Protein AF-A0A496UGU7-F1 (afdb_monomer)

pLDDT: mean 82.25, std 16.31, range [25.64, 98.81]

Secondary structure (DSSP, 8-state):
--S--------S--PPP----TT--EEEE-----BSEEEEEEEE-SSEEEETT---SGGGT--SB-TTSPBPEEEETT-SS-EEEEEEE----SSSSPPTTTTTT-EEEE-SS-TT-SS--------------SEEEEEEEEEEEEEEEEEEEEEEETTSSSS-EEEEE-SS--HHHHT--TT-EEEETTS-S-EEEEEE-SSEEEESS--PPPSEEEETTEEEE--EEEEEEEEEEEEEEEEPBP--EEE-PPPPTT---SSTTS-EEEESS--TT-GGGSS-TT-S-SEEEEE-SS-TTTTS-GGGSS-SEEEEPPPPP-S-----EEE-TTTTTT--GGG--S---EEEEEESS-EEE--SS--EEEEEESS-EEE--SSS-EEESS-EEEEETTTTEEEEESS------S--TT----SSS-PPP---TT---------EEESS-TT---SS-GGGT--EEESS-EEEEE----TTS--SS--GGG---GGGEEEEEE-STT-----EEEEEES--EEE--SS--EEEEEESS-EEESS--EEEE---B-SSS-B-S---EETTEEEBSSS-SB--TTS----TTSPPP-TTT-S-B-B----EE---TTTTSS-SS-GGGGEEEESB-TT-TTSB-SSHHHHTTSSSTTS----EEEEEES--EEEEEES--EEESS--GGGT---TTT--------EEEEE--B---TT-TT---TT-TTEEBSS-EEEEE-----SS----EEEEEESS-EEEEESS--EEESS--SSSS--SGGG------EEEEE-STT-STT--TTPPTTSPPPTTGGGTS--EEESSSEEEEEEEEETTEETTTBPSSPSSBB-SS--S-SS--B-EEEEESS--TTHHHH-GGGTT---PPP--S----S-SSPPP---SS-EEEEETTEEEEE---EEE--BS--EEEEEESS-EEE--BSS-EEEEEES--EEE--BS--EEEEESEEEEEEE--SS--BTTTTBPPPBPTT---S-SSS--TTBTTEEEE-TTSSSEEEES-TT-EEEEEEESSSS---GGG-S--TT---TT---EEE--S--------TT-----SS----TT----PPPEEE--SSS-EEESSPPPSS-EEEEEETTTTEEEEEEEE-BTTB----S-SS-EE--SS-TT-SS-S-PPP-EETT--TT-TTPPP----

Sequence (1196 aa):
RRGLLLPNVSLTEQTVFVPGPHGGLTVIHGGGNYPLSTEFEIDVTTDSITRNDGRSWTADGYAVLFANGQPMHIQVGDALETRTIFGFSDAACPYVDPFPGCGVGSVMNFNLINPFTLVAESPLVPGTLSPISDNAEIHVVEPLQVQVTDAMNVSVDGTADPYPTSTLTCETFDFDSSGFKPDMQVLISGLPGPYTVKSVGVTTLELYNVALQTTVTIDGTTTVYTPVQLTVTGYDPLIDGGVRIGGDTITVGGPEADEVLAGPDSPLVVYGDTSQDGVWYSGHPYDVLGYEFGPKPFDPFTLIPDSQNEDDEWVFPLANPYPYAGNDVIDASALFADVSEGEMPTIGFTAYGGNGDDLIIGSQAGDHLAGGSGDDEIHGLRGVDHIYGDSGVNLNILTRALSIETTNASPLPSITYAGFINNGTTIEPYASPVVDLMEAGRDLLYGEGPGTISGDSQFVYDDIIFGDHGAVIQQVVDPNLPDARLQKIQTTLLFSIREIESRAYQNGADDIVFGNDGRDIIVGGAGNDLLDGNEHDDLLFGDQIFLHRRVVETYQTNISTGDISSGRFQTLISSMLYSRSDQDPAAAGVPTPNADNSGELLVDGYWRDYRDPDSPGIDPYPWWAEYLVVFDQDTNDEEEFHTFAVDDGTKGAGSFGNDHIAGGEVHDLIFGQMGADILEGDGGIERAFARLVDDITITIHSSASRTPDGCPDTTDENDNNATHAGTCDLVGDLDLVPSFDALTDGEDYIEGNAGNDIVFGGQGQDDILGGSSDFFSLTESILRPDGSDLLFGGSGEHTDRNDNGGVLPGDPVPADRHASDADVIVGDNGQIIRVVGLKGTDGEGVIAPNRYVTFNYDNYGAVKILVRGVSYLDYTPGGPDFRPDRFGLDPEGPCSGSPATDACSARLELVPGRNSWVSDGHWEIAGNDEVHGGLSDDWIYLGGGNDVAYGDADDDDIIGGWGNDWISGGVGQDGILGDDGRIFTSRNSDLYGEPLYGVAPLYPTGTCPEKKNVLCQEYLNQWIATPGDVQTAVINIEGDLKKTFDLTPFNLTPNALGSDQPLFDANNSDDVIFGGLGGEILYYPAEIAGLKNNQEVPSGLRGIAGDFLHAGAGDDAVAGGEAIWNAYTQIYDLSDGTRLPNAYRSDWTRPYNPGDLLHFGEDYDAWHDNGPIVDRLGEFAIYDEYDPRRTILLNP

Nearest PDB structures (foldseek):
  7usl-assembly1_C  TM=2.172E-01  e=1.743E-07  Bordetella pertussis
  3vi1-assembly1_A  TM=3.709E-01  e=8.466E-02  Pseudomonas aeruginosa
  6ixx-assembly1_A  TM=4.026E-01  e=7.927E-01  Flavobacterium sp. YS-80-122
  1go8-assembly1_P-2  TM=3.617E-01  e=1.611E+00  Dickeya chrysanthemi
  1af0-assembly1_A  TM=2.273E-01  e=4.852E-01  Serratia marcescens

Structure (mmCIF, N/CA/C/O backbone):
data_AF-A0A496UGU7-F1
#
_entry.id   AF-A0A496UGU7-F1
#
loop_
_atom_site.group_PDB
_atom_site.id
_atom_site.type_symbol
_atom_site.label_atom_id
_atom_site.label_alt_id
_atom_site.label_comp_id
_atom_site.label_asym_id
_atom_site.label_entity_id
_atom_site.label_seq_id
_atom_site.pdbx_PDB_ins_code
_atom_site.Cartn_x
_atom_site.Cartn_y
_atom_site.Cartn_z
_atom_site.occupancy
_atom_site.B_iso_or_equiv
_atom_site.auth_seq_id
_atom_site.auth_comp_id
_atom_site.auth_asym_id
_atom_site.auth_atom_id
_atom_site.pdbx_PDB_model_num
ATOM 1 N N . ARG A 1 1 ? -24.870 10.674 47.025 1.00 39.78 1 ARG A N 1
ATOM 2 C CA . ARG A 1 1 ? -26.002 10.664 48.009 1.00 39.78 1 ARG A CA 1
ATOM 3 C C . ARG A 1 1 ? -27.252 11.340 47.422 1.00 39.78 1 ARG A C 1
ATOM 5 O O . ARG A 1 1 ? -27.238 12.560 47.336 1.00 39.78 1 ARG A O 1
ATOM 12 N N . ARG A 1 2 ? -28.334 10.581 47.170 1.00 25.64 2 ARG A N 1
ATOM 13 C CA . ARG A 1 2 ? -29.798 10.825 47.385 1.00 25.64 2 ARG A CA 1
ATOM 14 C C . ARG A 1 2 ? -30.504 9.660 46.656 1.00 25.64 2 ARG A C 1
ATOM 16 O O . ARG A 1 2 ? -30.145 9.399 45.531 1.00 25.64 2 ARG A O 1
ATOM 23 N N . GLY A 1 3 ? -31.451 8.889 47.173 1.00 35.69 3 GLY A N 1
ATOM 24 C CA . GLY A 1 3 ? -32.230 8.971 48.399 1.00 35.69 3 GLY A CA 1
ATOM 25 C C . GLY A 1 3 ? -33.389 7.964 48.387 1.00 35.69 3 GLY A C 1
ATOM 26 O O . GLY A 1 3 ? -34.479 8.341 48.784 1.00 35.69 3 GLY A O 1
ATOM 27 N N . LEU A 1 4 ? -33.150 6.721 47.954 1.00 28.83 4 LEU A N 1
ATOM 28 C CA . LEU A 1 4 ? -33.856 5.487 48.331 1.00 28.83 4 LEU A CA 1
ATOM 29 C C . LEU A 1 4 ? -32.824 4.349 48.243 1.00 28.83 4 LEU A C 1
ATOM 31 O O . LEU A 1 4 ? -31.968 4.371 47.366 1.00 28.83 4 LEU A O 1
ATOM 35 N N . LEU A 1 5 ? -32.858 3.404 49.186 1.00 28.53 5 LEU A N 1
ATOM 36 C CA . LEU A 1 5 ? -32.042 2.188 49.118 1.00 28.53 5 LEU A CA 1
ATOM 37 C C . LEU A 1 5 ? -32.571 1.336 47.959 1.00 28.53 5 LEU A C 1
ATOM 39 O O . LEU A 1 5 ? -33.673 0.792 48.075 1.00 28.53 5 LEU A O 1
ATOM 43 N N . LEU A 1 6 ? -31.802 1.234 46.871 1.00 32.91 6 LEU A N 1
ATOM 44 C CA . LEU A 1 6 ? -31.957 0.135 45.921 1.00 32.91 6 LEU A CA 1
ATOM 45 C C . LEU A 1 6 ? -31.759 -1.195 46.673 1.00 32.91 6 LEU A C 1
ATOM 47 O O . LEU A 1 6 ? -31.092 -1.213 47.718 1.00 32.91 6 LEU A O 1
ATOM 51 N N . PRO A 1 7 ? -32.404 -2.287 46.232 1.00 31.91 7 PRO A N 1
ATOM 52 C CA . PRO A 1 7 ? -32.366 -3.556 46.940 1.00 31.91 7 PRO A CA 1
ATOM 53 C C . PRO A 1 7 ? -30.917 -3.997 47.113 1.00 31.91 7 PRO A C 1
ATOM 55 O O . PRO A 1 7 ? -30.169 -4.108 46.153 1.00 31.91 7 PRO A O 1
ATOM 58 N N . ASN A 1 8 ? -30.534 -4.225 48.364 1.00 37.19 8 ASN A N 1
ATOM 59 C CA . ASN A 1 8 ? -29.225 -4.740 48.721 1.00 37.19 8 ASN A CA 1
ATOM 60 C C . ASN A 1 8 ? -29.191 -6.218 48.300 1.00 37.19 8 ASN A C 1
ATOM 62 O O . ASN A 1 8 ? -29.627 -7.086 49.064 1.00 37.19 8 ASN A O 1
ATOM 66 N N . VAL A 1 9 ? -28.775 -6.489 47.066 1.00 35.59 9 VAL A N 1
ATOM 67 C CA . VAL A 1 9 ? -28.474 -7.836 46.577 1.00 35.59 9 VAL A CA 1
ATOM 68 C C . VAL A 1 9 ? -26.998 -7.848 46.214 1.00 35.59 9 VAL A C 1
ATOM 70 O O . VAL A 1 9 ? -26.524 -6.973 45.504 1.00 35.59 9 VAL A O 1
ATOM 73 N N . SER A 1 10 ? -26.266 -8.799 46.786 1.00 40.03 10 SER A N 1
ATOM 74 C CA . SER A 1 10 ? -24.820 -8.966 46.641 1.00 40.03 10 SER A CA 1
ATOM 75 C C . SER A 1 10 ? -24.457 -9.595 45.291 1.00 40.03 10 SER A C 1
ATOM 77 O O . SER A 1 10 ? -23.896 -10.690 45.262 1.00 40.03 10 SER A O 1
ATOM 79 N N . LEU A 1 11 ? -24.855 -8.967 44.191 1.00 39.91 11 LEU A N 1
ATOM 80 C CA . LEU A 1 11 ? -24.456 -9.382 42.853 1.00 39.91 11 LEU A CA 1
ATOM 81 C C . LEU A 1 11 ? -23.627 -8.246 42.259 1.00 39.91 11 LEU A C 1
ATOM 83 O O . LEU A 1 11 ? -24.051 -7.094 42.282 1.00 39.91 11 LEU A O 1
ATOM 87 N N . THR A 1 12 ? -22.416 -8.589 41.833 1.00 45.56 12 THR A N 1
ATOM 88 C CA . THR A 1 12 ? -21.478 -7.730 41.099 1.00 45.56 12 THR A CA 1
ATOM 89 C C . THR A 1 12 ? -21.996 -7.379 39.701 1.00 45.56 12 THR A C 1
ATOM 91 O O . THR A 1 12 ? -21.523 -6.421 39.117 1.00 45.56 12 THR A O 1
ATOM 94 N N . GLU A 1 13 ? -23.024 -8.084 39.219 1.00 47.41 13 GLU A N 1
ATOM 95 C CA . GLU A 1 13 ? -23.719 -7.841 37.952 1.00 47.41 13 GLU A CA 1
ATOM 96 C C . GLU A 1 13 ? -25.134 -7.298 38.216 1.00 47.41 13 GLU A C 1
ATOM 98 O O . GLU A 1 13 ? -25.900 -7.866 39.009 1.00 47.41 13 GLU A O 1
ATOM 103 N N . GLN A 1 14 ? -25.498 -6.198 37.552 1.00 54.75 14 GLN A N 1
ATOM 104 C CA . GLN A 1 14 ? -26.858 -5.655 37.563 1.00 54.75 14 GLN A CA 1
ATOM 105 C C . GLN A 1 14 ? -27.511 -5.870 36.201 1.00 54.75 14 GLN A C 1
ATOM 107 O O . GLN A 1 14 ? -27.313 -5.095 35.276 1.00 54.75 14 GLN A O 1
ATOM 112 N N . THR A 1 15 ? -28.352 -6.896 36.086 1.00 55.28 15 THR A N 1
ATOM 113 C CA . THR A 1 15 ? -29.164 -7.091 34.881 1.00 55.28 15 THR A CA 1
ATOM 114 C C . THR A 1 15 ? -30.281 -6.046 34.834 1.00 55.28 15 THR A C 1
ATOM 116 O O . THR A 1 15 ? -31.168 -6.031 35.699 1.00 55.28 15 THR A O 1
ATOM 119 N N . VAL A 1 16 ? -30.260 -5.175 33.826 1.00 56.72 16 VAL A N 1
ATOM 120 C CA . VAL A 1 16 ? -31.329 -4.205 33.557 1.00 56.72 16 VAL A CA 1
ATOM 121 C C . VAL A 1 16 ? -32.200 -4.742 32.426 1.00 56.72 16 VAL A C 1
ATOM 123 O O . VAL A 1 16 ? -31.735 -4.948 31.317 1.00 56.72 16 VAL A O 1
ATOM 126 N N . PHE A 1 17 ? -33.486 -4.963 32.707 1.00 54.19 17 PHE A N 1
ATOM 127 C CA . PHE A 1 17 ? -34.466 -5.347 31.690 1.00 54.19 17 PHE A CA 1
ATOM 128 C C . PHE A 1 17 ? -35.292 -4.122 31.291 1.00 54.19 17 PHE A C 1
ATOM 130 O O . PHE A 1 17 ? -36.013 -3.568 32.131 1.00 54.19 17 PHE A O 1
ATOM 137 N N . VAL A 1 18 ? -35.208 -3.708 30.025 1.00 56.16 18 VAL A N 1
ATOM 138 C CA . VAL A 1 18 ? -35.966 -2.573 29.479 1.00 56.16 18 VAL A CA 1
ATOM 139 C C . VAL A 1 18 ? -37.094 -3.101 28.581 1.00 56.16 18 VAL A C 1
ATOM 141 O O . VAL A 1 18 ? -36.868 -3.404 27.415 1.00 56.16 18 VAL A O 1
ATOM 144 N N . PRO A 1 19 ? -38.337 -3.238 29.084 1.00 48.78 19 PRO A N 1
ATOM 145 C CA . PRO A 1 19 ? -39.452 -3.689 28.258 1.00 48.78 19 PRO A CA 1
ATOM 146 C C . PRO A 1 19 ? -39.919 -2.577 27.308 1.00 48.78 19 PRO A C 1
ATOM 148 O O . PRO A 1 19 ? -40.604 -1.641 27.732 1.00 48.78 19 PRO A O 1
ATOM 151 N N . GLY A 1 20 ? -39.618 -2.708 26.017 1.00 51.25 20 GLY A N 1
ATOM 152 C CA . GLY A 1 20 ? -40.212 -1.912 24.939 1.00 51.25 20 GLY A CA 1
ATOM 153 C C . GLY A 1 20 ? -41.344 -2.668 24.220 1.00 51.25 20 GLY A C 1
ATOM 154 O O . GLY A 1 20 ? -41.291 -3.891 24.102 1.00 51.25 20 GLY A O 1
ATOM 155 N N . PRO A 1 21 ? -42.411 -2.006 23.732 1.00 51.97 21 PRO A N 1
ATOM 156 C CA . PRO A 1 21 ? -43.247 -2.608 22.693 1.00 51.97 21 PRO A CA 1
ATOM 157 C C . PRO A 1 21 ? -42.397 -2.852 21.432 1.00 51.97 21 PRO A C 1
ATOM 159 O O . PRO A 1 21 ? -41.555 -2.016 21.118 1.00 51.97 21 PRO A O 1
ATOM 162 N N . HIS A 1 22 ? -42.639 -3.952 20.701 1.00 50.50 22 HIS A N 1
ATOM 163 C CA . HIS A 1 22 ? -42.008 -4.215 19.394 1.00 50.50 22 HIS A CA 1
ATOM 164 C C . HIS A 1 22 ? -41.997 -2.931 18.540 1.00 50.50 22 HIS A C 1
ATOM 166 O O . HIS A 1 22 ? -43.057 -2.316 18.364 1.00 50.50 22 HIS A O 1
ATOM 172 N N . GLY A 1 23 ? -40.822 -2.516 18.056 1.00 60.19 23 GLY A N 1
ATOM 173 C CA . GLY A 1 23 ? -40.624 -1.248 17.345 1.00 60.19 23 GLY A CA 1
ATOM 174 C C . GLY A 1 23 ? -40.015 -0.104 18.168 1.00 60.19 23 GLY A C 1
ATOM 175 O O . GLY A 1 23 ? -39.817 0.973 17.606 1.00 60.19 23 GLY A O 1
ATOM 176 N N . GLY A 1 24 ? -39.750 -0.281 19.468 1.00 73.56 24 GLY A N 1
ATOM 177 C CA . GLY A 1 24 ? -39.123 0.732 20.331 1.00 73.56 24 GLY A CA 1
ATOM 178 C C . GLY A 1 24 ? -37.635 0.963 20.031 1.00 73.56 24 GLY A C 1
ATOM 179 O O . GLY A 1 24 ? -36.961 0.073 19.531 1.00 73.56 24 GLY A O 1
ATOM 180 N N . LEU A 1 25 ? -37.138 2.171 20.308 1.00 83.94 25 LEU A N 1
ATOM 181 C CA . LEU A 1 25 ? -35.709 2.502 20.330 1.00 83.94 25 LEU A CA 1
ATOM 182 C C . LEU A 1 25 ? -35.197 2.322 21.763 1.00 83.94 25 LEU A C 1
ATOM 184 O O . LEU A 1 25 ? -35.801 2.880 22.685 1.00 83.94 25 LEU A O 1
ATOM 188 N N . THR A 1 26 ? -34.111 1.574 21.933 1.00 87.06 26 THR A N 1
ATOM 189 C CA . THR A 1 26 ? -33.417 1.432 23.217 1.00 87.06 26 THR A CA 1
ATOM 190 C C . THR A 1 26 ? -32.069 2.128 23.128 1.00 87.06 26 THR A C 1
ATOM 192 O O . THR A 1 26 ? -31.328 1.910 22.178 1.00 87.06 26 THR A O 1
ATOM 195 N N . VAL A 1 27 ? -31.773 2.964 24.120 1.00 86.44 27 VAL A N 1
ATOM 196 C CA . VAL A 1 27 ? -30.477 3.628 24.263 1.00 86.44 27 VAL A CA 1
ATOM 197 C C . VAL A 1 27 ? -29.944 3.291 25.645 1.00 86.44 27 VAL A C 1
ATOM 199 O O . VAL A 1 27 ? -30.669 3.445 26.636 1.00 86.44 27 VAL A O 1
ATOM 202 N N . ILE A 1 28 ? -28.716 2.796 25.692 1.00 87.56 28 ILE A N 1
ATOM 203 C CA . ILE A 1 28 ? -27.960 2.519 26.910 1.00 87.56 28 ILE A CA 1
ATOM 204 C C . ILE A 1 28 ? -26.753 3.444 26.903 1.00 87.56 28 ILE A C 1
ATOM 206 O O . ILE A 1 28 ? -26.219 3.770 25.851 1.00 87.56 28 ILE A O 1
ATOM 210 N N . HIS A 1 29 ? -26.378 3.894 28.086 1.00 83.25 29 HIS A N 1
ATOM 211 C CA . HIS A 1 29 ? -25.219 4.730 28.295 1.00 83.25 29 HIS A CA 1
ATOM 212 C C . HIS A 1 29 ? -24.536 4.251 29.582 1.00 83.25 29 HIS A C 1
ATOM 214 O O . HIS A 1 29 ? -25.242 3.937 30.558 1.00 83.25 29 HIS A O 1
ATOM 220 N N . GLY A 1 30 ? -23.211 4.176 29.617 1.00 80.19 30 GLY A N 1
ATOM 221 C CA . GLY A 1 30 ? -22.485 4.087 30.881 1.00 80.19 30 GLY A CA 1
ATOM 222 C C . GLY A 1 30 ? -22.539 5.424 31.603 1.00 80.19 30 GLY A C 1
ATOM 223 O O . GLY A 1 30 ? -23.481 6.216 31.451 1.00 80.19 30 GLY A O 1
ATOM 224 N N . GLY A 1 31 ? -21.591 5.693 32.477 1.00 77.44 31 GLY A N 1
ATOM 225 C CA . GLY A 1 31 ? -21.429 7.050 32.937 1.00 77.44 31 GLY A CA 1
ATOM 226 C C . GLY A 1 31 ? -20.448 7.202 34.060 1.00 77.44 31 GLY A C 1
ATOM 227 O O . GLY A 1 31 ? -20.828 7.036 35.208 1.00 77.44 31 GLY A O 1
ATOM 228 N N . GLY A 1 32 ? -19.318 7.820 33.781 1.00 75.00 32 GLY A N 1
ATOM 229 C CA . GLY A 1 32 ? -18.596 8.629 34.736 1.00 75.00 32 GLY A CA 1
ATOM 230 C C . GLY A 1 32 ? -17.746 7.813 35.689 1.00 75.00 32 GLY A C 1
ATOM 231 O O . GLY A 1 32 ? -18.179 7.424 36.785 1.00 75.00 32 GLY A O 1
ATOM 232 N N . ASN A 1 33 ? -16.483 7.689 35.307 1.00 85.25 33 ASN A N 1
ATOM 233 C CA . ASN A 1 33 ? -15.570 6.767 35.937 1.00 85.25 33 ASN A CA 1
ATOM 234 C C . ASN A 1 33 ? -14.682 7.402 37.016 1.00 85.25 33 ASN A C 1
ATOM 236 O O . ASN A 1 33 ? -14.715 8.603 37.329 1.00 85.25 33 ASN A O 1
ATOM 240 N N . TYR A 1 34 ? -13.921 6.534 37.682 1.00 84.56 34 TYR A N 1
ATOM 241 C CA . TYR A 1 34 ? -12.973 6.878 38.736 1.00 84.56 34 TYR A CA 1
ATOM 242 C C . TYR A 1 34 ? -11.633 6.176 38.486 1.00 84.56 34 TYR A C 1
ATOM 244 O O . TYR A 1 34 ? -11.614 5.107 37.880 1.00 84.56 34 TYR A O 1
ATOM 252 N N . PRO A 1 35 ? -10.521 6.722 39.014 1.00 88.31 35 PRO A N 1
ATOM 253 C CA . PRO A 1 35 ? -9.242 6.021 39.013 1.00 88.31 35 PRO A CA 1
ATOM 254 C C . PRO A 1 35 ? -9.376 4.619 39.626 1.00 88.31 35 PRO A C 1
ATOM 256 O O . PRO A 1 35 ? -9.978 4.476 40.699 1.00 88.31 35 PRO A O 1
ATOM 259 N N . LEU A 1 36 ? -8.796 3.601 38.985 1.00 88.19 36 LEU A N 1
ATOM 260 C CA . LEU A 1 36 ? -8.756 2.223 39.488 1.00 88.19 36 LEU A CA 1
ATOM 261 C C . LEU A 1 36 ? -7.727 2.093 40.619 1.00 88.19 36 LEU A C 1
ATOM 263 O O . LEU A 1 36 ? -6.687 1.449 40.483 1.00 88.19 36 LEU A O 1
ATOM 267 N N . SER A 1 37 ? -8.022 2.714 41.764 1.00 89.50 37 SER A N 1
ATOM 268 C CA . SER A 1 37 ? -7.170 2.692 42.952 1.00 89.50 37 SER A CA 1
ATOM 269 C C . SER A 1 37 ? -7.925 2.345 44.231 1.00 89.50 37 SER A C 1
ATOM 271 O O . SER A 1 37 ? -9.124 2.588 44.397 1.00 89.50 37 SER A O 1
ATOM 273 N N . THR A 1 38 ? -7.213 1.723 45.168 1.00 86.38 38 THR A N 1
ATOM 274 C CA . THR A 1 38 ? -7.757 1.323 46.464 1.00 86.38 38 THR A CA 1
ATOM 275 C C . THR A 1 38 ? -6.736 1.540 47.586 1.00 86.38 38 THR A C 1
ATOM 277 O O . THR A 1 38 ? -5.553 1.248 47.437 1.00 86.38 38 THR A O 1
ATOM 280 N N . GLU A 1 39 ? -7.195 2.044 48.740 1.00 85.62 39 GLU A N 1
ATOM 281 C CA . GLU A 1 39 ? -6.358 2.301 49.926 1.00 85.62 39 GLU A CA 1
ATOM 282 C C . GLU A 1 39 ? -6.958 1.614 51.167 1.00 85.62 39 GLU A C 1
ATOM 284 O O . GLU A 1 39 ? -8.091 1.904 51.569 1.00 85.62 39 GLU A O 1
ATOM 289 N N . PHE A 1 40 ? -6.218 0.681 51.777 1.00 79.69 40 PHE A N 1
ATOM 290 C CA . PHE A 1 40 ? -6.606 -0.026 53.008 1.00 79.69 40 PHE A CA 1
ATOM 291 C C . PHE A 1 40 ? -5.398 -0.728 53.661 1.00 79.69 40 PHE A C 1
ATOM 293 O O . PHE A 1 40 ? -4.295 -0.753 53.117 1.00 79.69 40 PHE A O 1
ATOM 300 N N . GLU A 1 41 ? -5.608 -1.316 54.848 1.00 81.75 41 GLU A N 1
ATOM 301 C CA . GLU A 1 41 ? -4.576 -2.108 55.531 1.00 81.75 41 GLU A CA 1
ATOM 302 C C . GLU A 1 41 ? -4.311 -3.431 54.790 1.00 81.75 41 GLU A C 1
ATOM 304 O O . GLU A 1 41 ? -5.231 -4.228 54.571 1.00 81.75 41 GLU A O 1
ATOM 309 N N . ILE A 1 42 ? -3.046 -3.693 54.460 1.00 83.50 42 ILE A N 1
ATOM 310 C CA . ILE A 1 42 ? -2.616 -4.864 53.681 1.00 83.50 42 ILE A CA 1
ATOM 311 C C . ILE A 1 42 ? -1.498 -5.642 54.367 1.00 83.50 42 ILE A C 1
ATOM 313 O O . ILE A 1 42 ? -0.659 -5.071 55.060 1.00 83.50 42 ILE A O 1
ATOM 317 N N . ASP A 1 43 ? -1.452 -6.946 54.094 1.00 82.94 43 ASP A N 1
ATOM 318 C CA . ASP A 1 43 ? -0.297 -7.795 54.379 1.00 82.94 43 ASP A CA 1
ATOM 319 C C . ASP A 1 43 ? 0.421 -8.108 53.054 1.00 82.94 43 ASP A C 1
ATOM 321 O O . ASP A 1 43 ? -0.128 -8.791 52.186 1.00 82.94 43 ASP A O 1
ATOM 325 N N . VAL A 1 44 ? 1.653 -7.617 52.894 1.00 75.94 44 VAL A N 1
ATOM 326 C CA . VAL A 1 44 ? 2.459 -7.800 51.674 1.00 75.94 44 VAL A CA 1
ATOM 327 C C . VAL A 1 44 ? 3.524 -8.879 51.885 1.00 75.94 44 VAL A C 1
ATOM 329 O O . VAL A 1 44 ? 4.307 -8.825 52.839 1.00 75.94 44 VAL A O 1
ATOM 332 N N . THR A 1 45 ? 3.587 -9.855 50.979 1.00 75.00 45 THR A N 1
ATOM 333 C CA . THR A 1 45 ? 4.702 -10.806 50.851 1.00 75.00 45 THR A CA 1
ATOM 334 C C . THR A 1 45 ? 5.523 -10.498 49.599 1.00 75.00 45 THR A C 1
ATOM 336 O O . THR A 1 45 ? 5.274 -9.532 48.886 1.00 75.00 45 THR A O 1
ATOM 339 N N . THR A 1 46 ? 6.547 -11.306 49.325 1.00 69.44 46 THR A N 1
ATOM 340 C CA . THR A 1 46 ? 7.347 -11.169 48.100 1.00 69.44 46 THR A CA 1
ATOM 341 C C . THR A 1 46 ? 6.512 -11.332 46.828 1.00 69.44 46 THR A C 1
ATOM 343 O O . THR A 1 46 ? 6.786 -10.671 45.835 1.00 69.44 46 THR A O 1
ATOM 346 N N . ASP A 1 47 ? 5.507 -12.199 46.877 1.00 77.62 47 ASP A N 1
ATOM 347 C CA . ASP A 1 47 ? 4.741 -12.745 45.754 1.00 77.62 47 ASP A CA 1
ATOM 348 C C . ASP A 1 47 ? 3.229 -12.523 45.874 1.00 77.62 47 ASP A C 1
ATOM 350 O O . ASP A 1 47 ? 2.477 -13.016 45.040 1.00 77.62 47 ASP A O 1
ATOM 354 N N . SER A 1 48 ? 2.752 -11.828 46.910 1.00 84.69 48 SER A N 1
ATOM 355 C CA . SER A 1 48 ? 1.318 -11.599 47.081 1.00 84.69 48 SER A CA 1
ATOM 356 C C . SER A 1 48 ? 0.978 -10.394 47.952 1.00 84.69 48 SER A C 1
ATOM 358 O O . SER A 1 48 ? 1.777 -9.966 48.790 1.00 84.69 48 SER A O 1
ATOM 360 N N . ILE A 1 49 ? -0.246 -9.890 47.794 1.00 87.38 49 ILE A N 1
ATOM 361 C CA . ILE A 1 49 ? -0.880 -8.916 48.690 1.00 87.38 49 ILE A CA 1
ATOM 362 C C . ILE A 1 49 ? -2.187 -9.497 49.197 1.00 87.38 49 ILE A C 1
ATOM 364 O O . ILE A 1 49 ? -3.063 -9.878 48.420 1.00 87.38 49 ILE A O 1
ATOM 368 N N . THR A 1 50 ? -2.339 -9.527 50.516 1.00 87.81 50 THR A N 1
ATOM 369 C CA . THR A 1 50 ? -3.589 -9.910 51.172 1.00 87.81 50 THR A CA 1
ATOM 370 C C . THR A 1 50 ? -4.306 -8.677 51.703 1.00 87.81 50 THR A C 1
ATOM 372 O O . THR A 1 50 ? -3.718 -7.875 52.431 1.00 87.81 50 THR A O 1
ATOM 375 N N . ARG A 1 51 ? -5.597 -8.547 51.379 1.00 86.75 51 ARG A N 1
ATOM 376 C CA . ARG A 1 51 ? -6.467 -7.495 51.922 1.00 86.75 51 ARG A CA 1
ATOM 377 C C . ARG A 1 51 ? -6.943 -7.864 53.318 1.00 86.75 51 ARG A C 1
ATOM 379 O O . ARG A 1 51 ? -7.596 -8.896 53.493 1.00 86.75 51 ARG A O 1
ATOM 386 N N . ASN A 1 52 ? -6.700 -7.005 54.309 1.00 84.88 52 ASN A N 1
ATOM 387 C CA . ASN A 1 52 ? -7.104 -7.282 55.694 1.00 84.88 52 ASN A CA 1
ATOM 388 C C . ASN A 1 52 ? -8.589 -6.990 55.981 1.00 84.88 52 ASN A C 1
ATOM 390 O O . ASN A 1 52 ? -9.064 -7.239 57.093 1.00 84.88 52 ASN A O 1
ATOM 394 N N . ASP A 1 53 ? -9.346 -6.512 54.992 1.00 84.44 53 ASP A N 1
ATOM 395 C CA . ASP A 1 53 ? -10.803 -6.363 55.053 1.00 84.44 53 ASP A CA 1
ATOM 396 C C . ASP A 1 53 ? -11.570 -7.606 54.545 1.00 84.44 53 ASP A C 1
ATOM 398 O O . ASP A 1 53 ? -12.780 -7.726 54.766 1.00 84.44 53 ASP A O 1
ATOM 402 N N . GLY A 1 54 ? -10.867 -8.562 53.923 1.00 81.25 54 GLY A N 1
ATOM 403 C CA . GLY A 1 54 ? -11.408 -9.831 53.440 1.00 81.25 54 GLY A CA 1
ATOM 404 C C . GLY A 1 54 ? -12.289 -9.742 52.188 1.00 81.25 54 GLY A C 1
ATOM 405 O O . GLY A 1 54 ? -13.042 -10.691 51.946 1.00 81.25 54 GLY A O 1
ATOM 406 N N . ARG A 1 55 ? -12.244 -8.641 51.422 1.00 85.62 55 ARG A N 1
ATOM 407 C CA . ARG A 1 55 ? -12.963 -8.494 50.138 1.00 85.62 55 ARG A CA 1
ATOM 408 C C . ARG A 1 55 ? -12.210 -9.137 48.969 1.00 85.62 55 ARG A C 1
ATOM 410 O O . ARG A 1 55 ? -10.994 -9.286 49.034 1.00 85.62 55 ARG A O 1
ATOM 417 N N . SER A 1 56 ? -12.935 -9.492 47.905 1.00 86.50 56 SER A N 1
ATOM 418 C CA . SER A 1 56 ? -12.327 -9.966 46.652 1.00 86.50 56 SER A CA 1
ATOM 419 C C . SER A 1 56 ? -11.674 -8.807 45.901 1.00 86.50 56 SER A C 1
ATOM 421 O O . SER A 1 56 ? -12.241 -7.719 45.861 1.00 86.50 56 SER A O 1
ATOM 423 N N . TRP A 1 57 ? -10.513 -9.034 45.292 1.00 88.31 57 TRP A N 1
ATOM 424 C CA . TRP A 1 57 ? -9.879 -8.083 44.369 1.00 88.31 57 TRP A CA 1
ATOM 425 C C . TRP A 1 57 ? -10.674 -7.894 43.077 1.00 88.31 57 TRP A C 1
ATOM 427 O O . TRP A 1 57 ? -10.883 -6.766 42.646 1.00 88.31 57 TRP A O 1
ATOM 437 N N . THR A 1 58 ? -11.221 -8.982 42.535 1.00 86.62 58 THR A N 1
ATOM 438 C CA . THR A 1 58 ? -12.042 -8.953 41.315 1.00 86.62 58 THR A CA 1
ATOM 439 C C . THR A 1 58 ? -13.332 -8.153 41.464 1.00 86.62 58 THR A C 1
ATOM 441 O O . THR A 1 58 ? -13.880 -7.678 40.481 1.00 86.62 58 THR A O 1
ATOM 444 N N . ALA A 1 59 ? -13.822 -7.970 42.694 1.00 80.56 59 ALA A N 1
ATOM 445 C CA . ALA A 1 59 ? -15.003 -7.149 42.952 1.00 80.56 59 ALA A CA 1
ATOM 446 C C . ALA A 1 59 ? -14.716 -5.637 42.888 1.00 80.56 59 ALA A C 1
ATOM 448 O O . ALA A 1 59 ? -15.665 -4.858 42.862 1.00 80.56 59 ALA A O 1
ATOM 449 N N . ASP A 1 60 ? -13.439 -5.242 42.882 1.00 78.56 60 ASP A N 1
ATOM 450 C CA . ASP A 1 60 ? -12.985 -3.851 42.789 1.00 78.56 60 ASP A CA 1
ATOM 451 C C . ASP A 1 60 ? -12.297 -3.568 41.432 1.00 78.56 60 ASP A C 1
ATOM 453 O O . ASP A 1 60 ? -11.506 -2.636 41.340 1.00 78.56 60 ASP A O 1
ATOM 457 N N . GLY A 1 61 ? -12.556 -4.383 40.399 1.00 81.38 61 GLY A N 1
ATOM 458 C CA . GLY A 1 61 ? -12.072 -4.144 39.029 1.00 81.38 61 GLY A CA 1
ATOM 459 C C . GLY A 1 61 ? -10.682 -4.700 38.699 1.00 81.38 61 GLY A C 1
ATOM 460 O O . GLY A 1 61 ? -10.183 -4.475 37.607 1.00 81.38 61 GLY A O 1
ATOM 461 N N . TYR A 1 62 ? -10.046 -5.448 39.607 1.00 88.50 62 TYR A N 1
ATOM 462 C CA . TYR A 1 62 ? -8.748 -6.074 39.329 1.00 88.50 62 TYR A CA 1
ATOM 463 C C . TYR A 1 62 ? -8.927 -7.444 38.674 1.00 88.50 62 TYR A C 1
ATOM 465 O O . TYR A 1 62 ? -9.547 -8.337 39.258 1.00 88.50 62 TYR A O 1
ATOM 473 N N . ALA A 1 63 ? -8.301 -7.653 37.524 1.00 88.62 63 ALA A N 1
ATOM 474 C CA . ALA A 1 63 ? -8.266 -8.922 36.810 1.00 88.62 63 ALA A CA 1
ATOM 475 C C . ALA A 1 63 ? -6.819 -9.361 36.526 1.00 88.62 63 ALA A C 1
ATOM 477 O O . ALA A 1 63 ? -5.861 -8.696 36.913 1.00 88.62 63 ALA A O 1
ATOM 478 N N . VAL A 1 64 ? -6.659 -10.557 35.957 1.00 87.75 64 VAL A N 1
ATOM 479 C CA . VAL A 1 64 ? -5.348 -11.034 35.479 1.00 87.75 64 VAL A CA 1
ATOM 480 C C . VAL A 1 64 ? -5.038 -10.398 34.130 1.00 87.75 64 VAL A C 1
ATOM 482 O O . VAL A 1 64 ? -3.928 -9.918 33.931 1.00 87.75 64 VAL A O 1
ATOM 485 N N . LEU A 1 65 ? -6.041 -10.380 33.253 1.00 86.69 65 LEU A N 1
ATOM 486 C CA . LEU A 1 65 ? -6.005 -9.750 31.946 1.00 86.69 65 LEU A CA 1
ATOM 487 C C . LEU A 1 65 ? -7.124 -8.708 31.869 1.00 86.69 65 LEU A C 1
ATOM 489 O O . LEU A 1 65 ? -8.171 -8.896 32.500 1.00 86.69 65 LEU A O 1
ATOM 493 N N . PHE A 1 66 ? -6.900 -7.654 31.098 1.00 83.75 66 PHE A N 1
ATOM 494 C CA . PHE A 1 66 ? -7.947 -6.793 30.569 1.00 83.75 66 PHE A CA 1
ATOM 495 C C . PHE A 1 66 ? -8.841 -7.580 29.594 1.00 83.75 66 PHE A C 1
ATOM 497 O O . PHE A 1 66 ? -8.549 -8.729 29.250 1.00 83.75 66 PHE A O 1
ATOM 504 N N . ALA A 1 67 ? -9.966 -6.988 29.187 1.00 80.81 67 ALA A N 1
ATOM 505 C CA . ALA A 1 67 ? -10.912 -7.643 28.281 1.00 80.81 67 ALA A CA 1
ATOM 506 C C . ALA A 1 67 ? -10.288 -7.946 26.906 1.00 80.81 67 ALA A C 1
ATOM 508 O O . ALA A 1 67 ? -10.524 -9.021 26.365 1.00 80.81 67 ALA A O 1
ATOM 509 N N . ASN A 1 68 ? -9.395 -7.071 26.443 1.00 74.19 68 ASN A N 1
ATOM 510 C CA . ASN A 1 68 ? -8.575 -7.231 25.241 1.00 74.19 68 ASN A CA 1
ATOM 511 C C . ASN A 1 68 ? -7.412 -8.243 25.389 1.00 74.19 68 ASN A C 1
ATOM 513 O O . ASN A 1 68 ? -6.585 -8.406 24.499 1.00 74.19 68 ASN A O 1
ATOM 517 N N . GLY A 1 69 ? -7.298 -8.920 26.538 1.00 79.94 69 GLY A N 1
ATOM 518 C CA . GLY A 1 69 ? -6.295 -9.960 26.769 1.00 79.94 69 GLY A CA 1
ATOM 519 C C . GLY A 1 69 ? -4.939 -9.483 27.300 1.00 79.94 69 GLY A C 1
ATOM 520 O O . GLY A 1 69 ? -4.142 -10.339 27.692 1.00 79.94 69 GLY A O 1
ATOM 521 N N . GLN A 1 70 ? -4.683 -8.176 27.417 1.00 82.25 70 GLN A N 1
ATOM 522 C CA . GLN A 1 70 ? -3.426 -7.657 27.978 1.00 82.25 70 GLN A CA 1
ATOM 523 C C . GLN A 1 70 ? -3.287 -7.943 29.479 1.00 82.25 70 GLN A C 1
ATOM 525 O O . GLN A 1 70 ? -4.273 -7.832 30.214 1.00 82.25 70 GLN A O 1
ATOM 530 N N . PRO A 1 71 ? -2.093 -8.252 30.018 1.00 85.81 71 PRO A N 1
ATOM 531 C CA . PRO A 1 71 ? -1.878 -8.379 31.448 1.00 85.81 71 PRO A CA 1
ATOM 532 C C . PRO A 1 71 ? -2.124 -7.072 32.198 1.00 85.81 71 PRO A C 1
ATOM 534 O O . PRO A 1 71 ? -1.682 -5.995 31.813 1.00 85.81 71 PRO A O 1
ATOM 537 N N . MET A 1 72 ? -2.753 -7.183 33.366 1.00 88.12 72 MET A N 1
ATOM 538 C CA . MET A 1 72 ? -2.921 -6.033 34.247 1.00 88.12 72 MET A CA 1
ATOM 539 C C . MET A 1 72 ? -1.681 -5.806 35.116 1.00 88.12 72 MET A C 1
ATOM 541 O O . MET A 1 72 ? -1.271 -6.673 35.905 1.00 88.12 72 MET A O 1
ATOM 545 N N . HIS A 1 73 ? -1.133 -4.595 35.026 1.00 89.31 73 HIS A N 1
ATOM 546 C CA . HIS A 1 73 ? -0.030 -4.113 35.850 1.00 89.31 73 HIS A CA 1
ATOM 547 C C . HIS A 1 73 ? -0.543 -3.221 36.982 1.00 89.31 73 HIS A C 1
ATOM 549 O O . HIS A 1 73 ? -1.475 -2.435 36.812 1.00 89.31 73 HIS A O 1
ATOM 555 N N . ILE A 1 74 ? 0.071 -3.340 38.160 1.00 90.50 74 ILE A N 1
ATOM 556 C CA . ILE A 1 74 ? -0.268 -2.506 39.313 1.00 90.50 74 ILE A CA 1
ATOM 557 C C . ILE A 1 74 ? 0.953 -1.883 39.975 1.00 90.50 74 ILE A C 1
ATOM 559 O O . ILE A 1 74 ? 2.018 -2.497 40.089 1.00 90.50 74 ILE A O 1
ATOM 563 N N . GLN A 1 75 ? 0.750 -0.698 40.527 1.00 89.81 75 GLN A N 1
ATOM 564 C CA . GLN A 1 75 ? 1.684 -0.048 41.426 1.00 89.81 75 GLN A CA 1
ATOM 565 C C . GLN A 1 75 ? 1.278 -0.323 42.873 1.00 89.81 75 GLN A C 1
ATOM 567 O O . GLN A 1 75 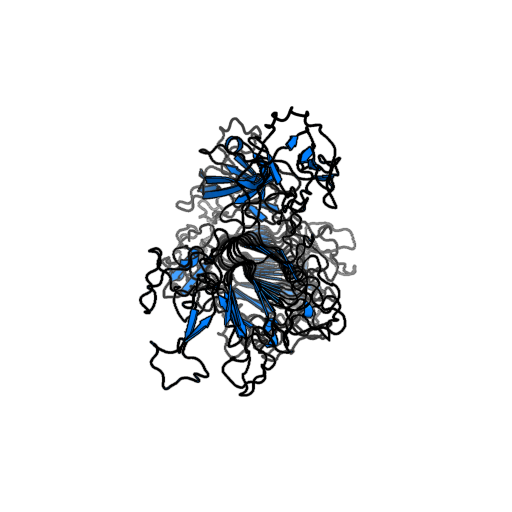? 0.097 -0.365 43.224 1.00 89.81 75 GLN A O 1
ATOM 572 N N . VAL A 1 76 ? 2.274 -0.526 43.739 1.00 85.38 76 VAL A N 1
ATOM 573 C CA . VAL A 1 76 ? 2.053 -0.810 45.162 1.00 85.38 76 VAL A CA 1
ATOM 574 C C . VAL A 1 76 ? 2.848 0.173 46.010 1.00 85.38 76 VAL A C 1
ATOM 576 O O . VAL A 1 76 ? 4.046 -0.013 46.241 1.00 85.38 76 VAL A O 1
ATOM 579 N N . GLY A 1 77 ? 2.172 1.202 46.518 1.00 82.12 77 GLY A N 1
ATOM 580 C CA . GLY A 1 77 ? 2.808 2.286 47.262 1.00 82.12 77 GLY A CA 1
ATOM 581 C C . GLY A 1 77 ? 3.891 2.993 46.439 1.00 82.12 77 GLY A C 1
ATOM 582 O O . GLY A 1 77 ? 3.684 3.334 45.282 1.00 82.12 77 GLY A O 1
ATOM 583 N N . ASP A 1 78 ? 5.064 3.208 47.035 1.00 78.69 78 ASP A N 1
ATOM 584 C CA . ASP A 1 78 ? 6.219 3.879 46.423 1.00 78.69 78 ASP A CA 1
ATOM 585 C C . ASP A 1 78 ? 7.266 2.896 45.860 1.00 78.69 78 ASP A C 1
ATOM 587 O O . ASP A 1 78 ? 8.470 3.175 45.872 1.00 78.69 78 ASP A O 1
ATOM 591 N N . ALA A 1 79 ? 6.826 1.717 45.403 1.00 77.75 79 ALA A N 1
ATOM 592 C CA . ALA A 1 79 ? 7.695 0.769 44.710 1.00 77.75 79 ALA A CA 1
ATOM 593 C C . ALA A 1 79 ? 8.310 1.395 43.442 1.00 77.75 79 ALA A C 1
ATOM 595 O O . ALA A 1 79 ? 7.709 2.258 42.813 1.00 77.75 79 ALA A O 1
ATOM 596 N N . LEU A 1 80 ? 9.525 0.970 43.080 1.00 77.12 80 LEU A N 1
ATOM 597 C CA . LEU A 1 80 ? 10.218 1.471 41.882 1.00 77.12 80 LEU A CA 1
ATOM 598 C C . LEU A 1 80 ? 9.755 0.793 40.585 1.00 77.12 80 LEU A C 1
ATOM 600 O O . LEU A 1 80 ? 10.037 1.311 39.515 1.00 77.12 80 LEU A O 1
ATOM 604 N N . GLU A 1 81 ? 9.112 -0.366 40.699 1.00 82.75 81 GLU A N 1
ATOM 605 C CA . GLU A 1 81 ? 8.664 -1.206 39.590 1.00 82.75 81 GLU A CA 1
ATOM 606 C C . GLU A 1 81 ? 7.229 -1.656 39.873 1.00 82.75 81 GLU A C 1
ATOM 608 O O . GLU A 1 81 ? 6.858 -1.884 41.039 1.00 82.75 81 GLU A O 1
ATOM 613 N N . THR A 1 82 ? 6.453 -1.817 38.806 1.00 86.81 82 THR A N 1
ATOM 614 C CA . THR A 1 82 ? 5.075 -2.308 38.844 1.00 86.81 82 THR A CA 1
ATOM 615 C C . THR A 1 82 ? 5.056 -3.833 39.017 1.00 86.81 82 THR A C 1
ATOM 617 O O . THR A 1 82 ? 6.089 -4.513 39.042 1.00 86.81 82 THR A O 1
ATOM 620 N N . ARG A 1 83 ? 3.868 -4.410 39.217 1.00 84.19 83 ARG A N 1
ATOM 621 C CA . ARG A 1 83 ? 3.672 -5.857 39.374 1.00 84.19 83 ARG A CA 1
ATOM 622 C C . ARG A 1 83 ? 2.559 -6.347 38.467 1.00 84.19 83 ARG A C 1
ATOM 624 O O . ARG A 1 83 ? 1.449 -5.834 38.544 1.00 84.19 83 ARG A O 1
ATOM 631 N N . THR A 1 84 ? 2.826 -7.406 37.714 1.00 86.69 84 THR A N 1
ATOM 632 C CA . THR A 1 84 ? 1.803 -8.100 36.924 1.00 86.69 84 THR A CA 1
ATOM 633 C C . THR A 1 84 ? 0.975 -9.030 37.807 1.00 86.69 84 THR A C 1
ATOM 635 O O . THR A 1 84 ? 1.519 -9.851 38.564 1.00 86.69 84 THR A O 1
ATOM 638 N N . ILE A 1 85 ? -0.347 -8.923 37.708 1.00 87.62 85 ILE A N 1
ATOM 639 C CA . ILE A 1 85 ? -1.278 -9.802 38.417 1.00 87.62 85 ILE A CA 1
ATOM 640 C C . ILE A 1 85 ? -1.247 -11.185 37.760 1.00 87.62 85 ILE A C 1
ATOM 642 O O . ILE A 1 85 ? -1.518 -11.331 36.579 1.00 87.62 85 ILE A O 1
ATOM 646 N N . PHE A 1 86 ? -0.948 -12.230 38.534 1.00 87.12 86 PHE A N 1
ATOM 647 C CA . PHE A 1 86 ? -0.919 -13.611 38.029 1.00 87.12 86 PHE A CA 1
ATOM 648 C C . PHE A 1 86 ? -2.176 -14.409 38.401 1.00 87.12 86 PHE A C 1
ATOM 650 O O . PHE A 1 86 ? -2.504 -15.423 37.787 1.00 87.12 86 PHE A O 1
ATOM 657 N N . GLY A 1 87 ? -2.883 -13.991 39.449 1.00 89.56 87 GLY A N 1
ATOM 658 C CA . GLY A 1 87 ? -4.129 -14.630 39.851 1.00 89.56 87 GLY A CA 1
ATOM 659 C C . GLY A 1 87 ? -4.534 -14.314 41.276 1.00 89.56 87 GLY A C 1
ATOM 660 O O . GLY A 1 87 ? -3.786 -13.706 42.043 1.00 89.56 87 GLY A O 1
ATOM 661 N N . PHE A 1 88 ? -5.706 -14.804 41.666 1.00 92.62 88 PHE A N 1
ATOM 662 C CA . PHE A 1 88 ? -6.294 -14.544 42.977 1.00 92.62 88 PHE A CA 1
ATOM 663 C C . PHE A 1 88 ? -6.432 -15.828 43.801 1.00 92.62 88 PHE A C 1
ATOM 665 O O . PHE A 1 88 ? -6.791 -16.885 43.286 1.00 92.62 88 PHE A O 1
ATOM 672 N N . SER A 1 89 ? -6.135 -15.726 45.095 1.00 93.62 89 SER A N 1
ATOM 673 C CA . SER A 1 89 ? -6.212 -16.810 46.077 1.00 93.62 89 SER A CA 1
ATOM 674 C C . SER A 1 89 ? -7.079 -16.406 47.272 1.00 93.62 89 SER A C 1
ATOM 676 O O . SER A 1 89 ? -7.349 -15.227 47.513 1.00 93.62 89 SER A O 1
ATOM 678 N N . ASP A 1 90 ? -7.479 -17.399 48.063 1.00 92.69 90 ASP A N 1
ATOM 679 C CA . ASP A 1 90 ? -8.297 -17.193 49.256 1.00 92.69 90 ASP A CA 1
ATOM 680 C C . ASP A 1 90 ? -7.437 -17.048 50.524 1.00 92.69 90 ASP A C 1
ATOM 682 O O . ASP A 1 90 ? -6.470 -17.792 50.726 1.00 92.69 90 ASP A O 1
ATOM 686 N N . ALA A 1 91 ? -7.841 -16.165 51.441 1.00 89.88 91 ALA A N 1
ATOM 687 C CA . ALA A 1 91 ? -7.310 -16.084 52.802 1.00 89.88 91 ALA A CA 1
ATOM 688 C C . ALA A 1 91 ? -8.381 -16.383 53.863 1.00 89.88 91 ALA A C 1
ATOM 690 O O . ALA A 1 91 ? -9.588 -16.414 53.621 1.00 89.88 91 ALA A O 1
ATOM 691 N N . ALA A 1 92 ? -7.933 -16.629 55.097 1.00 85.94 92 ALA A N 1
ATOM 692 C CA . ALA A 1 92 ? -8.851 -16.786 56.216 1.00 85.94 92 ALA A CA 1
ATOM 693 C C . ALA A 1 92 ? -9.538 -15.449 56.529 1.00 85.94 92 ALA A C 1
ATOM 695 O O . ALA A 1 92 ? -8.862 -14.442 56.713 1.00 85.94 92 ALA A O 1
ATOM 696 N N . CYS A 1 93 ? -10.868 -15.460 56.659 1.00 82.06 93 CYS A N 1
ATOM 697 C CA . CYS A 1 93 ? -11.629 -14.256 56.986 1.00 82.06 93 CYS A CA 1
ATOM 698 C C . CYS A 1 93 ? -11.093 -13.592 58.281 1.00 82.06 93 CYS A C 1
ATOM 700 O O . CYS A 1 93 ? -11.044 -14.253 59.329 1.00 82.06 93 CYS A O 1
ATOM 702 N N . PRO A 1 94 ? -10.726 -12.298 58.242 1.00 76.38 94 PRO A N 1
ATOM 703 C CA . PRO A 1 94 ? -10.157 -11.585 59.389 1.00 76.38 94 PRO A CA 1
ATOM 704 C C . PRO A 1 94 ? -11.193 -11.275 60.487 1.00 76.38 94 PRO A C 1
ATOM 706 O O . PRO A 1 94 ? -10.831 -10.934 61.618 1.00 76.38 94 PRO A O 1
ATOM 709 N N . TYR A 1 95 ? -12.489 -11.451 60.198 1.00 79.62 95 TYR A N 1
ATOM 710 C CA . TYR A 1 95 ? -13.595 -11.165 61.112 1.00 79.62 95 TYR A CA 1
ATOM 711 C C . TYR A 1 95 ? -14.444 -12.400 61.438 1.00 79.62 95 TYR A C 1
ATOM 713 O O . TYR A 1 95 ? -14.493 -13.389 60.714 1.00 79.62 95 TYR A O 1
ATOM 721 N N . VAL A 1 96 ? -15.148 -12.334 62.571 1.00 72.81 96 VAL A N 1
ATOM 722 C CA . VAL A 1 96 ? -15.973 -13.437 63.101 1.00 72.81 96 VAL A CA 1
ATOM 723 C C . VAL A 1 96 ? -17.416 -13.413 62.550 1.00 72.81 96 VAL A C 1
ATOM 725 O O . VAL A 1 96 ? -18.162 -14.365 62.770 1.00 72.81 96 VAL A O 1
ATOM 728 N N . ASP A 1 97 ? -17.817 -12.355 61.834 1.00 60.78 97 ASP A N 1
ATOM 729 C CA . ASP A 1 97 ? -19.154 -12.193 61.232 1.00 60.78 97 ASP A CA 1
ATOM 730 C C . ASP A 1 97 ? -19.038 -12.195 59.694 1.00 60.78 97 ASP A C 1
ATOM 732 O O . ASP A 1 97 ? -18.414 -11.279 59.154 1.00 60.78 97 ASP A O 1
ATOM 736 N N . PRO A 1 98 ? -19.539 -13.221 58.975 1.00 57.28 98 PRO A N 1
ATOM 737 C CA . PRO A 1 98 ? -19.190 -13.421 57.582 1.00 57.28 98 PRO A CA 1
ATOM 738 C C . PRO A 1 98 ? -20.206 -12.719 56.686 1.00 57.28 98 PRO A C 1
ATOM 740 O O . PRO A 1 98 ? -21.372 -13.114 56.600 1.00 57.28 98 PRO A O 1
ATOM 743 N N . PHE A 1 99 ? -19.746 -11.732 55.931 1.00 61.69 99 PHE A N 1
ATOM 744 C CA . PHE A 1 99 ? -20.342 -11.533 54.618 1.00 61.69 99 PHE A CA 1
ATOM 745 C C . PHE A 1 99 ? -20.121 -12.829 53.811 1.00 61.69 99 PHE A C 1
ATOM 747 O O . PHE A 1 99 ? -19.045 -13.433 53.925 1.00 61.69 99 PHE A O 1
ATOM 754 N N . PRO A 1 100 ? -21.122 -13.327 53.061 1.00 70.12 100 PRO A N 1
ATOM 755 C CA . PRO A 1 100 ? -20.905 -14.425 52.123 1.00 70.12 100 PRO A CA 1
ATOM 756 C C . PRO A 1 100 ? -19.699 -14.096 51.230 1.00 70.12 100 PRO A C 1
ATOM 758 O O . PRO A 1 100 ? -19.655 -13.009 50.669 1.00 70.12 100 PRO A O 1
ATOM 761 N N . GLY A 1 101 ? -18.709 -14.991 51.160 1.00 74.56 101 GLY A N 1
ATOM 762 C CA . GLY A 1 101 ? -17.487 -14.766 50.375 1.00 74.56 101 GLY A CA 1
ATOM 763 C C . GLY A 1 101 ? -16.331 -14.054 51.096 1.00 74.56 101 GLY A C 1
ATOM 764 O O . GLY A 1 101 ? -15.322 -13.798 50.457 1.00 74.56 101 GLY A O 1
ATOM 765 N N . CYS A 1 102 ? -16.413 -13.766 52.405 1.00 83.69 102 CYS A N 1
ATOM 766 C CA . CYS A 1 102 ? -15.269 -13.197 53.139 1.00 83.69 102 CYS A CA 1
ATOM 767 C C . CYS A 1 102 ? -14.014 -14.083 53.024 1.00 83.69 102 CYS A C 1
ATOM 769 O O . CYS A 1 102 ? -14.047 -15.254 53.417 1.00 83.69 102 CYS A O 1
ATOM 771 N N . GLY A 1 103 ? -12.915 -13.495 52.552 1.00 83.94 103 GLY A N 1
ATOM 772 C CA . GLY A 1 103 ? -11.636 -14.168 52.334 1.00 83.94 103 GLY A CA 1
ATOM 773 C C . GLY A 1 103 ? -11.513 -14.885 50.986 1.00 83.94 103 GLY A C 1
ATOM 774 O O . GLY A 1 103 ? -10.442 -15.399 50.694 1.00 83.94 103 GLY A O 1
ATOM 775 N N . VAL A 1 104 ? -12.572 -14.935 50.169 1.00 89.12 104 VAL A N 1
ATOM 776 C CA . VAL A 1 104 ? -12.502 -15.490 48.808 1.00 89.12 104 VAL A CA 1
ATOM 777 C C . VAL A 1 104 ? -11.924 -14.433 47.870 1.00 89.12 104 VAL A C 1
ATOM 779 O O . VAL A 1 104 ? -12.406 -13.301 47.871 1.00 89.12 104 VAL A O 1
ATOM 782 N N . GLY A 1 105 ? -10.884 -14.781 47.109 1.00 88.50 105 GLY A N 1
ATOM 783 C CA . GLY A 1 105 ? -10.208 -13.856 46.188 1.00 88.50 105 GLY A CA 1
ATOM 784 C C . GLY A 1 105 ? -9.542 -12.650 46.865 1.00 88.50 105 GLY A C 1
ATOM 785 O O . GLY A 1 105 ? -9.288 -11.644 46.210 1.00 88.50 105 GLY A O 1
ATOM 786 N N . SER A 1 106 ? -9.284 -12.713 48.177 1.00 90.62 106 SER A N 1
ATOM 787 C CA . SER A 1 106 ? -8.714 -11.603 48.958 1.00 90.62 106 SER A CA 1
ATOM 788 C C . SER A 1 106 ? -7.182 -11.574 48.975 1.00 90.62 106 SER A C 1
ATOM 790 O O . SER A 1 106 ? -6.588 -10.751 49.673 1.00 90.62 106 SER A O 1
ATOM 792 N N . VAL A 1 107 ? -6.530 -12.493 48.263 1.00 90.94 107 VAL A N 1
ATOM 793 C CA . VAL A 1 107 ? -5.081 -12.520 48.044 1.00 90.94 107 VAL A CA 1
ATOM 794 C C . VAL A 1 107 ? -4.829 -12.326 46.555 1.00 90.94 107 VAL A C 1
ATOM 796 O O . VAL A 1 107 ? -5.311 -13.119 45.753 1.00 90.94 107 VAL A O 1
ATOM 799 N N . MET A 1 108 ? -4.083 -11.293 46.187 1.00 90.50 108 MET A N 1
ATOM 800 C CA . MET A 1 108 ? -3.595 -11.070 44.828 1.00 90.50 108 MET A CA 1
ATOM 801 C C . MET A 1 108 ? -2.184 -11.636 44.753 1.00 90.50 108 MET A C 1
ATOM 803 O O . MET A 1 108 ? -1.349 -11.281 45.581 1.00 90.50 108 MET A O 1
ATOM 807 N N . ASN A 1 109 ? -1.936 -12.549 43.821 1.00 88.19 109 ASN A N 1
ATOM 808 C CA . ASN A 1 109 ? -0.636 -13.181 43.632 1.00 88.19 109 ASN A CA 1
ATOM 809 C C . ASN A 1 109 ? 0.059 -12.563 42.419 1.00 88.19 109 ASN A C 1
ATOM 811 O O . ASN A 1 109 ? -0.583 -12.288 41.404 1.00 88.19 109 ASN A O 1
ATOM 815 N N . PHE A 1 110 ? 1.373 -12.412 42.516 1.00 83.81 110 PHE A N 1
ATOM 816 C CA . PHE A 1 110 ? 2.224 -11.882 41.459 1.00 83.81 110 PHE A CA 1
ATOM 817 C C . PHE A 1 110 ? 3.157 -12.950 40.932 1.00 83.81 110 PHE A C 1
ATOM 819 O O . PHE A 1 110 ? 3.551 -13.875 41.653 1.00 83.81 110 PHE A O 1
ATOM 826 N N . ASN A 1 111 ? 3.582 -12.768 39.691 1.00 67.31 111 ASN A N 1
ATOM 827 C CA . ASN A 1 111 ? 4.710 -13.514 39.176 1.00 67.31 111 ASN A CA 1
ATOM 828 C C . ASN A 1 111 ? 6.017 -12.957 39.783 1.00 67.31 111 ASN A C 1
ATOM 830 O O . ASN A 1 111 ? 6.249 -11.752 39.781 1.00 67.31 111 ASN A O 1
ATOM 834 N N . LEU A 1 112 ? 6.860 -13.827 40.355 1.00 56.41 112 LEU A N 1
ATOM 835 C CA . LEU A 1 112 ? 8.223 -13.473 40.807 1.00 56.41 112 LEU A CA 1
ATOM 836 C C . LEU A 1 112 ? 9.262 -13.607 39.687 1.00 56.41 112 LEU A C 1
ATOM 83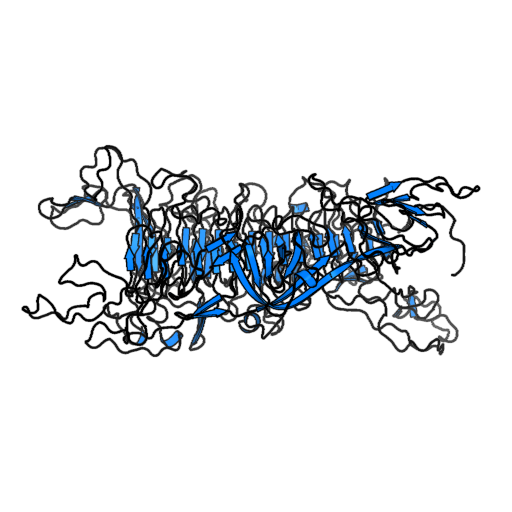8 O O . LEU A 1 112 ? 10.431 -13.263 39.874 1.00 56.41 112 LEU A O 1
ATOM 842 N N . ILE A 1 113 ? 8.855 -14.199 38.570 1.00 49.50 113 ILE A N 1
ATOM 843 C CA . ILE A 1 113 ? 9.624 -14.293 37.343 1.00 49.50 113 ILE A CA 1
ATOM 844 C C . ILE A 1 113 ? 9.169 -13.104 36.500 1.00 49.50 113 ILE A C 1
ATOM 846 O O . ILE A 1 113 ? 7.972 -12.833 36.438 1.00 49.50 113 ILE A O 1
ATOM 850 N N . ASN A 1 114 ? 10.129 -12.384 35.918 1.00 45.59 114 ASN A N 1
ATOM 851 C CA . ASN A 1 114 ? 9.877 -11.354 34.913 1.00 45.59 114 ASN A CA 1
ATOM 852 C C . ASN A 1 114 ? 8.745 -11.830 33.965 1.00 45.59 114 ASN A C 1
ATOM 854 O O . ASN A 1 114 ? 8.869 -12.959 33.470 1.00 45.59 114 ASN A O 1
ATOM 858 N N . PRO A 1 115 ? 7.650 -11.066 33.760 1.00 45.19 115 PRO A N 1
ATOM 859 C CA . PRO A 1 115 ? 6.518 -11.489 32.926 1.00 45.19 115 PRO A CA 1
ATOM 860 C C . PRO A 1 115 ? 6.930 -11.962 31.522 1.00 45.19 115 PRO A C 1
ATOM 862 O O . PRO A 1 115 ? 6.264 -12.825 30.962 1.00 45.19 115 PRO A O 1
ATOM 865 N N . PHE A 1 116 ? 8.091 -11.537 31.023 1.00 48.03 116 PHE A N 1
ATOM 866 C CA . PHE A 1 116 ? 8.600 -11.854 29.687 1.00 48.03 116 PHE A CA 1
ATOM 867 C C . PHE A 1 116 ? 9.180 -13.274 29.471 1.00 48.03 116 PHE A C 1
ATOM 869 O O . PHE A 1 116 ? 9.826 -13.522 28.461 1.00 48.03 116 PHE A O 1
ATOM 876 N N . THR A 1 117 ? 8.996 -14.249 30.380 1.00 36.72 117 THR A N 1
ATOM 877 C CA . THR A 1 117 ? 9.482 -15.636 30.148 1.00 36.72 117 THR A CA 1
ATOM 878 C C . THR A 1 117 ? 8.485 -16.731 30.540 1.00 36.72 117 THR A C 1
ATOM 880 O O . THR A 1 117 ? 8.451 -17.201 31.679 1.00 36.72 117 THR A O 1
ATOM 883 N N . LEU A 1 118 ? 7.760 -17.258 29.545 1.00 40.81 118 LEU A N 1
ATOM 884 C CA . LEU A 1 118 ? 7.221 -18.629 29.575 1.00 40.81 118 LEU A CA 1
ATOM 885 C C . LEU A 1 118 ? 8.279 -19.695 29.219 1.00 40.81 118 LEU A C 1
ATOM 887 O O . LEU A 1 118 ? 8.015 -20.893 29.346 1.00 40.81 118 LEU A O 1
ATOM 891 N N . VAL A 1 119 ? 9.502 -19.295 28.850 1.00 31.42 119 VAL A N 1
ATOM 892 C CA . VAL A 1 119 ? 10.631 -20.200 28.595 1.00 31.42 119 VAL A CA 1
ATOM 893 C C . VAL A 1 119 ? 11.770 -20.003 29.592 1.00 31.42 119 VAL A C 1
ATOM 895 O O . VAL A 1 119 ? 12.263 -18.910 29.849 1.00 31.42 119 VAL A O 1
ATOM 898 N N . ALA A 1 120 ? 12.178 -21.123 30.185 1.00 38.44 120 ALA A N 1
ATOM 899 C CA . ALA A 1 120 ? 13.302 -21.211 31.095 1.00 38.44 120 ALA A CA 1
ATOM 900 C C . ALA A 1 120 ? 14.615 -20.905 30.361 1.00 38.44 120 ALA A C 1
ATOM 902 O O . ALA A 1 120 ? 14.881 -21.554 29.361 1.00 38.44 120 ALA A O 1
ATOM 903 N N . GLU A 1 121 ? 15.438 -19.995 30.895 1.00 33.62 121 GLU A N 1
ATOM 904 C CA . GLU A 1 121 ? 16.871 -20.192 31.215 1.00 33.62 121 GLU A CA 1
ATOM 905 C C . GLU A 1 121 ? 17.584 -18.852 31.536 1.00 33.62 121 GLU A C 1
ATOM 907 O O . GLU A 1 121 ? 18.497 -18.444 30.836 1.00 33.62 121 GLU A O 1
ATOM 912 N N . SER A 1 122 ? 17.248 -18.185 32.652 1.00 30.53 122 SER A N 1
ATOM 913 C CA . SER A 1 122 ? 18.249 -17.551 33.541 1.00 30.53 122 SER A CA 1
ATOM 914 C C . SER A 1 122 ? 17.593 -17.060 34.842 1.00 30.53 122 SER A C 1
ATOM 916 O O . SER A 1 122 ? 16.607 -16.330 34.791 1.00 30.53 122 SER A O 1
ATOM 918 N N . PRO A 1 123 ? 18.079 -17.438 36.040 1.00 30.06 123 PRO A N 1
ATOM 919 C CA . PRO A 1 123 ? 17.469 -17.002 37.288 1.00 30.06 123 PRO A CA 1
ATOM 920 C C . PRO A 1 123 ? 17.908 -15.572 37.616 1.00 30.06 123 PRO A C 1
ATOM 922 O O . PRO A 1 123 ? 19.020 -15.359 38.111 1.00 30.06 123 PRO A O 1
ATOM 925 N N . LEU A 1 124 ? 17.022 -14.596 37.411 1.00 33.22 124 LEU A N 1
ATOM 926 C CA . LEU A 1 124 ? 17.160 -13.305 38.076 1.00 33.22 124 LEU A CA 1
ATOM 927 C C . LEU A 1 124 ? 17.132 -13.533 39.593 1.00 33.22 124 LEU A C 1
ATOM 929 O O . LEU A 1 124 ? 16.299 -14.253 40.149 1.00 33.22 124 LEU A O 1
ATOM 933 N N . VAL A 1 125 ? 18.143 -12.980 40.257 1.00 32.19 125 VAL A N 1
ATOM 934 C CA . VAL A 1 125 ? 18.318 -13.055 41.705 1.00 32.19 125 VAL A CA 1
ATOM 935 C C . VAL A 1 125 ? 17.118 -12.360 42.352 1.00 32.19 125 VAL A C 1
ATOM 937 O O . VAL A 1 125 ? 16.890 -11.201 42.019 1.00 32.19 125 VAL A O 1
ATOM 940 N N . PRO A 1 126 ? 16.388 -12.995 43.293 1.00 33.69 126 PRO A N 1
ATOM 941 C CA . PRO A 1 126 ? 15.313 -12.341 44.028 1.00 33.69 126 PRO A CA 1
ATOM 942 C C . PRO A 1 126 ? 15.869 -11.112 44.750 1.00 33.69 126 PRO A C 1
ATOM 944 O O . PRO A 1 126 ? 16.513 -11.224 45.800 1.00 33.69 126 PRO A O 1
ATOM 947 N N . GLY A 1 127 ? 15.673 -9.937 44.158 1.00 39.09 127 GLY A N 1
ATOM 948 C CA . GLY A 1 127 ? 15.878 -8.672 44.833 1.00 39.09 127 GLY A CA 1
ATOM 949 C C . GLY A 1 127 ? 14.920 -8.638 46.011 1.00 39.09 127 GLY A C 1
ATOM 950 O O . GLY A 1 127 ? 13.736 -8.938 45.880 1.00 39.09 127 GLY A O 1
ATOM 951 N N . THR A 1 128 ? 15.429 -8.336 47.201 1.00 38.53 128 THR A N 1
ATOM 952 C CA . THR A 1 128 ? 14.580 -7.998 48.342 1.00 38.53 128 THR A CA 1
ATOM 953 C C . THR A 1 128 ? 13.760 -6.772 47.962 1.00 38.53 128 THR A C 1
ATOM 955 O O . THR A 1 128 ? 14.275 -5.658 48.042 1.00 38.53 128 THR A O 1
ATOM 958 N N . LEU A 1 129 ? 12.525 -6.999 47.518 1.00 48.06 129 LEU A N 1
ATOM 959 C CA . LEU A 1 129 ? 11.541 -5.962 47.241 1.00 48.06 129 LEU A CA 1
ATOM 960 C C . LEU A 1 129 ? 11.444 -5.029 48.455 1.00 48.06 129 LEU A C 1
ATOM 962 O O . LEU A 1 129 ? 11.465 -5.494 49.603 1.00 48.06 129 LEU A O 1
ATOM 966 N N . SER A 1 130 ? 11.406 -3.720 48.200 1.00 48.31 130 SER A N 1
ATOM 967 C CA . SER A 1 130 ? 11.329 -2.704 49.252 1.00 48.31 130 SER A CA 1
ATOM 968 C C . SER A 1 130 ? 10.159 -3.000 50.201 1.00 48.31 130 SER A C 1
ATOM 970 O O . SER A 1 130 ? 9.073 -3.348 49.738 1.00 48.31 130 SER A O 1
ATOM 972 N N . PRO A 1 131 ? 10.353 -2.905 51.531 1.00 48.72 131 PRO A N 1
ATOM 973 C CA . PRO A 1 131 ? 9.273 -3.105 52.486 1.00 48.72 131 PRO A CA 1
ATOM 974 C C . PRO A 1 131 ? 8.231 -1.993 52.323 1.00 48.72 131 PRO A C 1
ATOM 976 O O . PRO A 1 131 ? 8.508 -0.837 52.633 1.00 48.72 131 PRO A O 1
ATOM 979 N N . ILE A 1 132 ? 7.048 -2.369 51.843 1.00 55.94 132 ILE A N 1
ATOM 980 C CA . ILE A 1 132 ? 5.884 -1.494 51.679 1.00 55.94 132 ILE A CA 1
ATOM 981 C C . ILE A 1 132 ? 5.239 -1.244 53.054 1.00 55.94 132 ILE A C 1
ATOM 983 O O . ILE A 1 132 ? 5.315 -2.084 53.954 1.00 55.94 132 ILE A O 1
ATOM 987 N N . SER A 1 133 ? 4.661 -0.058 53.250 1.00 58.12 133 SER A N 1
ATOM 988 C CA . SER A 1 133 ? 3.999 0.322 54.504 1.00 58.12 133 SER A CA 1
ATOM 989 C C . SER A 1 133 ? 2.662 -0.416 54.694 1.00 58.12 133 SER A C 1
ATOM 991 O O . SER A 1 133 ? 1.979 -0.691 53.715 1.00 58.12 133 SER A O 1
ATOM 993 N N . ASP A 1 134 ? 2.255 -0.679 55.945 1.00 58.28 134 ASP A N 1
ATOM 994 C CA . ASP A 1 134 ? 1.009 -1.401 56.286 1.00 58.28 134 ASP A CA 1
ATOM 995 C C . ASP A 1 134 ? -0.283 -0.723 55.754 1.00 58.28 134 ASP A C 1
ATOM 997 O O . ASP A 1 134 ? -1.349 -1.333 55.786 1.00 58.28 134 ASP A O 1
ATOM 1001 N N . ASN A 1 135 ? -0.204 0.527 55.277 1.00 68.88 135 ASN A N 1
ATOM 1002 C CA . ASN A 1 135 ? -1.268 1.239 54.560 1.00 68.88 135 ASN A CA 1
ATOM 1003 C C . ASN A 1 135 ? -0.688 1.746 53.231 1.00 68.88 135 ASN A C 1
ATOM 1005 O O . ASN A 1 135 ? 0.055 2.732 53.228 1.00 68.88 135 ASN A O 1
ATOM 1009 N N . ALA A 1 136 ? -0.960 1.048 52.131 1.00 72.31 136 ALA A N 1
ATOM 1010 C CA . ALA A 1 136 ? -0.465 1.416 50.808 1.00 72.31 136 ALA A CA 1
ATOM 1011 C C . ALA A 1 136 ? -1.633 1.627 49.849 1.00 72.31 136 ALA A C 1
ATOM 1013 O O . ALA A 1 136 ? -2.607 0.875 49.872 1.00 72.31 136 ALA A O 1
ATOM 1014 N N . GLU A 1 137 ? -1.512 2.659 49.023 1.00 86.88 137 GLU A N 1
ATOM 1015 C CA . GLU A 1 137 ? -2.336 2.815 47.834 1.00 86.88 137 GLU A CA 1
ATOM 1016 C C . GLU A 1 137 ? -1.886 1.781 46.800 1.00 86.88 137 GLU A C 1
ATOM 1018 O O . GLU A 1 137 ? -0.684 1.567 46.603 1.00 86.88 137 GLU A O 1
ATOM 1023 N N . ILE A 1 138 ? -2.860 1.093 46.215 1.00 89.69 138 ILE A N 1
ATOM 1024 C CA . ILE A 1 138 ? -2.664 0.151 45.120 1.00 89.69 138 ILE A CA 1
ATOM 1025 C C . ILE A 1 138 ? -3.521 0.638 43.970 1.00 89.69 138 ILE A C 1
ATOM 1027 O O . ILE A 1 138 ? -4.711 0.894 44.173 1.00 89.69 138 ILE A O 1
ATOM 1031 N N . HIS A 1 139 ? -2.923 0.756 42.791 1.00 91.50 139 HIS A N 1
ATOM 1032 C CA . HIS A 1 139 ? -3.618 1.214 41.599 1.00 91.50 139 HIS A CA 1
ATOM 1033 C C . HIS A 1 139 ? -3.180 0.460 40.352 1.00 91.50 139 HIS A C 1
ATOM 1035 O O . HIS A 1 139 ? -2.047 -0.018 40.285 1.00 91.50 139 HIS A O 1
ATOM 1041 N N . VAL A 1 140 ? -4.097 0.342 39.393 1.00 92.38 140 VAL A N 1
ATOM 1042 C CA . VAL A 1 140 ? -3.784 -0.098 38.026 1.00 92.38 140 VAL A CA 1
ATOM 1043 C C . VAL A 1 140 ? -3.044 1.037 37.334 1.00 92.38 140 VAL A C 1
ATOM 1045 O O . VAL A 1 140 ? -3.453 2.193 37.456 1.00 92.38 140 VAL A O 1
ATOM 1048 N N . VAL A 1 141 ? -1.926 0.716 36.693 1.00 91.44 141 VAL A N 1
ATOM 1049 C CA . VAL A 1 141 ? -1.031 1.720 36.108 1.00 91.44 141 VAL A CA 1
ATOM 1050 C C . VAL A 1 141 ? -1.309 1.923 34.633 1.00 91.44 141 VAL A C 1
ATOM 1052 O O . VAL A 1 141 ? -1.629 0.956 33.944 1.00 91.44 141 VAL A O 1
ATOM 1055 N N . GLU A 1 142 ? -1.098 3.149 34.167 1.00 90.69 142 GLU A N 1
ATOM 1056 C CA . GLU A 1 142 ? -0.715 3.358 32.774 1.00 90.69 142 GLU A CA 1
ATOM 1057 C C . GLU A 1 142 ? 0.783 3.082 32.598 1.00 90.69 142 GLU A C 1
ATOM 1059 O O . GLU A 1 142 ? 1.570 3.414 33.500 1.00 90.69 142 GLU A O 1
ATOM 1064 N N . PRO A 1 143 ? 1.203 2.482 31.470 1.00 90.56 143 PRO A N 1
ATOM 1065 C CA . PRO A 1 143 ? 2.614 2.319 31.140 1.00 90.56 143 PRO A CA 1
ATOM 1066 C C . PRO A 1 143 ? 3.344 3.663 31.109 1.00 90.56 143 PRO A C 1
ATOM 1068 O O . PRO A 1 143 ? 2.791 4.691 30.710 1.00 90.56 143 PRO A O 1
ATOM 1071 N N . LEU A 1 144 ? 4.617 3.676 31.504 1.00 92.56 144 LEU A N 1
ATOM 1072 C CA . LEU A 1 144 ? 5.426 4.882 31.366 1.00 92.56 144 LEU A CA 1
ATOM 1073 C C . LEU A 1 144 ? 5.806 5.089 29.897 1.00 92.56 144 LEU A C 1
ATOM 1075 O O . LEU A 1 144 ? 6.582 4.311 29.347 1.00 92.56 144 LEU A O 1
ATOM 1079 N N . GLN A 1 145 ? 5.342 6.186 29.304 1.00 93.81 145 GLN A N 1
ATOM 1080 C CA . GLN A 1 145 ? 5.809 6.630 27.994 1.00 93.81 145 GLN A CA 1
ATOM 1081 C C . GLN A 1 145 ? 7.233 7.206 28.087 1.00 93.81 145 GLN A C 1
ATOM 1083 O O . GLN A 1 145 ? 7.532 8.069 28.923 1.00 93.81 145 GLN A O 1
ATOM 1088 N N . VAL A 1 146 ? 8.111 6.746 27.199 1.00 94.00 146 VAL A N 1
ATOM 1089 C CA . VAL A 1 146 ? 9.463 7.262 26.974 1.00 94.00 146 VAL A CA 1
ATOM 1090 C C . VAL A 1 146 ? 9.524 7.786 25.546 1.00 94.00 146 VAL A C 1
ATOM 1092 O O . VAL A 1 146 ? 9.189 7.068 24.611 1.00 94.00 146 VAL A O 1
ATOM 1095 N N . GLN A 1 147 ? 9.952 9.036 25.372 1.00 95.19 147 GLN A N 1
ATOM 1096 C CA . GLN A 1 147 ? 9.959 9.686 24.065 1.00 95.19 147 GLN A CA 1
ATOM 1097 C C . GLN A 1 147 ? 11.204 10.551 23.865 1.00 95.19 147 GLN A C 1
ATOM 1099 O O . GLN A 1 147 ? 11.690 11.203 24.798 1.00 95.19 147 GLN A O 1
ATOM 1104 N N . VAL A 1 148 ? 11.687 10.592 22.627 1.00 95.31 148 VAL A N 1
ATOM 1105 C CA . VAL A 1 148 ? 12.726 11.514 22.164 1.00 95.31 148 VAL A CA 1
ATOM 1106 C C . VAL A 1 148 ? 12.366 12.064 20.795 1.00 95.31 148 VAL A C 1
ATOM 1108 O O . VAL A 1 148 ? 12.016 11.297 19.913 1.00 95.31 148 VAL A O 1
ATOM 1111 N N . THR A 1 149 ? 12.527 13.374 20.607 1.00 96.44 149 THR A N 1
ATOM 1112 C CA . THR A 1 149 ? 12.486 14.019 19.290 1.00 96.44 149 THR A CA 1
ATOM 1113 C C . THR A 1 149 ? 13.818 14.711 19.039 1.00 96.44 149 THR A C 1
ATOM 1115 O O . THR A 1 149 ? 14.168 15.646 19.768 1.00 96.44 149 THR A O 1
ATOM 1118 N N . ASP A 1 150 ? 14.565 14.275 18.028 1.00 95.81 150 ASP A N 1
ATOM 1119 C CA . ASP A 1 150 ? 15.853 14.872 17.653 1.00 95.81 150 ASP A CA 1
ATOM 1120 C C . ASP A 1 150 ? 16.223 14.523 16.201 1.00 95.81 150 ASP A C 1
ATOM 1122 O O . ASP A 1 150 ? 15.546 13.734 15.544 1.00 95.81 150 ASP A O 1
ATOM 1126 N N . ALA A 1 151 ? 17.303 15.117 15.704 1.00 95.75 151 ALA A N 1
ATOM 1127 C CA . ALA A 1 151 ? 17.856 14.812 14.395 1.00 95.75 151 ALA A CA 1
ATOM 1128 C C . ALA A 1 151 ? 18.650 13.499 14.475 1.00 95.75 151 ALA A C 1
ATOM 1130 O O . ALA A 1 151 ? 19.595 13.390 15.267 1.00 95.75 151 ALA A O 1
ATOM 1131 N N . MET A 1 152 ? 18.274 12.508 13.670 1.00 96.38 152 MET A N 1
ATOM 1132 C CA . MET A 1 152 ? 18.847 11.162 13.696 1.00 96.38 152 MET A CA 1
ATOM 1133 C C . MET A 1 152 ? 19.331 10.740 12.310 1.00 96.38 152 MET A C 1
ATOM 1135 O O . MET A 1 152 ? 18.717 11.071 11.299 1.00 96.38 152 MET A O 1
ATOM 1139 N N . ASN A 1 153 ? 20.443 10.007 12.275 1.00 95.06 153 ASN A N 1
ATOM 1140 C CA . ASN A 1 153 ? 20.875 9.299 11.073 1.00 95.06 153 ASN A CA 1
ATOM 1141 C C . ASN A 1 153 ? 20.322 7.875 11.093 1.00 95.06 153 ASN A C 1
ATOM 1143 O O . ASN A 1 153 ? 20.388 7.220 12.134 1.00 95.06 153 ASN A O 1
ATOM 1147 N N . VAL A 1 154 ? 19.866 7.402 9.940 1.00 94.88 154 VAL A N 1
ATOM 1148 C CA . VAL A 1 154 ? 19.460 6.016 9.685 1.00 94.88 154 VAL A CA 1
ATOM 1149 C C . VAL A 1 154 ? 20.534 5.330 8.843 1.00 94.88 154 VAL A C 1
ATOM 1151 O O . VAL A 1 154 ? 21.018 5.912 7.865 1.00 94.88 154 VAL A O 1
ATOM 1154 N N . SER A 1 155 ? 20.914 4.117 9.244 1.00 92.94 155 SER A N 1
ATOM 1155 C CA . SER A 1 155 ? 21.822 3.217 8.521 1.00 92.94 155 SER A CA 1
ATOM 1156 C C . SER A 1 155 ? 21.338 1.775 8.634 1.00 92.94 155 SER A C 1
ATOM 1158 O O . SER A 1 155 ? 20.856 1.401 9.706 1.00 92.94 155 SER A O 1
ATOM 1160 N N . VAL A 1 156 ? 21.563 0.960 7.607 1.00 93.50 156 VAL A N 1
ATOM 1161 C CA . VAL A 1 156 ? 21.195 -0.463 7.587 1.00 93.50 156 VAL A CA 1
ATOM 1162 C C . VAL A 1 156 ? 22.448 -1.344 7.672 1.00 93.50 156 VAL A C 1
ATOM 1164 O O . VAL A 1 156 ? 23.522 -0.974 7.198 1.00 93.50 156 VAL A O 1
ATOM 1167 N N . ASP A 1 157 ? 22.329 -2.484 8.352 1.00 91.31 157 ASP A N 1
ATOM 1168 C CA . ASP A 1 157 ? 23.310 -3.573 8.359 1.00 91.31 157 ASP A CA 1
ATOM 1169 C C . ASP A 1 157 ? 22.666 -4.840 7.782 1.00 91.31 157 ASP A C 1
ATOM 1171 O O . ASP A 1 157 ? 21.944 -5.556 8.486 1.00 91.31 157 ASP A O 1
ATOM 1175 N N . GLY A 1 158 ? 22.959 -5.128 6.513 1.00 81.31 158 GLY A N 1
ATOM 1176 C CA . GLY A 1 158 ? 22.539 -6.347 5.817 1.00 81.31 158 GLY A CA 1
ATOM 1177 C C . GLY A 1 158 ? 23.275 -7.623 6.219 1.00 81.31 158 GLY A C 1
ATOM 1178 O O . GLY A 1 158 ? 22.948 -8.705 5.741 1.00 81.31 158 GLY A O 1
ATOM 1179 N N . THR A 1 159 ? 24.288 -7.556 7.093 1.00 80.56 159 THR A N 1
ATOM 1180 C CA . THR A 1 159 ? 25.029 -8.759 7.524 1.00 80.56 159 THR A CA 1
ATOM 1181 C C . THR A 1 159 ? 24.356 -9.512 8.674 1.00 80.56 159 THR A C 1
ATOM 1183 O O . THR A 1 159 ? 24.843 -10.572 9.095 1.00 80.56 159 THR A O 1
ATOM 1186 N N . ALA A 1 160 ? 23.255 -8.972 9.202 1.00 71.12 160 ALA A N 1
ATOM 1187 C CA . ALA A 1 160 ? 22.430 -9.613 10.214 1.00 71.12 160 ALA A CA 1
ATOM 1188 C C . ALA A 1 160 ? 21.697 -10.850 9.644 1.00 71.12 160 ALA A C 1
ATOM 1190 O O . ALA A 1 160 ? 21.239 -10.855 8.513 1.00 71.12 160 ALA A O 1
ATOM 1191 N N . ASP A 1 161 ? 21.624 -11.929 10.434 1.00 70.19 161 ASP A N 1
ATOM 1192 C CA . ASP A 1 161 ? 21.044 -13.229 10.046 1.00 70.19 161 ASP A CA 1
ATOM 1193 C C . ASP A 1 161 ? 19.843 -13.523 10.972 1.00 70.19 161 ASP A C 1
ATOM 1195 O O . ASP A 1 161 ? 20.048 -13.572 12.197 1.00 70.19 161 ASP A O 1
ATOM 1199 N N . PRO A 1 162 ? 18.607 -13.701 10.452 1.00 85.75 162 PRO A N 1
ATOM 1200 C CA . PRO A 1 162 ? 18.274 -13.945 9.040 1.00 85.75 162 PRO A CA 1
ATOM 1201 C C . PRO A 1 162 ? 17.932 -12.712 8.186 1.00 85.75 162 PRO A C 1
ATOM 1203 O O . PRO A 1 162 ? 17.955 -12.846 6.970 1.00 85.75 162 PRO A O 1
ATOM 1206 N N . TYR A 1 163 ? 17.624 -11.556 8.784 1.00 93.94 163 TYR A N 1
ATOM 1207 C CA . TYR A 1 163 ? 17.183 -10.350 8.067 1.00 93.94 163 TYR A CA 1
ATOM 1208 C C . TYR A 1 163 ? 18.011 -9.110 8.454 1.00 93.94 163 TYR A C 1
ATOM 1210 O O . TYR A 1 163 ? 18.549 -9.081 9.573 1.00 93.94 163 TYR A O 1
ATOM 1218 N N . PRO A 1 164 ? 18.080 -8.080 7.581 1.00 95.12 164 PRO A N 1
ATOM 1219 C CA . PRO A 1 164 ? 18.739 -6.807 7.864 1.00 95.12 164 PRO A CA 1
ATOM 1220 C C . PRO A 1 164 ? 18.250 -6.119 9.141 1.00 95.12 164 PRO A C 1
ATOM 1222 O O . PRO A 1 164 ? 17.132 -6.330 9.620 1.00 95.12 164 PRO A O 1
ATOM 1225 N N . THR A 1 165 ? 19.101 -5.258 9.697 1.00 96.19 165 THR A N 1
ATOM 1226 C CA . THR A 1 165 ? 18.741 -4.421 10.848 1.00 96.19 165 THR A CA 1
ATOM 1227 C C . THR A 1 165 ? 19.064 -2.961 10.616 1.00 96.19 165 THR A C 1
ATOM 1229 O O . THR A 1 165 ? 20.170 -2.634 10.191 1.00 96.19 165 THR A O 1
ATOM 1232 N N . SER A 1 166 ? 18.135 -2.080 10.983 1.00 96.56 166 SER A N 1
ATOM 1233 C CA . SER A 1 166 ? 18.315 -0.631 10.893 1.00 96.56 166 SER A CA 1
ATOM 1234 C C . SER A 1 166 ? 18.764 -0.033 12.223 1.00 96.56 166 SER A C 1
ATOM 1236 O O . SER A 1 166 ? 18.349 -0.466 13.296 1.00 96.56 166 SER A O 1
ATOM 1238 N N . THR A 1 167 ? 19.624 0.981 12.172 1.00 96.31 167 THR A N 1
ATOM 1239 C CA . THR A 1 167 ? 20.127 1.694 13.352 1.00 96.31 167 THR A CA 1
ATOM 1240 C C . THR A 1 167 ? 19.835 3.183 13.253 1.00 96.31 167 THR A C 1
ATOM 1242 O O . THR A 1 167 ? 20.297 3.854 12.332 1.00 96.31 167 THR A O 1
ATOM 1245 N N . LEU A 1 168 ? 19.155 3.714 14.270 1.00 97.25 168 LEU A N 1
ATOM 1246 C CA . LEU A 1 168 ? 19.002 5.148 14.494 1.00 97.25 168 LEU A CA 1
ATOM 1247 C C . LEU A 1 168 ? 20.174 5.658 15.334 1.00 97.25 168 LEU A C 1
ATOM 1249 O O . LEU A 1 168 ? 20.424 5.162 16.435 1.00 97.25 168 LEU A O 1
ATOM 1253 N N . THR A 1 169 ? 20.888 6.671 14.847 1.00 96.25 169 THR A N 1
ATOM 1254 C CA . THR A 1 169 ? 22.013 7.295 15.557 1.00 96.25 169 THR A CA 1
ATOM 1255 C C . THR A 1 169 ? 21.717 8.755 15.886 1.00 96.25 169 THR A C 1
ATOM 1257 O O . THR A 1 169 ? 21.530 9.573 14.988 1.00 96.25 169 THR A O 1
ATOM 1260 N N . CYS A 1 170 ? 21.761 9.106 17.174 1.00 94.00 170 CYS A N 1
ATOM 1261 C CA . CYS A 1 170 ? 21.547 10.459 17.686 1.00 94.00 170 CYS A CA 1
ATOM 1262 C C . CYS A 1 170 ? 22.739 10.923 18.543 1.00 94.00 170 CYS A C 1
ATOM 1264 O O . CYS A 1 170 ? 23.039 10.342 19.586 1.00 94.00 170 CYS A O 1
ATOM 1266 N N . GLU A 1 171 ? 23.433 11.993 18.139 1.00 88.94 171 GLU A N 1
ATOM 1267 C CA . GLU A 1 171 ? 24.635 12.475 18.848 1.00 88.94 171 GLU A CA 1
ATOM 1268 C C . GLU A 1 171 ? 24.336 13.209 20.169 1.00 88.94 171 GLU A C 1
ATOM 1270 O O . GLU A 1 171 ? 25.216 13.363 21.025 1.00 88.94 171 GLU A O 1
ATOM 1275 N N . THR A 1 172 ? 23.119 13.724 20.320 1.00 89.56 172 THR A N 1
ATOM 1276 C CA . THR A 1 172 ? 22.706 14.633 21.399 1.00 89.56 172 THR A CA 1
ATOM 1277 C C . THR A 1 172 ? 21.895 13.955 22.494 1.00 89.56 172 THR A C 1
ATOM 1279 O O . THR A 1 172 ? 21.734 14.545 23.570 1.00 89.56 172 THR A O 1
ATOM 1282 N N . PHE A 1 173 ? 21.443 12.723 22.261 1.00 88.75 173 PHE A N 1
ATOM 1283 C CA . PHE A 1 173 ? 20.560 11.978 23.149 1.00 88.75 173 PHE A CA 1
ATOM 1284 C C . PHE A 1 173 ? 21.205 10.687 23.674 1.00 88.75 173 PHE A C 1
ATOM 1286 O O . PHE A 1 173 ? 22.070 10.104 23.026 1.00 88.75 173 PHE A O 1
ATOM 1293 N N . ASP A 1 174 ? 20.802 10.272 24.880 1.00 93.31 174 ASP A N 1
ATOM 1294 C CA . ASP A 1 174 ? 21.253 9.037 25.531 1.00 93.31 174 ASP A CA 1
ATOM 1295 C C . ASP A 1 174 ? 20.066 8.068 25.661 1.00 93.31 174 ASP A C 1
ATOM 1297 O O . ASP A 1 174 ? 19.256 8.226 26.583 1.00 93.31 174 ASP A O 1
ATOM 1301 N N . PHE A 1 175 ? 19.937 7.109 24.735 1.00 94.12 175 PHE A N 1
ATOM 1302 C CA . PHE A 1 175 ? 18.808 6.168 24.697 1.00 94.12 175 PHE A CA 1
ATOM 1303 C C . PHE A 1 175 ? 18.759 5.279 25.951 1.00 94.12 175 PHE A C 1
ATOM 1305 O O . PHE A 1 175 ? 17.710 5.187 26.593 1.00 94.12 175 PHE A O 1
ATOM 1312 N N . ASP A 1 176 ? 19.900 4.704 26.353 1.00 90.38 176 ASP A N 1
ATOM 1313 C CA . ASP A 1 176 ? 20.030 3.822 27.528 1.00 90.38 176 ASP A CA 1
ATOM 1314 C C . ASP A 1 176 ? 19.588 4.531 28.819 1.00 90.38 176 ASP A C 1
ATOM 1316 O O . ASP A 1 176 ? 18.754 4.039 29.583 1.00 90.38 176 ASP A O 1
ATOM 1320 N N . SER A 1 177 ? 20.083 5.750 29.059 1.00 90.56 177 SER A N 1
ATOM 1321 C CA . SER A 1 177 ? 19.746 6.481 30.288 1.00 90.56 177 SER A CA 1
ATOM 1322 C C . SER A 1 177 ? 18.303 6.999 30.341 1.00 90.56 177 SER A C 1
ATOM 1324 O O . SER A 1 177 ? 17.830 7.354 31.427 1.00 90.56 177 SER A O 1
ATOM 1326 N N . SER A 1 178 ? 17.624 7.050 29.192 1.00 87.94 178 SER A N 1
ATOM 1327 C CA . SER A 1 178 ? 16.269 7.596 29.054 1.00 87.94 178 SER A CA 1
ATOM 1328 C C . SER A 1 178 ? 15.172 6.553 29.245 1.00 87.94 178 SER A C 1
ATOM 1330 O O . SER A 1 178 ? 14.035 6.933 29.506 1.00 87.94 178 SER A O 1
ATOM 1332 N N . GLY A 1 179 ? 15.517 5.263 29.209 1.00 89.62 179 GLY A N 1
ATOM 1333 C CA . GLY A 1 179 ? 14.602 4.172 29.549 1.00 89.62 179 GLY A CA 1
ATOM 1334 C C . GLY A 1 179 ? 14.298 3.194 28.417 1.00 89.62 179 GLY A C 1
ATOM 1335 O O . GLY A 1 179 ? 13.629 2.202 28.695 1.00 89.62 179 GLY A O 1
ATOM 1336 N N . PHE A 1 180 ? 14.815 3.419 27.203 1.00 93.56 180 PHE A N 1
ATOM 1337 C CA . PHE A 1 180 ? 14.721 2.452 26.104 1.00 93.56 180 PHE A CA 1
ATOM 1338 C C . PHE A 1 180 ? 15.489 1.170 26.440 1.00 93.56 180 PHE A C 1
ATOM 1340 O O . PHE A 1 180 ? 16.548 1.214 27.076 1.00 93.56 180 PHE A O 1
ATOM 1347 N N . LYS A 1 181 ? 14.964 0.012 26.026 1.00 90.94 181 LYS A N 1
ATOM 1348 C CA . LYS A 1 181 ? 15.520 -1.312 26.355 1.00 90.94 181 LYS A CA 1
ATOM 1349 C C . LYS A 1 181 ? 15.426 -2.258 25.152 1.00 90.94 181 LYS A C 1
ATOM 1351 O O . LYS A 1 181 ? 14.548 -2.065 24.322 1.00 90.94 181 LYS A O 1
ATOM 1356 N N . PRO A 1 182 ? 16.287 -3.289 25.068 1.00 92.19 182 PRO A N 1
ATOM 1357 C CA . PRO A 1 182 ? 16.075 -4.393 24.135 1.00 92.19 182 PRO A CA 1
ATOM 1358 C C . PRO A 1 182 ? 14.697 -5.036 24.327 1.00 92.19 182 PRO A C 1
ATOM 1360 O O . PRO A 1 182 ? 14.212 -5.106 25.459 1.00 92.19 182 PRO A O 1
ATOM 1363 N N . ASP A 1 183 ? 14.126 -5.512 23.225 1.00 90.12 183 ASP A N 1
ATOM 1364 C CA . ASP A 1 183 ? 12.807 -6.139 23.086 1.00 90.12 183 ASP A CA 1
ATOM 1365 C C . ASP A 1 183 ? 11.619 -5.202 23.396 1.00 90.12 183 ASP A C 1
ATOM 1367 O O . ASP A 1 183 ? 10.481 -5.647 23.502 1.00 90.12 183 ASP A O 1
ATOM 1371 N N . MET A 1 184 ? 11.870 -3.897 23.553 1.00 91.25 184 MET A N 1
ATOM 1372 C CA . MET A 1 184 ? 10.830 -2.873 23.664 1.00 91.25 184 MET A CA 1
ATOM 1373 C C . MET A 1 184 ? 10.280 -2.547 22.277 1.00 91.25 184 MET A C 1
ATOM 1375 O O . MET A 1 184 ? 11.068 -2.327 21.357 1.00 91.25 184 MET A O 1
ATOM 1379 N N . GLN A 1 185 ? 8.957 -2.466 22.145 1.00 93.88 185 GLN A N 1
ATOM 1380 C CA . GLN A 1 185 ? 8.325 -1.931 20.943 1.00 93.88 185 GLN A CA 1
ATOM 1381 C C . GLN A 1 185 ? 8.375 -0.400 20.966 1.00 93.88 185 GLN A C 1
ATOM 1383 O O . GLN A 1 185 ? 8.166 0.23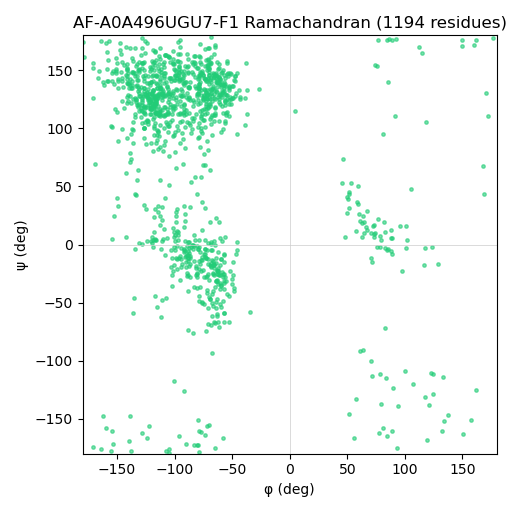0 22.013 1.00 93.88 185 GLN A O 1
ATOM 1388 N N . VAL A 1 186 ? 8.680 0.199 19.820 1.00 94.94 186 VAL A N 1
ATOM 1389 C CA . VAL A 1 186 ? 8.743 1.648 19.638 1.00 94.94 186 VAL A CA 1
ATOM 1390 C C . VAL A 1 186 ? 8.028 2.067 18.362 1.00 94.94 186 VAL A C 1
ATOM 1392 O O . VAL A 1 186 ? 8.101 1.382 17.352 1.00 94.94 186 VAL A O 1
ATOM 1395 N N . LEU A 1 187 ? 7.389 3.225 18.413 1.00 95.00 187 LEU A N 1
ATOM 1396 C CA . LEU A 1 187 ? 6.858 3.941 17.261 1.00 95.00 187 LEU A CA 1
ATOM 1397 C C . LEU A 1 187 ? 7.892 4.968 16.810 1.00 95.00 187 LEU A C 1
ATOM 1399 O O . LEU A 1 187 ? 8.552 5.598 17.654 1.00 95.00 187 LEU A O 1
ATOM 1403 N N . ILE A 1 188 ? 8.029 5.144 15.502 1.00 96.00 188 ILE A N 1
ATOM 1404 C CA . ILE A 1 188 ? 8.972 6.081 14.897 1.00 96.00 188 ILE A CA 1
ATOM 1405 C C . ILE A 1 188 ? 8.176 6.964 13.945 1.00 96.00 188 ILE A C 1
ATOM 1407 O O . ILE A 1 188 ? 7.577 6.468 13.010 1.00 96.00 188 ILE A O 1
ATOM 1411 N N . SER A 1 189 ? 8.168 8.275 14.185 1.00 94.00 189 SER A N 1
ATOM 1412 C CA . SER A 1 189 ? 7.381 9.204 13.364 1.00 94.00 189 SER A CA 1
ATOM 1413 C C . SER A 1 189 ? 7.740 9.122 11.875 1.00 94.00 189 SER A C 1
ATOM 1415 O O . SER A 1 189 ? 8.926 9.271 11.558 1.00 94.00 189 SER A O 1
ATOM 1417 N N . GLY A 1 190 ? 6.727 9.028 11.009 1.00 91.75 190 GLY A N 1
ATOM 1418 C CA . GLY A 1 190 ? 6.880 8.949 9.552 1.00 91.75 190 GLY A CA 1
ATOM 1419 C C . GLY A 1 190 ? 7.206 7.546 9.040 1.00 91.75 190 GLY A C 1
ATOM 1420 O O . GLY A 1 190 ? 7.806 7.432 7.977 1.00 91.75 190 GLY A O 1
ATOM 1421 N N . LEU A 1 191 ? 6.934 6.506 9.831 1.00 93.81 191 LEU A N 1
ATOM 1422 C CA . LEU A 1 191 ? 7.092 5.107 9.449 1.00 93.81 191 LEU A CA 1
ATOM 1423 C C . LEU A 1 191 ? 5.919 4.303 10.026 1.00 93.81 191 LEU A C 1
ATOM 1425 O O . LEU A 1 191 ? 5.610 4.507 11.206 1.00 93.81 191 LEU A O 1
ATOM 1429 N N . PRO A 1 192 ? 5.332 3.368 9.262 1.00 92.88 192 PRO A N 1
ATOM 1430 C CA . PRO A 1 192 ? 4.201 2.582 9.729 1.00 92.88 192 PRO A CA 1
ATOM 1431 C C . PRO A 1 192 ? 4.640 1.535 10.758 1.00 92.88 192 PRO A C 1
ATOM 1433 O O . PRO A 1 192 ? 5.719 0.937 10.670 1.00 92.88 192 PRO A O 1
ATOM 1436 N N . GLY A 1 193 ? 3.790 1.332 11.764 1.00 85.00 193 GLY A N 1
ATOM 1437 C CA . GLY A 1 193 ? 3.851 0.220 12.709 1.00 85.00 193 GLY A CA 1
ATOM 1438 C C . GLY A 1 193 ? 4.633 0.414 14.014 1.00 85.00 193 GLY A C 1
ATOM 1439 O O . GLY A 1 193 ? 5.270 1.440 14.274 1.00 85.00 193 GLY A O 1
ATOM 1440 N N . PRO A 1 194 ? 4.613 -0.607 14.891 1.00 93.44 194 PRO A N 1
ATOM 1441 C CA . PRO A 1 194 ? 5.584 -0.749 15.962 1.00 93.44 194 PRO A CA 1
ATOM 1442 C C . PRO A 1 194 ? 6.837 -1.520 15.504 1.00 93.44 194 PRO A C 1
ATOM 1444 O O . PRO A 1 194 ? 6.789 -2.602 14.914 1.00 93.44 194 PRO A O 1
ATOM 1447 N N . TYR A 1 195 ? 8.003 -1.001 15.882 1.00 95.75 195 TYR A N 1
ATOM 1448 C CA . TYR A 1 195 ? 9.313 -1.604 15.641 1.00 95.75 195 TYR A CA 1
ATOM 1449 C C . TYR A 1 195 ? 9.896 -2.191 16.922 1.00 95.75 195 TYR A C 1
ATOM 1451 O O . TYR A 1 195 ? 9.920 -1.540 17.970 1.00 95.75 195 TYR A O 1
ATOM 1459 N N . THR A 1 196 ? 10.468 -3.394 16.846 1.00 95.44 196 THR A N 1
ATOM 1460 C CA . THR A 1 196 ? 11.118 -4.010 18.010 1.00 95.44 196 THR A CA 1
ATOM 1461 C C . THR A 1 196 ? 12.588 -3.602 18.135 1.00 95.44 196 THR A C 1
ATOM 1463 O O . THR A 1 196 ? 13.403 -3.819 17.234 1.00 95.44 196 THR A O 1
ATOM 1466 N N . VAL A 1 197 ? 12.980 -3.091 19.304 1.00 95.38 197 VAL A N 1
ATOM 1467 C CA . VAL A 1 197 ? 14.372 -2.725 19.607 1.00 95.38 197 VAL A CA 1
ATOM 1468 C C . VAL A 1 197 ? 15.245 -3.971 19.806 1.00 95.38 197 VAL A C 1
ATOM 1470 O O . VAL A 1 197 ? 15.071 -4.728 20.758 1.00 95.38 197 VAL A O 1
ATOM 1473 N N . LYS A 1 198 ? 16.277 -4.137 18.981 1.00 94.50 198 LYS A N 1
ATOM 1474 C CA . LYS A 1 198 ? 17.310 -5.177 19.107 1.00 94.50 198 LYS A CA 1
ATOM 1475 C C . LYS A 1 198 ? 18.361 -4.855 20.150 1.00 94.50 198 LYS A C 1
ATOM 1477 O O . LYS A 1 198 ? 18.699 -5.691 20.993 1.00 94.50 198 LYS A O 1
ATOM 1482 N N . SER A 1 199 ? 18.911 -3.648 20.108 1.00 94.94 199 SER A N 1
ATOM 1483 C CA . SER A 1 199 ? 19.923 -3.230 21.072 1.00 94.94 199 SER A CA 1
ATOM 1484 C C . SER A 1 199 ? 19.901 -1.725 21.318 1.00 94.94 199 SER A C 1
ATOM 1486 O O . SER A 1 199 ? 19.510 -0.930 20.466 1.00 94.94 199 SER A O 1
ATOM 1488 N N . VAL A 1 200 ? 20.315 -1.333 22.526 1.00 95.94 200 VAL A N 1
ATOM 1489 C CA . VAL A 1 200 ? 20.354 0.067 22.962 1.00 95.94 200 VAL A CA 1
ATOM 1490 C C . VAL A 1 200 ? 21.786 0.433 23.324 1.00 95.94 200 VAL A C 1
ATOM 1492 O O . VAL A 1 200 ? 22.422 -0.210 24.166 1.00 95.94 200 VAL A O 1
ATOM 1495 N N . GLY A 1 201 ? 22.300 1.471 22.675 1.00 94.06 201 GLY A N 1
ATOM 1496 C CA . GLY A 1 201 ? 23.547 2.138 23.020 1.00 94.06 201 GLY A CA 1
ATOM 1497 C C . GLY A 1 201 ? 23.294 3.484 23.694 1.00 94.06 201 GLY A C 1
ATOM 1498 O O . GLY A 1 201 ? 22.162 3.891 23.928 1.00 94.06 201 GLY A O 1
ATOM 1499 N N . VAL A 1 202 ? 24.373 4.217 23.978 1.00 93.56 202 VAL A N 1
ATOM 1500 C CA . VAL A 1 202 ? 24.241 5.612 24.430 1.00 93.56 202 VAL A CA 1
ATOM 1501 C C . VAL A 1 202 ? 23.614 6.434 23.302 1.00 93.56 202 VAL A C 1
ATOM 1503 O O . VAL A 1 202 ? 22.568 7.024 23.487 1.00 93.56 202 VAL A O 1
ATOM 1506 N N . THR A 1 203 ? 24.200 6.418 22.106 1.00 95.62 203 THR A N 1
ATOM 1507 C CA . THR A 1 203 ? 23.761 7.254 20.973 1.00 95.62 203 THR A CA 1
ATOM 1508 C C . THR A 1 203 ? 23.034 6.477 19.878 1.00 95.62 203 THR A C 1
ATOM 1510 O O . THR A 1 203 ? 22.783 7.042 18.822 1.00 95.62 203 THR A O 1
ATOM 1513 N N . THR A 1 204 ? 22.767 5.184 20.070 1.00 96.62 204 THR A N 1
ATOM 1514 C CA . THR A 1 204 ? 22.250 4.302 19.013 1.00 96.62 204 THR A CA 1
ATOM 1515 C C . THR A 1 204 ? 21.064 3.482 19.496 1.00 96.62 204 THR A C 1
ATOM 1517 O O . THR A 1 204 ? 21.087 2.978 20.622 1.00 96.62 204 THR A O 1
ATOM 1520 N N . LEU A 1 205 ? 20.082 3.301 18.622 1.00 97.44 205 LEU A N 1
ATOM 1521 C CA . LEU A 1 205 ? 18.958 2.388 18.790 1.00 97.44 205 LEU A CA 1
ATOM 1522 C C . LEU A 1 205 ? 18.906 1.477 17.559 1.00 97.44 205 LEU A C 1
ATOM 1524 O O . LEU A 1 205 ? 18.709 1.963 16.451 1.00 97.44 205 LEU A O 1
ATOM 1528 N N . GLU A 1 206 ? 19.158 0.184 17.742 1.00 97.12 206 GLU A N 1
ATOM 1529 C CA . GLU A 1 206 ? 19.150 -0.818 16.667 1.00 97.12 206 GLU A CA 1
ATOM 1530 C C . GLU A 1 206 ? 17.809 -1.559 16.678 1.00 97.12 206 GLU A C 1
ATOM 1532 O O . GLU A 1 206 ? 17.362 -1.971 17.751 1.00 97.12 206 GLU A O 1
ATOM 1537 N N . LEU A 1 207 ? 17.189 -1.741 15.514 1.00 96.94 207 LEU A N 1
ATOM 1538 C CA . LEU A 1 207 ? 15.876 -2.363 15.312 1.00 96.94 207 LEU A CA 1
ATOM 1539 C C . LEU A 1 207 ? 16.028 -3.749 14.670 1.00 96.94 207 LEU A C 1
ATOM 1541 O O . LEU A 1 207 ? 16.969 -3.985 13.910 1.00 96.94 207 LEU A O 1
ATOM 1545 N N . TYR A 1 208 ? 15.136 -4.683 14.994 1.00 95.06 208 TYR A N 1
ATOM 1546 C CA . TYR A 1 208 ? 15.104 -6.003 14.355 1.00 95.06 208 TYR A CA 1
ATOM 1547 C C . TYR A 1 208 ? 14.460 -5.955 12.961 1.00 95.06 208 TYR A C 1
ATOM 1549 O O . TYR A 1 208 ? 13.498 -5.226 12.773 1.00 95.06 208 TYR A O 1
ATOM 1557 N N . ASN A 1 209 ? 14.960 -6.800 12.048 1.00 95.75 209 ASN A N 1
ATOM 1558 C CA . ASN A 1 209 ? 14.295 -7.256 10.818 1.00 95.75 209 ASN A CA 1
ATOM 1559 C C . ASN A 1 209 ? 13.611 -6.147 9.995 1.00 95.75 209 ASN A C 1
ATOM 1561 O O . ASN A 1 209 ? 12.424 -6.248 9.691 1.00 95.75 209 ASN A O 1
ATOM 1565 N N . VAL A 1 210 ? 14.360 -5.092 9.676 1.00 96.25 210 VAL A N 1
ATOM 1566 C CA . VAL A 1 210 ? 13.876 -3.951 8.889 1.00 96.25 210 VAL A CA 1
ATOM 1567 C C . VAL A 1 210 ? 15.036 -3.283 8.150 1.00 96.25 210 VAL A C 1
ATOM 1569 O O . VAL A 1 210 ? 16.110 -3.068 8.737 1.00 96.25 210 VAL A O 1
ATOM 1572 N N . ALA A 1 211 ? 14.805 -2.914 6.892 1.00 95.81 211 ALA A N 1
ATOM 1573 C CA . ALA A 1 211 ? 15.711 -2.152 6.038 1.00 95.81 211 ALA A CA 1
ATOM 1574 C C . ALA A 1 211 ? 15.119 -0.761 5.737 1.00 95.81 211 ALA A C 1
ATOM 1576 O O . ALA A 1 211 ? 14.479 -0.547 4.717 1.00 95.81 211 ALA A O 1
ATOM 1577 N N . LEU A 1 212 ? 15.328 0.196 6.646 1.00 94.81 212 LEU A N 1
ATOM 1578 C CA . LEU A 1 212 ? 14.836 1.568 6.500 1.00 94.81 212 LEU A CA 1
ATOM 1579 C C . LEU A 1 212 ? 15.694 2.378 5.525 1.00 94.81 212 LEU A C 1
ATOM 1581 O O . LEU A 1 212 ? 16.923 2.250 5.531 1.00 94.81 212 LEU A O 1
ATOM 1585 N N . GLN A 1 213 ? 15.063 3.308 4.804 1.00 91.69 213 GLN A N 1
ATOM 1586 C CA . GLN A 1 213 ? 15.759 4.244 3.924 1.00 91.69 213 GLN A CA 1
ATOM 1587 C C . GLN A 1 213 ? 16.902 4.955 4.662 1.00 91.69 213 GLN A C 1
ATOM 1589 O O . GLN A 1 213 ? 16.736 5.577 5.721 1.00 91.69 213 GLN A O 1
ATOM 1594 N N . THR A 1 214 ? 18.106 4.865 4.099 1.00 90.50 214 THR A N 1
ATOM 1595 C CA . THR A 1 214 ? 19.282 5.448 4.741 1.00 90.50 214 THR A CA 1
ATOM 1596 C C . THR A 1 214 ? 19.314 6.971 4.603 1.00 90.50 214 THR A C 1
ATOM 1598 O O . THR A 1 214 ? 18.959 7.558 3.587 1.00 90.50 214 THR A O 1
ATOM 1601 N N . THR A 1 215 ? 19.842 7.643 5.626 1.00 91.00 215 THR A N 1
ATOM 1602 C CA . THR A 1 215 ? 20.082 9.108 5.591 1.00 91.00 215 THR A CA 1
ATOM 1603 C C . THR A 1 215 ? 21.395 9.493 4.901 1.00 91.00 215 THR A C 1
ATOM 1605 O O . THR A 1 215 ? 21.852 10.641 4.992 1.00 91.00 215 THR A O 1
ATOM 1608 N N . VAL A 1 216 ? 22.055 8.518 4.275 1.00 82.50 216 VAL A N 1
ATOM 1609 C CA . VAL A 1 216 ? 23.363 8.674 3.651 1.00 82.50 216 VAL A CA 1
ATOM 1610 C C . VAL A 1 216 ? 23.169 8.888 2.164 1.00 82.50 216 VAL A C 1
ATOM 1612 O O . VAL A 1 216 ? 22.650 8.038 1.460 1.00 82.50 216 VAL A O 1
ATOM 1615 N N . THR A 1 217 ? 23.662 10.019 1.678 1.00 73.56 217 THR A N 1
ATOM 1616 C CA . THR A 1 217 ? 23.780 10.295 0.245 1.00 73.56 217 THR A CA 1
ATOM 1617 C C . THR A 1 217 ? 25.251 10.465 -0.108 1.00 73.56 217 THR A C 1
ATOM 1619 O O . THR A 1 217 ? 26.077 10.823 0.744 1.00 73.56 217 THR A O 1
ATOM 1622 N N . ILE A 1 218 ? 25.615 10.202 -1.362 1.00 70.00 218 ILE A N 1
ATOM 1623 C CA . ILE A 1 218 ? 26.983 10.414 -1.834 1.00 70.00 218 ILE A CA 1
ATOM 1624 C C . ILE A 1 218 ? 26.975 11.401 -2.992 1.00 70.00 218 ILE A C 1
ATOM 1626 O O . ILE A 1 218 ? 26.456 11.120 -4.064 1.00 70.00 218 ILE A O 1
ATOM 1630 N N . ASP A 1 219 ? 27.625 12.544 -2.778 1.00 63.84 219 ASP A N 1
ATOM 1631 C CA . ASP A 1 219 ? 27.895 13.535 -3.819 1.00 63.84 219 ASP A CA 1
ATOM 1632 C C . ASP A 1 219 ? 29.343 13.355 -4.307 1.00 63.84 219 ASP A C 1
ATOM 1634 O O . ASP A 1 219 ? 30.320 13.780 -3.665 1.00 63.84 219 ASP A O 1
ATOM 1638 N N . GLY A 1 220 ? 29.491 12.623 -5.414 1.00 65.62 220 GLY A N 1
ATOM 1639 C CA . GLY A 1 220 ? 30.768 12.314 -6.054 1.00 65.62 220 GLY A CA 1
ATOM 1640 C C . GLY A 1 220 ? 31.699 11.465 -5.182 1.00 65.62 220 GLY A C 1
ATOM 1641 O O . GLY A 1 220 ? 31.700 10.242 -5.262 1.00 65.62 220 GLY A O 1
ATOM 1642 N N . THR A 1 221 ? 32.554 12.108 -4.379 1.00 61.44 221 THR A N 1
ATOM 1643 C CA . THR A 1 221 ? 33.474 11.429 -3.439 1.00 61.44 221 THR A CA 1
ATOM 1644 C C . THR A 1 221 ? 33.210 11.751 -1.970 1.00 61.44 221 THR A C 1
ATOM 1646 O O . THR A 1 221 ? 33.982 11.330 -1.105 1.00 61.44 221 THR A O 1
ATOM 1649 N N . THR A 1 222 ? 32.161 12.520 -1.669 1.00 64.44 222 THR A N 1
ATOM 1650 C CA . THR A 1 222 ? 31.850 12.965 -0.306 1.00 64.44 222 THR A CA 1
ATOM 1651 C C . THR A 1 222 ? 30.603 12.258 0.203 1.00 64.44 222 THR A C 1
ATOM 1653 O O . THR A 1 222 ? 29.523 12.455 -0.338 1.00 64.44 222 THR A O 1
ATOM 1656 N N . THR A 1 223 ? 30.742 11.484 1.279 1.00 71.50 223 THR A N 1
ATOM 1657 C CA . THR A 1 223 ? 29.597 10.969 2.038 1.00 71.50 223 THR A CA 1
ATOM 1658 C C . THR A 1 223 ? 28.932 12.122 2.788 1.00 71.50 223 THR A C 1
ATOM 1660 O O . THR A 1 223 ? 29.576 12.795 3.604 1.00 71.50 223 THR A O 1
ATOM 1663 N N . VAL A 1 224 ? 27.654 12.356 2.512 1.00 77.25 224 VAL A N 1
ATOM 1664 C CA . VAL A 1 224 ? 26.832 13.386 3.143 1.00 77.25 224 VAL A CA 1
ATOM 1665 C C . VAL A 1 224 ? 25.742 12.694 3.948 1.00 77.25 224 VAL A C 1
ATOM 1667 O O . VAL A 1 224 ? 24.916 11.967 3.412 1.00 77.25 224 VAL A O 1
ATOM 1670 N N . TYR A 1 225 ? 25.748 12.932 5.255 1.00 82.00 225 TYR A N 1
ATOM 1671 C CA . TYR A 1 225 ? 24.652 12.533 6.128 1.00 82.00 225 TYR A CA 1
ATOM 1672 C C . TYR A 1 225 ? 23.650 13.679 6.185 1.00 82.00 225 TYR A C 1
ATOM 1674 O O . TYR A 1 225 ? 24.035 14.811 6.517 1.00 82.00 225 TYR A O 1
ATOM 1682 N N . THR A 1 226 ? 22.386 13.377 5.910 1.00 87.81 226 THR A N 1
ATOM 1683 C CA . THR A 1 226 ? 21.266 14.312 6.044 1.00 87.81 226 THR A CA 1
ATOM 1684 C C . THR A 1 226 ? 20.344 13.798 7.151 1.00 87.81 226 THR A C 1
ATOM 1686 O O . THR A 1 226 ? 19.367 13.119 6.854 1.00 87.81 226 THR A O 1
ATOM 1689 N N . PRO A 1 227 ? 20.661 14.069 8.436 1.00 90.44 227 PRO A N 1
ATOM 1690 C CA . PRO A 1 227 ? 19.842 13.598 9.545 1.00 90.44 227 PRO A CA 1
ATOM 1691 C C . PRO A 1 227 ? 18.395 14.076 9.414 1.00 90.44 227 PRO A C 1
ATOM 1693 O O . PRO A 1 227 ? 18.154 15.258 9.142 1.00 90.44 227 PRO A O 1
ATOM 1696 N N . VAL A 1 228 ? 17.452 13.184 9.696 1.00 93.19 228 VAL A N 1
ATOM 1697 C CA . VAL A 1 228 ? 16.012 13.461 9.661 1.00 93.19 228 VAL A CA 1
ATOM 1698 C C . VAL A 1 228 ? 15.519 13.711 11.083 1.00 93.19 228 VAL A C 1
ATOM 1700 O O . VAL A 1 228 ? 16.037 13.148 12.049 1.00 93.19 228 VAL A O 1
ATOM 1703 N N . GLN A 1 229 ? 14.553 14.615 11.242 1.00 94.94 229 GLN A N 1
ATOM 1704 C CA . GLN A 1 229 ? 13.909 14.838 12.534 1.00 94.94 229 GLN A CA 1
ATOM 1705 C C . GLN A 1 229 ? 12.940 13.695 12.815 1.00 94.94 229 GLN A C 1
ATOM 1707 O O . GLN A 1 229 ? 11.869 13.663 12.225 1.00 94.94 229 GLN A O 1
ATOM 1712 N N . LEU A 1 230 ? 13.299 12.816 13.748 1.00 96.19 230 LEU A N 1
ATOM 1713 C CA . LEU A 1 230 ? 12.465 11.684 14.143 1.00 96.19 230 LEU A CA 1
ATOM 1714 C C . LEU A 1 230 ? 12.011 11.828 15.593 1.00 96.19 230 LEU A C 1
ATOM 1716 O O . LEU A 1 230 ? 12.755 12.322 16.450 1.00 96.19 230 LEU A O 1
ATOM 1720 N N . THR A 1 231 ? 10.793 11.371 15.864 1.00 96.44 231 THR A N 1
ATOM 1721 C CA . THR A 1 231 ? 10.275 11.144 17.208 1.00 96.44 231 THR A CA 1
ATOM 1722 C C . THR A 1 231 ? 10.173 9.648 17.439 1.00 96.44 231 THR A C 1
ATOM 1724 O O . THR A 1 231 ? 9.429 8.977 16.738 1.00 96.44 231 THR A O 1
ATOM 1727 N N . VAL A 1 232 ? 10.907 9.134 18.425 1.00 96.88 232 VAL A N 1
ATOM 1728 C CA . VAL A 1 232 ? 10.830 7.729 18.839 1.00 96.88 232 VAL A CA 1
ATOM 1729 C C . VAL A 1 232 ? 10.084 7.661 20.161 1.00 96.88 232 VAL A C 1
ATOM 1731 O O . VAL A 1 232 ? 10.506 8.296 21.135 1.00 96.88 232 VAL A O 1
ATOM 1734 N N . THR A 1 233 ? 8.997 6.899 20.199 1.00 95.81 233 THR A N 1
ATOM 1735 C CA . THR A 1 233 ? 8.123 6.746 21.368 1.00 95.81 233 THR A CA 1
ATOM 1736 C C . THR A 1 233 ? 8.028 5.275 21.737 1.00 95.81 233 THR A C 1
ATOM 1738 O O . THR A 1 233 ? 7.801 4.445 20.873 1.00 95.81 233 THR A O 1
ATOM 1741 N N . GLY A 1 234 ? 8.159 4.921 23.010 1.00 94.12 234 GLY A N 1
ATOM 1742 C CA . GLY A 1 234 ? 7.840 3.571 23.464 1.00 94.12 234 GLY A CA 1
ATOM 1743 C C . GLY A 1 234 ? 7.299 3.561 24.886 1.00 94.12 234 GLY A C 1
ATOM 1744 O O . GLY A 1 234 ? 7.379 4.561 25.605 1.00 94.12 234 GLY A O 1
ATOM 1745 N N . TYR A 1 235 ? 6.749 2.423 25.295 1.00 91.75 235 TYR A N 1
ATOM 1746 C CA . TYR A 1 235 ? 5.986 2.293 26.533 1.00 91.75 235 TYR A CA 1
ATOM 1747 C C . TYR A 1 235 ? 6.582 1.202 27.425 1.00 91.75 235 TYR A C 1
ATOM 1749 O O . TYR A 1 235 ? 6.822 0.083 26.984 1.00 91.75 235 TYR A O 1
ATOM 1757 N N . ASP A 1 236 ? 6.847 1.525 28.693 1.00 89.38 236 ASP A N 1
ATOM 1758 C CA . ASP A 1 236 ? 7.365 0.566 29.673 1.00 89.38 236 ASP A CA 1
ATOM 1759 C C . ASP A 1 236 ? 6.270 0.190 30.686 1.00 89.38 236 ASP A C 1
ATOM 1761 O O . ASP A 1 236 ? 5.973 0.979 31.593 1.00 89.38 236 ASP A O 1
ATOM 1765 N N . PRO A 1 237 ? 5.685 -1.021 30.600 1.00 86.69 237 PRO A N 1
ATOM 1766 C CA . PRO A 1 237 ? 4.635 -1.461 31.521 1.00 86.69 237 PRO A CA 1
ATOM 1767 C C . PRO A 1 237 ? 5.171 -1.751 32.935 1.00 86.69 237 PRO A C 1
ATOM 1769 O O . PRO A 1 237 ? 4.400 -1.932 33.887 1.00 86.69 237 PRO A O 1
ATOM 1772 N N . LEU A 1 238 ? 6.497 -1.836 33.110 1.00 85.50 238 LEU A N 1
ATOM 1773 C CA . LEU A 1 238 ? 7.140 -2.144 34.388 1.00 85.50 238 LEU A CA 1
ATOM 1774 C C . LEU A 1 238 ? 7.391 -0.904 35.251 1.00 85.50 238 LEU A C 1
ATOM 1776 O O . LEU A 1 238 ? 7.846 -1.045 36.393 1.00 85.50 238 LEU A O 1
ATOM 1780 N N . ILE A 1 239 ? 7.077 0.294 34.753 1.00 87.81 239 ILE A N 1
ATOM 1781 C CA . ILE A 1 239 ? 7.207 1.557 35.484 1.00 87.81 239 ILE A CA 1
ATOM 1782 C C . ILE A 1 239 ? 5.854 2.278 35.520 1.00 87.81 239 ILE A C 1
ATOM 1784 O O . ILE A 1 239 ? 5.120 2.301 34.544 1.00 87.81 239 ILE A O 1
ATOM 1788 N N . ASP A 1 240 ? 5.525 2.857 36.676 1.00 90.62 240 ASP A N 1
ATOM 1789 C CA . ASP A 1 240 ? 4.282 3.601 36.907 1.00 90.62 240 ASP A CA 1
ATOM 1790 C C . ASP A 1 240 ? 4.269 4.910 36.096 1.00 90.62 240 ASP A C 1
ATOM 1792 O O . ASP A 1 240 ? 4.950 5.876 36.459 1.00 90.62 240 ASP A O 1
ATOM 1796 N N . GLY A 1 241 ? 3.508 4.932 34.997 1.00 91.88 241 GLY A N 1
ATOM 1797 C CA . GLY A 1 241 ? 3.240 6.118 34.178 1.00 91.88 241 GLY A CA 1
ATOM 1798 C C . GLY A 1 241 ? 2.102 6.987 34.717 1.00 91.88 241 GLY A C 1
ATOM 1799 O O . GLY A 1 241 ? 1.977 8.157 34.353 1.00 91.88 241 GLY A O 1
ATOM 1800 N N . GLY A 1 242 ? 1.303 6.461 35.644 1.00 92.56 242 GLY A N 1
ATOM 1801 C CA . GLY A 1 242 ? 0.135 7.138 36.187 1.00 92.56 242 GLY A CA 1
ATOM 1802 C C . GLY A 1 242 ? -0.946 6.153 36.604 1.00 92.56 242 GLY A C 1
ATOM 1803 O O . GLY A 1 242 ? -0.826 4.948 36.416 1.00 92.56 242 GLY A O 1
ATOM 1804 N N . VAL A 1 243 ? -2.021 6.673 37.192 1.00 91.31 243 VAL A N 1
ATOM 1805 C CA . VAL A 1 243 ? -3.169 5.850 37.585 1.00 91.31 243 VAL A CA 1
ATOM 1806 C C . VAL A 1 243 ? -4.126 5.720 36.405 1.00 91.31 243 VAL A C 1
ATOM 1808 O O . VAL A 1 243 ? -4.631 6.744 35.946 1.00 91.31 243 VAL A O 1
ATOM 1811 N N . ARG A 1 244 ? -4.441 4.485 36.006 1.00 90.50 244 ARG A N 1
ATOM 1812 C CA . ARG A 1 244 ? -5.476 4.188 35.011 1.00 90.50 244 ARG A CA 1
ATOM 1813 C C . ARG A 1 244 ? -6.851 4.623 35.498 1.00 90.50 244 ARG A C 1
ATOM 1815 O O . ARG A 1 244 ? -7.230 4.375 36.656 1.00 90.50 244 ARG A O 1
ATOM 1822 N N . ILE A 1 245 ? -7.610 5.269 34.624 1.00 89.38 245 ILE A N 1
ATOM 1823 C CA . ILE A 1 245 ? -9.030 5.530 34.854 1.00 89.38 245 ILE A CA 1
ATOM 1824 C C . ILE A 1 245 ? -9.794 4.258 34.475 1.00 89.38 245 ILE A C 1
ATOM 1826 O O . ILE A 1 245 ? -9.464 3.603 33.498 1.00 89.38 245 ILE A O 1
ATOM 1830 N N . GLY A 1 246 ? -10.745 3.827 35.307 1.00 82.88 246 GLY A N 1
ATOM 1831 C CA . GLY A 1 246 ? -11.588 2.684 34.940 1.00 82.88 246 GLY A CA 1
ATOM 1832 C C . GLY A 1 246 ? -12.566 3.049 33.828 1.00 82.88 246 GLY A C 1
ATOM 1833 O O . GLY A 1 246 ? -12.756 4.229 33.567 1.00 82.88 246 GLY A O 1
ATOM 1834 N N . GLY A 1 247 ? -13.232 2.055 33.255 1.00 86.31 247 GLY A N 1
ATOM 1835 C CA . GLY A 1 247 ? -14.396 2.267 32.400 1.00 86.31 247 GLY A CA 1
ATOM 1836 C C . GLY A 1 247 ? -15.593 1.427 32.815 1.00 86.31 247 GLY A C 1
ATOM 1837 O O . GLY A 1 247 ? -15.545 0.622 33.762 1.00 86.31 247 GLY A O 1
ATOM 1838 N N . ASP A 1 248 ? -16.674 1.631 32.089 1.00 87.31 248 ASP A N 1
ATOM 1839 C CA . ASP A 1 248 ? -17.885 0.846 32.133 1.00 87.31 248 ASP A CA 1
ATOM 1840 C C . ASP A 1 248 ? -17.716 -0.453 31.338 1.00 87.31 248 ASP A C 1
ATOM 1842 O O . ASP A 1 248 ? -17.067 -0.519 30.305 1.00 87.31 248 ASP A O 1
ATOM 1846 N N . THR A 1 249 ? -18.313 -1.538 31.830 1.00 88.50 249 THR A N 1
ATOM 1847 C CA . THR A 1 249 ? -18.359 -2.815 31.104 1.00 88.50 249 THR A CA 1
ATOM 1848 C C . THR A 1 249 ? -19.808 -3.148 30.794 1.00 88.50 249 THR A C 1
ATOM 1850 O O . THR A 1 249 ? -20.606 -3.420 31.702 1.00 88.50 249 THR A O 1
ATOM 1853 N N . ILE A 1 250 ? -20.152 -3.132 29.511 1.00 90.44 250 ILE A N 1
ATOM 1854 C CA . ILE A 1 250 ? -21.498 -3.329 28.988 1.00 90.44 250 ILE A CA 1
ATOM 1855 C C . ILE A 1 250 ? -21.508 -4.590 28.126 1.00 90.44 250 ILE A C 1
ATOM 1857 O O . ILE A 1 250 ? -21.080 -4.585 26.981 1.00 90.44 250 ILE A O 1
ATOM 1861 N N . THR A 1 251 ? -22.064 -5.677 28.661 1.00 90.38 251 THR A N 1
ATOM 1862 C CA . THR A 1 251 ? -22.270 -6.916 27.897 1.00 90.38 251 THR A CA 1
ATOM 1863 C C . THR A 1 251 ? -23.711 -7.012 27.401 1.00 90.38 251 THR A C 1
ATOM 1865 O O . THR A 1 251 ? -24.661 -6.996 28.198 1.00 90.38 251 THR A O 1
ATOM 1868 N N . VAL A 1 252 ? -23.887 -7.171 26.093 1.00 89.12 252 VAL A N 1
ATOM 1869 C CA . VAL A 1 252 ? -25.174 -7.397 25.433 1.00 89.12 252 VAL A CA 1
ATOM 1870 C C . VAL A 1 252 ? -25.364 -8.902 25.236 1.00 89.12 252 VAL A C 1
ATOM 1872 O O . VAL A 1 252 ? -24.731 -9.544 24.407 1.00 89.12 252 VAL A O 1
ATOM 1875 N N . GLY A 1 253 ? -26.237 -9.502 26.049 1.00 79.44 253 GLY A N 1
ATOM 1876 C CA . GLY A 1 253 ? -26.509 -10.941 25.976 1.00 79.44 253 GLY A CA 1
ATOM 1877 C C . GLY A 1 253 ? -27.356 -11.347 24.764 1.00 79.44 253 GLY A C 1
ATOM 1878 O O . GLY A 1 253 ? -27.988 -10.514 24.126 1.00 79.44 253 GLY A O 1
ATOM 1879 N N . GLY A 1 254 ? -27.452 -12.652 24.495 1.00 75.62 254 GLY A N 1
ATOM 1880 C CA . GLY A 1 254 ? -28.432 -13.193 23.546 1.00 75.62 254 GLY A CA 1
ATOM 1881 C C . GLY A 1 254 ? -29.872 -13.152 24.096 1.00 75.62 254 GLY A C 1
ATOM 1882 O O . GLY A 1 254 ? -30.069 -13.197 25.318 1.00 75.62 254 GLY A O 1
ATOM 1883 N N . PRO A 1 255 ? -30.906 -13.086 23.235 1.00 72.06 255 PRO A N 1
ATOM 1884 C CA . PRO A 1 255 ? -32.295 -13.096 23.688 1.00 72.06 255 PRO A CA 1
ATOM 1885 C C . PRO A 1 255 ? -32.655 -14.418 24.389 1.00 72.06 255 PRO A C 1
ATOM 1887 O O . PRO A 1 255 ? -32.309 -15.506 23.922 1.00 72.06 255 PRO A O 1
ATOM 1890 N N . GLU A 1 256 ? -33.411 -14.354 25.494 1.00 75.25 256 GLU A N 1
ATOM 1891 C CA . GLU A 1 256 ? -34.051 -15.558 26.037 1.00 75.25 256 GLU A CA 1
ATOM 1892 C C . GLU A 1 256 ? -35.061 -16.128 25.019 1.00 75.25 256 GLU A C 1
ATOM 1894 O O . GLU A 1 256 ? -35.578 -15.429 24.145 1.00 75.25 256 GLU A O 1
ATOM 1899 N N . ALA A 1 257 ? -35.378 -17.421 25.132 1.00 69.12 257 ALA A N 1
ATOM 1900 C CA . ALA A 1 257 ? -36.324 -18.069 24.226 1.00 69.12 257 ALA A CA 1
ATOM 1901 C C . ALA A 1 257 ? -37.677 -17.321 24.177 1.00 69.12 257 ALA A C 1
ATOM 1903 O O . ALA A 1 257 ? -38.310 -17.121 25.212 1.00 69.12 257 ALA A O 1
ATOM 1904 N N . ASP A 1 258 ? -38.140 -17.001 22.961 1.00 67.50 258 ASP A N 1
ATOM 1905 C CA . ASP A 1 258 ? -39.346 -16.208 22.654 1.00 67.50 258 ASP A CA 1
ATOM 1906 C C . ASP A 1 258 ? -39.238 -14.677 22.906 1.00 67.50 258 ASP A C 1
ATOM 1908 O O . ASP A 1 258 ? -40.256 -13.982 22.807 1.00 67.50 258 ASP A O 1
ATOM 1912 N N . GLU A 1 259 ? -38.046 -14.132 23.185 1.00 72.81 259 GLU A N 1
ATOM 1913 C CA . GLU A 1 259 ? -37.777 -12.683 23.283 1.00 72.81 259 GLU A CA 1
ATOM 1914 C C . GLU A 1 259 ? -37.017 -12.145 22.051 1.00 72.81 259 GLU A C 1
ATOM 1916 O O . GLU A 1 259 ? -36.446 -12.907 21.275 1.00 72.81 259 GLU A O 1
ATOM 1921 N N . VAL A 1 260 ? -37.056 -10.824 21.834 1.00 71.12 260 VAL A N 1
ATOM 1922 C CA . VAL A 1 260 ? -36.290 -10.129 20.782 1.00 71.12 260 VAL A CA 1
ATOM 1923 C C . VAL A 1 260 ? -35.449 -9.061 21.463 1.00 71.12 260 VAL A C 1
ATOM 1925 O O . VAL A 1 260 ? -35.993 -8.242 22.207 1.00 71.12 260 VAL A O 1
ATOM 1928 N N . LEU A 1 261 ? -34.147 -9.081 21.203 1.00 82.44 261 LEU A N 1
ATOM 1929 C CA . LEU A 1 261 ? -33.175 -8.108 21.681 1.00 82.44 261 LEU A CA 1
ATOM 1930 C C . LEU A 1 261 ? -32.415 -7.580 20.465 1.00 82.44 261 LEU A C 1
ATOM 1932 O O . LEU A 1 261 ? -31.993 -8.379 19.637 1.00 82.44 261 LEU A O 1
ATOM 1936 N N . ALA A 1 262 ? -32.288 -6.254 20.374 1.00 89.25 262 ALA A N 1
ATOM 1937 C CA . ALA A 1 262 ? -31.650 -5.555 19.259 1.00 89.25 262 ALA A CA 1
ATOM 1938 C C . ALA A 1 262 ? -32.257 -5.888 17.871 1.00 89.25 262 ALA A C 1
ATOM 1940 O O . ALA A 1 262 ? -33.375 -6.415 17.768 1.00 89.25 262 ALA A O 1
ATOM 1941 N N . GLY A 1 263 ? -31.560 -5.518 16.797 1.00 89.81 263 GLY A N 1
ATOM 1942 C CA . GLY A 1 263 ? -31.984 -5.733 15.416 1.00 89.81 263 GLY A CA 1
ATOM 1943 C C . GLY A 1 263 ? -32.900 -4.646 14.832 1.00 89.81 263 GLY A C 1
ATOM 1944 O O . GLY A 1 263 ? -33.341 -3.728 15.530 1.00 89.81 263 GLY A O 1
ATOM 1945 N N . PRO A 1 264 ? -33.277 -4.754 13.543 1.00 90.19 264 PRO A N 1
ATOM 1946 C CA . PRO A 1 264 ? -33.939 -3.680 12.794 1.00 90.19 264 PRO A CA 1
ATOM 1947 C C . PRO A 1 264 ? -35.314 -3.289 13.347 1.00 90.19 264 PRO A C 1
ATOM 1949 O O . PRO A 1 264 ? -35.720 -2.128 13.262 1.00 90.19 264 PRO A O 1
ATOM 1952 N N . ASP A 1 265 ? -36.045 -4.233 13.944 1.00 87.69 265 ASP A N 1
ATOM 1953 C CA . ASP A 1 265 ? -37.352 -3.984 14.569 1.00 87.69 265 ASP A CA 1
ATOM 1954 C C . ASP A 1 265 ? -37.245 -3.517 16.033 1.00 87.69 265 ASP A C 1
ATOM 1956 O O . ASP A 1 265 ? -38.240 -3.066 16.615 1.00 87.69 265 ASP A O 1
ATOM 1960 N N . SER A 1 266 ? -36.062 -3.609 16.642 1.00 88.12 266 SER A N 1
ATOM 1961 C CA . SER A 1 266 ? -35.778 -3.125 17.994 1.00 88.12 266 SER A CA 1
ATOM 1962 C C . SER A 1 266 ? -34.372 -2.504 18.110 1.00 88.12 266 SER A C 1
ATOM 1964 O O . SER A 1 266 ? -33.581 -2.993 18.917 1.00 88.12 266 SER A O 1
ATOM 1966 N N . PRO A 1 267 ? -34.073 -1.413 17.368 1.00 91.25 267 PRO A N 1
ATOM 1967 C CA . PRO A 1 267 ? -32.779 -0.740 17.393 1.00 91.25 267 PRO A CA 1
ATOM 1968 C C . PRO A 1 267 ? -32.251 -0.499 18.805 1.00 91.25 267 PRO A C 1
ATOM 1970 O O . PRO A 1 267 ? -32.971 0.035 19.666 1.00 91.25 267 PRO A O 1
ATOM 1973 N N . LEU A 1 268 ? -30.996 -0.882 19.001 1.00 92.75 268 LEU A N 1
ATOM 1974 C CA . LEU A 1 268 ? -30.229 -0.714 20.223 1.00 92.75 268 LEU A CA 1
ATOM 1975 C C . LEU A 1 268 ? -29.023 0.170 19.910 1.00 92.75 268 LEU A C 1
ATOM 1977 O O . LEU A 1 268 ? -28.284 -0.131 18.981 1.00 92.75 268 LEU A O 1
ATOM 1981 N N . VAL A 1 269 ? -28.847 1.231 20.693 1.00 94.56 269 VAL A N 1
ATOM 1982 C CA . VAL A 1 269 ? -27.631 2.051 20.680 1.00 94.56 269 VAL A CA 1
ATOM 1983 C C . VAL A 1 269 ? -27.002 2.006 22.060 1.00 94.56 269 VAL A C 1
ATOM 1985 O O . VAL A 1 269 ? -27.702 2.210 23.061 1.00 94.56 269 VAL A O 1
ATOM 1988 N N . VAL A 1 270 ? -25.712 1.709 22.107 1.00 94.94 270 VAL A N 1
ATOM 1989 C CA . VAL A 1 270 ? -24.914 1.639 23.327 1.00 94.94 270 VAL A CA 1
ATOM 1990 C C . VAL A 1 270 ? -23.844 2.714 23.254 1.00 94.94 270 VAL A C 1
ATOM 1992 O O . VAL A 1 270 ? -23.091 2.774 22.294 1.00 94.94 270 VAL A O 1
ATOM 1995 N N . TYR A 1 271 ? -23.815 3.557 24.275 1.00 92.81 271 TYR A N 1
ATOM 1996 C CA . TYR A 1 271 ? -22.740 4.501 24.528 1.00 92.81 271 TYR A CA 1
ATOM 1997 C C . TYR A 1 271 ? -21.903 3.968 25.688 1.00 92.81 271 TYR A C 1
ATOM 1999 O O . TYR A 1 271 ? -22.505 3.599 26.708 1.00 92.81 271 TYR A O 1
ATOM 2007 N N . GLY A 1 272 ? -20.579 3.936 25.538 1.00 90.69 272 GLY A N 1
ATOM 2008 C CA . GLY A 1 272 ? -19.644 3.677 26.631 1.00 90.69 272 GLY A CA 1
ATOM 2009 C C . GLY A 1 272 ? -19.881 4.707 27.726 1.00 90.69 272 GLY A C 1
ATOM 2010 O O . GLY A 1 272 ? -20.525 4.398 28.725 1.00 90.69 272 GLY A O 1
ATOM 2011 N N . ASP A 1 273 ? -19.599 5.976 27.442 1.00 84.25 273 ASP A N 1
ATOM 2012 C CA . ASP A 1 273 ? -19.829 7.064 28.397 1.00 84.25 273 ASP A CA 1
ATOM 2013 C C . ASP A 1 273 ? -20.940 8.040 27.994 1.00 84.25 273 ASP A C 1
ATOM 2015 O O . ASP A 1 273 ? -21.941 8.217 28.706 1.00 84.25 273 ASP A O 1
ATOM 2019 N N . THR A 1 274 ? -20.748 8.730 26.867 1.00 82.00 274 THR A N 1
ATOM 2020 C CA . THR A 1 274 ? -21.594 9.836 26.396 1.00 82.00 274 THR A CA 1
ATOM 2021 C C . THR A 1 274 ? -21.870 9.716 24.901 1.00 82.00 274 THR A C 1
ATOM 2023 O O . THR A 1 274 ? -21.118 9.097 24.168 1.00 82.00 274 THR A O 1
ATOM 2026 N N . SER A 1 275 ? -22.952 10.340 24.425 1.00 84.19 275 SER A N 1
ATOM 2027 C CA . SER A 1 275 ? -23.076 10.643 22.996 1.00 84.19 275 SER A CA 1
ATOM 2028 C C . SER A 1 275 ? -22.060 11.708 22.598 1.00 84.19 275 SER A C 1
ATOM 2030 O O . SER A 1 275 ? -21.672 12.532 23.436 1.00 84.19 275 SER A O 1
ATOM 2032 N N . GLN A 1 276 ? -21.712 11.742 21.314 1.00 86.44 276 GLN A N 1
ATOM 2033 C CA . GLN A 1 276 ? -20.730 12.679 20.777 1.00 86.44 276 GLN A CA 1
ATOM 2034 C C . GLN A 1 276 ? -21.118 14.142 21.050 1.00 86.44 276 GLN A C 1
ATOM 2036 O O . GLN A 1 276 ? -20.292 14.971 21.429 1.00 86.44 276 GLN A O 1
ATOM 2041 N N . ASP A 1 277 ? -22.412 14.457 20.955 1.00 75.00 277 ASP A N 1
ATOM 2042 C CA . ASP A 1 277 ? -22.929 15.800 21.216 1.00 75.00 277 ASP A CA 1
ATOM 2043 C C . ASP A 1 277 ? -22.977 16.195 22.712 1.00 75.00 277 ASP A C 1
ATOM 2045 O O . ASP A 1 277 ? -23.300 17.340 23.054 1.00 75.00 277 ASP A O 1
ATOM 2049 N N . GLY A 1 278 ? -22.716 15.263 23.636 1.00 73.88 278 GLY A N 1
ATOM 2050 C CA . GLY A 1 278 ? -22.737 15.492 25.085 1.00 73.88 278 GLY A CA 1
ATOM 2051 C C . GLY A 1 278 ? -24.072 16.017 25.639 1.00 73.88 278 GLY A C 1
ATOM 2052 O O . GLY A 1 278 ? -24.140 16.470 26.796 1.00 73.88 278 GLY A O 1
ATOM 2053 N N . VAL A 1 279 ? -25.150 15.993 24.838 1.00 71.69 279 VAL A N 1
ATOM 2054 C CA . VAL A 1 279 ? -26.436 16.639 25.155 1.00 71.69 279 VAL A CA 1
ATOM 2055 C C . VAL A 1 279 ? -27.029 16.050 26.422 1.00 71.69 279 VAL A C 1
ATOM 2057 O O . VAL A 1 279 ? -27.570 16.780 27.258 1.00 71.69 279 VAL A O 1
ATOM 2060 N N . TRP A 1 280 ? -26.888 14.739 26.599 1.00 72.94 280 TRP A N 1
ATOM 2061 C CA . TRP A 1 280 ? -27.494 14.005 27.701 1.00 72.94 280 TRP A CA 1
ATOM 2062 C C . TRP A 1 280 ? -26.747 14.164 29.027 1.00 72.94 280 TRP A C 1
ATOM 2064 O O . TRP A 1 280 ? -27.367 13.956 30.067 1.00 72.94 280 TRP A O 1
ATOM 2074 N N . TYR A 1 281 ? -25.490 14.623 29.029 1.00 71.94 281 TYR A N 1
ATOM 2075 C CA . TYR A 1 281 ? -24.605 14.629 30.208 1.00 71.94 281 TYR A CA 1
ATOM 2076 C C . TYR A 1 281 ? -24.248 16.012 30.764 1.00 71.94 281 TYR A C 1
ATOM 2078 O O . TYR A 1 281 ? -23.362 16.172 31.603 1.00 71.94 281 TYR A O 1
ATOM 2086 N N . SER A 1 282 ? -25.012 17.033 30.385 1.00 68.19 282 SER A N 1
ATOM 2087 C CA . SER A 1 282 ? -24.681 18.434 30.673 1.00 68.19 282 SER A CA 1
ATOM 2088 C C . SER A 1 282 ? -25.594 19.127 31.688 1.00 68.19 282 SER A C 1
ATOM 2090 O O . SER A 1 282 ? -25.832 20.335 31.593 1.00 68.19 282 SER A O 1
ATOM 2092 N N . GLY A 1 283 ? -26.142 18.416 32.682 1.00 67.12 283 GLY A N 1
ATOM 2093 C CA . GLY A 1 283 ? -27.088 19.064 33.592 1.00 67.12 283 GLY A CA 1
ATOM 2094 C C . GLY A 1 283 ? -27.367 18.385 34.924 1.00 67.12 283 GLY A C 1
ATOM 2095 O O . GLY A 1 283 ? -26.498 17.845 35.605 1.00 67.12 283 GLY A O 1
ATOM 2096 N N . HIS A 1 284 ? -28.602 18.555 35.387 1.00 68.06 284 HIS A N 1
ATOM 2097 C CA . HIS A 1 284 ? -29.077 17.983 36.635 1.00 68.06 284 HIS A CA 1
ATOM 2098 C C . HIS A 1 284 ? -30.386 17.236 36.372 1.00 68.06 284 HIS A C 1
ATOM 2100 O O . HIS A 1 284 ? -31.358 17.867 35.951 1.00 68.06 284 HIS A O 1
ATOM 2106 N N . PRO A 1 285 ? -30.498 15.950 36.748 1.00 66.50 285 PRO A N 1
ATOM 2107 C CA . PRO A 1 285 ? -31.644 15.104 36.391 1.00 66.50 285 PRO A CA 1
ATOM 2108 C C . PRO A 1 285 ? -32.945 15.479 37.114 1.00 66.50 285 PRO A C 1
ATOM 2110 O O . PRO A 1 285 ? -33.971 14.820 36.973 1.00 66.50 285 PRO A O 1
ATOM 2113 N N . TYR A 1 286 ? -32.907 16.514 37.952 1.00 65.25 286 TYR A N 1
ATOM 2114 C CA . TYR A 1 286 ? -34.037 17.025 38.722 1.00 65.25 286 TYR A CA 1
ATOM 2115 C C . TYR A 1 286 ? -34.390 18.479 38.382 1.00 65.25 286 TYR A C 1
ATOM 2117 O O . TYR A 1 286 ? -35.240 19.053 39.070 1.00 65.25 286 TYR A O 1
ATOM 2125 N N . ASP A 1 287 ? -33.716 19.094 37.406 1.00 57.72 287 ASP A N 1
ATOM 2126 C CA . ASP A 1 287 ? -34.046 20.441 36.940 1.00 57.72 287 ASP A CA 1
ATOM 2127 C C . ASP A 1 287 ? -35.104 20.388 35.825 1.00 57.72 287 ASP A C 1
ATOM 2129 O O . ASP A 1 287 ? -35.173 19.430 35.061 1.00 57.72 287 ASP A O 1
ATOM 2133 N N . VAL A 1 288 ? -35.939 21.423 35.754 1.00 57.19 288 VAL A N 1
ATOM 2134 C CA . VAL A 1 288 ? -36.931 21.635 34.682 1.00 57.19 288 VAL A CA 1
ATOM 2135 C C . VAL A 1 288 ? -36.328 22.396 33.490 1.00 57.19 288 VAL A C 1
ATOM 2137 O O . VAL A 1 288 ? -37.031 22.706 32.542 1.00 57.19 288 VAL A O 1
ATOM 2140 N N . LEU A 1 289 ? -35.028 22.710 33.551 1.00 55.12 289 LEU A N 1
ATOM 2141 C CA . LEU A 1 289 ? -34.254 23.461 32.554 1.00 55.12 289 LEU A CA 1
ATOM 2142 C C . LEU A 1 289 ? -33.266 22.558 31.779 1.00 55.12 289 LEU A C 1
ATOM 2144 O O . LEU A 1 289 ? -32.112 22.934 31.585 1.00 55.12 289 LEU A O 1
ATOM 2148 N N . GLY A 1 290 ? -33.685 21.340 31.424 1.00 58.47 290 GLY A N 1
ATOM 2149 C CA . GLY A 1 290 ? -32.926 20.428 30.555 1.00 58.47 290 GLY A CA 1
ATOM 2150 C C . GLY A 1 290 ? -32.938 20.844 29.076 1.00 58.47 290 GLY A C 1
ATOM 2151 O O . GLY A 1 290 ? -33.299 21.975 28.753 1.00 58.47 290 GLY A O 1
ATOM 2152 N N . TYR A 1 291 ? -32.564 19.934 28.171 1.00 64.19 291 TYR A N 1
ATOM 2153 C CA . TYR A 1 291 ? -32.550 20.233 26.733 1.00 64.19 291 TYR A CA 1
ATOM 2154 C C . TYR A 1 291 ? -33.979 20.442 26.200 1.00 64.19 291 TYR A C 1
ATOM 2156 O O . TYR A 1 291 ? -34.868 19.614 26.430 1.00 64.19 291 TYR A O 1
ATOM 2164 N N . GLU A 1 292 ? -34.201 21.572 25.522 1.00 63.44 292 GLU A N 1
ATOM 2165 C CA . GLU A 1 292 ? -35.504 22.025 25.027 1.00 63.44 292 GLU A CA 1
ATOM 2166 C C . GLU A 1 292 ? -35.759 21.503 23.603 1.00 63.44 292 GLU A C 1
ATOM 2168 O O . GLU A 1 292 ? -35.099 21.913 22.652 1.00 63.44 292 GLU A O 1
ATOM 2173 N N . PHE A 1 293 ? -36.769 20.649 23.426 1.00 63.72 293 PHE A N 1
ATOM 2174 C CA . PHE A 1 293 ? -37.164 20.091 22.120 1.00 63.72 293 PHE A CA 1
ATOM 2175 C C . PHE A 1 293 ? -38.248 20.931 21.414 1.00 63.72 293 PHE A C 1
ATOM 2177 O O . PHE A 1 293 ? -38.897 20.477 20.468 1.00 63.72 293 PHE A O 1
ATOM 2184 N N . GLY A 1 294 ? -38.462 22.163 21.881 1.00 62.72 294 GLY A N 1
ATOM 2185 C CA . GLY A 1 294 ? -39.489 23.082 21.398 1.00 62.72 294 GLY A CA 1
ATOM 2186 C C . GLY A 1 294 ? -40.873 22.869 22.032 1.00 62.72 294 GLY A C 1
ATOM 2187 O O . GLY A 1 294 ? -41.001 22.206 23.065 1.00 62.72 294 GLY A O 1
ATOM 2188 N N . PRO A 1 295 ? -41.940 23.448 21.443 1.00 63.50 295 PRO 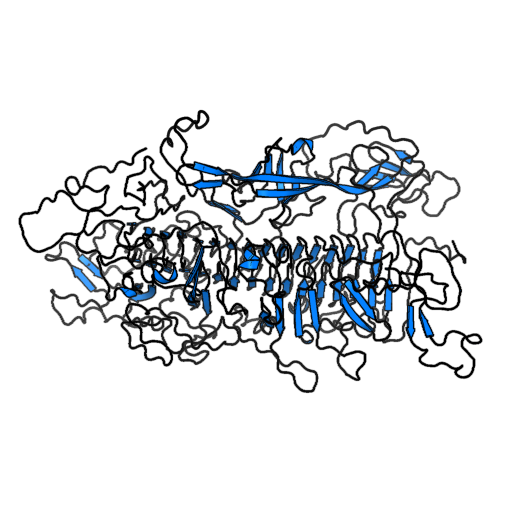A N 1
ATOM 2189 C CA . PRO A 1 295 ? -43.275 23.445 22.038 1.00 63.50 295 PRO A CA 1
ATOM 2190 C C . PRO A 1 295 ? -43.858 22.038 22.188 1.00 63.50 295 PRO A C 1
ATOM 2192 O O . PRO A 1 295 ? -43.768 21.213 21.275 1.00 63.50 295 PRO A O 1
ATOM 2195 N N . LYS A 1 296 ? -44.557 21.783 23.298 1.00 64.19 296 LYS A N 1
ATOM 2196 C CA . LYS A 1 296 ? -45.251 20.516 23.554 1.00 64.19 296 LYS A CA 1
ATOM 2197 C C . LYS A 1 296 ? -46.165 20.157 22.371 1.00 64.19 296 LYS A C 1
ATOM 2199 O O . LYS A 1 296 ? -47.060 20.939 22.033 1.00 64.19 296 LYS A O 1
ATOM 2204 N N . PRO A 1 297 ? -46.051 18.938 21.800 1.00 60.53 297 PRO A N 1
ATOM 2205 C CA . PRO A 1 297 ? -46.904 18.490 20.692 1.00 60.53 297 PRO A CA 1
ATOM 2206 C C . PRO A 1 297 ? -48.403 18.535 21.025 1.00 60.53 297 PRO A C 1
ATOM 2208 O O . PRO A 1 297 ? -49.255 18.665 20.144 1.00 60.53 297 PRO A O 1
ATOM 2211 N N . PHE A 1 298 ? -48.728 18.448 22.319 1.00 66.88 298 PHE A N 1
ATOM 2212 C CA . PHE A 1 298 ? -50.065 18.620 22.864 1.00 66.88 298 PHE A CA 1
ATOM 2213 C C . PHE A 1 298 ? -49.986 19.445 24.150 1.00 66.88 298 PHE A C 1
ATOM 2215 O O . PHE A 1 298 ? -49.786 18.879 25.220 1.00 66.88 298 PHE A O 1
ATOM 2222 N N . ASP A 1 299 ? -50.177 20.761 24.061 1.00 61.53 299 ASP A N 1
ATOM 2223 C CA . ASP A 1 299 ? -50.396 21.601 25.242 1.00 61.53 299 ASP A CA 1
ATOM 2224 C C . ASP A 1 299 ? -51.891 21.577 25.643 1.00 61.53 299 ASP A C 1
ATOM 2226 O O . ASP A 1 299 ? -52.738 22.169 24.960 1.00 61.53 299 ASP A O 1
ATOM 2230 N N . PRO A 1 300 ? -52.287 20.890 26.735 1.00 61.72 300 PRO A N 1
ATOM 2231 C CA . PRO A 1 300 ? -53.675 20.873 27.191 1.00 61.72 300 PRO A CA 1
ATOM 2232 C C . PRO A 1 300 ? -54.116 22.192 27.858 1.00 61.72 300 PRO A C 1
ATOM 2234 O O . PRO A 1 300 ? -55.296 22.325 28.209 1.00 61.72 300 PRO A O 1
ATOM 2237 N N . PHE A 1 301 ? -53.218 23.169 28.031 1.00 60.53 301 PHE A N 1
ATOM 2238 C CA . PHE A 1 301 ? -53.408 24.361 28.859 1.00 60.53 301 PHE A CA 1
ATOM 2239 C C . PHE A 1 301 ? -53.183 25.698 28.123 1.00 60.53 301 PHE A C 1
ATOM 2241 O O . PHE A 1 301 ? -52.951 26.716 28.770 1.00 60.53 301 PHE A O 1
ATOM 2248 N N . THR A 1 302 ? -53.455 25.738 26.815 1.00 62.34 302 THR A N 1
ATOM 2249 C CA . THR A 1 302 ? -53.400 26.905 25.886 1.00 62.34 302 THR A CA 1
ATOM 2250 C C . THR A 1 302 ? -54.024 28.253 26.322 1.00 62.34 302 THR A C 1
ATOM 2252 O O . THR A 1 302 ? -53.988 29.232 25.574 1.00 62.34 302 THR A O 1
ATOM 2255 N N . LEU A 1 303 ? -54.680 28.337 27.485 1.00 64.19 303 LEU A N 1
ATOM 2256 C CA . LEU A 1 303 ? -55.375 29.530 27.995 1.00 64.19 303 LEU A CA 1
ATOM 2257 C C . LEU A 1 303 ? -54.828 30.044 29.336 1.00 64.19 303 LEU A C 1
ATOM 2259 O O . LEU A 1 303 ? -55.379 31.008 29.883 1.00 64.19 303 LEU A O 1
ATOM 2263 N N . ILE A 1 304 ? -53.800 29.405 29.888 1.00 60.31 304 ILE A N 1
ATOM 2264 C CA . ILE A 1 304 ? -53.160 29.800 31.143 1.00 60.31 304 ILE A CA 1
ATOM 2265 C C . ILE A 1 304 ? -51.812 30.453 30.784 1.00 60.31 304 ILE A C 1
ATOM 2267 O O . ILE A 1 304 ? -51.073 29.859 30.017 1.00 60.31 304 ILE A O 1
ATOM 2271 N N . PRO A 1 305 ? -51.486 31.667 31.273 1.00 61.91 305 PRO A N 1
ATOM 2272 C CA . PRO A 1 305 ? -50.186 32.292 30.997 1.00 61.91 305 PRO A CA 1
ATOM 2273 C C . PRO A 1 305 ? -49.032 31.466 31.586 1.00 61.91 305 PRO A C 1
ATOM 2275 O O . PRO A 1 305 ? -49.198 31.003 32.712 1.00 61.91 305 PRO A O 1
ATOM 2278 N N . ASP A 1 306 ? -47.868 31.404 30.930 1.00 57.16 306 ASP A N 1
ATOM 2279 C CA . ASP A 1 306 ? -46.690 30.570 31.288 1.00 57.16 306 ASP A CA 1
ATOM 2280 C C . ASP A 1 306 ? -46.280 30.714 32.761 1.00 57.16 306 ASP A C 1
ATOM 2282 O O . ASP A 1 306 ? -45.947 29.768 33.455 1.00 57.16 306 ASP A O 1
ATOM 2286 N N . SER A 1 307 ? -46.455 31.908 33.330 1.00 57.81 307 SER A N 1
ATOM 2287 C CA . SER A 1 307 ? -46.266 32.157 34.770 1.00 57.81 307 SER A CA 1
ATOM 2288 C C . SER A 1 307 ? -47.208 31.384 35.730 1.00 57.81 307 SER A C 1
ATOM 2290 O O . SER A 1 307 ? -47.094 31.544 36.948 1.00 57.81 307 SER A O 1
ATOM 2292 N N . GLN A 1 308 ? -48.205 30.651 35.221 1.00 58.69 308 GLN A N 1
ATOM 2293 C CA . GLN A 1 308 ? -49.288 29.989 35.968 1.00 58.69 308 GLN A CA 1
ATOM 2294 C C . GLN A 1 308 ? -49.574 28.536 35.527 1.00 58.69 308 GLN A C 1
ATOM 2296 O O . GLN A 1 308 ? -50.416 27.892 36.160 1.00 58.69 308 GLN A O 1
ATOM 2301 N N . ASN A 1 309 ? -48.906 28.029 34.490 1.00 53.41 309 ASN A N 1
ATOM 2302 C CA . ASN A 1 309 ? -48.951 26.643 34.008 1.00 53.41 309 ASN A CA 1
ATOM 2303 C C . ASN A 1 309 ? -47.512 26.104 33.911 1.00 53.41 309 ASN A C 1
ATOM 2305 O O . ASN A 1 309 ? -46.588 26.903 33.845 1.00 53.41 309 ASN A O 1
ATOM 2309 N N . GLU A 1 310 ? -47.326 24.783 33.965 1.00 58.84 310 GLU A N 1
ATOM 2310 C CA . GLU A 1 310 ? -46.054 24.151 33.575 1.00 58.84 310 GLU A CA 1
ATOM 2311 C C . GLU A 1 310 ? -45.639 24.635 32.173 1.00 58.84 310 GLU A C 1
ATOM 2313 O O . GLU A 1 310 ? -46.524 24.929 31.367 1.00 58.84 310 GLU A O 1
ATOM 2318 N N . ASP A 1 311 ? -44.324 24.735 31.945 1.00 61.25 311 ASP A N 1
ATOM 2319 C CA . ASP A 1 311 ? -43.654 25.035 30.665 1.00 61.25 311 ASP A CA 1
ATOM 2320 C C . ASP A 1 311 ? -44.467 24.616 29.423 1.00 61.25 311 ASP A C 1
ATOM 2322 O O . ASP A 1 311 ? -45.047 23.528 29.366 1.00 61.25 311 ASP A O 1
ATOM 2326 N N . ASP A 1 312 ? -44.576 25.480 28.415 1.00 60.72 312 ASP A N 1
ATOM 2327 C CA . ASP A 1 312 ? -45.135 25.092 27.114 1.00 60.72 312 ASP A CA 1
ATOM 2328 C C . ASP A 1 312 ? -44.101 24.357 26.250 1.00 60.72 312 ASP A C 1
ATOM 2330 O O . ASP A 1 312 ? -44.455 23.824 25.196 1.00 60.72 312 ASP A O 1
ATOM 2334 N N . GLU A 1 313 ? -42.865 24.237 26.737 1.00 65.62 313 GLU A N 1
ATOM 2335 C CA . GLU A 1 313 ? -41.758 23.514 26.127 1.00 65.62 313 GLU A CA 1
ATOM 2336 C C . GLU A 1 313 ? -41.650 22.050 26.588 1.00 65.62 313 GLU A C 1
ATOM 2338 O O . GLU A 1 313 ? -41.958 21.684 27.724 1.00 65.62 313 GLU A O 1
ATOM 2343 N N . TRP A 1 314 ? -41.213 21.170 25.689 1.00 65.56 314 TRP A N 1
ATOM 2344 C CA . TRP A 1 314 ? -40.927 19.775 26.004 1.00 65.56 314 TRP A CA 1
ATOM 2345 C C . TRP A 1 314 ? -39.445 19.632 26.365 1.00 65.56 314 TRP A C 1
ATOM 2347 O O . TRP A 1 314 ? -38.576 19.837 25.521 1.00 65.56 314 TRP A O 1
ATOM 2357 N N . VAL A 1 315 ? -39.172 19.311 27.631 1.00 66.69 315 VAL A N 1
ATOM 2358 C CA . VAL A 1 315 ? -37.819 19.279 28.200 1.00 66.69 315 VAL A CA 1
ATOM 2359 C C . VAL A 1 315 ? -37.497 17.871 28.695 1.00 66.69 315 VAL A C 1
ATOM 2361 O O . VAL A 1 315 ? -38.257 17.310 29.491 1.00 66.69 315 VAL A O 1
ATOM 2364 N N . PHE A 1 316 ? -36.369 17.307 28.257 1.00 69.00 316 PHE A N 1
ATOM 2365 C CA . PHE A 1 316 ? -35.846 16.067 28.838 1.00 69.00 316 PHE A CA 1
ATOM 2366 C C . PHE A 1 316 ? -34.862 16.361 29.982 1.00 69.00 316 PHE A C 1
ATOM 2368 O O . PHE A 1 316 ? -34.022 17.254 29.850 1.00 69.00 316 PHE A O 1
ATOM 2375 N N . PRO A 1 317 ? -34.929 15.619 31.105 1.00 67.75 317 PRO A N 1
ATOM 2376 C CA . PRO A 1 317 ? -33.912 15.697 32.149 1.00 67.75 317 PRO A CA 1
ATOM 2377 C C . PRO A 1 317 ? -32.543 15.261 31.616 1.00 67.75 317 PRO A C 1
ATOM 2379 O O . PRO A 1 317 ? -32.461 14.267 30.903 1.00 67.75 317 PRO A O 1
ATOM 2382 N N . LEU A 1 318 ? -31.486 15.966 32.020 1.00 73.25 318 LEU A N 1
ATOM 2383 C CA . LEU A 1 318 ? -30.097 15.625 31.689 1.00 73.25 318 LEU A CA 1
ATOM 2384 C C . LEU A 1 318 ? -29.431 14.871 32.847 1.00 73.25 318 LEU A C 1
ATOM 2386 O O . LEU A 1 318 ? -29.750 15.118 34.014 1.00 73.25 318 LEU A O 1
ATOM 2390 N N . ALA A 1 319 ? -28.494 13.980 32.547 1.00 74.69 319 ALA A N 1
ATOM 2391 C CA . ALA A 1 319 ? -27.616 13.348 33.519 1.00 74.69 319 ALA A CA 1
ATOM 2392 C C . ALA A 1 319 ? -26.668 14.372 34.171 1.00 74.69 319 ALA A C 1
ATOM 2394 O O . ALA A 1 319 ? -26.532 15.516 33.726 1.00 74.69 319 ALA A O 1
ATOM 2395 N N . ASN A 1 320 ? -26.062 13.969 35.294 1.00 75.44 320 ASN A N 1
ATOM 2396 C CA . ASN A 1 320 ? -25.034 14.797 35.920 1.00 75.44 320 ASN A CA 1
ATOM 2397 C C . ASN A 1 320 ? -23.744 14.703 35.100 1.00 75.44 320 ASN A C 1
ATOM 2399 O O . ASN A 1 320 ? -23.413 13.594 34.690 1.00 75.44 320 ASN A O 1
ATOM 2403 N N . PRO A 1 321 ? -22.983 15.801 34.972 1.00 76.12 321 PRO A N 1
ATOM 2404 C CA . PRO A 1 321 ? -21.649 15.726 34.404 1.00 76.12 321 PRO A CA 1
ATOM 2405 C C . PRO A 1 321 ? -20.746 14.872 35.295 1.00 76.12 321 PRO A C 1
ATOM 2407 O O . PRO A 1 321 ? -20.884 14.869 36.531 1.00 76.12 321 PRO A O 1
ATOM 2410 N N . TYR A 1 322 ? -19.807 14.191 34.659 1.00 80.00 322 TYR A N 1
ATOM 2411 C CA . TYR A 1 322 ? -18.788 13.363 35.281 1.00 80.00 322 TYR A CA 1
ATOM 2412 C C . TYR A 1 322 ? -17.387 13.968 35.073 1.00 80.00 322 TYR A C 1
ATOM 2414 O O . TYR A 1 322 ? -17.230 14.892 34.279 1.00 80.00 322 TYR A O 1
ATOM 2422 N N . PRO A 1 323 ? -16.385 13.556 35.871 1.00 79.31 323 PRO A N 1
ATOM 2423 C CA . PRO A 1 323 ? -15.036 14.110 35.782 1.00 79.31 323 PRO A CA 1
ATOM 2424 C C . PRO A 1 323 ? -14.115 13.388 34.791 1.00 79.31 323 PRO A C 1
ATOM 2426 O O . PRO A 1 323 ? -13.179 14.025 34.323 1.00 79.31 323 PRO A O 1
ATOM 2429 N N . TYR A 1 324 ? -14.350 12.101 34.528 1.00 85.75 324 TYR A N 1
ATOM 2430 C CA . TYR A 1 324 ? -13.559 11.266 33.625 1.00 85.75 324 TYR A CA 1
ATOM 2431 C C . TYR A 1 324 ? -14.507 10.388 32.819 1.00 85.75 324 TYR A C 1
ATOM 2433 O O . TYR A 1 324 ? -15.473 9.903 33.420 1.00 85.75 324 TYR A O 1
ATOM 2441 N N . ALA A 1 325 ? -14.220 10.266 31.522 1.00 85.12 325 ALA A N 1
ATOM 2442 C CA . ALA A 1 325 ? -14.841 9.318 30.611 1.00 85.12 325 ALA A CA 1
ATOM 2443 C C . ALA A 1 325 ? -14.398 7.919 31.049 1.00 85.12 325 ALA A C 1
ATOM 2445 O O . ALA A 1 325 ? -14.924 7.492 32.062 1.00 85.12 325 ALA A O 1
ATOM 2446 N N . GLY A 1 326 ? -13.339 7.312 30.531 1.00 88.75 326 GLY A N 1
ATOM 2447 C CA . GLY A 1 326 ? -12.873 6.020 31.040 1.00 88.75 326 GLY A CA 1
ATOM 2448 C C . GLY A 1 326 ? -12.203 5.223 29.941 1.00 88.75 326 GLY A C 1
ATOM 2449 O O . GLY A 1 326 ? -11.812 5.813 28.954 1.00 88.75 326 GLY A O 1
ATOM 2450 N N . ASN A 1 327 ? -12.049 3.921 30.159 1.00 90.69 327 ASN A N 1
ATOM 2451 C CA . ASN A 1 327 ? -11.653 2.954 29.136 1.00 90.69 327 ASN A CA 1
ATOM 2452 C C . ASN A 1 327 ? -12.709 1.848 29.161 1.00 90.69 327 ASN A C 1
ATOM 2454 O O . ASN A 1 327 ? -12.656 0.946 30.016 1.00 90.69 327 ASN A O 1
ATOM 2458 N N . ASP A 1 328 ? -13.729 2.004 28.340 1.00 92.88 328 ASP A N 1
ATOM 2459 C CA . ASP A 1 328 ? -14.960 1.240 28.345 1.00 92.88 328 ASP A CA 1
ATOM 2460 C C . ASP A 1 328 ? -14.814 -0.088 27.594 1.00 92.88 328 ASP A C 1
ATOM 2462 O O . ASP A 1 328 ? -13.934 -0.304 26.768 1.00 92.88 328 ASP A O 1
ATOM 2466 N N . VAL A 1 329 ? -15.682 -1.041 27.929 1.00 93.50 329 VAL A N 1
ATOM 2467 C CA . VAL A 1 329 ? -15.768 -2.341 27.260 1.00 93.50 329 VAL A CA 1
ATOM 2468 C C . VAL A 1 329 ? -17.213 -2.583 26.861 1.00 93.50 329 VAL A C 1
ATOM 2470 O O . VAL A 1 329 ? -18.076 -2.771 27.726 1.00 93.50 329 VAL A O 1
ATOM 2473 N N . ILE A 1 330 ? -17.479 -2.639 25.562 1.00 95.75 330 ILE A N 1
ATOM 2474 C CA . ILE A 1 330 ? -18.779 -2.976 24.986 1.00 95.75 330 ILE A CA 1
ATOM 2475 C C . ILE A 1 330 ? -18.647 -4.340 24.309 1.00 95.75 330 ILE A C 1
ATOM 2477 O O . ILE A 1 330 ? -17.901 -4.485 23.356 1.00 95.75 330 ILE A O 1
ATOM 2481 N N . ASP A 1 331 ? -19.369 -5.352 24.793 1.00 95.06 331 ASP A N 1
ATOM 2482 C CA . ASP A 1 331 ? -19.300 -6.720 24.260 1.00 95.06 331 ASP A CA 1
ATOM 2483 C C . ASP A 1 331 ? -20.684 -7.211 23.829 1.00 95.06 331 ASP A C 1
ATOM 2485 O O . ASP A 1 331 ? -21.539 -7.511 24.674 1.00 95.06 331 ASP A O 1
ATOM 2489 N N . ALA A 1 332 ? -20.904 -7.297 22.517 1.00 95.62 332 ALA A N 1
ATOM 2490 C CA . ALA A 1 332 ? -22.115 -7.821 21.897 1.00 95.62 332 ALA A CA 1
ATOM 2491 C C . ALA A 1 332 ? -21.917 -9.179 21.203 1.00 95.62 332 ALA A C 1
ATOM 2493 O O . ALA A 1 332 ? -22.841 -9.653 20.541 1.00 95.62 332 ALA A O 1
ATOM 2494 N N . SER A 1 333 ? -20.798 -9.872 21.439 1.00 93.81 333 SER A N 1
ATOM 2495 C CA . SER A 1 333 ? -20.433 -11.122 20.745 1.00 93.81 333 SER A CA 1
ATOM 2496 C C . SER A 1 333 ? -21.486 -12.236 20.843 1.00 93.81 333 SER A C 1
ATOM 2498 O O . SER A 1 333 ? -21.624 -13.086 19.962 1.00 93.81 333 SER A O 1
ATOM 2500 N N . ALA A 1 334 ? -22.278 -12.249 21.920 1.00 92.88 334 ALA A N 1
ATOM 2501 C CA . ALA A 1 334 ? -23.341 -13.232 22.135 1.00 92.88 334 ALA A CA 1
ATOM 2502 C C . ALA A 1 334 ? -24.631 -12.939 21.342 1.00 92.88 334 ALA A C 1
ATOM 2504 O O . ALA A 1 334 ? -25.528 -13.792 21.272 1.00 92.88 334 ALA A O 1
ATOM 2505 N N . LEU A 1 335 ? -24.776 -11.732 20.802 1.00 92.56 335 LEU A N 1
ATOM 2506 C CA . LEU A 1 335 ? -25.961 -11.284 20.091 1.00 92.56 335 LEU A CA 1
ATOM 2507 C C . LEU A 1 335 ? -25.974 -11.894 18.677 1.00 92.56 335 LEU A C 1
ATOM 2509 O O . LEU A 1 335 ? -24.994 -11.853 17.950 1.00 92.56 335 LEU A O 1
ATOM 2513 N N . PHE A 1 336 ? -27.095 -12.521 18.309 1.00 92.44 336 PHE A N 1
ATOM 2514 C CA . PHE A 1 336 ? -27.305 -13.248 17.041 1.00 92.44 336 PHE A CA 1
ATOM 2515 C C . PHE A 1 336 ? -26.415 -14.481 16.772 1.00 92.44 336 PHE A C 1
ATOM 2517 O O . PHE A 1 336 ? -26.594 -15.127 15.744 1.00 92.44 336 PHE A O 1
ATOM 2524 N N . ALA A 1 337 ? -25.590 -14.928 17.724 1.00 91.19 337 ALA A N 1
ATOM 2525 C CA . ALA A 1 337 ? -24.729 -16.112 17.571 1.00 91.19 337 ALA A CA 1
ATOM 2526 C C . ALA A 1 337 ? -25.458 -17.434 17.238 1.00 91.19 337 ALA A C 1
ATOM 2528 O O . ALA A 1 337 ? -24.893 -18.336 16.629 1.00 91.19 337 ALA A O 1
ATOM 2529 N N . ASP A 1 338 ? -26.733 -17.571 17.609 1.00 89.25 338 ASP A N 1
ATOM 2530 C CA . ASP A 1 338 ? -27.543 -18.757 17.287 1.00 89.25 338 ASP A CA 1
ATOM 2531 C C . ASP A 1 338 ? -28.322 -18.625 15.954 1.00 89.25 338 ASP A C 1
ATOM 2533 O O . ASP A 1 338 ? -29.114 -19.513 15.608 1.00 89.25 338 ASP A O 1
ATOM 2537 N N . VAL A 1 339 ? -28.152 -17.519 15.217 1.00 88.88 339 VAL A N 1
ATOM 2538 C CA . VAL A 1 339 ? -28.861 -17.225 13.961 1.00 88.88 339 VAL A CA 1
ATOM 2539 C C . VAL A 1 339 ? -28.027 -17.669 12.759 1.00 88.88 339 VAL A C 1
ATOM 2541 O O . VAL A 1 339 ? -26.861 -17.316 12.609 1.00 88.88 339 VAL A O 1
ATOM 2544 N N . SER A 1 340 ? -28.641 -18.457 11.875 1.00 89.31 340 SER A N 1
ATOM 2545 C CA . SER A 1 340 ? -28.013 -18.872 10.616 1.00 89.31 340 SER A CA 1
ATOM 2546 C C . SER A 1 340 ? -28.008 -17.743 9.590 1.00 89.31 340 SER A C 1
ATOM 2548 O O . SER A 1 340 ? -29.004 -17.022 9.514 1.00 89.31 340 SER A O 1
ATOM 2550 N N . GLU A 1 341 ? -26.998 -17.710 8.717 1.00 85.56 341 GLU A N 1
ATOM 2551 C CA . GLU A 1 341 ? -26.818 -16.741 7.621 1.00 85.56 341 GLU A CA 1
ATOM 2552 C C . GLU A 1 341 ? -28.130 -16.279 6.953 1.00 85.56 341 GLU A C 1
ATOM 2554 O O . GLU A 1 341 ? -28.486 -15.105 6.982 1.00 85.56 341 GLU A O 1
ATOM 2559 N N . GLY A 1 342 ? -28.926 -17.208 6.407 1.00 84.31 342 GLY A N 1
ATOM 2560 C CA . GLY A 1 342 ? -30.140 -16.865 5.648 1.00 84.31 342 GLY A CA 1
ATOM 2561 C C . GLY A 1 342 ? -31.292 -16.243 6.457 1.00 84.31 342 GLY A C 1
ATOM 2562 O O . GLY A 1 342 ? -32.327 -15.904 5.876 1.00 84.31 342 GLY A O 1
ATOM 2563 N N . GLU A 1 343 ? -31.154 -16.140 7.780 1.00 89.94 343 GLU A N 1
ATOM 2564 C CA . GLU A 1 343 ? -32.104 -15.497 8.695 1.00 89.94 343 GLU A CA 1
ATOM 2565 C C . GLU A 1 343 ? -31.481 -14.311 9.457 1.00 89.94 343 GLU A C 1
ATOM 2567 O O . GLU A 1 343 ? -32.151 -13.756 10.334 1.00 89.94 343 GLU A O 1
ATOM 2572 N N . MET A 1 344 ? -30.242 -13.912 9.136 1.00 90.00 344 MET A N 1
ATOM 2573 C CA . MET A 1 344 ? -29.572 -12.804 9.818 1.00 90.00 344 MET A CA 1
ATOM 2574 C C . MET A 1 344 ? -30.334 -11.484 9.645 1.00 90.00 344 MET A C 1
ATOM 2576 O O . MET A 1 344 ? -30.878 -11.202 8.567 1.00 90.00 344 MET A O 1
ATOM 2580 N N . PRO A 1 345 ? -30.436 -10.675 10.715 1.00 92.69 345 PRO A N 1
ATOM 2581 C CA . PRO A 1 345 ? -31.016 -9.349 10.621 1.00 92.69 345 PRO A CA 1
ATOM 2582 C C . PRO A 1 345 ? -30.117 -8.419 9.798 1.00 92.69 345 PRO A C 1
ATOM 2584 O O . PRO A 1 345 ? -28.935 -8.660 9.613 1.00 92.69 345 PRO A O 1
ATOM 2587 N N . THR A 1 346 ? -30.698 -7.325 9.312 1.00 92.81 346 THR A N 1
ATOM 2588 C CA . THR A 1 346 ? -29.990 -6.319 8.502 1.00 92.81 346 THR A CA 1
ATOM 2589 C C . THR A 1 346 ? -29.077 -5.402 9.310 1.00 92.81 346 THR A C 1
ATOM 2591 O O . THR A 1 346 ? -28.393 -4.572 8.723 1.00 92.81 346 THR A O 1
ATOM 2594 N N . ILE A 1 347 ? -29.190 -5.474 10.635 1.00 95.19 347 ILE A N 1
ATOM 2595 C CA . ILE A 1 347 ? -28.324 -4.810 11.598 1.00 95.19 347 ILE A CA 1
ATOM 2596 C C . ILE A 1 347 ? -28.354 -5.606 12.911 1.00 95.19 347 ILE A C 1
ATOM 2598 O O . ILE A 1 347 ? -29.420 -6.142 13.255 1.00 95.19 347 ILE A O 1
ATOM 2602 N N . GLY A 1 348 ? -27.259 -5.635 13.658 1.00 94.94 348 GLY A N 1
ATOM 2603 C CA . GLY A 1 348 ? -27.193 -6.064 15.038 1.00 94.94 348 GLY A CA 1
ATOM 2604 C C . GLY A 1 348 ? -27.566 -4.932 15.995 1.00 94.94 348 GLY A C 1
ATOM 2605 O O . GLY A 1 348 ? -28.693 -4.890 16.518 1.00 94.94 348 GLY A O 1
ATOM 2606 N N . PHE A 1 349 ? -26.648 -3.991 16.199 1.00 95.75 349 PHE A N 1
ATOM 2607 C CA . PHE A 1 349 ? -26.766 -2.810 17.053 1.00 95.75 349 PHE A CA 1
ATOM 2608 C C . PHE A 1 349 ? -25.862 -1.647 16.583 1.00 95.75 349 PHE A C 1
ATOM 2610 O O . PHE A 1 349 ? -25.347 -1.620 15.470 1.00 95.75 349 PHE A O 1
ATOM 2617 N N . THR A 1 350 ? -25.770 -0.600 17.401 1.00 97.75 350 THR A N 1
ATOM 2618 C CA . THR A 1 350 ? -24.844 0.517 17.197 1.00 97.75 350 THR A CA 1
ATOM 2619 C C . THR A 1 350 ? -24.098 0.791 18.492 1.00 97.75 350 THR A C 1
ATOM 2621 O O . THR A 1 350 ? -24.739 0.881 19.548 1.00 97.75 350 THR A O 1
ATOM 2624 N N . ALA A 1 351 ? -22.784 0.958 18.407 1.00 97.56 351 ALA A N 1
ATOM 2625 C CA . ALA A 1 351 ? -21.912 1.261 19.533 1.00 97.56 351 ALA A CA 1
ATOM 2626 C C . ALA A 1 351 ? -21.169 2.579 19.311 1.00 97.56 351 ALA A C 1
ATOM 2628 O O . ALA A 1 351 ? -20.909 2.965 18.175 1.00 97.56 351 ALA A O 1
ATOM 2629 N N . TYR A 1 352 ? -20.852 3.253 20.409 1.00 96.62 352 TYR A N 1
ATOM 2630 C CA . TYR A 1 352 ? -19.874 4.328 20.447 1.00 96.62 352 TYR A CA 1
ATOM 2631 C C . TYR A 1 352 ? -19.155 4.285 21.789 1.00 96.62 352 TYR A C 1
ATOM 2633 O O . TYR A 1 352 ? -19.846 4.296 22.817 1.00 96.62 352 TYR A O 1
ATOM 2641 N N . GLY A 1 353 ? -17.827 4.177 21.771 1.00 94.81 353 GLY A N 1
ATOM 2642 C CA . GLY A 1 353 ? -16.991 4.127 22.970 1.00 94.81 353 GLY A CA 1
ATOM 2643 C C . GLY A 1 353 ? -17.065 5.449 23.729 1.00 94.81 353 GLY A C 1
ATOM 2644 O O . GLY A 1 353 ? -17.741 5.558 24.762 1.00 94.81 353 GLY A O 1
ATOM 2645 N N . GLY A 1 354 ? -16.542 6.502 23.109 1.00 91.88 354 GLY A N 1
ATOM 2646 C CA . GLY A 1 354 ? -16.445 7.824 23.704 1.00 91.88 354 GLY A CA 1
ATOM 2647 C C . GLY A 1 354 ? -14.995 8.274 23.769 1.00 91.88 354 GLY A C 1
ATOM 2648 O O . GLY A 1 354 ? -14.263 8.154 22.806 1.00 91.88 354 GLY A O 1
ATOM 2649 N N . ASN A 1 355 ? -14.609 8.884 24.889 1.00 91.12 355 ASN A N 1
ATOM 2650 C CA . ASN A 1 355 ? -13.254 9.396 25.054 1.00 91.12 355 ASN A CA 1
ATOM 2651 C C . ASN A 1 355 ? -12.452 8.480 25.986 1.00 91.12 355 ASN A C 1
ATOM 2653 O O . ASN A 1 355 ? -12.760 8.419 27.179 1.00 91.12 355 ASN A O 1
ATOM 2657 N N . GLY A 1 356 ? -11.306 8.016 25.517 1.00 91.38 356 GLY A N 1
ATOM 2658 C CA . GLY A 1 356 ? -10.377 7.115 26.187 1.00 91.38 356 GLY A CA 1
ATOM 2659 C C . GLY A 1 356 ? -10.304 5.784 25.446 1.00 91.38 356 GLY A C 1
ATOM 2660 O O . GLY A 1 356 ? -11.148 5.512 24.619 1.00 91.38 356 GLY A O 1
ATOM 2661 N N . ASP A 1 357 ? -9.278 4.987 25.745 1.00 92.75 357 ASP A N 1
ATOM 2662 C CA . ASP A 1 357 ? -8.979 3.769 24.980 1.00 92.75 357 ASP A CA 1
ATOM 2663 C C . ASP A 1 357 ? -10.008 2.665 25.296 1.00 92.75 357 ASP A C 1
ATOM 2665 O O . ASP A 1 357 ? -9.931 2.015 26.359 1.00 92.75 357 ASP A O 1
ATOM 2669 N N . ASP A 1 358 ? -10.970 2.477 24.401 1.00 95.19 358 ASP A N 1
ATOM 2670 C CA . ASP A 1 358 ? -12.144 1.627 24.545 1.00 95.19 358 ASP A CA 1
ATOM 2671 C C . ASP A 1 358 ? -11.982 0.290 23.796 1.00 95.19 358 ASP A C 1
ATOM 2673 O O . ASP A 1 358 ? -11.209 0.139 22.856 1.00 95.19 358 ASP A O 1
ATOM 2677 N N . LEU A 1 359 ? -12.717 -0.738 24.234 1.00 95.50 359 LEU A N 1
ATOM 2678 C CA . LEU A 1 359 ? -12.834 -2.018 23.527 1.00 95.50 359 LEU A CA 1
ATOM 2679 C C . LEU A 1 359 ? -14.280 -2.241 23.099 1.00 95.50 359 LEU A C 1
ATOM 2681 O O . LEU A 1 359 ? -15.170 -2.382 23.949 1.00 95.50 359 LEU A O 1
ATOM 2685 N N . ILE A 1 360 ? -14.505 -2.380 21.798 1.00 97.81 360 ILE A N 1
ATOM 2686 C CA . ILE A 1 360 ? -15.818 -2.647 21.216 1.00 97.81 360 ILE A CA 1
ATOM 2687 C C . ILE A 1 360 ? -15.782 -3.989 20.487 1.00 97.81 360 ILE A C 1
ATOM 2689 O O . ILE A 1 360 ? -15.050 -4.185 19.529 1.00 97.81 360 ILE A O 1
ATOM 2693 N N . ILE A 1 361 ? -16.613 -4.926 20.932 1.00 97.69 361 ILE A N 1
ATOM 2694 C CA . ILE A 1 361 ? -16.830 -6.211 20.273 1.00 97.69 361 ILE A CA 1
ATOM 2695 C C . ILE A 1 361 ? -18.260 -6.221 19.736 1.00 97.69 361 ILE A C 1
ATOM 2697 O O . ILE A 1 361 ? -19.227 -6.157 20.510 1.00 97.69 361 ILE A O 1
ATOM 2701 N N . GLY A 1 362 ? -18.367 -6.298 18.416 1.00 96.75 362 GLY A N 1
ATOM 2702 C CA . GLY A 1 362 ? -19.587 -6.339 17.635 1.00 96.75 362 GLY A CA 1
ATOM 2703 C C . GLY A 1 362 ? -20.426 -7.590 17.880 1.00 96.75 362 GLY A C 1
ATOM 2704 O O . GLY A 1 362 ? -20.190 -8.399 18.786 1.00 96.75 362 GLY A O 1
ATOM 2705 N N . SER A 1 363 ? -21.494 -7.715 17.113 1.00 95.75 363 SER A N 1
ATOM 2706 C CA . SER A 1 363 ? -22.451 -8.808 17.172 1.00 95.75 363 SER A CA 1
ATOM 2707 C C . SER A 1 363 ? -22.256 -9.772 16.010 1.00 95.75 363 SER A C 1
ATOM 2709 O O . SER A 1 363 ? -21.361 -9.644 15.202 1.00 95.75 363 SER A O 1
ATOM 2711 N N . GLN A 1 364 ? -23.080 -10.813 15.927 1.00 94.62 364 GLN A N 1
ATOM 2712 C CA . GLN A 1 364 ? -23.006 -11.777 14.821 1.00 94.62 364 GLN A CA 1
ATOM 2713 C C . GLN A 1 364 ? -23.918 -11.380 13.643 1.00 94.62 364 GLN A C 1
ATOM 2715 O O . GLN A 1 364 ? -24.455 -12.255 12.954 1.00 94.62 364 GLN A O 1
ATOM 2720 N N . ALA A 1 365 ? -24.203 -10.085 13.506 1.00 94.62 365 ALA A N 1
ATOM 2721 C CA . ALA A 1 365 ? -24.887 -9.455 12.382 1.00 94.62 365 ALA A CA 1
ATOM 2722 C C . ALA A 1 365 ? -24.380 -8.010 12.237 1.00 94.62 365 ALA A C 1
ATOM 2724 O O . ALA A 1 365 ? -24.030 -7.413 13.240 1.00 94.62 365 ALA A O 1
ATOM 2725 N N . GLY A 1 366 ? -24.490 -7.423 11.044 1.00 95.56 366 GLY A N 1
ATOM 2726 C CA . GLY A 1 366 ? -23.816 -6.155 10.753 1.00 95.56 366 GLY A CA 1
ATOM 2727 C C . GLY A 1 366 ? -24.140 -4.981 11.678 1.00 95.56 366 GLY A C 1
ATOM 2728 O O . GLY A 1 366 ? -25.300 -4.752 12.019 1.00 95.56 366 GLY A O 1
ATOM 2729 N N . ASP A 1 367 ? -23.149 -4.184 12.031 1.00 98.00 367 ASP A N 1
ATOM 2730 C CA . ASP A 1 367 ? -23.186 -3.170 13.075 1.00 98.00 367 ASP A CA 1
ATOM 2731 C C . ASP A 1 367 ? -22.687 -1.802 12.586 1.00 98.00 367 ASP A C 1
ATOM 2733 O O . ASP A 1 367 ? -22.076 -1.655 11.532 1.00 98.00 367 ASP A O 1
ATOM 2737 N N . HIS A 1 368 ? -23.005 -0.748 13.345 1.00 98.12 368 HIS A N 1
ATOM 2738 C CA . HIS A 1 368 ? -22.290 0.532 13.222 1.00 98.12 368 HIS A CA 1
ATOM 2739 C C . HIS A 1 368 ? -21.458 0.701 14.491 1.00 98.12 368 HIS A C 1
ATOM 2741 O O . HIS A 1 368 ? -22.041 0.875 15.569 1.00 98.12 368 HIS A O 1
ATOM 2747 N N . LEU A 1 369 ? -20.138 0.633 14.373 1.00 98.56 369 LEU A N 1
ATOM 2748 C CA . LEU A 1 369 ? -19.197 0.670 15.490 1.00 98.56 369 LEU A CA 1
ATOM 2749 C C . LEU A 1 369 ? -18.295 1.890 15.332 1.00 98.56 369 LEU A C 1
ATOM 2751 O O . LEU A 1 369 ? -17.807 2.152 14.239 1.00 98.56 369 LEU A O 1
ATOM 2755 N N . ALA A 1 370 ? -18.136 2.662 16.402 1.00 98.00 370 ALA A N 1
ATOM 2756 C CA . ALA A 1 370 ? -17.300 3.851 16.390 1.00 98.00 370 ALA A CA 1
ATOM 2757 C C . ALA A 1 370 ? -16.529 3.950 17.713 1.00 98.00 370 ALA A C 1
ATOM 2759 O O . ALA A 1 370 ? -17.167 3.831 18.765 1.00 98.00 370 ALA A O 1
ATOM 2760 N N . GLY A 1 371 ? -15.212 4.118 17.680 1.00 96.69 371 GLY A N 1
ATOM 2761 C CA . GLY A 1 371 ? -14.377 4.220 18.880 1.00 96.69 371 GLY A CA 1
ATOM 2762 C C . GLY A 1 371 ? -14.579 5.566 19.568 1.00 96.69 371 GLY A C 1
ATOM 2763 O O . GLY A 1 371 ? -15.373 5.666 20.515 1.00 96.69 371 GLY A O 1
ATOM 2764 N N . GLY A 1 372 ? -14.024 6.628 18.987 1.00 95.38 372 GLY A N 1
ATOM 2765 C CA . GLY A 1 372 ? -14.198 8.000 19.449 1.00 95.38 372 GLY A CA 1
ATOM 2766 C C . GLY A 1 372 ? -12.900 8.778 19.538 1.00 95.38 372 GLY A C 1
ATOM 2767 O O . GLY A 1 372 ? -12.374 9.171 18.516 1.00 95.38 372 GLY A O 1
ATOM 2768 N N . SER A 1 373 ? -12.467 9.160 20.737 1.00 94.94 373 SER A N 1
ATOM 2769 C CA . SER A 1 373 ? -11.103 9.680 20.905 1.00 94.94 373 SER A CA 1
ATOM 2770 C C . SER A 1 373 ? -10.302 8.738 21.776 1.00 94.94 373 SER A C 1
ATOM 2772 O O . SER A 1 373 ? -10.759 8.437 22.877 1.00 94.94 373 SER A O 1
ATOM 2774 N N . GLY A 1 374 ? -9.047 8.487 21.427 1.00 94.12 374 GLY A N 1
ATOM 2775 C CA . GLY A 1 374 ? -8.169 7.591 22.187 1.00 94.12 374 GLY A CA 1
ATOM 2776 C C . GLY A 1 374 ? -7.849 6.342 21.382 1.00 94.12 374 GLY A C 1
ATOM 2777 O O . GLY A 1 374 ? -8.422 6.150 20.331 1.00 94.12 374 GLY A O 1
ATOM 2778 N N . ASP A 1 375 ? -6.897 5.538 21.857 1.00 94.38 375 ASP A N 1
ATOM 2779 C CA . ASP A 1 375 ? -6.411 4.377 21.100 1.00 94.38 375 ASP A CA 1
ATOM 2780 C C . ASP A 1 375 ? -7.404 3.197 21.260 1.00 94.38 375 ASP A C 1
ATOM 2782 O O . ASP A 1 375 ? -7.313 2.423 22.220 1.00 94.38 375 ASP A O 1
ATOM 2786 N N . ASP A 1 376 ? -8.371 3.060 20.364 1.00 96.62 376 ASP A N 1
ATOM 2787 C CA . ASP A 1 376 ? -9.495 2.132 20.476 1.00 96.62 376 ASP A CA 1
ATOM 2788 C C . ASP A 1 376 ? -9.207 0.748 19.869 1.00 96.62 376 ASP A C 1
ATOM 2790 O O . ASP A 1 376 ? -8.397 0.566 18.966 1.00 96.62 376 ASP A O 1
ATOM 2794 N N . GLU A 1 377 ? -9.875 -0.288 20.382 1.00 96.88 377 GLU A N 1
ATOM 2795 C CA . GLU A 1 377 ? -9.825 -1.644 19.823 1.00 96.88 377 GLU A CA 1
ATOM 2796 C C . GLU A 1 377 ? -11.235 -2.088 19.414 1.00 96.88 377 GLU A C 1
ATOM 2798 O O . GLU A 1 377 ? -12.126 -2.203 20.264 1.00 96.88 377 GLU A O 1
ATOM 2803 N N . ILE A 1 378 ? -11.458 -2.367 18.126 1.00 98.38 378 ILE A N 1
ATOM 2804 C CA . ILE A 1 378 ? -12.787 -2.699 17.588 1.00 98.38 378 ILE A CA 1
ATOM 2805 C C . ILE A 1 378 ? -12.751 -4.020 16.817 1.00 98.38 378 ILE A C 1
ATOM 2807 O O . ILE A 1 378 ? -11.868 -4.249 16.004 1.00 98.38 378 ILE A O 1
ATOM 2811 N N . HIS A 1 379 ? -13.736 -4.884 17.071 1.00 97.88 379 HIS A N 1
ATOM 2812 C CA . HIS A 1 379 ? -13.929 -6.171 16.393 1.00 97.88 379 HIS A CA 1
ATOM 2813 C C . HIS A 1 379 ? -15.359 -6.232 15.835 1.00 97.88 379 HIS A C 1
ATOM 2815 O O . HIS A 1 379 ? -16.287 -6.264 16.647 1.00 97.88 379 HIS A O 1
ATOM 2821 N N . GLY A 1 380 ? -15.571 -6.262 14.517 1.00 96.94 380 GLY A N 1
ATOM 2822 C CA . GLY A 1 380 ? -16.915 -6.311 13.898 1.00 96.94 380 GLY A CA 1
ATOM 2823 C C . GLY A 1 380 ? -17.647 -7.644 14.109 1.00 96.94 380 GLY A C 1
ATOM 2824 O O . GLY A 1 380 ? -18.745 -7.706 14.669 1.00 96.94 380 GLY A O 1
ATOM 2825 N N . LEU A 1 381 ? -16.921 -8.734 13.871 1.00 95.44 381 LEU A N 1
ATOM 2826 C CA . LEU A 1 381 ? -17.290 -10.147 13.966 1.00 95.44 381 LEU A CA 1
ATOM 2827 C C . LEU A 1 381 ? -18.020 -10.762 12.769 1.00 95.44 381 LEU A C 1
ATOM 2829 O O . LEU A 1 381 ? -17.514 -11.737 12.234 1.00 95.44 381 LEU A O 1
ATOM 2833 N N . ARG A 1 382 ? -19.287 -10.450 12.501 1.00 94.56 382 ARG A N 1
ATOM 2834 C CA . ARG A 1 382 ? -20.060 -11.156 11.459 1.00 94.56 382 ARG A CA 1
ATOM 2835 C C . ARG A 1 382 ? -21.155 -10.256 10.948 1.00 94.56 382 ARG A C 1
ATOM 2837 O O . ARG A 1 382 ? -21.969 -9.777 11.732 1.00 94.56 382 ARG A O 1
ATOM 2844 N N . GLY A 1 383 ? -21.381 -10.304 9.646 1.00 93.38 383 GLY A N 1
ATOM 2845 C CA . GLY A 1 383 ? -22.364 -9.467 8.974 1.00 93.38 383 GLY A CA 1
ATOM 2846 C C . GLY A 1 383 ? -21.738 -8.125 8.633 1.00 93.38 383 GLY A C 1
ATOM 2847 O O . GLY A 1 383 ? -21.112 -7.558 9.491 1.00 93.38 383 GLY A O 1
ATOM 2848 N N . VAL A 1 384 ? -22.046 -7.588 7.453 1.00 94.62 384 VAL A N 1
ATOM 2849 C CA . VAL A 1 384 ? -21.576 -6.272 6.979 1.00 94.62 384 VAL A CA 1
ATOM 2850 C C . VAL A 1 384 ? -21.531 -5.197 8.070 1.00 94.62 384 VAL A C 1
ATOM 2852 O O . VAL A 1 384 ? -22.577 -4.613 8.408 1.00 94.62 384 VAL A O 1
ATOM 2855 N N . ASP A 1 385 ? -20.339 -4.916 8.563 1.00 97.88 385 ASP A N 1
ATOM 2856 C CA . ASP A 1 385 ? -20.035 -3.951 9.598 1.00 97.88 385 ASP A CA 1
ATOM 2857 C C . ASP A 1 385 ? -19.577 -2.627 8.975 1.00 97.88 385 ASP A C 1
ATOM 2859 O O . ASP A 1 385 ? -18.996 -2.549 7.892 1.00 97.88 385 ASP A O 1
ATOM 2863 N N . HIS A 1 386 ? -19.930 -1.529 9.639 1.00 98.25 386 HIS A N 1
ATOM 2864 C CA . HIS A 1 386 ? -19.324 -0.231 9.383 1.00 98.25 386 HIS A CA 1
ATOM 2865 C C . HIS A 1 386 ? -18.529 0.159 10.620 1.00 98.25 386 HIS A C 1
ATOM 2867 O O . HIS A 1 386 ? -19.126 0.462 11.665 1.00 98.25 386 HIS A O 1
ATOM 2873 N N . ILE A 1 387 ? -17.212 0.166 10.476 1.00 98.75 387 ILE A N 1
ATOM 2874 C CA . ILE A 1 387 ? -16.262 0.417 11.551 1.00 98.75 387 ILE A CA 1
ATOM 2875 C C . ILE A 1 387 ? -15.587 1.762 11.295 1.00 98.75 387 ILE A C 1
ATOM 2877 O O . ILE A 1 387 ? -15.209 2.084 10.169 1.00 98.75 387 ILE A O 1
ATOM 2881 N N . TYR A 1 388 ? -15.500 2.567 12.345 1.00 98.38 388 TYR A N 1
ATOM 2882 C CA . TYR A 1 388 ? -14.799 3.842 12.349 1.00 98.38 388 TYR A CA 1
ATOM 2883 C C . TYR A 1 388 ? -13.949 3.884 13.613 1.00 98.38 388 TYR A C 1
ATOM 2885 O O . TYR A 1 388 ? -14.534 3.766 14.694 1.00 98.38 388 TYR A O 1
ATOM 2893 N N . GLY A 1 389 ? -12.639 4.064 13.514 1.00 97.56 389 GLY A N 1
ATOM 2894 C CA . GLY A 1 389 ? -11.816 4.203 14.710 1.00 97.56 389 GLY A CA 1
ATOM 2895 C C . GLY A 1 389 ? -12.200 5.454 15.498 1.00 97.56 389 GLY A C 1
ATOM 2896 O O . GLY A 1 389 ? -12.843 5.366 16.543 1.00 97.56 389 GLY A O 1
ATOM 2897 N N . ASP A 1 390 ? -12.084 6.631 14.884 1.00 96.38 390 ASP A N 1
ATOM 2898 C CA . ASP A 1 390 ? -12.238 7.883 15.644 1.00 96.38 390 ASP A CA 1
ATOM 2899 C C . ASP A 1 390 ? -13.606 8.576 15.543 1.00 96.38 390 ASP A C 1
ATOM 2901 O O . ASP A 1 390 ? -13.883 9.646 16.108 1.00 96.38 390 ASP A O 1
ATOM 2905 N N . SER A 1 391 ? -14.508 8.060 14.711 1.00 96.12 391 SER A N 1
ATOM 2906 C CA . SER A 1 391 ? -15.789 8.747 14.515 1.00 96.12 391 SER A CA 1
ATOM 2907 C C . SER A 1 391 ? -16.695 8.633 15.748 1.00 96.12 391 SER A C 1
ATOM 2909 O O . SER A 1 391 ? -16.654 7.690 16.526 1.00 96.12 391 SER A O 1
ATOM 2911 N N . GLY A 1 392 ? -17.602 9.591 15.919 1.00 93.56 392 GLY A N 1
ATOM 2912 C CA . GLY A 1 392 ? -18.598 9.577 16.985 1.00 93.56 392 GLY A CA 1
ATOM 2913 C C . GLY A 1 392 ? -20.000 9.216 16.507 1.00 93.56 392 GLY A C 1
ATOM 2914 O O . GLY A 1 392 ? -20.351 9.371 15.336 1.00 93.56 392 GLY A O 1
ATOM 2915 N N . VAL A 1 393 ? -20.870 8.812 17.438 1.00 93.75 393 VAL A N 1
ATOM 2916 C CA . VAL A 1 393 ? -22.279 8.501 17.136 1.00 93.75 393 VAL A CA 1
ATOM 2917 C C . VAL A 1 393 ? -23.245 9.471 17.807 1.00 93.75 393 VAL A C 1
ATOM 2919 O O . VAL A 1 393 ? -23.293 9.612 19.033 1.00 93.75 393 VAL A O 1
ATOM 2922 N N . ASN A 1 394 ? -24.150 10.036 17.006 1.00 90.12 394 ASN A N 1
ATOM 2923 C CA . ASN A 1 394 ? -25.274 10.835 17.480 1.00 90.12 394 ASN A CA 1
ATOM 2924 C C . ASN A 1 394 ? -26.624 10.230 17.092 1.00 90.12 394 ASN A C 1
ATOM 2926 O O . ASN A 1 394 ? -26.854 9.751 15.981 1.00 90.12 394 ASN A O 1
ATOM 2930 N N . LEU A 1 395 ? -27.569 10.312 18.030 1.00 88.56 395 LEU A N 1
ATOM 2931 C CA . LEU A 1 395 ? -28.911 9.775 17.862 1.00 88.56 395 LEU A CA 1
ATOM 2932 C C . LEU A 1 395 ? -29.980 10.790 18.257 1.00 88.56 395 LEU A C 1
ATOM 2934 O O . LEU A 1 395 ? -30.173 11.136 19.426 1.00 88.56 395 LEU A O 1
ATOM 2938 N N . ASN A 1 396 ? -30.809 11.166 17.287 1.00 84.25 396 ASN A N 1
ATOM 2939 C CA . ASN A 1 396 ? -32.040 11.881 17.583 1.00 84.25 396 ASN A CA 1
ATOM 2940 C C . ASN A 1 396 ? -33.117 10.896 18.046 1.00 84.25 396 ASN A C 1
ATOM 2942 O O . ASN A 1 396 ? -33.790 10.265 17.236 1.00 84.25 396 ASN A O 1
ATOM 2946 N N . ILE A 1 397 ? -33.356 10.808 19.352 1.00 80.75 397 ILE A N 1
ATOM 2947 C CA . ILE A 1 397 ? -34.289 9.825 19.929 1.00 80.75 397 ILE A CA 1
ATOM 2948 C C . ILE A 1 397 ? -35.764 9.990 19.510 1.00 80.75 397 ILE A C 1
ATOM 2950 O O . ILE A 1 397 ? -36.566 9.077 19.715 1.00 80.75 397 ILE A O 1
ATOM 2954 N N . LEU A 1 398 ? -36.159 11.142 18.950 1.00 77.50 398 LEU A N 1
ATOM 2955 C CA . LEU A 1 398 ? -37.543 11.385 18.521 1.00 77.50 398 LEU A CA 1
ATOM 2956 C C . LEU A 1 398 ? -37.796 10.928 17.092 1.00 77.50 398 LEU A C 1
ATOM 2958 O O . LEU A 1 398 ? -38.866 10.390 16.801 1.00 77.50 398 LEU A O 1
ATOM 2962 N N . THR A 1 399 ? -36.829 11.163 16.210 1.00 82.06 399 THR A N 1
ATOM 2963 C CA . THR A 1 399 ? -36.903 10.765 14.800 1.00 82.06 399 THR A CA 1
ATOM 2964 C C . THR A 1 399 ? -36.237 9.415 14.548 1.00 82.06 399 THR A C 1
ATOM 2966 O O . THR A 1 399 ? -36.569 8.765 13.562 1.00 82.06 399 THR A O 1
ATOM 2969 N N . ARG A 1 400 ? -35.370 8.966 15.466 1.00 86.69 400 ARG A N 1
ATOM 2970 C CA . ARG A 1 400 ? -34.448 7.825 15.337 1.00 86.69 400 ARG A CA 1
ATOM 2971 C C . ARG A 1 400 ? -33.403 8.031 14.232 1.00 86.69 400 ARG A C 1
ATOM 2973 O O . ARG A 1 400 ? -32.900 7.067 13.670 1.00 86.69 400 ARG A O 1
ATOM 2980 N N . ALA A 1 401 ? -33.111 9.289 13.897 1.00 88.62 401 ALA A N 1
ATOM 2981 C CA . ALA A 1 401 ? -32.030 9.613 12.973 1.00 88.62 401 ALA A CA 1
ATOM 2982 C C . ALA A 1 401 ? -30.684 9.309 13.642 1.00 88.62 401 ALA A C 1
ATOM 2984 O O . ALA A 1 401 ? -30.439 9.831 14.729 1.00 88.62 401 ALA A O 1
ATOM 2985 N N . LEU A 1 402 ? -29.868 8.490 12.981 1.00 92.19 402 LEU A N 1
ATOM 2986 C CA . LEU A 1 402 ? -28.489 8.187 13.352 1.00 92.19 402 LEU A CA 1
ATOM 2987 C C . LEU A 1 402 ? -27.554 9.010 12.463 1.00 92.19 402 LEU A C 1
ATOM 2989 O O . LEU A 1 402 ? -27.732 9.001 11.240 1.00 92.19 402 LEU A O 1
ATOM 2993 N N . SER A 1 403 ? -26.595 9.702 13.065 1.00 92.06 403 SER A N 1
ATOM 2994 C CA . SER A 1 403 ? -25.476 10.337 12.373 1.00 92.06 403 SER A CA 1
ATOM 2995 C C . SER A 1 403 ? -24.158 9.818 12.932 1.00 92.06 403 SER A C 1
ATOM 2997 O O . SER A 1 403 ? -24.061 9.514 14.121 1.00 92.06 403 SER A O 1
ATOM 2999 N N . ILE A 1 404 ? -23.189 9.699 12.030 1.00 94.75 404 ILE A N 1
ATOM 3000 C CA . ILE A 1 404 ? -21.782 9.486 12.351 1.00 94.75 404 ILE A CA 1
ATOM 3001 C C . ILE A 1 404 ? -21.136 10.862 12.245 1.00 94.75 404 ILE A C 1
ATOM 3003 O O . ILE A 1 404 ? -21.377 11.573 11.264 1.00 94.75 404 ILE A O 1
ATOM 3007 N N . GLU A 1 405 ? -20.442 11.275 13.290 1.00 93.62 405 GLU A N 1
ATOM 3008 C CA . GLU A 1 405 ? -19.850 12.599 13.415 1.00 93.62 405 GLU A CA 1
ATOM 3009 C C . GLU A 1 405 ? -18.337 12.474 13.394 1.00 93.62 405 GLU A C 1
ATOM 3011 O O . GLU A 1 405 ? -17.775 11.677 14.124 1.00 93.62 405 GLU A O 1
ATOM 3016 N N . THR A 1 406 ? -17.682 13.319 12.616 1.00 92.94 406 THR A N 1
ATOM 3017 C CA . THR A 1 406 ? -16.216 13.329 12.470 1.00 92.94 406 THR A CA 1
ATOM 3018 C C . THR A 1 406 ? -15.604 14.624 12.985 1.00 92.94 406 THR A C 1
ATOM 3020 O O . THR A 1 406 ? -14.425 14.906 12.851 1.00 92.94 406 THR A O 1
ATOM 3023 N N . THR A 1 407 ? -16.445 15.490 13.545 1.00 89.06 407 THR A N 1
ATOM 3024 C CA . THR A 1 407 ? -16.030 16.732 14.186 1.00 89.06 407 THR A CA 1
ATOM 3025 C C . THR A 1 407 ? -16.924 16.975 15.379 1.00 89.06 407 THR A C 1
ATOM 3027 O O . THR A 1 407 ? -18.082 16.548 15.396 1.00 89.06 407 THR A O 1
ATOM 3030 N N . ASN A 1 408 ? -16.417 17.709 16.367 1.00 84.19 408 ASN A N 1
ATOM 3031 C CA . ASN A 1 408 ? -17.193 18.063 17.545 1.00 84.19 408 ASN A CA 1
ATOM 3032 C C . ASN A 1 408 ? -18.498 18.805 17.176 1.00 84.19 408 ASN A C 1
ATOM 3034 O O . ASN A 1 408 ? -18.492 20.004 16.870 1.00 84.19 408 ASN A O 1
ATOM 3038 N N . ALA A 1 409 ? -19.629 18.100 17.264 1.00 73.38 409 ALA A N 1
ATOM 3039 C CA . ALA A 1 409 ? -20.959 18.613 16.953 1.00 73.38 409 ALA A CA 1
ATOM 3040 C C . ALA A 1 409 ? -21.735 18.996 18.222 1.00 73.38 409 ALA A C 1
ATOM 3042 O O . ALA A 1 409 ? -22.931 19.302 18.158 1.00 73.38 409 ALA A O 1
ATOM 3043 N N . SER A 1 410 ? -21.056 19.036 19.375 1.00 71.00 410 SER A N 1
ATOM 3044 C CA . SER A 1 410 ? -21.663 19.358 20.661 1.00 71.00 410 SER A CA 1
ATOM 3045 C C . SER A 1 410 ? -22.377 20.712 20.605 1.00 71.00 410 SER A C 1
ATOM 3047 O O . SER A 1 410 ? -21.738 21.768 20.479 1.00 71.00 410 SER A O 1
ATOM 3049 N N . PRO A 1 411 ? -23.718 20.748 20.725 1.00 60.88 411 PRO A N 1
ATOM 3050 C CA . PRO A 1 411 ? -24.439 22.001 20.793 1.00 60.88 411 PRO A CA 1
ATOM 3051 C C . PRO A 1 411 ? -24.042 22.715 22.078 1.00 60.88 411 PRO A C 1
ATOM 3053 O O . PRO A 1 411 ? -23.864 22.083 23.108 1.00 60.88 411 PRO A O 1
ATOM 3056 N N . LEU A 1 412 ? -23.977 24.048 22.059 1.00 51.16 412 LEU A N 1
ATOM 3057 C CA . LEU A 1 412 ? -23.742 24.855 23.261 1.00 51.16 412 LEU A CA 1
ATOM 3058 C C . LEU A 1 412 ? -24.797 24.527 24.350 1.00 51.16 412 LEU A C 1
ATOM 3060 O O . LEU A 1 412 ? -25.956 24.917 24.174 1.00 51.16 412 LEU A O 1
ATOM 3064 N N . PRO A 1 413 ? -24.461 23.886 25.488 1.00 52.31 413 PRO A N 1
ATOM 3065 C CA . PRO A 1 413 ? -25.448 23.594 26.516 1.00 52.31 413 PRO A CA 1
ATOM 3066 C C . PRO A 1 413 ? -25.681 24.761 27.480 1.00 52.31 413 PRO A C 1
ATOM 3068 O O . PRO A 1 413 ? -24.875 25.664 27.696 1.00 52.31 413 PRO A O 1
ATOM 3071 N N . SER A 1 414 ? -26.867 24.747 28.068 1.00 48.66 414 SER A N 1
ATOM 3072 C CA . SER A 1 414 ? -27.523 25.835 28.777 1.00 48.66 414 SER A CA 1
ATOM 3073 C C . SER A 1 414 ? -27.135 25.947 30.260 1.00 48.66 414 SER A C 1
ATOM 3075 O O . SER A 1 414 ? -28.033 25.978 31.089 1.00 48.66 414 SER A O 1
ATOM 3077 N N . ILE A 1 415 ? -25.856 26.030 30.667 1.00 50.34 415 ILE A N 1
ATOM 3078 C CA . ILE A 1 415 ? -25.505 26.251 32.096 1.00 50.34 415 ILE A CA 1
ATOM 3079 C C . ILE A 1 415 ? -24.447 27.341 32.333 1.00 50.34 415 ILE A C 1
ATOM 3081 O O . ILE A 1 415 ? -23.458 27.450 31.624 1.00 50.34 415 ILE A O 1
ATOM 3085 N N . THR A 1 416 ? -24.615 28.134 33.404 1.00 48.06 416 THR A N 1
ATOM 3086 C CA . THR A 1 416 ? -23.595 29.103 33.854 1.00 48.06 416 THR A CA 1
ATOM 3087 C C . THR A 1 416 ? -22.810 28.561 35.052 1.00 48.06 416 THR A C 1
ATOM 3089 O O . THR A 1 416 ? -23.393 28.176 36.067 1.00 48.06 416 THR A O 1
ATOM 3092 N N . TYR A 1 417 ? -21.474 28.649 35.004 1.00 47.12 417 TYR A N 1
ATOM 3093 C CA . TYR A 1 417 ? -20.554 28.350 36.124 1.00 47.12 417 TYR A CA 1
ATOM 3094 C C . TYR A 1 417 ? -20.813 29.188 37.402 1.00 47.12 417 TYR A C 1
ATOM 3096 O O . TYR A 1 417 ? -20.210 28.956 38.451 1.00 47.12 417 TYR A O 1
ATOM 3104 N N . ALA A 1 418 ? -21.691 30.197 37.337 1.00 47.44 418 ALA A N 1
ATOM 3105 C CA . ALA A 1 418 ? -21.893 31.209 38.376 1.00 47.44 418 ALA A CA 1
ATOM 3106 C C . ALA A 1 418 ? -22.843 30.794 39.519 1.00 47.44 418 ALA A C 1
ATOM 3108 O O . ALA A 1 418 ? -23.037 31.562 40.467 1.00 47.44 418 ALA A O 1
ATOM 3109 N N . GLY A 1 419 ? -23.409 29.587 39.475 1.00 51.19 419 GLY A N 1
ATOM 3110 C CA . GLY A 1 419 ? -24.396 29.133 40.448 1.00 51.19 419 GLY A CA 1
ATOM 3111 C C . GLY A 1 419 ? -25.788 29.741 40.224 1.00 51.19 419 GLY A C 1
ATOM 3112 O O . GLY A 1 419 ? -25.959 30.820 39.668 1.00 51.19 419 GLY A O 1
ATOM 3113 N N . PHE A 1 420 ? -26.795 28.999 40.680 1.00 45.84 420 PHE A N 1
ATOM 3114 C CA . PHE A 1 420 ? -28.232 29.202 40.468 1.00 45.84 420 PHE A CA 1
ATOM 3115 C C . PHE A 1 420 ? -28.720 30.669 40.453 1.00 45.84 420 PHE A C 1
ATOM 3117 O O . PHE A 1 420 ? -28.811 31.319 41.501 1.00 45.84 420 PHE A O 1
ATOM 3124 N N . ILE A 1 421 ? -29.164 31.143 39.281 1.00 49.53 421 ILE A N 1
ATOM 3125 C CA . ILE A 1 421 ? -30.017 32.331 39.133 1.00 49.53 421 ILE A CA 1
ATOM 3126 C C . ILE A 1 421 ? -31.366 31.887 38.556 1.00 49.53 421 ILE A C 1
ATOM 3128 O O . ILE A 1 421 ? -31.582 31.905 37.354 1.00 49.53 421 ILE A O 1
ATOM 3132 N N . ASN A 1 422 ? -32.307 31.491 39.412 1.00 47.78 422 ASN A N 1
ATOM 3133 C CA . ASN A 1 422 ? -33.666 31.174 38.970 1.00 47.78 422 ASN A CA 1
ATOM 3134 C C . ASN A 1 422 ? -34.467 32.464 38.752 1.00 47.78 422 ASN A C 1
ATOM 3136 O O . ASN A 1 422 ? -35.024 33.040 39.692 1.00 47.78 422 ASN A O 1
ATOM 3140 N N . ASN A 1 423 ? -34.450 32.954 37.513 1.00 51.38 423 ASN A N 1
ATOM 3141 C CA . ASN A 1 423 ? -35.199 34.127 37.063 1.00 51.38 423 ASN A CA 1
ATOM 3142 C C . ASN A 1 423 ? -36.246 33.814 35.976 1.00 51.38 423 ASN A C 1
ATOM 3144 O O . ASN A 1 423 ? -36.903 34.748 35.518 1.00 51.38 423 ASN A O 1
ATOM 3148 N N . GLY A 1 424 ? -36.447 32.541 35.611 1.00 50.03 424 GLY A N 1
ATOM 3149 C CA . GLY A 1 424 ? -37.459 32.130 34.631 1.00 50.03 424 GLY A CA 1
ATOM 3150 C C . GLY A 1 424 ? -37.178 32.601 33.200 1.00 50.03 424 GLY A C 1
ATOM 3151 O O . GLY A 1 424 ? -38.121 32.857 32.460 1.00 50.03 424 GLY A O 1
ATOM 3152 N N . THR A 1 425 ? -35.907 32.777 32.829 1.00 48.59 425 THR A N 1
ATOM 3153 C CA . THR A 1 425 ? -35.477 33.039 31.446 1.00 48.59 425 THR A CA 1
ATOM 3154 C C . THR A 1 425 ? -34.291 32.153 31.080 1.00 48.59 425 THR A C 1
ATOM 3156 O O . THR A 1 425 ? -33.521 31.786 31.966 1.00 48.59 425 THR A O 1
ATOM 3159 N N . THR A 1 426 ? -34.164 31.875 29.781 1.00 49.00 426 THR A N 1
ATOM 3160 C CA . THR A 1 426 ? -33.123 31.096 29.093 1.00 49.00 426 THR A CA 1
ATOM 3161 C C . THR A 1 426 ? -31.731 31.297 29.695 1.00 49.00 426 THR A C 1
ATOM 3163 O O . THR A 1 426 ? -31.316 32.429 29.965 1.00 49.00 426 THR A O 1
ATOM 3166 N N . ILE A 1 427 ? -31.029 30.189 29.923 1.00 49.66 427 ILE A N 1
ATOM 3167 C CA . ILE A 1 427 ? -29.696 30.165 30.523 1.00 49.66 427 ILE A CA 1
ATOM 3168 C C . ILE A 1 427 ? -28.667 30.661 29.490 1.00 49.66 427 ILE A C 1
ATOM 3170 O O . ILE A 1 427 ? -28.812 30.402 28.300 1.00 49.66 427 ILE A O 1
ATOM 3174 N N . GLU A 1 428 ? -27.653 31.413 29.928 1.00 46.59 428 GLU A N 1
ATOM 3175 C CA . GLU A 1 428 ? -26.514 31.790 29.077 1.00 46.59 428 GLU A CA 1
ATOM 3176 C C . GLU A 1 428 ? -25.655 30.527 28.833 1.00 46.59 428 GLU A C 1
ATOM 3178 O O . GLU A 1 428 ? -25.194 29.953 29.823 1.00 46.59 428 GLU A O 1
ATOM 3183 N N . PRO A 1 429 ? -25.492 30.049 27.581 1.00 51.81 429 PRO A N 1
ATOM 3184 C CA . PRO A 1 429 ? -24.854 28.759 27.301 1.00 51.81 429 PRO A CA 1
ATOM 3185 C C . PRO A 1 429 ? -23.341 28.736 27.581 1.00 51.81 429 PRO A C 1
ATOM 3187 O O . PRO A 1 429 ? -22.658 29.744 27.382 1.00 51.81 429 PRO A O 1
ATOM 3190 N N . TYR A 1 430 ? -22.814 27.576 27.977 1.00 54.81 430 TYR A N 1
ATOM 3191 C CA . TYR A 1 430 ? -21.388 27.253 28.115 1.00 54.81 430 TYR A CA 1
ATOM 3192 C C . TYR A 1 430 ? -21.164 25.822 27.622 1.00 54.81 430 TYR A C 1
ATOM 3194 O O . TYR A 1 430 ? -22.005 24.993 27.938 1.00 54.81 430 TYR A O 1
ATOM 3202 N N . ALA A 1 431 ? -20.075 25.543 26.891 1.00 59.53 431 ALA A N 1
ATOM 3203 C CA . ALA A 1 431 ? -19.756 24.221 26.326 1.00 59.53 431 ALA A CA 1
ATOM 3204 C C . ALA A 1 431 ? -19.915 23.075 27.349 1.00 59.53 431 ALA A C 1
ATOM 3206 O O . ALA A 1 431 ? -19.655 23.282 28.542 1.00 59.53 431 ALA A O 1
ATOM 3207 N N . SER A 1 432 ? -20.360 21.898 26.885 1.00 67.81 432 SER A N 1
ATOM 3208 C CA . SER A 1 432 ? -20.499 20.716 27.744 1.00 67.81 432 SER A CA 1
ATOM 3209 C C . SER A 1 432 ? -19.136 20.416 28.386 1.00 67.81 432 SER A C 1
ATOM 3211 O O . SER A 1 432 ? -18.110 20.507 27.715 1.00 67.81 432 SER A O 1
ATOM 3213 N N . PRO A 1 433 ? -19.084 20.126 29.696 1.00 67.88 433 PRO A N 1
ATOM 3214 C CA . PRO A 1 433 ? -17.839 19.762 30.363 1.00 67.88 433 PRO A CA 1
ATOM 3215 C C . PRO A 1 433 ? -17.422 18.302 30.111 1.00 67.88 433 PRO A C 1
ATOM 3217 O O . PRO A 1 433 ? -16.404 17.889 30.650 1.00 67.88 433 PRO A O 1
ATOM 3220 N N . VAL A 1 434 ? -18.232 17.539 29.376 1.00 75.69 434 VAL A N 1
ATOM 3221 C CA . VAL A 1 434 ? -18.114 16.094 29.114 1.00 75.69 434 VAL A CA 1
ATOM 3222 C C . VAL A 1 434 ? -18.334 15.831 27.624 1.00 75.69 434 VAL A C 1
ATOM 3224 O O . VAL A 1 434 ? -19.150 15.006 27.237 1.00 75.69 434 VAL A O 1
ATOM 3227 N N . VAL A 1 435 ? -17.721 16.669 26.788 1.00 77.44 435 VAL A N 1
ATOM 3228 C CA . VAL A 1 435 ? -17.705 16.460 25.338 1.00 77.44 435 VAL A CA 1
ATOM 3229 C C . VAL A 1 435 ? -16.581 15.519 24.988 1.00 77.44 435 VAL A C 1
ATOM 3231 O O . VAL A 1 435 ? -15.518 15.597 25.604 1.00 77.44 435 VAL A O 1
ATOM 3234 N N . ASP A 1 436 ? -16.823 14.727 23.961 1.00 87.50 436 ASP A N 1
ATOM 3235 C CA . ASP A 1 436 ? -15.751 14.139 23.194 1.00 87.50 436 ASP A CA 1
ATOM 3236 C C . ASP A 1 436 ? -15.250 15.167 22.158 1.00 87.50 436 ASP A C 1
ATOM 3238 O O . ASP A 1 436 ? -16.036 15.938 21.585 1.00 87.50 436 ASP A O 1
ATOM 3242 N N . LEU A 1 437 ? -13.933 15.272 22.011 1.00 87.69 437 LEU A N 1
ATOM 3243 C CA . LEU A 1 437 ? -13.292 16.211 21.099 1.00 87.69 437 LEU A CA 1
ATOM 3244 C C . LEU A 1 437 ? -13.135 15.647 19.688 1.00 87.69 437 LEU A C 1
ATOM 3246 O O . LEU A 1 437 ? -13.027 16.475 18.778 1.00 87.69 437 LEU A O 1
ATOM 3250 N N . MET A 1 438 ? -13.256 14.325 19.517 1.00 91.38 438 MET A N 1
ATOM 3251 C CA . MET A 1 438 ? -12.881 13.612 18.291 1.00 91.38 438 MET A CA 1
ATOM 3252 C C . MET A 1 438 ? -11.390 13.843 18.004 1.00 91.38 438 MET A C 1
ATOM 3254 O O . MET A 1 438 ? -11.034 14.389 16.970 1.00 91.38 438 MET A O 1
ATOM 3258 N N . GLU A 1 439 ? -10.537 13.629 19.004 1.00 93.62 439 GLU A N 1
ATOM 3259 C CA . GLU A 1 439 ? -9.082 13.607 18.841 1.00 93.62 439 GLU A CA 1
ATOM 3260 C C . GLU A 1 439 ? -8.693 12.211 18.369 1.00 93.62 439 GLU A C 1
ATOM 3262 O O . GLU A 1 439 ? -8.988 11.263 19.086 1.00 93.62 439 GLU A O 1
ATOM 3267 N N . ALA A 1 440 ? -8.028 12.125 17.216 1.00 94.56 440 ALA A N 1
ATOM 3268 C CA . ALA A 1 440 ? -7.646 10.847 16.639 1.00 94.56 440 ALA A CA 1
ATOM 3269 C C . ALA A 1 440 ? -6.719 10.032 17.555 1.00 94.56 440 ALA A C 1
ATOM 3271 O O . ALA A 1 440 ? -5.814 10.602 18.196 1.00 94.56 440 ALA A O 1
ATOM 3272 N N . GLY A 1 441 ? -6.970 8.731 17.639 1.00 94.88 441 GLY A N 1
ATOM 3273 C CA . GLY A 1 441 ? -6.188 7.736 18.358 1.00 94.88 441 GLY A CA 1
ATOM 3274 C C . GLY A 1 441 ? -5.519 6.744 17.420 1.00 94.88 441 GLY A C 1
ATOM 3275 O O . GLY A 1 441 ? -5.744 6.766 16.227 1.00 94.88 441 GLY A O 1
ATOM 3276 N N . ARG A 1 442 ? -4.609 5.928 17.962 1.00 94.56 442 ARG A N 1
ATOM 3277 C CA . ARG A 1 442 ? -4.004 4.818 17.215 1.00 94.56 442 ARG A CA 1
ATOM 3278 C C . ARG A 1 442 ? -4.832 3.574 17.444 1.00 94.56 442 ARG A C 1
ATOM 3280 O O . ARG A 1 442 ? -4.679 2.927 18.492 1.00 94.56 442 ARG A O 1
ATOM 3287 N N . ASP A 1 443 ? -5.652 3.243 16.474 1.00 97.38 443 ASP A N 1
ATOM 3288 C CA . ASP A 1 443 ? -6.685 2.249 16.639 1.00 97.38 443 ASP A CA 1
ATOM 3289 C C . ASP A 1 443 ? -6.237 0.877 16.144 1.00 97.38 443 ASP A C 1
ATOM 3291 O O . ASP A 1 443 ? -5.365 0.712 15.288 1.00 97.38 443 ASP A O 1
ATOM 3295 N N . LEU A 1 444 ? -6.813 -0.151 16.758 1.00 96.38 444 LEU A N 1
ATOM 3296 C CA . LEU A 1 444 ? -6.633 -1.540 16.372 1.00 96.38 444 LEU A CA 1
ATOM 3297 C C . LEU A 1 444 ? -7.984 -2.104 15.951 1.00 96.38 444 LEU A C 1
ATOM 3299 O O . LEU A 1 444 ? -8.825 -2.453 16.788 1.00 96.38 444 LEU A O 1
ATOM 3303 N N . LEU A 1 445 ? -8.176 -2.200 14.645 1.00 98.25 445 LEU A N 1
ATOM 3304 C CA . LEU A 1 445 ? -9.456 -2.507 14.034 1.00 98.25 445 LEU A CA 1
ATOM 3305 C C . LEU A 1 445 ? -9.405 -3.871 13.358 1.00 98.25 445 LEU A C 1
ATOM 3307 O O . LEU A 1 445 ? -8.450 -4.206 12.660 1.00 98.25 445 LEU A O 1
ATOM 3311 N N . TYR A 1 446 ? -10.464 -4.645 13.550 1.00 98.06 446 TYR A N 1
ATOM 3312 C CA . TYR A 1 446 ? -10.670 -5.892 12.840 1.00 98.06 446 TYR A CA 1
ATOM 3313 C C . TYR A 1 446 ? -12.095 -5.961 12.283 1.00 98.06 446 TYR A C 1
ATOM 3315 O O . TYR A 1 446 ? -13.046 -5.728 13.046 1.00 98.06 446 TYR A O 1
ATOM 3323 N N . GLY A 1 447 ? -12.244 -6.333 11.007 1.00 96.81 447 GLY A N 1
ATOM 3324 C CA . GLY A 1 447 ? -13.530 -6.751 10.436 1.00 96.81 447 GLY A CA 1
ATOM 3325 C C . GLY A 1 447 ? -14.087 -7.923 11.241 1.00 96.81 447 GLY A C 1
ATOM 3326 O O . GLY A 1 447 ? -15.059 -7.794 11.989 1.00 96.81 447 GLY A O 1
ATOM 3327 N N . GLU A 1 448 ? -13.339 -9.024 11.311 1.00 94.81 448 GLU A N 1
ATOM 3328 C CA . GLU A 1 448 ? -13.646 -10.169 12.177 1.00 94.81 448 GLU A CA 1
ATOM 3329 C C . GLU A 1 448 ? -12.817 -10.210 13.462 1.00 94.81 448 GLU A C 1
ATOM 3331 O O . GLU A 1 448 ? -11.716 -9.702 13.560 1.00 94.81 448 GLU A O 1
ATOM 3336 N N . GLY A 1 449 ? -13.280 -10.930 14.488 1.00 89.75 449 GLY A N 1
ATOM 3337 C CA . GLY A 1 449 ? -12.496 -11.047 15.717 1.00 89.75 449 GLY A CA 1
ATOM 3338 C C . GLY A 1 449 ? -12.782 -12.289 16.551 1.00 89.75 449 GLY A C 1
ATOM 3339 O O . GLY A 1 449 ? -13.599 -13.152 16.202 1.00 89.75 449 GLY A O 1
ATOM 3340 N N . PRO A 1 450 ? -12.122 -12.431 17.714 1.00 88.19 450 PRO A N 1
ATOM 3341 C CA . PRO A 1 450 ? -12.358 -13.538 18.626 1.00 88.19 450 PRO A CA 1
ATOM 3342 C C . PRO A 1 450 ? -13.832 -13.632 19.046 1.00 88.19 450 PRO A C 1
ATOM 3344 O O . PRO A 1 450 ? -14.323 -12.885 19.887 1.00 88.19 450 PRO A O 1
ATOM 3347 N N . GLY A 1 451 ? -14.536 -14.627 18.510 1.00 86.50 451 GLY A N 1
ATOM 3348 C CA . GLY A 1 451 ? -15.979 -14.781 18.714 1.00 86.50 451 GLY A CA 1
ATOM 3349 C C . GLY A 1 451 ? -16.753 -14.947 17.413 1.00 86.50 451 GLY A C 1
ATOM 3350 O O . GLY A 1 451 ? -17.865 -15.478 17.461 1.00 86.50 451 GLY A O 1
ATOM 3351 N N . THR A 1 452 ? -16.148 -14.593 16.275 1.00 92.00 452 THR A N 1
ATOM 3352 C CA . THR A 1 452 ? -16.674 -14.829 14.929 1.00 92.00 452 THR A CA 1
ATOM 3353 C C . THR A 1 452 ? -17.037 -16.294 14.714 1.00 92.00 452 THR A C 1
ATOM 3355 O O . THR A 1 452 ? -16.300 -17.227 15.055 1.00 92.00 452 THR A O 1
ATOM 3358 N N . ILE A 1 453 ? -18.224 -16.513 14.153 1.00 89.19 453 ILE A N 1
ATOM 3359 C CA . ILE A 1 453 ? -18.661 -17.831 13.696 1.00 89.19 453 ILE A CA 1
ATOM 3360 C C . ILE A 1 453 ? -18.169 -18.027 12.259 1.00 89.19 453 ILE A C 1
ATOM 3362 O O . ILE A 1 453 ? -18.767 -17.518 11.320 1.00 89.19 453 ILE A O 1
ATOM 3366 N N . SER A 1 454 ? -17.103 -18.800 12.075 1.00 84.94 454 SER A N 1
ATOM 3367 C CA . SER A 1 454 ? -16.533 -19.051 10.743 1.00 84.94 454 SER A CA 1
ATOM 3368 C C . SER A 1 454 ? -17.327 -20.076 9.917 1.00 84.94 454 SER A C 1
ATOM 3370 O O . SER A 1 454 ? -17.977 -20.986 10.460 1.00 84.94 454 SER A O 1
ATOM 3372 N N . GLY A 1 455 ? -17.170 -20.009 8.592 1.00 76.56 455 GLY A N 1
ATOM 3373 C CA . GLY A 1 455 ? -17.624 -21.026 7.636 1.00 76.56 455 GLY A CA 1
ATOM 3374 C C . GLY A 1 455 ? -18.985 -20.771 6.983 1.00 76.56 455 GLY A C 1
ATOM 3375 O O . GLY A 1 455 ? -19.567 -21.720 6.437 1.00 76.56 455 GLY A O 1
ATOM 3376 N N . ASP A 1 456 ? -19.490 -19.539 7.058 1.00 83.19 456 ASP A N 1
ATOM 3377 C CA . ASP A 1 456 ? -20.601 -19.066 6.226 1.00 83.19 456 ASP A CA 1
ATOM 3378 C C . ASP A 1 456 ? -20.098 -18.592 4.845 1.00 83.19 456 ASP A C 1
ATOM 3380 O O . ASP A 1 456 ? -18.963 -18.860 4.455 1.00 83.19 456 ASP A O 1
ATOM 3384 N N . SER A 1 457 ? -20.977 -17.995 4.038 1.00 85.50 457 SER A N 1
ATOM 3385 C CA . SER A 1 457 ? -20.598 -17.398 2.752 1.00 85.50 457 SER A CA 1
ATOM 3386 C C . SER A 1 457 ? -19.765 -16.122 2.937 1.00 85.50 457 SER A C 1
ATOM 3388 O O . SER A 1 457 ? -20.110 -15.333 3.807 1.00 85.50 457 SER A O 1
ATOM 3390 N N . GLN A 1 458 ? -18.803 -15.857 2.040 1.00 84.31 458 GLN A N 1
ATOM 3391 C CA . GLN A 1 458 ? -17.958 -14.643 2.056 1.00 84.31 458 GLN A CA 1
ATOM 3392 C C . GLN A 1 458 ? -18.752 -13.329 2.220 1.00 84.31 458 GLN A C 1
ATOM 3394 O O . GLN A 1 458 ? -18.414 -12.512 3.051 1.00 84.31 458 GLN A O 1
ATOM 3399 N N . PHE A 1 459 ? -19.921 -13.199 1.568 1.00 85.50 459 PHE A N 1
ATOM 3400 C CA . PHE A 1 459 ? -20.804 -12.016 1.660 1.00 85.50 459 PHE A CA 1
ATOM 3401 C C . PHE A 1 459 ? -21.284 -11.640 3.068 1.00 85.50 459 PHE A C 1
ATOM 3403 O O . PHE A 1 459 ? -21.962 -10.625 3.244 1.00 85.50 459 PHE A O 1
ATOM 3410 N N . VAL A 1 460 ? -21.131 -12.549 4.029 1.00 89.69 460 VAL A N 1
ATOM 3411 C CA . VAL A 1 460 ? -21.477 -12.288 5.423 1.00 89.69 460 VAL A CA 1
ATOM 3412 C C . VAL A 1 460 ? -20.403 -11.445 6.087 1.00 89.69 460 VAL A C 1
ATOM 3414 O O . VAL A 1 460 ? -20.737 -10.791 7.055 1.00 89.69 460 VAL A O 1
ATOM 3417 N N . TYR A 1 461 ? -19.189 -11.450 5.572 1.00 93.88 461 TYR A N 1
ATOM 3418 C CA . TYR A 1 461 ? -18.026 -10.838 6.187 1.00 93.88 461 TYR A CA 1
ATOM 3419 C C . TYR A 1 461 ? -17.575 -9.564 5.439 1.00 93.88 461 TYR A C 1
ATOM 3421 O O . TYR A 1 461 ? -16.807 -8.798 5.965 1.00 93.88 461 TYR A O 1
ATOM 3429 N N . ASP A 1 462 ? -18.149 -9.272 4.255 1.00 94.88 462 ASP A N 1
ATOM 3430 C CA . ASP A 1 462 ? -17.898 -8.015 3.519 1.00 94.88 462 ASP A CA 1
ATOM 3431 C C . ASP A 1 462 ? -18.122 -6.746 4.398 1.00 94.88 462 ASP A C 1
ATOM 3433 O O . ASP A 1 462 ? -19.281 -6.373 4.647 1.00 94.88 462 ASP A O 1
ATOM 3437 N N . ASP A 1 463 ? -17.053 -6.023 4.738 1.00 97.81 463 ASP A N 1
ATOM 3438 C CA . ASP A 1 463 ? -17.037 -4.892 5.675 1.00 97.81 463 ASP A CA 1
ATOM 3439 C C . ASP A 1 463 ? -16.585 -3.554 5.055 1.00 97.81 463 ASP A C 1
ATOM 3441 O O . ASP A 1 463 ? -16.116 -3.452 3.916 1.00 97.81 463 ASP A O 1
ATOM 3445 N N . ILE A 1 464 ? -16.809 -2.461 5.796 1.00 98.62 464 ILE A N 1
ATOM 3446 C CA . ILE A 1 464 ? -16.247 -1.136 5.492 1.00 98.62 464 ILE A CA 1
ATOM 3447 C C . ILE A 1 464 ? -15.587 -0.589 6.749 1.00 98.62 464 ILE A C 1
ATOM 3449 O O . ILE A 1 464 ? -16.279 -0.298 7.734 1.00 98.62 464 ILE A O 1
ATOM 3453 N N . ILE A 1 465 ? -14.280 -0.371 6.668 1.00 98.75 465 ILE A N 1
ATOM 3454 C CA . ILE A 1 465 ? -13.442 0.010 7.798 1.00 98.75 465 ILE A CA 1
ATOM 3455 C C . ILE A 1 465 ? -12.710 1.310 7.474 1.00 98.75 465 ILE A C 1
ATOM 3457 O O . ILE A 1 465 ? -12.113 1.461 6.410 1.00 98.75 465 ILE A O 1
ATOM 3461 N N . PHE A 1 466 ? -12.794 2.258 8.400 1.00 98.69 466 PHE A N 1
ATOM 3462 C CA . PHE A 1 466 ? -11.964 3.454 8.425 1.00 98.69 466 PHE A CA 1
ATOM 3463 C C . PHE A 1 466 ? -11.088 3.384 9.670 1.00 98.69 466 PHE A C 1
ATOM 3465 O O . PHE A 1 466 ? -11.665 3.236 10.754 1.00 98.69 466 PHE A O 1
ATOM 3472 N N . GLY A 1 467 ? -9.769 3.508 9.494 1.00 97.50 467 GLY A N 1
ATOM 3473 C CA . GLY A 1 467 ? -8.821 3.771 10.576 1.00 97.50 467 GLY A CA 1
ATOM 3474 C C . GLY A 1 467 ? -9.285 4.995 11.351 1.00 97.50 467 GLY A C 1
ATOM 3475 O O . GLY A 1 467 ? -9.883 4.872 12.412 1.00 97.50 467 GLY A O 1
ATOM 3476 N N . ASP A 1 468 ? -9.259 6.151 10.698 1.00 96.25 468 ASP A N 1
ATOM 3477 C CA . ASP A 1 468 ? -9.678 7.393 11.342 1.00 96.25 468 ASP A CA 1
ATOM 3478 C C . ASP A 1 468 ? -11.185 7.731 11.131 1.00 96.25 468 ASP A C 1
ATOM 3480 O O . ASP A 1 468 ? -12.151 7.000 11.405 1.00 96.25 468 ASP A O 1
ATOM 3484 N N . HIS A 1 469 ? -11.434 8.942 10.626 1.00 96.25 469 HIS A N 1
ATOM 3485 C CA . HIS A 1 469 ? -12.739 9.530 10.431 1.00 96.25 469 HIS A CA 1
ATOM 3486 C C . HIS A 1 469 ? -13.307 9.255 9.036 1.00 96.25 469 HIS A C 1
ATOM 3488 O O . HIS A 1 469 ? -12.832 9.755 8.015 1.00 96.25 469 HIS A O 1
ATOM 3494 N N . GLY A 1 470 ? -14.464 8.595 9.003 1.00 95.88 470 GLY A N 1
ATOM 3495 C CA . GLY A 1 470 ? -15.155 8.245 7.766 1.00 95.88 470 GLY A CA 1
ATOM 3496 C C . GLY A 1 470 ? -16.650 8.532 7.779 1.00 95.88 470 GLY A C 1
ATOM 3497 O O . GLY A 1 470 ? -17.277 8.826 8.802 1.00 95.88 470 GLY A O 1
ATOM 3498 N N . ALA A 1 471 ? -17.269 8.434 6.605 1.00 95.44 471 ALA A N 1
ATOM 3499 C CA . ALA A 1 471 ? -18.714 8.499 6.464 1.00 95.44 471 ALA A CA 1
ATOM 3500 C C . ALA A 1 471 ? -19.240 7.519 5.410 1.00 95.44 471 ALA A C 1
ATOM 3502 O O . ALA A 1 471 ? -18.966 7.628 4.218 1.00 95.44 471 ALA A O 1
ATOM 3503 N N . VAL A 1 472 ? -20.139 6.626 5.843 1.00 96.62 472 VAL A N 1
ATOM 3504 C CA . VAL A 1 472 ? -20.958 5.810 4.933 1.00 96.62 472 VAL A CA 1
ATOM 3505 C C . VAL A 1 472 ? -22.317 6.478 4.723 1.00 96.62 472 VAL A C 1
ATOM 3507 O O . VAL A 1 472 ? -23.164 6.566 5.631 1.00 96.62 472 VAL A O 1
ATOM 3510 N N . ILE A 1 473 ? -22.554 6.950 3.501 1.00 93.69 473 ILE A N 1
ATOM 3511 C CA . ILE A 1 473 ? -23.802 7.591 3.088 1.00 93.69 473 ILE A CA 1
ATOM 3512 C C . ILE A 1 473 ? -24.708 6.543 2.446 1.00 93.69 473 ILE A C 1
ATOM 3514 O O . ILE A 1 473 ? -24.411 5.962 1.401 1.00 93.69 473 ILE A O 1
ATOM 3518 N N . GLN A 1 474 ? -25.881 6.344 3.048 1.00 90.75 474 GLN A N 1
ATOM 3519 C CA . GLN A 1 474 ? -26.842 5.330 2.619 1.00 90.75 474 GLN A CA 1
ATOM 3520 C C . GLN A 1 474 ? -28.133 5.939 2.060 1.00 90.75 474 GLN A C 1
ATOM 3522 O O . GLN A 1 474 ? -28.653 6.958 2.523 1.00 90.75 474 GLN A O 1
ATOM 3527 N N . GLN A 1 475 ? -28.744 5.233 1.115 1.00 86.06 475 GLN A N 1
ATOM 3528 C CA . GLN A 1 475 ? -30.046 5.522 0.530 1.00 86.06 475 GLN A CA 1
ATOM 3529 C C . GLN A 1 475 ? -31.205 4.994 1.400 1.00 86.06 475 GLN A C 1
ATOM 3531 O O . GLN A 1 475 ? -32.073 4.235 0.956 1.00 86.06 475 GLN A O 1
ATOM 3536 N N . VAL A 1 476 ? -31.265 5.444 2.648 1.00 86.25 476 VAL A N 1
ATOM 3537 C CA . VAL A 1 476 ? -32.250 5.024 3.660 1.00 86.25 476 VAL A CA 1
ATOM 3538 C C . VAL A 1 476 ? -33.461 5.968 3.754 1.00 86.25 476 VAL A C 1
ATOM 3540 O O . VAL A 1 476 ? -33.555 6.983 3.056 1.00 86.25 476 VAL A O 1
ATOM 3543 N N . VAL A 1 477 ? -34.447 5.619 4.586 1.00 83.88 477 VAL A N 1
ATOM 3544 C CA . VAL A 1 477 ? -35.598 6.485 4.896 1.00 83.88 477 VAL A CA 1
ATOM 3545 C C . VAL A 1 477 ? -35.149 7.724 5.649 1.00 83.88 477 VAL A C 1
ATOM 3547 O O . VAL A 1 477 ? -34.589 7.615 6.737 1.00 83.88 477 VAL A O 1
ATOM 3550 N N . ASP A 1 478 ? -35.522 8.898 5.133 1.00 77.06 478 ASP A N 1
ATOM 3551 C CA . ASP A 1 478 ? -35.585 10.102 5.959 1.00 77.06 478 ASP A CA 1
ATOM 3552 C C . ASP A 1 478 ? -36.687 9.896 7.009 1.00 77.06 478 ASP A C 1
ATOM 3554 O O . ASP A 1 478 ? -37.864 9.769 6.638 1.00 77.06 478 ASP A O 1
ATOM 3558 N N . PRO A 1 479 ? -36.356 9.883 8.311 1.00 71.00 479 PRO A N 1
ATOM 3559 C CA . PRO A 1 479 ? -37.330 9.636 9.369 1.00 71.00 479 PRO A CA 1
ATOM 3560 C C . PRO A 1 479 ? -38.484 10.653 9.408 1.00 71.00 479 PRO A C 1
ATOM 3562 O O . PRO A 1 479 ? -39.500 10.414 10.065 1.00 71.00 479 PRO A O 1
ATOM 3565 N N . ASN A 1 480 ? -38.376 11.771 8.685 1.00 71.75 480 ASN A N 1
ATOM 3566 C CA . ASN A 1 480 ? -39.412 12.794 8.568 1.00 71.75 480 ASN A CA 1
ATOM 3567 C C . ASN A 1 480 ? -40.364 12.594 7.370 1.00 71.75 480 ASN A C 1
ATOM 3569 O O . ASN A 1 480 ? -41.337 13.348 7.234 1.00 71.75 480 ASN A O 1
ATOM 3573 N N . LEU A 1 481 ? -40.127 11.601 6.502 1.00 71.38 481 LEU A N 1
ATOM 3574 C CA . LEU A 1 481 ? -40.901 11.355 5.281 1.00 71.38 481 LEU A CA 1
ATOM 3575 C C . LEU A 1 481 ? -41.587 9.971 5.289 1.00 71.38 481 LEU A C 1
ATOM 3577 O O . LEU A 1 481 ? -41.057 9.005 5.828 1.00 71.38 481 LEU A O 1
ATOM 3581 N N . PRO A 1 482 ? -42.790 9.834 4.690 1.00 72.06 482 PRO A N 1
ATOM 3582 C CA . PRO A 1 482 ? -43.455 8.540 4.565 1.00 72.06 482 PRO A CA 1
ATOM 3583 C C . PRO A 1 482 ? -42.806 7.706 3.450 1.00 72.06 482 PRO A C 1
ATOM 3585 O O . PRO A 1 482 ? -43.171 7.839 2.280 1.00 72.06 482 PRO A O 1
ATOM 3588 N N . ASP A 1 483 ? -41.881 6.831 3.830 1.00 74.25 483 ASP A N 1
ATOM 3589 C CA . ASP A 1 483 ? -41.154 5.903 2.959 1.00 74.25 483 ASP A CA 1
ATOM 3590 C C . ASP A 1 483 ? -41.187 4.478 3.556 1.00 74.25 483 ASP A C 1
ATOM 3592 O O . ASP A 1 483 ? -41.476 4.303 4.738 1.00 74.25 483 ASP A O 1
ATOM 3596 N N . ALA A 1 484 ? -41.000 3.455 2.721 1.00 76.00 484 ALA A N 1
ATOM 3597 C CA . ALA A 1 484 ? -41.087 2.044 3.097 1.00 76.00 484 ALA A CA 1
ATOM 3598 C C . ALA A 1 484 ? -39.720 1.354 3.269 1.00 76.00 484 ALA A C 1
ATOM 3600 O O . ALA A 1 484 ? -39.706 0.177 3.629 1.00 76.00 484 ALA A O 1
ATOM 3601 N N . ARG A 1 485 ? -38.604 2.039 2.978 1.00 83.88 485 ARG A N 1
ATOM 3602 C CA . ARG A 1 485 ? -37.240 1.533 3.218 1.00 83.88 485 ARG A CA 1
ATOM 3603 C C . ARG A 1 485 ? -36.931 1.440 4.729 1.00 83.88 485 ARG A C 1
ATOM 3605 O O . ARG A 1 485 ? -37.756 1.809 5.565 1.00 83.88 485 ARG A O 1
ATOM 3612 N N . LEU A 1 486 ? -35.738 0.966 5.077 1.00 88.50 486 LEU A N 1
ATOM 3613 C CA . LEU A 1 486 ? -35.202 1.007 6.444 1.00 88.50 486 LEU A CA 1
ATOM 3614 C C . LEU A 1 486 ? -34.516 2.357 6.727 1.00 88.50 486 LEU A C 1
ATOM 3616 O O . LEU A 1 486 ? -34.135 3.056 5.788 1.00 88.50 486 LEU A O 1
ATOM 3620 N N . GLN A 1 487 ? -34.400 2.748 7.998 1.00 90.94 487 GLN A N 1
ATOM 3621 C CA . GLN A 1 487 ? -33.576 3.886 8.449 1.00 90.94 487 GLN A CA 1
ATOM 3622 C C . GLN A 1 487 ? -32.102 3.461 8.613 1.00 90.94 487 GLN A C 1
ATOM 3624 O O . GLN A 1 487 ? -31.847 2.271 8.753 1.00 90.94 487 GLN A O 1
ATOM 3629 N N . LYS A 1 488 ? -31.148 4.409 8.668 1.00 93.12 488 LYS A N 1
ATOM 3630 C CA . LYS A 1 488 ? -29.705 4.122 8.880 1.00 93.12 488 LYS A CA 1
ATOM 3631 C C . LYS A 1 488 ? -29.455 3.247 10.122 1.00 93.12 488 LYS A C 1
ATOM 3633 O O . LYS A 1 488 ? -28.823 2.209 10.028 1.00 93.12 488 LYS A O 1
ATOM 3638 N N . ILE A 1 489 ? -30.117 3.555 11.239 1.00 92.94 489 ILE A N 1
ATOM 3639 C CA . ILE A 1 489 ? -30.087 2.760 12.487 1.00 92.94 489 ILE A CA 1
ATOM 3640 C C . ILE A 1 489 ? -30.705 1.346 12.379 1.00 92.94 489 ILE A C 1
ATOM 3642 O O . ILE A 1 489 ? -30.848 0.639 13.371 1.00 92.94 489 ILE A O 1
ATOM 3646 N N . GLN A 1 490 ? -31.218 0.961 11.212 1.00 93.94 490 GLN A N 1
ATOM 3647 C CA . GLN A 1 490 ? -31.884 -0.322 10.988 1.00 93.94 490 GLN A CA 1
ATOM 3648 C C . GLN A 1 490 ? -31.160 -1.179 9.942 1.00 93.94 490 GLN A C 1
ATOM 3650 O O . GLN A 1 490 ? -31.645 -2.269 9.644 1.00 93.94 490 GLN A O 1
ATOM 3655 N N . THR A 1 491 ? -30.077 -0.700 9.321 1.00 94.00 491 THR A N 1
ATOM 3656 C CA . THR A 1 491 ? -29.417 -1.432 8.235 1.00 94.00 491 THR A CA 1
ATOM 3657 C C . THR A 1 491 ? -27.967 -1.006 8.033 1.00 94.00 491 THR A C 1
ATOM 3659 O O . THR A 1 491 ? -27.679 0.191 8.025 1.00 94.00 491 THR A O 1
ATOM 3662 N N . THR A 1 492 ? -27.102 -1.973 7.749 1.00 95.19 492 THR A N 1
ATOM 3663 C CA . THR A 1 492 ? -25.741 -1.752 7.229 1.00 95.19 492 THR A CA 1
ATOM 3664 C C . THR A 1 492 ? -25.654 -2.155 5.761 1.00 95.19 492 THR A C 1
ATOM 3666 O O . THR A 1 492 ? -25.303 -1.322 4.945 1.00 95.19 492 THR A O 1
ATOM 3669 N N . LEU A 1 493 ? -26.191 -3.324 5.394 1.00 91.50 493 LEU A N 1
ATOM 3670 C CA . LEU A 1 493 ? -26.402 -3.849 4.029 1.00 91.50 493 LEU A CA 1
ATOM 3671 C C . LEU A 1 493 ? -25.856 -3.012 2.848 1.00 91.50 493 LEU A C 1
ATOM 3673 O O . LEU A 1 493 ? -26.438 -1.982 2.473 1.00 91.50 493 LEU A O 1
ATOM 3677 N N . LEU A 1 494 ? -24.884 -3.580 2.134 1.00 89.81 494 LEU A N 1
ATOM 3678 C CA . LEU A 1 494 ? -24.171 -2.993 0.990 1.00 89.81 494 LEU A CA 1
ATOM 3679 C C . LEU A 1 494 ? -25.065 -2.369 -0.094 1.00 89.81 494 LEU A C 1
ATOM 3681 O O . LEU A 1 494 ? -24.765 -1.311 -0.648 1.00 89.81 494 LEU A O 1
ATOM 3685 N N . PHE A 1 495 ? -26.228 -2.957 -0.413 1.00 85.06 495 PHE A N 1
ATOM 3686 C CA . PHE A 1 495 ? -27.122 -2.383 -1.436 1.00 85.06 495 PHE A CA 1
ATOM 3687 C C . PHE A 1 495 ? -27.711 -1.019 -1.044 1.00 85.06 495 PHE A C 1
ATOM 3689 O O . PHE A 1 495 ? -28.268 -0.325 -1.896 1.00 85.06 495 PHE A O 1
ATOM 3696 N N . SER A 1 496 ? -27.678 -0.667 0.243 1.00 87.94 496 SER A N 1
ATOM 3697 C CA . SER A 1 496 ? -28.155 0.621 0.737 1.00 87.94 496 SER A CA 1
ATOM 3698 C C . SER A 1 496 ? -27.121 1.728 0.545 1.00 87.94 496 SER A C 1
ATOM 3700 O O . SER A 1 496 ? -27.502 2.895 0.536 1.00 87.94 496 SER A O 1
ATOM 3702 N N . ILE A 1 497 ? -25.849 1.385 0.364 1.00 91.50 497 ILE A N 1
ATOM 3703 C CA . ILE A 1 497 ? -24.734 2.326 0.351 1.00 91.50 497 ILE A CA 1
ATOM 3704 C C . ILE A 1 497 ? -24.661 3.041 -0.996 1.00 91.50 497 ILE A C 1
ATOM 3706 O O . ILE A 1 497 ? -24.883 2.450 -2.062 1.00 91.50 497 ILE A O 1
ATOM 3710 N N . ARG A 1 498 ? -24.408 4.349 -0.930 1.00 88.94 498 ARG A N 1
ATOM 3711 C CA . ARG A 1 498 ? -24.335 5.244 -2.085 1.00 88.94 498 ARG A CA 1
ATOM 3712 C C . ARG A 1 498 ? -22.954 5.855 -2.252 1.00 88.94 498 ARG A C 1
ATOM 3714 O O . ARG A 1 498 ? -22.495 5.941 -3.392 1.00 88.94 498 ARG A O 1
ATOM 3721 N N . GLU A 1 499 ? -22.378 6.306 -1.151 1.00 93.75 499 GLU A N 1
ATOM 3722 C CA . GLU A 1 499 ? -21.082 6.970 -1.073 1.00 93.75 499 GLU A CA 1
ATOM 3723 C C . GLU A 1 499 ? -20.369 6.478 0.192 1.00 93.75 499 GLU A C 1
ATOM 3725 O O . GLU A 1 499 ? -21.024 6.232 1.212 1.00 93.75 499 GLU A O 1
ATOM 3730 N N . ILE A 1 500 ? -19.060 6.299 0.078 1.00 96.75 500 ILE A N 1
ATOM 3731 C CA . ILE A 1 500 ? -18.124 5.983 1.160 1.00 96.75 500 ILE A CA 1
ATOM 3732 C C . ILE A 1 500 ? -17.027 7.031 1.010 1.00 96.75 500 ILE A C 1
ATOM 3734 O O . ILE A 1 500 ? -16.535 7.226 -0.099 1.00 96.75 500 ILE A O 1
ATOM 3738 N N . GLU A 1 501 ? -16.737 7.790 2.055 1.00 95.44 501 GLU A N 1
ATOM 3739 C CA . GLU A 1 501 ? -15.804 8.912 1.964 1.00 95.44 501 GLU A CA 1
ATOM 3740 C C . GLU A 1 501 ? -15.068 9.120 3.282 1.00 95.44 501 GLU A C 1
ATOM 3742 O O . GLU A 1 501 ? -15.675 9.007 4.354 1.00 95.44 501 GLU A O 1
ATOM 3747 N N . SER A 1 502 ? -13.791 9.477 3.190 1.00 94.88 502 SER A N 1
ATOM 3748 C CA . SER A 1 502 ? -13.020 9.949 4.333 1.00 94.88 502 SER A CA 1
ATOM 3749 C C . SER A 1 502 ? -13.504 11.338 4.747 1.00 94.88 502 SER A C 1
ATOM 3751 O O . SER A 1 502 ? -14.170 12.060 3.989 1.00 94.88 502 SER A O 1
ATOM 3753 N N . ARG A 1 503 ? -13.241 11.727 5.991 1.00 93.25 503 ARG A N 1
ATOM 3754 C CA . ARG A 1 503 ? -13.649 13.011 6.570 1.00 93.25 503 ARG A CA 1
ATOM 3755 C C . ARG A 1 503 ? -12.596 13.476 7.567 1.00 93.25 503 ARG A C 1
ATOM 3757 O O . ARG A 1 503 ? -11.778 12.704 8.013 1.00 93.25 503 ARG A O 1
ATOM 3764 N N . ALA A 1 504 ? -12.654 14.759 7.934 1.00 92.25 504 ALA A N 1
ATOM 3765 C CA . ALA A 1 504 ? -11.724 15.350 8.902 1.00 92.25 504 ALA A CA 1
ATOM 3766 C C . ALA A 1 504 ? -10.246 15.074 8.562 1.00 92.25 504 ALA A C 1
ATOM 3768 O O . ALA A 1 504 ? -9.446 14.805 9.440 1.00 92.25 504 ALA A O 1
ATOM 3769 N N . TYR A 1 505 ? -9.906 15.243 7.283 1.00 91.50 505 TYR A N 1
ATOM 3770 C CA . TYR A 1 505 ? -8.698 14.736 6.636 1.00 91.50 505 TYR A CA 1
ATOM 3771 C C . TYR A 1 505 ? -7.370 15.008 7.351 1.00 91.50 505 TYR A C 1
ATOM 3773 O O . TYR A 1 505 ? -6.452 14.269 7.115 1.00 91.50 505 TYR A O 1
ATOM 3781 N N . GLN A 1 506 ? -7.220 16.054 8.176 1.00 91.25 506 GLN A N 1
ATOM 3782 C CA . GLN A 1 506 ? -5.962 16.337 8.904 1.00 91.25 506 GLN A CA 1
ATOM 3783 C C . GLN A 1 506 ? -5.927 15.827 10.352 1.00 91.25 506 GLN A C 1
ATOM 3785 O O . GLN A 1 506 ? -5.055 16.219 11.133 1.00 91.25 506 GLN A O 1
ATOM 3790 N N . ASN A 1 507 ? -6.970 15.125 10.768 1.00 93.06 507 ASN A N 1
ATOM 3791 C CA . ASN A 1 507 ? -7.145 14.637 12.121 1.00 93.06 507 ASN A CA 1
ATOM 3792 C C . ASN A 1 507 ? -7.205 13.121 12.055 1.00 93.06 507 ASN A C 1
ATOM 3794 O O . ASN A 1 507 ? -8.300 12.571 12.057 1.00 93.06 507 ASN A O 1
ATOM 3798 N N . GLY A 1 508 ? -6.024 12.527 11.959 1.00 94.00 508 GLY A N 1
ATOM 3799 C CA . GLY A 1 508 ? -5.822 11.095 12.040 1.00 94.00 508 GLY A CA 1
ATOM 3800 C C . GLY A 1 508 ? -4.540 10.752 12.792 1.00 94.00 508 GLY A C 1
ATOM 3801 O O . GLY A 1 508 ? -3.755 11.662 13.135 1.00 94.00 508 GLY A O 1
ATOM 3802 N N . ALA A 1 509 ? -4.359 9.475 13.100 1.00 95.19 509 ALA A N 1
ATOM 3803 C CA . ALA A 1 509 ? -3.136 8.922 13.665 1.00 95.19 509 ALA A CA 1
ATOM 3804 C C . ALA A 1 509 ? -2.784 7.574 13.013 1.00 95.19 509 ALA A C 1
ATOM 3806 O O . ALA A 1 509 ? -3.408 7.163 12.058 1.00 95.19 509 ALA A O 1
ATOM 3807 N N . ASP A 1 510 ? -1.706 6.941 13.487 1.00 95.94 510 ASP A N 1
ATOM 3808 C CA . ASP A 1 510 ? -1.221 5.678 12.922 1.00 95.94 510 ASP A CA 1
ATOM 3809 C C . ASP A 1 510 ? -2.104 4.498 13.383 1.00 95.94 510 ASP A C 1
ATOM 3811 O O . ASP A 1 510 ? -2.046 4.115 14.563 1.00 95.94 510 ASP A O 1
ATOM 3815 N N . ASP A 1 511 ? -2.837 3.886 12.460 1.00 97.69 511 ASP A N 1
ATOM 3816 C CA . ASP A 1 511 ? -3.787 2.806 12.725 1.00 97.69 511 ASP A CA 1
ATOM 3817 C C . ASP A 1 511 ? -3.281 1.429 12.296 1.00 97.69 511 ASP A C 1
ATOM 3819 O O . ASP A 1 511 ? -2.332 1.273 11.526 1.00 97.69 511 ASP A O 1
ATOM 3823 N N . ILE A 1 512 ? -3.911 0.386 12.837 1.00 97.50 512 ILE A N 1
ATOM 3824 C CA . ILE A 1 512 ? -3.667 -1.004 12.453 1.00 97.50 512 ILE A CA 1
ATOM 3825 C C . ILE A 1 512 ? -5.007 -1.662 12.149 1.00 97.50 512 ILE A C 1
ATOM 3827 O O . ILE A 1 512 ? -5.833 -1.841 13.049 1.00 97.50 512 ILE A O 1
ATOM 3831 N N . VAL A 1 513 ? -5.206 -2.056 10.896 1.00 98.38 513 VAL A N 1
ATOM 3832 C CA . VAL A 1 513 ? -6.489 -2.536 10.386 1.00 98.38 513 VAL A CA 1
ATOM 3833 C C . VAL A 1 513 ? -6.336 -3.890 9.706 1.00 98.38 513 VAL A C 1
ATOM 3835 O O . VAL A 1 513 ? -5.527 -4.048 8.800 1.00 98.38 513 VAL A O 1
ATOM 3838 N N . PHE A 1 514 ? -7.166 -4.846 10.121 1.00 98.06 514 PHE A N 1
ATOM 3839 C CA . PHE A 1 514 ? -7.312 -6.153 9.481 1.00 98.06 514 PHE A CA 1
ATOM 3840 C C . PHE A 1 514 ? -8.734 -6.302 8.922 1.00 98.06 514 PHE A C 1
ATOM 3842 O O . PHE A 1 514 ? -9.691 -6.203 9.696 1.00 98.06 514 PHE A O 1
ATOM 3849 N N . GLY A 1 515 ? -8.882 -6.577 7.625 1.00 96.44 515 GLY A N 1
ATOM 3850 C CA . GLY A 1 515 ? -10.141 -7.005 6.999 1.00 96.44 515 GLY A CA 1
ATOM 3851 C C . GLY A 1 515 ? -10.587 -8.343 7.582 1.00 96.44 515 GLY A C 1
ATOM 3852 O O . GLY A 1 515 ? -11.490 -8.374 8.410 1.00 96.44 515 GLY A O 1
ATOM 3853 N N . ASN A 1 516 ? -9.752 -9.370 7.398 1.00 94.38 516 ASN A N 1
ATOM 3854 C CA . ASN A 1 516 ? -9.914 -10.780 7.791 1.00 94.38 516 ASN A CA 1
ATOM 3855 C C . ASN A 1 516 ? -10.734 -11.596 6.775 1.00 94.38 516 ASN A C 1
ATOM 3857 O O . ASN A 1 516 ? -10.232 -11.881 5.696 1.00 94.38 516 ASN A O 1
ATOM 3861 N N . ASP A 1 517 ? -11.920 -12.096 7.132 1.00 92.81 517 ASP A N 1
ATOM 3862 C CA . ASP A 1 517 ? -12.728 -12.863 6.178 1.00 92.81 517 ASP A CA 1
ATOM 3863 C C . ASP A 1 517 ? -13.551 -11.831 5.393 1.00 92.81 517 ASP A C 1
ATOM 3865 O O . ASP A 1 517 ? -14.150 -10.977 6.016 1.00 92.81 517 ASP A O 1
ATOM 3869 N N . GLY A 1 518 ? -13.749 -11.948 4.080 1.00 91.94 518 GLY A N 1
ATOM 3870 C CA . GLY A 1 518 ? -14.753 -11.092 3.430 1.00 91.94 518 GLY A CA 1
ATOM 3871 C C . GLY A 1 518 ? -14.293 -10.537 2.114 1.00 91.94 518 GLY A C 1
ATOM 3872 O O . GLY A 1 518 ? -13.730 -11.275 1.337 1.00 91.94 518 GLY A O 1
ATOM 3873 N N . ARG A 1 519 ? -14.723 -9.325 1.793 1.00 93.88 519 ARG A N 1
ATOM 3874 C CA . ARG A 1 519 ? -14.288 -8.534 0.639 1.00 93.88 519 ARG A CA 1
ATOM 3875 C C . ARG A 1 519 ? -14.561 -7.121 1.066 1.00 93.88 519 ARG A C 1
ATOM 3877 O O . ARG A 1 519 ? -15.719 -6.671 1.034 1.00 93.88 519 ARG A O 1
ATOM 3884 N N . ASP A 1 520 ? -13.525 -6.441 1.464 1.00 97.31 520 ASP A N 1
ATOM 3885 C CA . ASP A 1 520 ? -13.625 -5.307 2.338 1.00 97.31 520 ASP A CA 1
ATOM 3886 C C . ASP A 1 520 ? -13.234 -4.043 1.596 1.00 97.31 520 ASP A C 1
ATOM 3888 O O . ASP A 1 520 ? -12.636 -4.037 0.516 1.00 97.31 520 ASP A O 1
ATOM 3892 N N . ILE A 1 521 ? -13.679 -2.927 2.155 1.00 98.44 521 ILE A N 1
ATOM 3893 C CA . ILE A 1 521 ? -13.119 -1.627 1.819 1.00 98.44 521 ILE A CA 1
ATOM 3894 C C . ILE A 1 521 ? -12.415 -1.132 3.066 1.00 98.44 521 ILE A C 1
ATOM 3896 O O . ILE A 1 521 ? -13.082 -0.837 4.063 1.00 98.44 521 ILE A O 1
ATOM 3900 N N . ILE A 1 522 ? -11.097 -1.006 2.969 1.00 98.69 522 ILE A N 1
ATOM 3901 C CA . ILE A 1 522 ? -10.235 -0.546 4.053 1.00 98.69 522 ILE A CA 1
ATOM 3902 C C . ILE A 1 522 ? -9.643 0.803 3.659 1.00 98.69 522 ILE A C 1
ATOM 3904 O O . ILE A 1 522 ? -9.153 0.987 2.545 1.00 98.69 522 ILE A O 1
ATOM 3908 N N . VAL A 1 523 ? -9.742 1.762 4.573 1.00 98.50 523 VAL A N 1
ATOM 3909 C CA . VAL A 1 523 ? -9.230 3.123 4.414 1.00 98.50 523 VAL A CA 1
ATOM 3910 C C . VAL A 1 523 ? -8.436 3.452 5.670 1.00 98.50 523 VAL A C 1
ATOM 3912 O O . VAL A 1 523 ? -9.055 3.512 6.733 1.00 98.50 523 VAL A O 1
ATOM 3915 N N . GLY A 1 524 ? -7.121 3.648 5.561 1.00 97.19 524 GLY A N 1
ATOM 3916 C CA . GLY A 1 524 ? -6.280 4.059 6.693 1.00 97.19 524 GLY A CA 1
ATOM 3917 C C . GLY A 1 524 ? -6.669 5.458 7.156 1.00 97.19 524 GLY A C 1
ATOM 3918 O O . GLY A 1 524 ? -7.386 5.619 8.145 1.00 97.19 524 GLY A O 1
ATOM 3919 N N . GLY A 1 525 ? -6.404 6.452 6.311 1.00 95.25 525 GLY A N 1
ATOM 3920 C CA . GLY A 1 525 ? -6.829 7.825 6.533 1.00 95.25 525 GLY A CA 1
ATOM 3921 C C . GLY A 1 525 ? -5.657 8.789 6.543 1.00 95.25 525 GLY A C 1
ATOM 3922 O O . GLY A 1 525 ? -5.175 9.198 5.497 1.00 95.25 525 GLY A O 1
ATOM 3923 N N . ALA A 1 526 ? -5.337 9.355 7.692 1.00 93.88 526 ALA A N 1
ATOM 3924 C CA . ALA A 1 526 ? -4.262 10.310 7.871 1.00 93.88 526 ALA A CA 1
ATOM 3925 C C . ALA A 1 526 ? -3.331 9.802 8.963 1.00 93.88 526 ALA A C 1
ATOM 3927 O O . ALA A 1 526 ? -3.409 10.235 10.107 1.00 93.88 526 ALA A O 1
ATOM 3928 N N . GLY A 1 527 ? -2.369 8.986 8.587 1.00 94.44 527 GLY A N 1
ATOM 3929 C CA . GLY A 1 527 ? -1.507 8.304 9.534 1.00 94.44 527 GLY A CA 1
ATOM 3930 C C . GLY A 1 527 ? -0.372 7.629 8.798 1.00 94.44 527 GLY A C 1
ATOM 3931 O O . GLY A 1 527 ? -0.169 7.879 7.621 1.00 94.44 527 GLY A O 1
ATOM 3932 N N . ASN A 1 528 ? 0.438 6.866 9.519 1.00 96.25 528 ASN A N 1
ATOM 3933 C CA . ASN A 1 528 ? 1.322 5.870 8.923 1.00 96.25 528 ASN A CA 1
ATOM 3934 C C . ASN A 1 528 ? 0.727 4.513 9.290 1.00 96.25 528 ASN A C 1
ATOM 3936 O O . ASN A 1 528 ? 1.031 3.968 10.361 1.00 96.25 528 ASN A O 1
ATOM 3940 N N . ASP A 1 529 ? -0.163 4.024 8.445 1.00 97.94 529 ASP A N 1
ATOM 3941 C CA . ASP A 1 529 ? -1.106 2.973 8.785 1.00 97.94 529 ASP A CA 1
ATOM 3942 C C . ASP A 1 529 ? -0.573 1.596 8.389 1.00 97.94 529 ASP A C 1
ATOM 3944 O O . ASP A 1 529 ? 0.207 1.433 7.452 1.00 97.94 529 ASP A O 1
ATOM 3948 N N . LEU A 1 530 ? -0.972 0.576 9.145 1.00 97.88 530 LEU A N 1
ATOM 3949 C CA . LEU A 1 530 ? -0.765 -0.828 8.805 1.00 97.88 530 LEU A CA 1
ATOM 3950 C C . LEU A 1 530 ? -2.105 -1.428 8.394 1.00 97.88 530 LEU A C 1
ATOM 3952 O O . LEU A 1 530 ? -2.983 -1.586 9.242 1.00 97.88 530 LEU A O 1
ATOM 3956 N N . LEU A 1 531 ? -2.252 -1.792 7.125 1.00 98.50 531 LEU A N 1
ATOM 3957 C CA . LEU A 1 531 ? -3.509 -2.285 6.565 1.00 98.50 531 LEU A CA 1
ATOM 3958 C C . LEU A 1 531 ? -3.316 -3.684 5.980 1.00 98.50 531 LEU A C 1
ATOM 3960 O O . LEU A 1 531 ? -2.325 -3.936 5.302 1.00 98.50 531 LEU A O 1
ATOM 3964 N N . ASP A 1 532 ? -4.264 -4.580 6.225 1.00 97.81 532 ASP A N 1
ATOM 3965 C CA . ASP A 1 532 ? -4.215 -5.959 5.735 1.00 97.81 532 ASP A CA 1
ATOM 3966 C C . ASP A 1 532 ? -5.615 -6.446 5.367 1.00 97.81 532 ASP A C 1
ATOM 3968 O O . ASP A 1 532 ? -6.493 -6.494 6.233 1.00 97.81 532 ASP A O 1
ATOM 3972 N N . GLY A 1 533 ? -5.832 -6.775 4.094 1.00 96.50 533 GLY A N 1
ATOM 3973 C CA . GLY A 1 533 ? -7.110 -7.283 3.590 1.00 96.50 533 GLY A CA 1
ATOM 3974 C C . GLY A 1 533 ? -7.415 -8.688 4.112 1.00 96.50 533 GLY A C 1
ATOM 3975 O O . GLY A 1 533 ? -8.428 -8.907 4.781 1.00 96.50 533 GLY A O 1
ATOM 3976 N N . ASN A 1 534 ? -6.422 -9.576 4.049 1.00 93.69 534 ASN A N 1
ATOM 3977 C CA . ASN A 1 534 ? -6.482 -11.012 4.338 1.00 93.69 534 ASN A CA 1
ATOM 3978 C C . ASN A 1 534 ? -7.251 -11.817 3.274 1.00 93.69 534 ASN A C 1
ATOM 3980 O O . ASN A 1 534 ? -6.710 -12.042 2.209 1.00 93.69 534 ASN A O 1
ATOM 3984 N N . GLU A 1 535 ? -8.413 -12.422 3.551 1.00 91.88 535 GLU A N 1
ATOM 3985 C CA . GLU A 1 535 ? -9.019 -13.389 2.619 1.00 91.88 535 GLU A CA 1
ATOM 3986 C C . GLU A 1 535 ? -9.958 -12.721 1.585 1.00 91.88 535 GLU A C 1
ATOM 3988 O O . GLU A 1 535 ? -10.989 -12.178 1.974 1.00 91.88 535 GLU A O 1
ATOM 3993 N N . HIS A 1 536 ? -9.766 -13.045 0.295 1.00 91.75 536 HIS A N 1
ATOM 3994 C CA . HIS A 1 536 ? -10.562 -12.665 -0.900 1.00 91.75 536 HIS A CA 1
ATOM 3995 C C . HIS A 1 536 ? -10.352 -11.223 -1.411 1.00 91.75 536 HIS A C 1
ATOM 3997 O O . HIS A 1 536 ? -9.637 -10.444 -0.828 1.00 91.75 536 HIS A O 1
ATOM 4003 N N . ASP A 1 537 ? -11.007 -10.885 -2.537 1.00 93.38 537 ASP A N 1
ATOM 4004 C CA . ASP A 1 537 ? -10.839 -9.610 -3.246 1.00 93.38 537 ASP A CA 1
ATOM 4005 C C . ASP A 1 537 ? -11.214 -8.344 -2.434 1.00 93.38 537 ASP A C 1
ATOM 4007 O O . ASP A 1 537 ? -12.400 -7.960 -2.348 1.00 93.38 537 ASP A O 1
ATOM 4011 N N . ASP A 1 538 ? -10.201 -7.606 -2.006 1.00 96.69 538 ASP A N 1
ATOM 4012 C CA . ASP A 1 538 ? -10.290 -6.392 -1.205 1.00 96.69 538 ASP A CA 1
ATOM 4013 C C . ASP A 1 538 ? -9.968 -5.115 -1.998 1.00 96.69 538 ASP A C 1
ATOM 4015 O O . ASP A 1 538 ? -9.444 -5.107 -3.121 1.00 96.69 538 ASP A O 1
ATOM 4019 N N . LEU A 1 539 ? -10.371 -3.980 -1.427 1.00 97.94 539 LEU A N 1
ATOM 4020 C CA . LEU A 1 539 ? -10.074 -2.651 -1.947 1.00 97.94 539 LEU A CA 1
ATOM 4021 C C . LEU A 1 539 ? -9.466 -1.796 -0.831 1.00 97.94 539 LEU A C 1
ATOM 4023 O O . LEU A 1 539 ? -10.189 -1.311 0.047 1.00 97.94 539 LEU A O 1
ATOM 4027 N N . LEU A 1 540 ? -8.151 -1.591 -0.905 1.00 98.62 540 LEU A N 1
ATOM 4028 C CA . LEU A 1 540 ? -7.350 -0.973 0.145 1.00 98.62 540 LEU A CA 1
ATOM 4029 C C . LEU A 1 540 ? -6.808 0.391 -0.273 1.00 98.62 540 LEU A C 1
ATOM 4031 O O . LEU A 1 540 ? -6.380 0.603 -1.411 1.00 98.62 540 LEU A O 1
ATOM 4035 N N . PHE A 1 541 ? -6.815 1.312 0.682 1.00 98.44 541 PHE A N 1
ATOM 4036 C CA . PHE A 1 541 ? -6.362 2.683 0.518 1.00 98.44 541 PHE A CA 1
ATOM 4037 C C . PHE A 1 541 ? -5.558 3.098 1.740 1.00 98.44 541 PHE A C 1
ATOM 4039 O O . PHE A 1 541 ? -6.120 3.094 2.836 1.00 98.44 541 PHE A O 1
ATOM 4046 N N . GLY A 1 542 ? -4.306 3.502 1.530 1.00 97.00 542 GLY A N 1
ATOM 4047 C CA . GLY A 1 542 ? -3.484 4.096 2.583 1.00 97.00 542 GLY A CA 1
ATOM 4048 C C . GLY A 1 542 ? -4.156 5.333 3.174 1.00 97.00 542 GLY A C 1
ATOM 4049 O O . GLY A 1 542 ? -4.622 5.333 4.308 1.00 97.00 542 GLY A O 1
ATOM 4050 N N . ASP A 1 543 ? -4.413 6.320 2.312 1.00 95.44 543 ASP A N 1
ATOM 4051 C CA . ASP A 1 543 ? -4.925 7.615 2.756 1.00 95.44 543 ASP A CA 1
ATOM 4052 C C . ASP A 1 543 ? -6.455 7.848 2.575 1.00 95.44 543 ASP A C 1
ATOM 4054 O O . ASP A 1 543 ? -7.330 7.211 3.164 1.00 95.44 543 ASP A O 1
ATOM 4058 N N . GLN A 1 544 ? -6.828 8.842 1.756 1.00 93.12 544 GLN A N 1
ATOM 4059 C CA . GLN A 1 544 ? -8.134 9.498 1.744 1.00 93.12 544 GLN A CA 1
ATOM 4060 C C . GLN A 1 544 ? -8.934 9.144 0.494 1.00 93.12 544 GLN A C 1
ATOM 4062 O O . GLN A 1 544 ? -8.480 9.341 -0.630 1.00 93.12 544 GLN A O 1
ATOM 4067 N N . ILE A 1 545 ? -10.206 8.768 0.656 1.00 94.62 545 ILE A N 1
ATOM 4068 C CA . ILE A 1 545 ? -11.029 8.374 -0.491 1.00 94.62 545 ILE A CA 1
ATOM 4069 C C . ILE A 1 545 ? -12.369 9.078 -0.619 1.00 94.62 545 ILE A C 1
ATOM 4071 O O . ILE A 1 545 ? -13.014 9.502 0.343 1.00 94.62 545 ILE A O 1
ATOM 4075 N N . PHE A 1 546 ? -12.847 9.101 -1.864 1.00 94.69 546 PHE A N 1
ATOM 4076 C CA . PHE A 1 546 ? -14.248 9.291 -2.196 1.00 94.69 546 PHE A CA 1
ATOM 4077 C C . PHE A 1 546 ? -14.715 8.197 -3.159 1.00 94.69 546 PHE A C 1
ATOM 4079 O O . PHE A 1 546 ? -14.398 8.196 -4.348 1.00 94.69 546 PHE A O 1
ATOM 4086 N N . LEU A 1 547 ? -15.556 7.287 -2.681 1.00 95.25 547 LEU A N 1
ATOM 4087 C CA . LEU A 1 547 ? -16.123 6.218 -3.493 1.00 95.25 547 LEU A CA 1
ATOM 4088 C C . LEU A 1 547 ? -17.570 6.527 -3.852 1.00 95.25 547 LEU A C 1
ATOM 4090 O O . LEU A 1 547 ? -18.463 6.595 -3.003 1.00 95.25 547 LEU A O 1
ATOM 4094 N N . HIS A 1 548 ? -17.835 6.654 -5.151 1.00 91.62 548 HIS A N 1
ATOM 4095 C CA . HIS A 1 548 ? -19.165 6.972 -5.667 1.00 91.62 548 HIS A CA 1
ATOM 4096 C C . HIS A 1 548 ? -19.787 5.766 -6.357 1.00 91.62 548 HIS A C 1
ATOM 4098 O O . HIS A 1 548 ? -19.386 5.396 -7.460 1.00 91.62 548 HIS A O 1
ATOM 4104 N N . ARG A 1 549 ? -20.847 5.190 -5.781 1.00 90.56 549 ARG A N 1
ATOM 4105 C CA . ARG A 1 549 ? -21.549 4.071 -6.425 1.00 90.56 549 ARG A CA 1
ATOM 4106 C C . ARG A 1 549 ? -22.220 4.482 -7.741 1.00 90.56 549 ARG A C 1
ATOM 4108 O O . ARG A 1 549 ? -23.079 5.371 -7.778 1.00 90.56 549 ARG A O 1
ATOM 4115 N N . ARG A 1 550 ? -21.909 3.782 -8.831 1.00 89.25 550 ARG A N 1
ATOM 4116 C CA . ARG A 1 550 ? -22.356 4.116 -10.193 1.00 89.25 550 ARG A CA 1
ATOM 4117 C C . ARG A 1 550 ? -23.671 3.432 -10.552 1.00 89.25 550 ARG A C 1
ATOM 4119 O O . ARG A 1 550 ? -23.709 2.390 -11.198 1.00 89.25 550 ARG A O 1
ATOM 4126 N N . VAL A 1 551 ? -24.795 4.022 -10.147 1.00 79.31 551 VAL A N 1
ATOM 4127 C CA . VAL A 1 551 ? -26.127 3.400 -10.304 1.00 79.31 551 VAL A CA 1
ATOM 4128 C C . VAL A 1 551 ? -27.170 4.338 -10.915 1.00 79.31 551 VAL A C 1
ATOM 4130 O O . VAL A 1 551 ? -27.132 5.557 -10.752 1.00 79.31 551 VAL A O 1
ATOM 4133 N N . VAL A 1 552 ? -28.156 3.770 -11.624 1.00 66.88 552 VAL A N 1
ATOM 4134 C CA . VAL A 1 552 ? -29.280 4.533 -12.194 1.00 66.88 552 VAL A CA 1
ATOM 4135 C C . VAL A 1 552 ? -30.450 4.567 -11.217 1.00 66.88 552 VAL A C 1
ATOM 4137 O O . VAL A 1 552 ? -31.124 3.562 -10.987 1.00 66.88 552 VAL A O 1
ATOM 4140 N N . GLU A 1 553 ? -30.776 5.755 -10.713 1.00 60.25 553 GLU A N 1
ATOM 4141 C CA . GLU A 1 553 ? -31.947 5.924 -9.858 1.00 60.25 553 GLU A CA 1
ATOM 4142 C C . GLU A 1 553 ? -33.258 5.814 -10.651 1.00 60.25 553 GLU A C 1
ATOM 4144 O O . GLU A 1 553 ? -33.503 6.520 -11.637 1.00 60.25 553 GLU A O 1
ATOM 4149 N N . THR A 1 554 ? -34.174 4.971 -10.172 1.00 54.59 554 THR A N 1
ATOM 4150 C CA . THR A 1 554 ? -35.585 5.072 -10.556 1.00 54.59 554 THR A CA 1
ATOM 4151 C C . THR A 1 554 ? -36.353 5.859 -9.496 1.00 54.59 554 THR A C 1
ATOM 4153 O O . THR A 1 554 ? -36.004 5.849 -8.322 1.00 54.59 554 THR A O 1
ATOM 4156 N N . TYR A 1 555 ? -37.462 6.506 -9.877 1.00 49.22 555 TYR A N 1
ATOM 4157 C CA . TYR A 1 555 ? -38.345 7.257 -8.961 1.00 49.22 555 TYR A CA 1
ATOM 4158 C C . TYR A 1 555 ? -38.947 6.415 -7.798 1.00 49.22 555 TYR A C 1
ATOM 4160 O O . TYR A 1 555 ? -39.778 6.929 -7.047 1.00 49.22 555 TYR A O 1
ATOM 4168 N N . GLN A 1 556 ? -38.587 5.130 -7.667 1.00 50.25 556 GLN A N 1
ATOM 4169 C CA . GLN A 1 556 ? -38.954 4.220 -6.580 1.00 50.25 556 GLN A CA 1
ATOM 4170 C C . GLN A 1 556 ? -37.731 3.390 -6.123 1.00 50.25 556 GLN A C 1
ATOM 4172 O O . GLN A 1 556 ? -37.517 2.297 -6.628 1.00 50.25 556 GLN A O 1
ATOM 4177 N N . THR A 1 557 ? -36.956 3.939 -5.180 1.00 52.44 557 THR A N 1
ATOM 4178 C CA . THR A 1 557 ? -36.314 3.298 -3.998 1.00 52.44 557 THR A CA 1
ATOM 4179 C C . THR A 1 557 ? -35.516 1.987 -4.103 1.00 52.44 557 THR A C 1
ATOM 4181 O O . THR A 1 557 ? -35.121 1.485 -3.058 1.00 52.44 557 THR A O 1
ATOM 4184 N N . ASN A 1 558 ? -35.252 1.431 -5.283 1.00 52.47 558 ASN A N 1
ATOM 4185 C CA . ASN A 1 558 ? -34.284 0.345 -5.438 1.00 52.47 558 ASN A CA 1
ATOM 4186 C C . ASN A 1 558 ? -33.141 0.816 -6.338 1.00 52.47 558 ASN A C 1
ATOM 4188 O O . ASN A 1 558 ? -33.390 1.253 -7.467 1.00 52.47 558 ASN A O 1
ATOM 4192 N N . ILE A 1 559 ? -31.917 0.680 -5.836 1.00 59.75 559 ILE A N 1
ATOM 4193 C CA . ILE A 1 559 ? -30.692 0.722 -6.629 1.00 59.75 559 ILE A CA 1
ATOM 4194 C C . ILE A 1 559 ? -30.695 -0.535 -7.523 1.00 59.75 559 ILE A C 1
ATOM 4196 O O . ILE A 1 559 ? -30.928 -1.645 -7.045 1.00 59.75 559 ILE A O 1
ATOM 4200 N N . SER A 1 560 ? -30.592 -0.365 -8.846 1.00 64.75 560 SER A N 1
ATOM 4201 C CA . SER A 1 560 ? -30.346 -1.487 -9.767 1.00 64.75 560 SER A CA 1
ATOM 4202 C C . SER A 1 560 ? -28.872 -1.881 -9.719 1.00 64.75 560 SER A C 1
ATOM 4204 O O . SER A 1 560 ? -28.072 -1.035 -9.344 1.00 64.75 560 SER A O 1
ATOM 4206 N N . THR A 1 561 ? -28.524 -3.091 -10.180 1.00 66.31 561 THR A N 1
ATOM 4207 C CA . THR A 1 561 ? -27.122 -3.494 -10.424 1.00 66.31 561 THR A CA 1
ATOM 4208 C C . THR A 1 561 ? -26.361 -2.362 -11.109 1.00 66.31 561 THR A C 1
ATOM 4210 O O . THR A 1 561 ? -26.867 -1.807 -12.101 1.00 66.31 561 THR A O 1
ATOM 4213 N N . GLY A 1 562 ? -25.234 -1.990 -10.509 1.00 73.12 562 GLY A N 1
ATOM 4214 C CA . GLY A 1 562 ? -24.421 -0.846 -10.888 1.00 73.12 562 GLY A CA 1
ATOM 4215 C C . GLY A 1 562 ? -23.695 -1.037 -12.211 1.00 73.12 562 GLY A C 1
ATOM 4216 O O . GLY A 1 562 ? -23.703 -2.108 -12.817 1.00 73.12 562 GLY A O 1
ATOM 4217 N N . ASP A 1 563 ? -23.125 0.059 -12.690 1.00 89.00 563 ASP A N 1
ATOM 4218 C CA . ASP A 1 563 ? -22.103 0.047 -13.723 1.00 89.00 563 ASP A CA 1
ATOM 4219 C C . ASP A 1 563 ? -20.808 -0.485 -13.102 1.00 89.00 563 ASP A C 1
ATOM 4221 O O . ASP A 1 563 ? -20.247 0.150 -12.213 1.00 89.00 563 ASP A O 1
ATOM 4225 N N . ILE A 1 564 ? -20.382 -1.661 -13.557 1.00 91.44 564 ILE A N 1
ATOM 4226 C CA . ILE A 1 564 ? -19.151 -2.341 -13.131 1.00 91.44 564 ILE A CA 1
ATOM 4227 C C . ILE A 1 564 ? -18.024 -2.160 -14.151 1.00 91.44 564 ILE A C 1
ATOM 4229 O O . ILE A 1 564 ? -17.066 -2.930 -14.170 1.00 91.44 564 ILE A O 1
ATOM 4233 N N . SER A 1 565 ? -18.165 -1.227 -15.096 1.00 93.56 565 SER A N 1
ATOM 4234 C CA . SER A 1 565 ? -17.120 -1.007 -16.092 1.00 93.56 565 SER A CA 1
ATOM 4235 C C . SER A 1 565 ? -15.853 -0.462 -15.436 1.00 93.56 565 SER A C 1
ATOM 4237 O O . SER A 1 565 ? -15.925 0.324 -14.498 1.00 93.56 565 SER A O 1
ATOM 4239 N N . SER A 1 566 ? -14.680 -0.848 -15.912 1.00 94.56 566 SER A N 1
ATOM 4240 C CA . SER A 1 566 ? -13.406 -0.310 -15.434 1.00 94.56 566 SER A CA 1
ATOM 4241 C C . SER A 1 566 ? -12.518 0.059 -16.619 1.00 94.56 566 SER A C 1
ATOM 4243 O O . SER A 1 566 ? -12.565 -0.585 -17.674 1.00 94.56 566 SER A O 1
ATOM 4245 N N . GLY A 1 567 ? -11.739 1.133 -16.453 1.00 93.81 567 GLY A N 1
ATOM 4246 C CA . GLY A 1 567 ? -10.770 1.606 -17.442 1.00 93.81 567 GLY A CA 1
ATOM 4247 C C . GLY A 1 567 ? -9.672 0.590 -17.742 1.00 93.81 567 GLY A C 1
ATOM 4248 O O . GLY A 1 567 ? -9.207 0.540 -18.884 1.00 93.81 567 GLY A O 1
ATOM 4249 N N . ARG A 1 568 ? -9.378 -0.288 -16.773 1.00 95.44 568 ARG A N 1
ATOM 4250 C CA . ARG A 1 568 ? -8.416 -1.393 -16.887 1.00 95.44 568 ARG A CA 1
ATOM 4251 C C . ARG A 1 568 ? -8.802 -2.426 -17.942 1.00 95.44 568 ARG A C 1
ATOM 4253 O O . ARG A 1 568 ? -7.944 -3.132 -18.450 1.00 95.44 568 ARG A O 1
ATOM 4260 N N . PHE A 1 569 ? -10.082 -2.525 -18.314 1.00 96.38 569 PHE A N 1
ATOM 4261 C CA . PHE A 1 569 ? -10.551 -3.506 -19.294 1.00 96.38 569 PHE A CA 1
ATOM 4262 C C . PHE A 1 569 ? -11.041 -2.814 -20.558 1.00 96.38 569 PHE A C 1
ATOM 4264 O O . PHE A 1 569 ? -12.066 -2.128 -20.556 1.00 96.38 569 PHE A O 1
ATOM 4271 N N . GLN A 1 570 ? -10.348 -3.030 -21.677 1.00 96.69 570 GLN A N 1
ATOM 4272 C CA . GLN A 1 570 ? -10.722 -2.432 -22.964 1.00 96.69 570 GLN A CA 1
ATOM 4273 C C . GLN A 1 570 ? -10.586 -3.412 -24.130 1.00 96.69 570 GLN A C 1
ATOM 4275 O O . GLN A 1 570 ? -10.044 -4.514 -24.014 1.00 96.69 570 GLN A O 1
ATOM 4280 N N . THR A 1 571 ? -11.116 -3.016 -25.291 1.00 95.56 571 THR A N 1
ATOM 4281 C CA . THR A 1 571 ? -10.946 -3.782 -26.532 1.00 95.56 571 THR A CA 1
ATOM 4282 C C . THR A 1 571 ? -10.069 -3.030 -27.514 1.00 95.56 571 THR A C 1
ATOM 4284 O O . THR A 1 571 ? -10.109 -1.802 -27.590 1.00 95.56 571 THR A O 1
ATOM 4287 N N . LEU A 1 572 ? -9.321 -3.765 -28.332 1.00 94.06 572 LEU A N 1
ATOM 4288 C CA . LEU A 1 572 ? -8.495 -3.150 -29.365 1.00 94.06 572 LEU A CA 1
ATOM 4289 C C . LEU A 1 572 ? -9.370 -2.594 -30.491 1.00 94.06 572 LEU A C 1
ATOM 4291 O O . LEU A 1 572 ? -10.299 -3.263 -30.946 1.00 94.06 572 LEU A O 1
ATOM 4295 N N . ILE A 1 573 ? -9.042 -1.423 -31.041 1.00 91.38 573 ILE A N 1
ATOM 4296 C CA . ILE A 1 573 ? -9.708 -0.897 -32.254 1.00 91.38 573 ILE A CA 1
ATOM 4297 C C . ILE A 1 573 ? -9.368 -1.710 -33.508 1.00 91.38 573 ILE A C 1
ATOM 4299 O O . ILE A 1 573 ? -10.058 -1.619 -34.530 1.00 91.38 573 ILE A O 1
ATOM 4303 N N . SER A 1 574 ? -8.297 -2.501 -33.443 1.00 86.81 574 SER A N 1
ATOM 4304 C CA . SER A 1 574 ? -7.779 -3.318 -34.537 1.00 86.81 574 SER A CA 1
ATOM 4305 C C . SER A 1 574 ? -7.574 -4.776 -34.091 1.00 86.81 574 SER A C 1
ATOM 4307 O O . SER A 1 574 ? -8.201 -5.236 -33.140 1.00 86.81 574 SER A O 1
ATOM 4309 N N . SER A 1 575 ? -6.779 -5.549 -34.836 1.00 88.00 575 SER A N 1
ATOM 4310 C CA . SER A 1 575 ? -6.286 -6.863 -34.395 1.00 88.00 575 SER A CA 1
ATOM 4311 C C . SER A 1 575 ? -4.872 -6.818 -33.812 1.00 88.00 575 SER A C 1
ATOM 4313 O O . SER A 1 575 ? -4.353 -7.873 -33.478 1.00 88.00 575 SER A O 1
ATOM 4315 N N . MET A 1 576 ? -4.250 -5.642 -33.785 1.00 91.69 576 MET A N 1
ATOM 4316 C CA . MET A 1 576 ? -2.918 -5.387 -33.250 1.00 91.69 576 MET A CA 1
ATOM 4317 C C 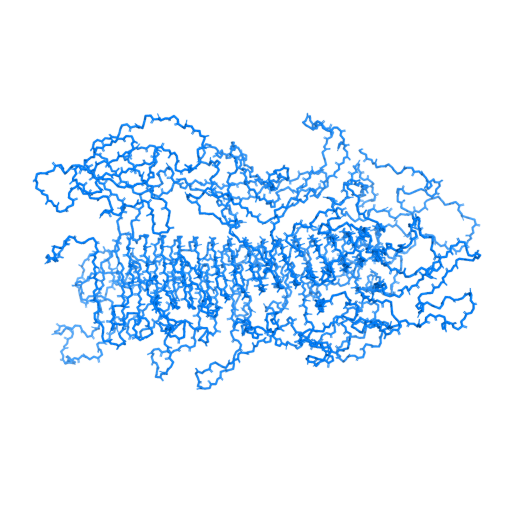. MET A 1 576 ? -3.029 -4.580 -31.959 1.00 91.69 576 MET A C 1
ATOM 4319 O O . MET A 1 576 ? -3.899 -3.708 -31.881 1.00 91.69 576 MET A O 1
ATOM 4323 N N . LEU A 1 577 ? -2.152 -4.885 -31.006 1.00 94.12 577 LEU A N 1
ATOM 4324 C CA . LEU A 1 577 ? -2.011 -4.246 -29.704 1.00 94.12 577 LEU A CA 1
ATOM 4325 C C . LEU A 1 577 ? -1.359 -2.873 -29.843 1.00 94.12 577 LEU A C 1
ATOM 4327 O O . LEU A 1 577 ? -1.951 -1.888 -29.429 1.00 94.12 577 LEU A O 1
ATOM 4331 N N . TYR A 1 578 ? -0.220 -2.798 -30.532 1.00 93.94 578 TYR A N 1
ATOM 4332 C CA . TYR A 1 578 ? 0.514 -1.552 -30.748 1.00 93.94 578 TYR A CA 1
ATOM 4333 C C . TYR A 1 578 ? 0.550 -1.148 -32.223 1.00 93.94 578 TYR A C 1
ATOM 4335 O O . TYR A 1 578 ? 0.477 -1.981 -33.137 1.00 93.94 578 TYR A O 1
ATOM 4343 N N . SER A 1 579 ? 0.641 0.157 -32.464 1.00 91.06 579 SER A N 1
ATOM 4344 C CA . SER A 1 579 ? 0.790 0.739 -33.793 1.00 91.06 579 SER A CA 1
ATOM 4345 C C . SER A 1 579 ? 2.174 0.436 -34.373 1.00 91.06 579 SER A C 1
ATOM 4347 O O . SER A 1 579 ? 3.135 0.239 -33.637 1.00 91.06 579 SER A O 1
ATOM 4349 N N . ARG A 1 580 ? 2.271 0.347 -35.707 1.00 88.38 580 ARG A N 1
ATOM 4350 C CA . ARG A 1 580 ? 3.515 -0.017 -36.398 1.00 88.38 580 ARG A CA 1
ATOM 4351 C C . ARG A 1 580 ? 3.751 0.817 -37.646 1.00 88.38 580 ARG A C 1
ATOM 4353 O O . ARG A 1 580 ? 2.897 0.850 -38.535 1.00 88.38 580 ARG A O 1
ATOM 4360 N N . SER A 1 581 ? 4.931 1.422 -37.745 1.00 86.75 581 SER A N 1
ATOM 4361 C CA . SER A 1 581 ? 5.366 2.241 -38.886 1.00 86.75 581 SER A CA 1
ATOM 4362 C C . SER A 1 581 ? 5.527 1.447 -40.193 1.00 86.75 581 SER A C 1
ATOM 4364 O O . SER A 1 581 ? 5.367 1.996 -41.288 1.00 86.75 581 SER A O 1
ATOM 4366 N N . ASP A 1 582 ? 5.795 0.140 -40.105 1.00 86.12 582 ASP A N 1
ATOM 4367 C CA . ASP A 1 582 ? 5.972 -0.759 -41.250 1.00 86.12 582 ASP A CA 1
ATOM 4368 C C . ASP A 1 582 ? 4.682 -1.471 -41.702 1.00 86.12 582 ASP A C 1
ATOM 4370 O O . ASP A 1 582 ? 4.674 -2.132 -42.747 1.00 86.12 582 ASP A O 1
ATOM 4374 N N . GLN A 1 583 ? 3.585 -1.323 -40.955 1.00 84.06 583 GLN A N 1
ATOM 4375 C CA . GLN A 1 583 ? 2.281 -1.916 -41.264 1.00 84.06 583 GLN A CA 1
ATOM 4376 C C . GLN A 1 583 ? 1.273 -0.846 -41.710 1.00 84.06 583 GLN A C 1
ATOM 4378 O O . GLN A 1 583 ? 1.425 0.338 -41.435 1.00 84.06 583 GLN A O 1
ATOM 4383 N N . ASP A 1 584 ? 0.229 -1.248 -42.447 1.00 69.12 584 ASP A N 1
ATOM 4384 C CA . ASP A 1 584 ? -0.879 -0.337 -42.775 1.00 69.12 584 ASP A CA 1
ATOM 4385 C C . ASP A 1 584 ? -1.720 -0.138 -41.503 1.00 69.12 584 ASP A C 1
ATOM 4387 O O . ASP A 1 584 ? -2.363 -1.099 -41.064 1.00 69.12 584 ASP A O 1
ATOM 4391 N N . PRO A 1 585 ? -1.736 1.063 -40.897 1.00 60.84 585 PRO A N 1
ATOM 4392 C CA . PRO A 1 585 ? -2.301 1.300 -39.572 1.00 60.84 585 PRO A CA 1
ATOM 4393 C C . PRO A 1 585 ? -3.820 1.436 -39.650 1.00 60.84 585 PRO A C 1
ATOM 4395 O O . PRO A 1 585 ? -4.375 2.388 -39.119 1.00 60.84 585 PRO A O 1
ATOM 4398 N N . ALA A 1 586 ? -4.503 0.578 -40.413 1.00 53.56 586 ALA A N 1
ATOM 4399 C CA . ALA A 1 586 ? -5.892 0.746 -40.830 1.00 53.56 586 ALA A CA 1
ATOM 4400 C C . ALA A 1 586 ? -6.890 0.596 -39.661 1.00 53.56 586 ALA A C 1
ATOM 4402 O O . ALA A 1 586 ? -7.744 -0.290 -39.659 1.00 53.56 586 ALA A O 1
ATOM 4403 N N . ALA A 1 587 ? -6.813 1.506 -38.696 1.00 61.28 587 ALA A N 1
ATOM 4404 C CA . ALA A 1 587 ? -7.683 1.692 -37.560 1.00 61.28 587 ALA A CA 1
ATOM 4405 C C . ALA A 1 587 ? -8.052 3.184 -37.498 1.00 61.28 587 ALA A C 1
ATOM 4407 O O . ALA A 1 587 ? -7.216 4.077 -37.627 1.00 61.28 587 ALA A O 1
ATOM 4408 N N . ALA A 1 588 ? -9.348 3.477 -37.428 1.00 59.44 588 ALA A N 1
ATOM 4409 C CA . ALA A 1 588 ? -9.831 4.851 -37.448 1.00 59.44 588 ALA A CA 1
ATOM 4410 C C . ALA A 1 588 ? -9.582 5.515 -36.086 1.00 59.44 588 ALA A C 1
ATOM 4412 O O . ALA A 1 588 ? -10.069 5.003 -35.090 1.00 59.44 588 ALA A O 1
ATOM 4413 N N . GLY A 1 589 ? -8.908 6.669 -36.060 1.00 64.50 589 GLY A N 1
ATOM 4414 C CA . GLY A 1 589 ? -8.737 7.479 -34.843 1.00 64.50 589 GLY A CA 1
ATOM 4415 C C . GLY A 1 589 ? -7.294 7.634 -34.364 1.00 64.50 589 GLY A C 1
ATOM 4416 O O . GLY A 1 589 ? -7.024 8.593 -33.656 1.00 64.50 589 GLY A O 1
ATOM 4417 N N . VAL A 1 590 ? -6.372 6.786 -34.825 1.00 70.56 590 VAL A N 1
ATOM 4418 C CA . VAL A 1 590 ? -4.952 6.831 -34.434 1.00 70.56 590 VAL A CA 1
ATOM 4419 C C . VAL A 1 590 ? -4.134 7.609 -35.475 1.00 70.56 590 VAL A C 1
ATOM 4421 O O . VAL A 1 590 ? -4.421 7.495 -36.679 1.00 70.56 590 VAL A O 1
ATOM 4424 N N . PRO A 1 591 ? -3.153 8.441 -35.062 1.00 76.75 591 PRO A N 1
ATOM 4425 C CA . PRO A 1 591 ? -2.197 9.052 -35.981 1.00 76.75 591 PRO A CA 1
ATOM 4426 C C . PRO A 1 591 ? -1.547 8.000 -36.886 1.00 76.75 591 PRO A C 1
ATOM 4428 O O . PRO A 1 591 ? -1.354 6.858 -36.494 1.00 76.75 591 PRO A O 1
ATOM 4431 N N . THR A 1 592 ? -1.219 8.362 -38.129 1.00 84.56 592 THR A N 1
ATOM 4432 C CA . THR A 1 592 ? -0.468 7.443 -38.999 1.00 84.56 592 THR A CA 1
ATOM 4433 C C . THR A 1 592 ? 0.917 7.224 -38.386 1.00 84.56 592 THR A C 1
ATOM 4435 O O . THR A 1 592 ? 1.646 8.218 -38.287 1.00 84.56 592 THR A O 1
ATOM 4438 N N . PRO A 1 593 ? 1.281 5.983 -38.009 1.00 87.44 593 PRO A N 1
ATOM 4439 C CA . PRO A 1 593 ? 2.577 5.694 -37.425 1.00 87.44 593 PRO A CA 1
ATOM 4440 C C . PRO A 1 593 ? 3.694 6.054 -38.398 1.00 87.44 593 PRO A C 1
ATOM 4442 O O . PRO A 1 593 ? 3.584 5.865 -39.617 1.00 87.44 593 PRO A O 1
ATOM 4445 N N . ASN A 1 594 ? 4.757 6.612 -37.851 1.00 85.75 594 ASN A N 1
ATOM 4446 C CA . ASN A 1 594 ? 6.001 6.944 -38.519 1.00 85.75 594 ASN A CA 1
ATOM 4447 C C . ASN A 1 594 ? 7.170 6.591 -37.582 1.00 85.75 594 ASN A C 1
ATOM 4449 O O . ASN A 1 594 ? 6.964 5.883 -36.605 1.00 85.75 594 ASN A O 1
ATOM 4453 N N . ALA A 1 595 ? 8.387 7.017 -37.916 1.00 81.50 595 ALA A N 1
ATOM 4454 C CA . ALA A 1 595 ? 9.583 6.670 -37.147 1.00 81.50 595 ALA A CA 1
ATOM 4455 C C . ALA A 1 595 ? 9.632 7.300 -35.739 1.00 81.50 595 ALA A C 1
ATOM 4457 O O . ALA A 1 595 ? 10.434 6.860 -34.928 1.00 81.50 595 ALA A O 1
ATOM 4458 N N . ASP A 1 596 ? 8.774 8.287 -35.461 1.00 85.38 596 ASP A N 1
ATOM 4459 C CA . ASP A 1 596 ? 8.785 9.081 -34.227 1.00 85.38 596 ASP A CA 1
ATOM 4460 C C . ASP A 1 596 ? 7.556 8.812 -33.338 1.00 85.38 596 ASP A C 1
ATOM 4462 O O . ASP A 1 596 ? 7.402 9.439 -32.298 1.00 85.38 596 ASP A O 1
ATOM 4466 N N . ASN A 1 597 ? 6.604 7.980 -33.787 1.00 85.19 597 ASN A N 1
ATOM 4467 C CA . ASN A 1 597 ? 5.350 7.727 -33.057 1.00 85.19 597 ASN A CA 1
ATOM 4468 C C . ASN A 1 597 ? 4.718 6.344 -33.326 1.00 85.19 597 ASN A C 1
ATOM 4470 O O . ASN A 1 597 ? 3.497 6.183 -33.261 1.00 85.19 597 ASN A O 1
ATOM 4474 N N . SER A 1 598 ? 5.524 5.365 -33.739 1.00 89.81 598 SER A N 1
ATOM 4475 C CA . SER A 1 598 ? 5.143 3.950 -33.680 1.00 89.81 598 SER A CA 1
ATOM 4476 C C . SER A 1 598 ? 4.978 3.485 -32.225 1.00 89.81 598 SER A C 1
ATOM 4478 O O . SER A 1 598 ? 5.281 4.221 -31.296 1.00 89.81 598 SER A O 1
ATOM 4480 N N . GLY A 1 599 ? 4.471 2.272 -31.999 1.00 90.62 599 GLY A N 1
ATOM 4481 C CA . GLY A 1 599 ? 4.399 1.702 -30.648 1.00 90.62 599 GLY A CA 1
ATOM 4482 C C . GLY A 1 599 ? 3.252 2.210 -29.764 1.00 90.62 599 GLY A C 1
ATOM 4483 O O . GLY A 1 599 ? 3.075 1.704 -28.664 1.00 90.62 599 GLY A O 1
ATOM 4484 N N . GLU A 1 600 ? 2.433 3.146 -30.249 1.00 91.31 600 GLU A N 1
ATOM 4485 C CA . GLU A 1 600 ? 1.200 3.606 -29.581 1.00 91.31 600 GLU A CA 1
ATOM 4486 C C . GLU A 1 600 ? 0.187 2.470 -29.352 1.00 91.31 600 GLU A C 1
ATOM 4488 O O . GLU A 1 600 ? -0.095 1.698 -30.278 1.00 91.31 600 GLU A O 1
ATOM 4493 N N . LEU A 1 601 ? -0.413 2.394 -28.161 1.00 93.62 601 LEU A N 1
ATOM 4494 C CA . LEU A 1 601 ? -1.437 1.402 -27.821 1.00 93.62 601 LEU A CA 1
ATOM 4495 C C . LEU A 1 601 ? -2.734 1.618 -28.630 1.00 93.62 601 LEU A C 1
ATOM 4497 O O . LEU A 1 601 ? -3.242 2.727 -28.781 1.00 93.62 601 LEU A O 1
ATOM 4501 N N . LEU A 1 602 ? -3.306 0.538 -29.168 1.00 93.56 602 LEU A N 1
ATOM 4502 C CA . LEU A 1 602 ? -4.459 0.559 -30.078 1.00 93.56 602 LEU A CA 1
ATOM 4503 C C . LEU A 1 602 ? -5.766 0.123 -29.396 1.00 93.56 602 LEU A C 1
ATOM 4505 O O . LEU A 1 602 ? -6.493 -0.728 -29.924 1.00 93.56 602 LEU A O 1
ATOM 4509 N N . VAL A 1 603 ? -6.094 0.720 -28.252 1.00 93.38 603 VAL A N 1
ATOM 4510 C CA . VAL A 1 603 ? -7.374 0.523 -27.543 1.00 93.38 603 VAL A CA 1
ATOM 4511 C C . VAL A 1 603 ? -8.461 1.493 -28.020 1.00 93.38 603 VAL A C 1
ATOM 4513 O O . VAL A 1 603 ? -8.186 2.500 -28.674 1.00 93.38 603 VAL A O 1
ATOM 4516 N N . ASP A 1 604 ? -9.730 1.155 -27.775 1.00 92.19 604 ASP A N 1
ATOM 4517 C CA . ASP A 1 604 ? -10.889 1.945 -28.215 1.00 92.19 604 ASP A CA 1
ATOM 4518 C C . ASP A 1 604 ? -11.341 3.032 -27.232 1.00 92.19 604 ASP A C 1
ATOM 4520 O O . ASP A 1 604 ? -12.219 3.827 -27.586 1.00 92.19 604 ASP A O 1
ATOM 4524 N N . GLY A 1 605 ? -10.733 3.087 -26.042 1.00 91.69 605 GLY A N 1
ATOM 4525 C CA . GLY A 1 605 ? -11.050 4.049 -24.988 1.00 91.69 605 GLY A CA 1
ATOM 4526 C C . GLY A 1 605 ? -12.402 3.800 -24.316 1.00 91.69 605 GLY A C 1
ATOM 4527 O O . GLY A 1 605 ? -12.896 4.671 -23.601 1.00 91.69 605 GLY A O 1
ATOM 4528 N N . TYR A 1 606 ? -13.055 2.660 -24.577 1.00 94.38 606 TYR A N 1
ATOM 4529 C CA . TYR A 1 606 ? -14.332 2.311 -23.957 1.00 94.38 606 TYR A CA 1
ATOM 4530 C C . TYR A 1 606 ? -14.114 1.311 -22.827 1.00 94.38 606 TYR A C 1
ATOM 4532 O O . TYR A 1 606 ? -13.768 0.157 -23.084 1.00 94.38 606 TYR A O 1
ATOM 4540 N N . TRP A 1 607 ? -14.420 1.743 -21.603 1.00 95.00 607 TRP A N 1
ATOM 4541 C CA . TRP A 1 607 ? -14.400 0.903 -20.407 1.00 95.00 607 TRP A CA 1
ATOM 4542 C C . TRP A 1 607 ? -15.331 -0.298 -20.578 1.00 95.00 607 TRP A C 1
ATOM 4544 O O . TRP A 1 607 ? -16.443 -0.176 -21.117 1.00 95.00 607 TRP A O 1
ATOM 4554 N N . ARG A 1 608 ? -14.872 -1.466 -20.138 1.00 94.38 608 ARG A N 1
ATOM 4555 C CA . ARG A 1 608 ? -15.613 -2.730 -20.192 1.00 94.38 608 ARG A CA 1
ATOM 4556 C C . ARG A 1 608 ? -15.847 -3.247 -18.787 1.00 94.38 608 ARG A C 1
ATOM 4558 O O . ARG A 1 608 ? -15.144 -2.865 -17.862 1.00 94.38 608 ARG A O 1
ATOM 4565 N N . ASP A 1 609 ? -16.871 -4.082 -18.652 1.00 92.12 609 ASP A N 1
ATOM 4566 C CA . ASP A 1 609 ? -17.221 -4.732 -17.391 1.00 92.12 609 ASP A CA 1
ATOM 4567 C C . ASP A 1 609 ? -15.976 -5.379 -16.766 1.00 92.12 609 ASP A C 1
ATOM 4569 O O . ASP A 1 609 ? -15.217 -6.046 -17.480 1.00 92.12 609 ASP A O 1
ATOM 4573 N N . TYR A 1 610 ? -15.815 -5.201 -15.454 1.00 92.00 610 TYR A N 1
ATOM 4574 C CA . TYR A 1 610 ? -14.773 -5.829 -14.648 1.00 92.00 610 TYR A CA 1
ATOM 4575 C C . TYR A 1 610 ? -14.670 -7.338 -14.945 1.00 92.00 610 TYR A C 1
ATOM 4577 O O . TYR A 1 610 ? -15.664 -8.002 -15.284 1.00 92.00 610 TYR A O 1
ATOM 4585 N N . ARG A 1 611 ? -13.450 -7.876 -14.900 1.00 88.50 611 ARG A N 1
ATOM 4586 C CA . ARG A 1 611 ? -13.167 -9.301 -15.093 1.00 88.50 611 ARG A CA 1
ATOM 4587 C C . ARG A 1 611 ? -12.439 -9.813 -13.863 1.00 88.50 611 ARG A C 1
ATOM 4589 O O . ARG A 1 611 ? -11.255 -9.583 -13.708 1.00 88.50 611 ARG A O 1
ATOM 4596 N N . ASP A 1 612 ? -13.192 -10.521 -13.048 1.00 85.88 612 ASP A N 1
ATOM 4597 C CA . ASP A 1 612 ? -12.716 -11.213 -11.862 1.00 85.88 612 ASP A CA 1
ATOM 4598 C C . ASP A 1 612 ? -12.049 -12.558 -12.285 1.00 85.88 612 ASP A C 1
ATOM 4600 O O . ASP A 1 612 ? -12.629 -13.304 -13.111 1.00 85.88 612 ASP A O 1
ATOM 4604 N N . PRO A 1 613 ? -10.828 -12.871 -11.802 1.00 80.38 613 PRO A N 1
ATOM 4605 C CA . PRO A 1 613 ? -10.131 -14.128 -12.093 1.00 80.38 613 PRO A CA 1
ATOM 4606 C C . PRO A 1 613 ? -10.678 -15.394 -11.370 1.00 80.38 613 PRO A C 1
ATOM 4608 O O . PRO A 1 613 ? -10.495 -16.513 -11.871 1.00 80.38 613 PRO A O 1
ATOM 4611 N N . ASP A 1 614 ? -11.602 -15.272 -10.427 1.00 74.50 614 ASP A N 1
ATOM 4612 C CA . ASP A 1 614 ? -12.277 -16.332 -9.644 1.00 74.50 614 ASP A CA 1
ATOM 4613 C C . ASP A 1 614 ? -13.661 -16.791 -10.162 1.00 74.50 614 ASP A C 1
ATOM 4615 O O . ASP A 1 614 ? -14.225 -17.847 -9.829 1.00 74.50 614 ASP A O 1
ATOM 4619 N N . SER A 1 615 ? -14.200 -16.024 -11.097 1.00 59.97 615 SER A N 1
ATOM 4620 C CA . SER A 1 615 ? -15.499 -16.171 -11.766 1.00 59.97 615 SER A CA 1
ATOM 4621 C C . SER A 1 615 ? -16.008 -17.526 -12.343 1.00 59.97 615 SER A C 1
ATOM 4623 O O . SER A 1 615 ? -17.186 -17.573 -12.730 1.00 59.97 615 SER A O 1
ATOM 4625 N N . PRO A 1 616 ? -15.302 -18.683 -12.457 1.00 52.34 616 PRO A N 1
ATOM 4626 C CA . PRO A 1 616 ? -15.989 -19.944 -12.750 1.00 52.34 616 PRO A CA 1
ATOM 4627 C C . PRO A 1 616 ? -16.682 -20.555 -11.513 1.00 52.34 616 PRO A C 1
ATOM 4629 O O . PRO A 1 616 ? -17.361 -21.579 -11.679 1.00 52.34 616 PRO A O 1
ATOM 4632 N N . GLY A 1 617 ? -16.506 -19.987 -10.309 1.00 53.72 617 GLY A N 1
ATOM 4633 C CA . GLY A 1 617 ? -16.830 -20.631 -9.030 1.00 53.72 617 GLY A CA 1
ATOM 4634 C C . GLY A 1 617 ? -17.940 -20.010 -8.173 1.00 53.72 617 GLY A C 1
ATOM 4635 O O . GLY A 1 617 ? -18.845 -20.761 -7.786 1.00 53.72 617 GLY A O 1
ATOM 4636 N N . ILE A 1 618 ? -17.879 -18.708 -7.842 1.00 53.78 618 ILE A N 1
ATOM 4637 C CA . ILE A 1 618 ? -18.630 -18.154 -6.689 1.00 53.78 618 ILE A CA 1
ATOM 4638 C C . ILE A 1 618 ? -19.356 -16.811 -6.981 1.00 53.78 618 ILE A C 1
ATOM 4640 O O . ILE A 1 618 ? -20.568 -16.760 -6.745 1.00 53.78 618 ILE A O 1
ATOM 4644 N N . ASP A 1 619 ? -18.726 -15.809 -7.617 1.00 67.38 619 ASP A N 1
ATOM 4645 C CA . ASP A 1 619 ? -19.334 -14.513 -8.024 1.00 67.38 619 ASP A CA 1
ATOM 4646 C C . ASP A 1 619 ? -18.810 -14.058 -9.415 1.00 67.38 619 ASP A C 1
ATOM 4648 O O . ASP A 1 619 ? -17.722 -14.464 -9.819 1.00 67.38 619 ASP A O 1
ATOM 4652 N N . PRO A 1 620 ? -19.573 -13.315 -10.245 1.00 75.62 620 PRO A N 1
ATOM 4653 C CA . PRO A 1 620 ? -19.037 -12.648 -11.430 1.00 75.62 620 PRO A CA 1
ATOM 4654 C C . PRO A 1 620 ? -18.033 -11.496 -11.202 1.00 75.62 620 PRO A C 1
ATOM 4656 O O . PRO A 1 620 ? -17.334 -11.177 -12.168 1.00 75.62 620 PRO A O 1
ATOM 4659 N N . TYR A 1 621 ? -18.053 -10.819 -10.044 1.00 86.94 621 TYR A N 1
ATOM 4660 C CA . TYR A 1 621 ? -17.187 -9.674 -9.693 1.00 86.94 621 TYR A CA 1
ATOM 4661 C C . TYR A 1 621 ? -17.321 -9.291 -8.199 1.00 86.94 621 TYR A C 1
ATOM 4663 O O . TYR A 1 621 ? -18.399 -9.506 -7.635 1.00 86.94 621 TYR A O 1
ATOM 4671 N N . PRO A 1 622 ? -16.318 -8.636 -7.579 1.00 90.44 622 PRO A N 1
ATOM 4672 C CA . PRO A 1 622 ? -16.422 -8.116 -6.213 1.00 90.44 622 PRO A CA 1
ATOM 4673 C C . PRO A 1 622 ? -17.463 -6.994 -6.090 1.00 90.44 622 PRO A C 1
ATOM 4675 O O . PRO A 1 622 ? -17.681 -6.209 -7.018 1.00 90.44 622 PRO A O 1
ATOM 4678 N N . TRP A 1 623 ? -18.153 -6.894 -4.947 1.00 90.12 623 TRP A N 1
ATOM 4679 C CA . TRP A 1 623 ? -19.298 -5.980 -4.792 1.00 90.12 623 TRP A CA 1
ATOM 4680 C C . TRP A 1 623 ? -18.913 -4.500 -4.946 1.00 90.12 623 TRP A C 1
ATOM 4682 O O . TRP A 1 623 ? -19.716 -3.697 -5.447 1.00 90.12 623 TRP A O 1
ATOM 4692 N N . TRP A 1 624 ? -17.687 -4.152 -4.553 1.00 93.06 624 TRP A N 1
ATOM 4693 C CA . TRP A 1 624 ? -17.134 -2.808 -4.637 1.00 93.06 624 TRP A CA 1
ATOM 4694 C C . TRP A 1 624 ? -16.797 -2.394 -6.082 1.00 93.06 624 TRP A C 1
ATOM 4696 O O . TRP A 1 624 ? -16.691 -1.201 -6.360 1.00 93.06 624 TRP A O 1
ATOM 4706 N N . ALA A 1 625 ? -16.801 -3.310 -7.064 1.00 92.62 625 ALA A N 1
ATOM 4707 C CA . ALA A 1 625 ? -16.596 -2.977 -8.484 1.00 92.62 625 ALA A CA 1
ATOM 4708 C C . ALA A 1 625 ? -17.654 -2.001 -9.055 1.00 92.62 625 ALA A C 1
ATOM 4710 O O . ALA A 1 625 ? -17.457 -1.365 -10.097 1.00 92.62 625 ALA A O 1
ATOM 4711 N N . GLU A 1 626 ? -18.803 -1.848 -8.385 1.00 91.56 626 GLU A N 1
ATOM 4712 C CA . GLU A 1 626 ? -19.827 -0.855 -8.737 1.00 91.56 626 GLU A CA 1
ATOM 4713 C C . GLU A 1 626 ? -19.439 0.594 -8.371 1.00 91.56 626 GLU A C 1
ATOM 4715 O O . GLU A 1 626 ? -20.132 1.540 -8.774 1.00 91.56 626 GLU A O 1
ATOM 4720 N N . TYR A 1 627 ? -18.367 0.794 -7.606 1.00 92.75 627 TYR A N 1
ATOM 4721 C CA . TYR A 1 627 ? -17.923 2.099 -7.128 1.00 92.75 627 TYR A CA 1
ATOM 4722 C C . TYR A 1 627 ? -16.894 2.709 -8.077 1.00 92.75 627 TYR A C 1
ATOM 4724 O O . TYR A 1 627 ? -16.112 2.024 -8.729 1.00 92.75 627 TYR A O 1
ATOM 4732 N N . LEU A 1 628 ? -16.974 4.028 -8.229 1.00 92.75 628 LEU A N 1
ATOM 4733 C CA . LEU A 1 628 ? -15.927 4.823 -8.850 1.00 92.75 628 LEU A CA 1
ATOM 4734 C C . LEU A 1 628 ? -14.990 5.292 -7.743 1.00 92.75 628 LEU A C 1
ATOM 4736 O O . LEU A 1 628 ? -15.461 6.007 -6.856 1.00 92.75 628 LEU A O 1
ATOM 4740 N N . VAL A 1 629 ? -13.714 4.927 -7.835 1.00 94.75 629 VAL A N 1
ATOM 4741 C CA . VAL A 1 629 ? -12.654 5.498 -6.999 1.00 94.75 629 VAL A CA 1
ATOM 4742 C C . VAL A 1 629 ? -12.363 6.916 -7.482 1.00 94.75 629 VAL A C 1
ATOM 4744 O O . VAL A 1 629 ? -12.188 7.154 -8.683 1.00 94.75 629 VAL A O 1
ATOM 4747 N N . VAL A 1 630 ? -12.403 7.863 -6.550 1.00 92.50 630 VAL A N 1
ATOM 4748 C CA . VAL A 1 630 ? -12.125 9.277 -6.785 1.00 92.50 630 VAL A CA 1
ATOM 4749 C C . VAL A 1 630 ? -11.213 9.760 -5.666 1.00 92.50 630 VAL A C 1
ATOM 4751 O O . VAL A 1 630 ? -11.662 9.897 -4.532 1.00 92.50 630 VAL A O 1
ATOM 4754 N N . PHE A 1 631 ? -9.959 10.034 -6.003 1.00 89.94 631 PHE A N 1
ATOM 4755 C CA . PHE A 1 631 ? -8.976 10.616 -5.090 1.00 89.94 631 PHE A CA 1
ATOM 4756 C C . PHE A 1 631 ? -9.125 12.134 -4.948 1.00 89.94 631 PHE A C 1
ATOM 4758 O O . PHE A 1 631 ? -8.750 12.714 -3.936 1.00 89.94 631 PHE A O 1
ATOM 4765 N N . ASP A 1 632 ? -9.705 12.797 -5.954 1.00 80.94 632 ASP A N 1
ATOM 4766 C CA . ASP A 1 632 ? -9.796 14.255 -5.980 1.00 80.94 632 ASP A CA 1
ATOM 4767 C C . ASP A 1 632 ? -11.186 14.746 -6.425 1.00 80.94 632 ASP A C 1
ATOM 4769 O O . ASP A 1 632 ? -11.695 14.379 -7.495 1.00 80.94 632 ASP A O 1
ATOM 4773 N N . GLN A 1 633 ? -11.828 15.590 -5.606 1.00 75.00 633 GLN A N 1
ATOM 4774 C CA . GLN A 1 633 ? -13.084 16.256 -5.961 1.00 75.00 633 GLN A CA 1
ATOM 4775 C C . GLN A 1 633 ? -12.877 17.746 -6.296 1.00 75.00 633 GLN A C 1
ATOM 4777 O O . GLN A 1 633 ? -12.728 18.584 -5.412 1.00 75.00 633 GLN A O 1
ATOM 4782 N N . ASP A 1 634 ? -13.102 18.108 -7.571 1.00 63.41 634 ASP A N 1
ATOM 4783 C CA . ASP A 1 634 ? -13.057 19.471 -8.175 1.00 63.41 634 ASP A CA 1
ATOM 4784 C C . ASP A 1 634 ? -14.075 20.491 -7.586 1.00 63.41 634 ASP A C 1
ATOM 4786 O O . ASP A 1 634 ? -14.470 21.479 -8.214 1.00 63.41 634 ASP A O 1
ATOM 4790 N N . THR A 1 635 ? -14.621 20.262 -6.388 1.00 59.66 635 THR A N 1
ATOM 4791 C CA . THR A 1 635 ? -15.599 21.179 -5.789 1.00 59.66 635 THR A CA 1
ATOM 4792 C C . THR A 1 635 ? -14.957 22.280 -4.946 1.00 59.66 635 THR A C 1
ATOM 4794 O O . THR A 1 635 ? -15.567 23.354 -4.815 1.00 59.66 635 THR A O 1
ATOM 4797 N N . ASN A 1 636 ? -13.746 22.062 -4.415 1.00 63.66 636 ASN A N 1
ATOM 4798 C CA . ASN A 1 636 ? -12.953 23.044 -3.674 1.00 63.66 636 ASN A CA 1
ATOM 4799 C C . ASN A 1 636 ? -11.484 22.589 -3.510 1.00 63.66 636 ASN A C 1
ATOM 4801 O O . ASN A 1 636 ? -11.234 21.405 -3.351 1.00 63.66 636 ASN A O 1
ATOM 4805 N N . ASP A 1 637 ? -10.535 23.535 -3.455 1.00 68.62 637 ASP A N 1
ATOM 4806 C CA . ASP A 1 637 ? -9.104 23.244 -3.252 1.00 68.62 637 ASP A CA 1
ATOM 4807 C C . ASP A 1 637 ? -8.794 22.448 -1.951 1.00 68.62 637 ASP A C 1
ATOM 4809 O O . ASP A 1 637 ? -7.645 22.080 -1.752 1.00 68.62 637 ASP A O 1
ATOM 4813 N N . GLU A 1 638 ? -9.733 22.230 -1.016 1.00 70.62 638 GLU A N 1
ATOM 4814 C CA . GLU A 1 638 ? -9.484 21.510 0.253 1.00 70.62 638 GLU A CA 1
ATOM 4815 C C . GLU A 1 638 ? -9.682 19.981 0.135 1.00 70.62 638 GLU A C 1
ATOM 4817 O O . GLU A 1 638 ? -9.267 19.268 1.042 1.00 70.62 638 GLU A O 1
ATOM 4822 N N . GLU A 1 639 ? -10.259 19.486 -0.968 1.00 79.25 639 GLU A N 1
ATOM 4823 C CA . GLU A 1 639 ? -10.545 18.059 -1.254 1.00 79.25 639 GLU A CA 1
ATOM 4824 C C . GLU A 1 639 ? -9.712 17.529 -2.444 1.00 79.25 639 GLU A C 1
ATOM 4826 O O . GLU A 1 639 ? -10.137 16.634 -3.172 1.00 79.25 639 GLU A O 1
ATOM 4831 N N . GLU A 1 640 ? -8.534 18.131 -2.635 1.00 84.94 640 GLU A N 1
ATOM 4832 C CA . GLU A 1 640 ? -7.552 17.815 -3.677 1.00 84.94 640 GLU A CA 1
ATOM 4833 C C . GLU A 1 640 ? -6.269 17.281 -3.016 1.00 84.94 640 GLU A C 1
ATOM 4835 O O . GLU A 1 640 ? -5.454 18.088 -2.532 1.00 84.94 640 GLU A O 1
ATOM 4840 N N . PHE A 1 641 ? -6.108 15.953 -2.983 1.00 88.12 641 PHE A N 1
ATOM 4841 C CA . PHE A 1 641 ? -5.039 15.272 -2.241 1.00 88.12 641 PHE A CA 1
ATOM 4842 C C . PHE A 1 641 ? -3.810 14.933 -3.094 1.00 88.12 641 PHE A C 1
ATOM 4844 O O . PHE A 1 641 ? -2.703 15.068 -2.604 1.00 88.12 641 PHE A O 1
ATOM 4851 N N . HIS A 1 642 ? -3.938 14.663 -4.395 1.00 91.62 642 HIS A N 1
ATOM 4852 C CA . HIS A 1 642 ? -2.798 14.176 -5.193 1.00 91.62 642 HIS A CA 1
ATOM 4853 C C . HIS A 1 642 ? -1.957 15.265 -5.876 1.00 91.62 642 HIS A C 1
ATOM 4855 O O . HIS A 1 642 ? -1.286 15.040 -6.875 1.00 91.62 642 HIS A O 1
ATOM 4861 N N . THR A 1 643 ? -2.012 16.509 -5.408 1.00 91.00 643 THR A N 1
ATOM 4862 C CA . THR A 1 643 ? -1.286 17.601 -6.084 1.00 91.00 643 THR A CA 1
ATOM 4863 C C . THR A 1 643 ? 0.189 17.643 -5.672 1.00 91.00 643 THR A C 1
ATOM 4865 O O . THR A 1 643 ? 0.499 17.397 -4.511 1.00 91.00 643 THR A O 1
ATOM 4868 N N . PHE A 1 644 ? 1.081 18.168 -6.526 1.00 90.50 644 PHE A N 1
ATOM 4869 C CA . PHE A 1 644 ? 2.475 18.469 -6.125 1.00 90.50 644 PHE A CA 1
ATOM 4870 C C . PHE A 1 644 ? 2.603 19.295 -4.833 1.00 90.50 644 PHE A C 1
ATOM 4872 O O . PHE A 1 644 ? 3.608 19.215 -4.136 1.00 90.50 644 PHE A O 1
ATOM 4879 N N . ALA A 1 645 ? 1.613 20.143 -4.524 1.00 90.19 645 ALA A N 1
ATOM 4880 C CA . ALA A 1 645 ? 1.635 20.959 -3.314 1.00 90.19 645 ALA A CA 1
ATOM 4881 C C . ALA A 1 645 ? 1.382 20.141 -2.038 1.00 90.19 645 ALA A C 1
ATOM 4883 O O . ALA A 1 645 ? 1.826 20.579 -0.970 1.00 90.19 645 ALA A O 1
ATOM 4884 N N . VAL A 1 646 ? 0.643 19.034 -2.155 1.00 90.25 646 VAL A N 1
ATOM 4885 C CA . VAL A 1 646 ? 0.382 18.078 -1.073 1.00 90.25 646 VAL A CA 1
ATOM 4886 C C . VAL A 1 646 ? 1.616 17.217 -0.855 1.00 90.25 646 VAL A C 1
ATOM 4888 O O . VAL A 1 646 ? 2.137 17.258 0.251 1.00 90.25 646 VAL A O 1
ATOM 4891 N N . ASP A 1 647 ? 2.171 16.635 -1.920 1.00 90.50 647 ASP A N 1
ATOM 4892 C CA . ASP A 1 647 ? 3.448 15.901 -1.899 1.00 90.50 647 ASP A CA 1
ATOM 4893 C C . ASP A 1 647 ? 4.607 16.751 -1.309 1.00 90.50 647 ASP A C 1
ATOM 4895 O O . ASP A 1 647 ? 5.323 16.346 -0.399 1.00 90.50 647 ASP A O 1
ATOM 4899 N N . ASP A 1 648 ? 4.706 18.044 -1.665 1.00 88.44 648 ASP A N 1
ATOM 4900 C CA . ASP A 1 648 ? 5.679 18.975 -1.048 1.00 88.44 648 ASP A CA 1
ATOM 4901 C C . ASP A 1 648 ? 5.393 19.311 0.443 1.00 88.44 648 ASP A C 1
ATOM 4903 O O . ASP A 1 648 ? 6.111 20.111 1.064 1.00 88.44 648 ASP A O 1
ATOM 4907 N N . GLY A 1 649 ? 4.284 18.831 1.010 1.00 87.19 649 GLY A N 1
ATOM 4908 C CA . GLY A 1 649 ? 3.801 19.147 2.359 1.00 87.19 649 GLY A CA 1
ATOM 4909 C C . GLY A 1 649 ? 3.370 20.609 2.551 1.00 87.19 649 GLY A C 1
ATOM 4910 O O . GLY A 1 649 ? 3.251 21.104 3.677 1.00 87.19 649 GLY A O 1
ATOM 4911 N N . THR A 1 650 ? 3.164 21.363 1.466 1.00 89.75 650 THR A N 1
ATOM 4912 C CA . THR A 1 650 ? 2.794 22.794 1.524 1.00 89.75 650 THR A CA 1
ATOM 4913 C C . THR A 1 650 ? 1.286 23.037 1.597 1.00 89.75 650 THR A C 1
ATOM 4915 O O . THR A 1 650 ? 0.853 24.149 1.933 1.00 89.75 650 THR A O 1
ATOM 4918 N N . LYS A 1 651 ? 0.495 22.004 1.310 1.00 89.00 651 LYS A N 1
ATOM 4919 C CA . LYS A 1 651 ? -0.969 21.936 1.350 1.00 89.00 651 LYS A CA 1
ATOM 4920 C C . LYS A 1 651 ? -1.358 20.598 1.988 1.00 89.00 651 LYS A C 1
ATOM 4922 O O . LYS A 1 651 ? -0.610 19.647 1.861 1.00 89.00 651 LYS A O 1
ATOM 4927 N N . GLY A 1 652 ? -2.486 20.538 2.700 1.00 84.94 652 GLY A N 1
ATOM 4928 C CA . GLY A 1 652 ? -2.994 19.266 3.232 1.00 84.94 652 GLY A CA 1
ATOM 4929 C C . GLY A 1 652 ? -2.063 18.552 4.221 1.00 84.94 652 GLY A C 1
ATOM 4930 O O . GLY A 1 652 ? -2.213 17.359 4.409 1.00 84.94 652 GLY A O 1
ATOM 4931 N N . ALA A 1 653 ? -1.106 19.248 4.849 1.00 87.19 653 ALA A N 1
ATOM 4932 C CA . ALA A 1 653 ? -0.147 18.614 5.755 1.00 87.19 653 ALA A CA 1
ATOM 4933 C C . ALA A 1 653 ? -0.848 17.826 6.875 1.00 87.19 653 ALA A C 1
ATOM 4935 O O . ALA A 1 653 ? -1.692 18.396 7.577 1.00 87.19 653 ALA A O 1
ATOM 4936 N N . GLY A 1 654 ? -0.444 16.564 7.038 1.00 86.38 654 GLY A N 1
ATOM 4937 C CA . GLY A 1 654 ? -1.055 15.613 7.963 1.00 86.38 654 GLY A CA 1
ATOM 4938 C C . GLY A 1 654 ? -2.381 15.043 7.472 1.00 86.38 654 GLY A C 1
ATOM 4939 O O . GLY A 1 654 ? -3.170 14.673 8.322 1.00 86.38 654 GLY A O 1
ATOM 4940 N N . SER A 1 655 ? -2.655 15.065 6.157 1.00 89.75 655 SER A N 1
ATOM 4941 C CA . SER A 1 655 ? -3.809 14.351 5.575 1.00 89.75 655 SER A CA 1
ATOM 4942 C C . SER A 1 655 ? -3.459 13.025 4.919 1.00 89.75 655 SER A C 1
ATOM 4944 O O . SER A 1 655 ? -4.307 12.467 4.237 1.00 89.75 655 SER A O 1
ATOM 4946 N N . PHE A 1 656 ? -2.204 12.626 5.063 1.00 91.81 656 PHE A N 1
ATOM 4947 C CA . PHE A 1 656 ? -1.604 11.455 4.462 1.00 91.81 656 PHE A CA 1
ATOM 4948 C C . PHE A 1 656 ? -0.366 11.066 5.274 1.00 91.81 656 PHE A C 1
ATOM 4950 O O . PHE A 1 656 ? 0.138 11.912 6.046 1.00 91.81 656 PHE A O 1
ATOM 4957 N N . GLY A 1 657 ? 0.153 9.867 5.064 1.00 93.56 657 GLY A N 1
ATOM 4958 C CA . GLY A 1 657 ? 1.449 9.457 5.591 1.00 93.56 657 GLY A CA 1
ATOM 4959 C C . GLY A 1 657 ? 2.035 8.272 4.844 1.00 93.56 657 GLY A C 1
ATOM 4960 O O . GLY A 1 657 ? 1.799 8.121 3.663 1.00 93.56 657 GLY A O 1
ATOM 4961 N N . ASN A 1 658 ? 2.947 7.559 5.498 1.00 95.88 658 ASN A N 1
ATOM 4962 C CA . ASN A 1 658 ? 3.666 6.452 4.881 1.00 95.88 658 ASN A CA 1
ATOM 4963 C C . ASN A 1 658 ? 3.052 5.149 5.379 1.00 95.88 658 ASN A C 1
ATOM 4965 O O . ASN A 1 658 ? 3.225 4.819 6.557 1.00 95.88 658 ASN A O 1
ATOM 4969 N N . ASP A 1 659 ? 2.396 4.409 4.505 1.00 98.19 659 ASP A N 1
ATOM 4970 C CA . ASP A 1 659 ? 1.584 3.261 4.883 1.00 98.19 659 ASP A CA 1
ATOM 4971 C C . ASP A 1 659 ? 2.283 1.939 4.574 1.00 98.19 659 ASP A C 1
ATOM 4973 O O . ASP A 1 659 ? 3.188 1.849 3.745 1.00 98.19 659 ASP A O 1
ATOM 4977 N N . HIS A 1 660 ? 1.891 0.881 5.278 1.00 97.94 660 HIS A N 1
ATOM 4978 C CA . HIS A 1 660 ? 2.273 -0.489 4.956 1.00 97.94 660 HIS A CA 1
ATOM 4979 C C . HIS A 1 660 ? 1.006 -1.314 4.759 1.00 97.94 660 HIS A C 1
ATOM 4981 O O . HIS A 1 660 ? 0.293 -1.630 5.711 1.00 97.94 660 HIS A O 1
ATOM 4987 N N . ILE A 1 661 ? 0.729 -1.624 3.496 1.00 98.50 661 ILE A N 1
ATOM 4988 C CA . ILE A 1 661 ? -0.522 -2.204 3.020 1.00 98.50 661 ILE A CA 1
ATOM 4989 C C . ILE A 1 661 ? -0.243 -3.589 2.444 1.00 98.50 661 ILE A C 1
ATOM 4991 O O . ILE A 1 661 ? 0.626 -3.736 1.588 1.00 98.50 661 ILE A O 1
ATOM 4995 N N . ALA A 1 662 ? -1.000 -4.584 2.889 1.00 97.62 662 ALA A N 1
ATOM 4996 C CA . ALA A 1 662 ? -1.008 -5.932 2.342 1.00 97.62 662 ALA A CA 1
ATOM 4997 C C . ALA A 1 662 ? -2.411 -6.283 1.819 1.00 97.62 662 ALA A C 1
ATOM 4999 O O . ALA A 1 662 ? -3.391 -6.073 2.534 1.00 97.62 662 ALA A O 1
ATOM 5000 N N . GLY A 1 663 ? -2.519 -6.790 0.589 1.00 96.19 663 GLY A N 1
ATOM 5001 C CA . GLY A 1 663 ? -3.787 -7.274 0.031 1.00 96.19 663 GLY A CA 1
ATOM 5002 C C . GLY A 1 663 ? -4.229 -8.575 0.695 1.00 96.19 663 GLY A C 1
ATOM 5003 O O . GLY A 1 663 ? -5.277 -8.600 1.332 1.00 96.19 663 GLY A O 1
ATOM 5004 N N . GLY A 1 664 ? -3.364 -9.591 0.702 1.00 93.88 664 GLY A N 1
ATOM 5005 C CA . GLY A 1 664 ? -3.602 -10.847 1.415 1.00 93.88 664 GLY A CA 1
ATOM 5006 C C . GLY A 1 664 ? -3.673 -12.057 0.491 1.00 93.88 664 GLY A C 1
ATOM 5007 O O . GLY A 1 664 ? -2.786 -12.323 -0.294 1.00 93.88 664 GLY A O 1
ATOM 5008 N N . GLU A 1 665 ? -4.688 -12.894 0.624 1.00 91.38 665 GLU A N 1
ATOM 5009 C CA . GLU A 1 665 ? -4.952 -13.952 -0.336 1.00 91.38 665 GLU A CA 1
ATOM 5010 C C . GLU A 1 665 ? -5.836 -13.403 -1.466 1.00 91.38 665 GLU A C 1
ATOM 5012 O O . GLU A 1 665 ? -6.932 -12.916 -1.199 1.00 91.38 665 GLU A O 1
ATOM 5017 N N . VAL A 1 666 ? -5.495 -13.739 -2.712 1.00 91.12 666 VAL A N 1
ATOM 5018 C CA . VAL A 1 666 ? -6.366 -13.665 -3.899 1.00 91.12 666 VAL A CA 1
ATOM 5019 C C . VAL A 1 666 ? -6.143 -12.436 -4.790 1.00 91.12 666 VAL A C 1
ATOM 5021 O O . VAL A 1 666 ? -5.269 -12.514 -5.639 1.00 91.12 666 VAL A O 1
ATOM 5024 N N . HIS A 1 667 ? -7.039 -11.446 -4.847 1.00 92.50 667 HIS A N 1
ATOM 5025 C CA . HIS A 1 667 ? -7.071 -10.485 -5.967 1.00 92.50 667 HIS A CA 1
ATOM 5026 C C . HIS A 1 667 ? -7.486 -9.093 -5.509 1.00 92.50 667 HIS A C 1
ATOM 5028 O O . HIS A 1 667 ? -8.681 -8.768 -5.484 1.00 92.50 667 HIS A O 1
ATOM 5034 N N . ASP A 1 668 ? -6.510 -8.224 -5.319 1.00 96.44 668 ASP A N 1
ATOM 5035 C CA . ASP A 1 668 ? -6.717 -6.974 -4.613 1.00 96.44 668 ASP A CA 1
ATOM 5036 C C . ASP A 1 668 ? -6.496 -5.744 -5.488 1.00 96.44 668 ASP A C 1
ATOM 5038 O O . ASP A 1 668 ? -5.910 -5.753 -6.582 1.00 96.44 668 ASP A O 1
ATOM 5042 N N . LEU A 1 669 ? -7.082 -4.639 -5.031 1.00 97.38 669 LEU A N 1
ATOM 5043 C CA . LEU A 1 669 ? -6.790 -3.305 -5.536 1.00 97.38 669 LEU A CA 1
ATOM 5044 C C . LEU A 1 669 ? -6.179 -2.489 -4.408 1.00 97.38 669 LEU A C 1
ATOM 5046 O O . LEU A 1 669 ? -6.878 -2.135 -3.457 1.00 97.38 669 LEU A O 1
ATOM 5050 N N . ILE A 1 670 ? -4.909 -2.144 -4.581 1.00 98.56 670 ILE A N 1
ATOM 5051 C CA . ILE A 1 670 ? -4.093 -1.490 -3.565 1.00 98.56 670 ILE A CA 1
ATOM 5052 C C . ILE A 1 670 ? -3.632 -0.130 -4.082 1.00 98.56 670 ILE A C 1
ATOM 5054 O O . ILE A 1 670 ? -3.169 -0.003 -5.219 1.00 98.56 670 ILE A O 1
ATOM 5058 N N . PHE A 1 671 ? -3.776 0.890 -3.238 1.00 98.44 671 PHE A N 1
ATOM 5059 C CA . PHE A 1 671 ? -3.375 2.261 -3.536 1.00 98.44 671 PHE A CA 1
ATOM 5060 C C . PHE A 1 671 ? -2.618 2.859 -2.349 1.00 98.44 671 PHE A C 1
ATOM 5062 O O . PHE A 1 671 ? -3.241 3.111 -1.309 1.00 98.44 671 PHE A O 1
ATOM 5069 N N . GLY A 1 672 ? -1.319 3.116 -2.536 1.00 96.94 672 GLY A N 1
ATOM 5070 C CA . GLY A 1 672 ? -0.487 3.834 -1.561 1.00 96.94 672 GLY A CA 1
ATOM 5071 C C . GLY A 1 672 ? -0.962 5.275 -1.380 1.00 96.94 672 GLY A C 1
ATOM 5072 O O . GLY A 1 672 ? -1.389 5.663 -0.302 1.00 96.94 672 GLY A O 1
ATOM 5073 N N . GLN A 1 673 ? -1.150 5.977 -2.502 1.00 95.62 673 GLN A N 1
ATOM 5074 C CA . GLN A 1 673 ? -1.546 7.390 -2.594 1.00 95.62 673 GLN A CA 1
ATOM 5075 C C . GLN A 1 673 ? -0.399 8.381 -2.349 1.00 95.62 673 GLN A C 1
ATOM 5077 O O . GLN A 1 673 ? 0.386 8.592 -3.270 1.00 95.62 673 GLN A O 1
ATOM 5082 N N . MET A 1 674 ? -0.390 9.149 -1.257 1.00 93.19 674 MET A N 1
ATOM 5083 C CA . MET A 1 674 ? 0.639 10.168 -1.016 1.00 93.19 674 MET A CA 1
ATOM 5084 C C . MET A 1 674 ? 1.531 9.699 0.122 1.00 93.19 674 MET A C 1
ATOM 5086 O O . MET A 1 674 ? 1.141 9.812 1.271 1.00 93.19 674 MET A O 1
ATOM 5090 N N . GLY A 1 675 ? 2.779 9.358 -0.136 1.00 93.44 675 GLY A N 1
ATOM 5091 C CA . GLY A 1 675 ? 3.587 8.778 0.927 1.00 93.44 675 GLY A CA 1
ATOM 5092 C C . GLY A 1 675 ? 4.757 8.019 0.357 1.00 93.44 675 GLY A C 1
ATOM 5093 O O . GLY A 1 675 ? 4.901 7.896 -0.842 1.00 93.44 675 GLY A O 1
ATOM 5094 N N . ALA A 1 676 ? 5.666 7.585 1.214 1.00 94.69 676 ALA A N 1
ATOM 5095 C CA . ALA A 1 676 ? 6.613 6.544 0.847 1.00 94.69 676 ALA A CA 1
ATOM 5096 C C . ALA A 1 676 ? 6.090 5.240 1.442 1.00 94.69 676 ALA A C 1
ATOM 5098 O O . ALA A 1 676 ? 6.344 4.965 2.622 1.00 94.69 676 ALA A O 1
ATOM 5099 N N . ASP A 1 677 ? 5.348 4.495 0.635 1.00 98.00 677 ASP A N 1
ATOM 5100 C CA . ASP A 1 677 ? 4.529 3.376 1.081 1.00 98.00 677 ASP A CA 1
ATOM 5101 C C . ASP A 1 677 ? 5.233 2.033 0.874 1.00 98.00 677 ASP A C 1
ATOM 5103 O O . ASP A 1 677 ? 6.162 1.879 0.076 1.00 98.00 677 ASP A O 1
ATOM 5107 N N . ILE A 1 678 ? 4.794 1.031 1.629 1.00 98.06 678 ILE A N 1
ATOM 5108 C CA . ILE A 1 678 ? 5.169 -0.370 1.451 1.00 98.06 678 ILE A CA 1
ATOM 5109 C C . ILE A 1 678 ? 3.906 -1.115 1.048 1.00 98.06 678 ILE A C 1
ATOM 5111 O O . ILE A 1 678 ? 2.986 -1.252 1.850 1.00 98.06 678 ILE A O 1
ATOM 5115 N N . LEU A 1 679 ? 3.864 -1.611 -0.181 1.00 98.56 679 LEU A N 1
ATOM 5116 C CA . LEU A 1 679 ? 2.710 -2.300 -0.741 1.00 98.56 679 LEU A CA 1
ATOM 5117 C C . LEU A 1 679 ? 3.073 -3.760 -1.005 1.00 98.56 679 LEU A C 1
ATOM 5119 O O . LEU A 1 679 ? 4.068 -4.055 -1.664 1.00 98.56 679 LEU A O 1
ATOM 5123 N N . GLU A 1 680 ? 2.269 -4.676 -0.489 1.00 97.75 680 GLU A N 1
ATOM 5124 C CA . GLU A 1 680 ? 2.354 -6.106 -0.763 1.00 97.75 680 GLU A CA 1
ATOM 5125 C C . GLU A 1 680 ? 1.032 -6.539 -1.399 1.00 97.75 680 GLU A C 1
ATOM 5127 O O . GLU A 1 680 ? -0.011 -6.337 -0.783 1.00 97.75 680 GLU A O 1
ATOM 5132 N N . GLY A 1 681 ? 1.063 -7.109 -2.604 1.00 96.31 681 GLY A N 1
ATOM 5133 C CA . GLY A 1 681 ? -0.121 -7.671 -3.253 1.00 96.31 681 GLY A CA 1
ATOM 5134 C C . GLY A 1 681 ? -0.695 -8.805 -2.414 1.00 96.31 681 GLY A C 1
ATOM 5135 O O . GLY A 1 681 ? -1.652 -8.600 -1.674 1.00 96.31 681 GLY A O 1
ATOM 5136 N N . ASP A 1 682 ? 0.008 -9.936 -2.363 1.00 90.56 682 ASP A N 1
ATOM 5137 C CA . ASP A 1 682 ? -0.467 -11.115 -1.624 1.00 90.56 682 ASP A CA 1
ATOM 5138 C C . ASP A 1 682 ? 0.140 -11.306 -0.206 1.00 90.56 682 ASP A C 1
ATOM 5140 O O . ASP A 1 682 ? 0.210 -12.408 0.355 1.00 90.56 682 ASP A O 1
ATOM 5144 N N . GLY A 1 683 ? 0.698 -10.233 0.358 1.00 91.88 683 GLY A N 1
ATOM 5145 C CA . GLY A 1 683 ? 1.448 -10.266 1.617 1.00 91.88 683 GLY A CA 1
ATOM 5146 C C . GLY A 1 683 ? 0.590 -10.316 2.882 1.00 91.88 683 GLY A C 1
ATOM 5147 O O . GLY A 1 683 ? -0.583 -10.660 2.868 1.00 91.88 683 GLY A O 1
ATOM 5148 N N . GLY A 1 684 ? 1.178 -9.945 4.020 1.00 93.81 684 GLY A N 1
ATOM 5149 C CA . GLY A 1 684 ? 0.430 -9.837 5.279 1.00 93.81 684 GLY A CA 1
ATOM 5150 C C . GLY A 1 684 ? 1.196 -9.089 6.365 1.00 93.81 684 GLY A C 1
ATOM 5151 O O . GLY A 1 684 ? 2.421 -9.231 6.506 1.00 93.81 684 GLY A O 1
ATOM 5152 N N . ILE A 1 685 ? 0.490 -8.297 7.175 1.00 94.88 685 ILE A N 1
ATOM 5153 C CA . ILE A 1 685 ? 1.099 -7.457 8.221 1.00 94.88 685 ILE A CA 1
ATOM 5154 C C . ILE A 1 685 ? 1.233 -8.187 9.558 1.00 94.88 685 ILE A C 1
ATOM 5156 O O . ILE A 1 685 ? 1.767 -7.625 10.516 1.00 94.88 685 ILE A O 1
ATOM 5160 N N . GLU A 1 686 ? 0.806 -9.443 9.699 1.00 91.88 686 GLU A N 1
ATOM 5161 C CA . GLU A 1 686 ? 0.772 -10.127 11.005 1.00 91.88 686 GLU A CA 1
ATOM 5162 C C . GLU A 1 686 ? 2.173 -10.372 11.576 1.00 91.88 686 GLU A C 1
ATOM 5164 O O . GLU A 1 686 ? 2.341 -10.633 12.772 1.00 91.88 686 GLU A O 1
ATOM 5169 N N . ARG A 1 687 ? 3.204 -10.286 10.725 1.00 92.44 687 ARG A N 1
ATOM 5170 C CA . ARG A 1 687 ? 4.614 -10.291 11.139 1.00 92.44 687 ARG A CA 1
ATOM 5171 C C . ARG A 1 687 ? 5.125 -8.894 11.501 1.00 92.44 687 ARG A C 1
ATOM 5173 O O . ARG A 1 687 ? 6.038 -8.811 12.327 1.00 92.44 687 ARG A O 1
ATOM 5180 N N . ALA A 1 688 ? 4.561 -7.836 10.925 1.00 93.56 688 ALA A N 1
ATOM 5181 C CA . ALA A 1 688 ? 4.867 -6.435 11.227 1.00 93.56 688 ALA A CA 1
ATOM 5182 C C . ALA A 1 688 ? 4.118 -5.942 12.480 1.00 93.56 688 ALA A C 1
ATOM 5184 O O . ALA A 1 688 ? 4.614 -5.082 13.213 1.00 93.56 688 ALA A O 1
ATOM 5185 N N . PHE A 1 689 ? 2.972 -6.553 12.786 1.00 92.06 689 PHE A N 1
ATOM 5186 C CA . PHE A 1 689 ? 2.150 -6.262 13.949 1.00 92.06 689 PHE A CA 1
ATOM 5187 C C . PHE A 1 689 ? 2.694 -6.896 15.236 1.00 92.06 689 PHE A C 1
ATOM 5189 O O . PHE A 1 689 ? 2.989 -8.090 15.326 1.00 92.06 689 PHE A O 1
ATOM 5196 N N . ALA A 1 690 ? 2.763 -6.086 16.290 1.00 89.88 690 ALA A N 1
ATOM 5197 C CA . ALA A 1 690 ? 2.908 -6.548 17.664 1.00 89.88 690 ALA A CA 1
ATOM 5198 C C . ALA A 1 690 ? 2.250 -5.549 18.614 1.00 89.88 690 ALA A C 1
ATOM 5200 O O . ALA A 1 690 ? 2.295 -4.335 18.406 1.00 89.88 690 ALA A O 1
ATOM 5201 N N . ARG A 1 691 ? 1.694 -6.032 19.725 1.00 84.81 691 ARG A N 1
ATOM 5202 C CA . ARG A 1 691 ? 1.042 -5.135 20.687 1.00 84.81 691 ARG A CA 1
ATOM 5203 C C . ARG A 1 691 ? 2.063 -4.301 21.477 1.00 84.81 691 ARG A C 1
ATOM 5205 O O . ARG A 1 691 ? 2.879 -4.825 22.232 1.00 84.81 691 ARG A O 1
ATOM 5212 N N . LEU A 1 692 ? 1.971 -2.975 21.380 1.00 83.62 692 LEU A N 1
ATOM 5213 C CA . LEU A 1 692 ? 3.013 -2.031 21.820 1.00 83.62 692 LEU A CA 1
ATOM 5214 C C . LEU A 1 692 ? 3.439 -2.124 23.306 1.00 83.62 692 LEU A C 1
ATOM 5216 O O . LEU A 1 692 ? 4.582 -1.821 23.644 1.00 83.62 692 LEU A O 1
ATOM 5220 N N . VAL A 1 693 ? 2.535 -2.498 24.216 1.00 78.75 693 VAL A N 1
ATOM 5221 C CA . VAL A 1 693 ? 2.734 -2.333 25.672 1.00 78.75 693 VAL A CA 1
ATOM 5222 C C . VAL A 1 693 ? 3.237 -3.601 26.375 1.00 78.75 693 VAL A C 1
ATOM 5224 O O . VAL A 1 693 ? 3.808 -3.517 27.462 1.00 78.75 693 VAL A O 1
ATOM 5227 N N . ASP A 1 694 ? 3.056 -4.782 25.795 1.00 72.19 694 ASP A N 1
ATOM 5228 C CA . ASP A 1 694 ? 3.225 -6.060 26.498 1.00 72.19 694 ASP A CA 1
ATOM 5229 C C . ASP A 1 694 ? 3.571 -7.249 25.588 1.00 72.19 694 ASP A C 1
ATOM 5231 O O . ASP A 1 694 ? 3.707 -8.376 26.082 1.00 72.19 694 ASP A O 1
ATOM 5235 N N . ASP A 1 695 ? 3.779 -6.999 24.294 1.00 79.69 695 ASP A N 1
ATOM 5236 C CA . ASP A 1 695 ? 4.160 -8.008 23.315 1.00 79.69 695 ASP A CA 1
ATOM 5237 C C . ASP A 1 695 ? 5.675 -8.059 23.090 1.00 79.69 695 ASP A C 1
ATOM 5239 O O . ASP A 1 695 ? 6.339 -7.055 22.828 1.00 79.69 695 ASP A O 1
ATOM 5243 N N . ILE A 1 696 ? 6.226 -9.267 23.190 1.00 76.00 696 ILE A N 1
ATOM 5244 C CA . ILE A 1 696 ? 7.643 -9.555 22.914 1.00 76.00 696 ILE A CA 1
ATOM 5245 C C . ILE A 1 696 ? 7.853 -10.141 21.523 1.00 76.00 696 ILE A C 1
ATOM 5247 O O . ILE A 1 696 ? 8.964 -10.577 21.208 1.00 76.00 696 ILE A O 1
ATOM 5251 N N . THR A 1 697 ? 6.783 -10.258 20.741 1.00 88.94 697 THR A N 1
ATOM 5252 C CA . THR A 1 697 ? 6.863 -10.696 19.356 1.00 88.94 697 THR A CA 1
ATOM 5253 C C . THR A 1 697 ? 7.771 -9.723 18.629 1.00 88.94 697 THR A C 1
ATOM 5255 O O . THR A 1 697 ? 7.565 -8.513 18.641 1.00 88.94 697 THR A O 1
ATOM 5258 N N . ILE A 1 698 ? 8.864 -10.266 18.103 1.00 91.69 698 ILE A N 1
ATOM 5259 C CA . ILE A 1 698 ? 9.821 -9.488 17.337 1.00 91.69 698 ILE A CA 1
ATOM 5260 C C . ILE A 1 698 ? 9.186 -9.276 15.972 1.00 91.69 698 ILE A C 1
ATOM 5262 O O . ILE A 1 698 ? 8.976 -10.261 15.260 1.00 91.69 698 ILE A O 1
ATOM 5266 N N . THR A 1 699 ? 8.900 -8.019 15.646 1.00 94.56 699 THR A N 1
ATOM 5267 C CA . THR A 1 699 ? 8.288 -7.651 14.374 1.00 94.56 699 THR A CA 1
ATOM 5268 C C . THR A 1 699 ? 9.271 -7.842 13.220 1.00 94.56 699 THR A C 1
ATOM 5270 O O . THR A 1 699 ? 10.501 -7.861 13.395 1.00 94.56 699 THR A O 1
ATOM 5273 N N . ILE A 1 700 ? 8.718 -8.101 12.043 1.00 94.94 700 ILE A N 1
ATOM 5274 C CA . ILE A 1 700 ? 9.415 -8.260 10.771 1.00 94.94 700 ILE A CA 1
ATOM 5275 C C . ILE A 1 700 ? 8.642 -7.422 9.773 1.00 94.94 700 ILE A C 1
ATOM 5277 O O . ILE A 1 700 ? 7.459 -7.667 9.579 1.00 94.94 700 ILE A O 1
ATOM 5281 N N . HIS A 1 701 ? 9.326 -6.450 9.188 1.00 95.00 701 HIS A N 1
ATOM 5282 C CA . HIS A 1 701 ? 8.741 -5.481 8.274 1.00 95.00 701 HIS A CA 1
ATOM 5283 C C . HIS A 1 701 ? 9.314 -5.731 6.889 1.00 95.00 701 HIS A C 1
ATOM 5285 O O . HIS A 1 701 ? 10.524 -5.540 6.703 1.00 95.00 701 HIS A O 1
ATOM 5291 N N . SER A 1 702 ? 8.479 -6.188 5.955 1.00 95.81 702 SER A N 1
ATOM 5292 C CA . SER A 1 702 ? 8.846 -6.254 4.539 1.00 95.81 702 SER A CA 1
ATOM 5293 C C . SER A 1 702 ? 9.337 -4.876 4.121 1.00 95.81 702 SER A C 1
ATOM 5295 O O . SER A 1 702 ? 8.718 -3.866 4.428 1.00 95.81 702 SER A O 1
ATOM 5297 N N . SER A 1 703 ? 10.550 -4.806 3.592 1.00 95.69 703 SER A N 1
ATOM 5298 C CA . SER A 1 703 ? 11.221 -3.531 3.345 1.00 95.69 703 SER A CA 1
ATOM 5299 C C . SER A 1 703 ? 12.483 -3.751 2.536 1.00 95.69 703 SER A C 1
ATOM 5301 O O . SER A 1 703 ? 13.143 -4.786 2.646 1.00 95.69 703 SER A O 1
ATOM 5303 N N . ALA A 1 704 ? 12.865 -2.743 1.767 1.00 95.50 704 ALA A N 1
ATOM 5304 C CA . ALA A 1 704 ? 14.063 -2.750 0.956 1.00 95.50 704 ALA A CA 1
ATOM 5305 C C . ALA A 1 704 ? 14.778 -1.401 1.068 1.00 95.50 704 ALA A C 1
ATOM 5307 O O . ALA A 1 704 ? 14.159 -0.341 1.108 1.00 95.50 704 ALA A O 1
ATOM 5308 N N . SER A 1 705 ? 16.107 -1.426 1.117 1.00 94.06 705 SER A N 1
ATOM 5309 C CA . SER A 1 705 ? 16.915 -0.209 1.053 1.00 94.06 705 SER A CA 1
ATOM 5310 C C . SER A 1 705 ? 18.271 -0.492 0.427 1.00 94.06 705 SER A C 1
ATOM 5312 O O . SER A 1 705 ? 18.863 -1.555 0.606 1.00 94.06 705 SER A O 1
ATOM 5314 N N . ARG A 1 706 ? 18.821 0.513 -0.254 1.00 90.56 706 ARG A N 1
ATOM 5315 C CA . ARG A 1 706 ? 20.219 0.532 -0.689 1.00 90.56 706 ARG A CA 1
ATOM 5316 C C . ARG A 1 706 ? 21.107 1.165 0.385 1.00 90.56 706 ARG A C 1
ATOM 5318 O O . ARG A 1 706 ? 20.726 2.176 0.984 1.00 90.56 706 ARG A O 1
ATOM 5325 N N . THR A 1 707 ? 22.297 0.601 0.613 1.00 86.50 707 THR A N 1
ATOM 5326 C CA . THR A 1 707 ? 23.250 1.092 1.636 1.00 86.50 707 THR A CA 1
ATOM 5327 C C . THR A 1 707 ? 24.592 1.510 1.027 1.00 86.50 707 THR A C 1
ATOM 5329 O O . THR A 1 707 ? 25.525 0.703 0.960 1.00 86.50 707 THR A O 1
ATOM 5332 N N . PRO A 1 708 ? 24.735 2.773 0.580 1.00 84.75 708 PRO A N 1
ATOM 5333 C CA . PRO A 1 708 ? 25.943 3.222 -0.103 1.00 84.75 708 PRO A CA 1
ATOM 5334 C C . PRO A 1 708 ? 27.188 3.303 0.803 1.00 84.75 708 PRO A C 1
ATOM 5336 O O . PRO A 1 708 ? 27.165 3.913 1.874 1.00 84.75 708 PRO A O 1
ATOM 5339 N N . ASP A 1 709 ? 28.323 2.781 0.323 1.00 76.44 709 ASP A N 1
ATOM 5340 C CA . ASP A 1 709 ? 29.593 2.681 1.076 1.00 76.44 709 ASP A CA 1
ATOM 5341 C C . ASP A 1 709 ? 30.566 3.867 0.843 1.00 76.44 709 ASP A C 1
ATOM 5343 O O . ASP A 1 709 ? 31.555 4.055 1.564 1.00 76.44 709 ASP A O 1
ATOM 5347 N N . GLY A 1 710 ? 30.312 4.712 -0.158 1.00 78.00 710 GLY A N 1
ATOM 5348 C CA . GLY A 1 710 ? 31.125 5.888 -0.466 1.00 78.00 710 GLY A CA 1
ATOM 5349 C C . GLY A 1 710 ? 32.436 5.583 -1.191 1.00 78.00 710 GLY A C 1
ATOM 5350 O O . GLY A 1 710 ? 32.655 4.527 -1.779 1.00 78.00 710 GLY A O 1
ATOM 5351 N N . CYS A 1 711 ? 33.347 6.558 -1.160 1.00 74.19 711 CYS A N 1
ATOM 5352 C CA . CYS A 1 711 ? 34.703 6.446 -1.700 1.00 74.19 711 CYS A CA 1
ATOM 5353 C C . CYS A 1 711 ? 35.727 6.416 -0.549 1.00 74.19 711 CYS A C 1
ATOM 5355 O O . CYS A 1 711 ? 36.303 7.466 -0.235 1.00 74.19 711 CYS A O 1
ATOM 5357 N N . PRO A 1 712 ? 35.962 5.272 0.120 1.00 64.69 712 PRO A N 1
ATOM 5358 C CA . PRO A 1 712 ? 36.862 5.208 1.269 1.00 64.69 712 PRO A CA 1
ATOM 5359 C C . PRO A 1 712 ? 38.280 5.723 0.944 1.00 64.69 712 PRO A C 1
ATOM 5361 O O . PRO A 1 712 ? 38.972 5.224 0.050 1.00 64.69 712 PRO A O 1
ATOM 5364 N N . ASP A 1 713 ? 38.743 6.735 1.694 1.00 54.28 713 ASP A N 1
ATOM 5365 C CA . ASP A 1 713 ? 40.127 7.223 1.619 1.00 54.28 713 ASP A CA 1
ATOM 5366 C C . ASP A 1 713 ? 41.082 6.191 2.239 1.00 54.28 713 ASP A C 1
ATOM 5368 O O . ASP A 1 713 ? 40.833 5.605 3.290 1.00 54.28 713 ASP A O 1
ATOM 5372 N N . THR A 1 714 ? 42.250 6.063 1.615 1.00 49.41 714 THR A N 1
ATOM 5373 C CA . THR A 1 714 ? 43.456 5.297 1.970 1.00 49.41 714 THR A CA 1
ATOM 5374 C C . THR A 1 714 ? 43.955 5.393 3.429 1.00 49.41 714 THR A C 1
ATOM 5376 O O . THR A 1 714 ? 45.017 4.840 3.742 1.00 49.41 714 THR A O 1
ATOM 5379 N N . THR A 1 715 ? 43.272 6.120 4.318 1.00 44.09 715 THR A N 1
ATOM 5380 C CA . THR A 1 715 ? 43.705 6.417 5.689 1.00 44.09 715 THR A CA 1
ATOM 5381 C C . THR A 1 715 ? 42.774 5.927 6.798 1.00 44.09 715 THR A C 1
ATOM 5383 O O . THR A 1 715 ? 43.117 6.155 7.961 1.00 44.09 715 THR A O 1
ATOM 5386 N N . ASP A 1 716 ? 41.676 5.219 6.501 1.00 41.53 716 ASP A N 1
ATOM 5387 C CA . ASP A 1 716 ? 40.899 4.580 7.571 1.00 41.53 716 ASP A CA 1
ATOM 5388 C C . ASP A 1 716 ? 41.724 3.465 8.240 1.00 41.53 716 ASP A C 1
ATOM 5390 O O . ASP A 1 716 ? 41.990 2.403 7.678 1.00 41.53 716 ASP A O 1
ATOM 5394 N N . GLU A 1 717 ? 42.193 3.735 9.461 1.00 44.09 717 GLU A N 1
ATOM 5395 C CA . GLU A 1 717 ? 43.004 2.808 10.252 1.00 44.09 717 GLU A CA 1
ATOM 5396 C C . GLU A 1 717 ? 42.184 1.613 10.790 1.00 44.09 717 GLU A C 1
ATOM 5398 O O . GLU A 1 717 ? 42.773 0.703 11.390 1.00 44.09 717 GLU A O 1
ATOM 5403 N N . ASN A 1 718 ? 40.858 1.603 10.577 1.00 45.88 718 ASN A N 1
ATOM 5404 C CA . ASN A 1 718 ? 39.945 0.537 10.991 1.00 45.88 718 ASN A CA 1
ATOM 5405 C C . ASN A 1 718 ? 39.558 -0.432 9.862 1.00 45.88 718 ASN A C 1
ATOM 5407 O O . ASN A 1 718 ? 39.165 -1.556 10.187 1.00 45.88 718 ASN A O 1
ATOM 5411 N N . ASP A 1 719 ? 39.746 -0.074 8.585 1.00 46.66 719 ASP A N 1
ATOM 5412 C CA . ASP A 1 719 ? 39.579 -1.021 7.477 1.00 46.66 719 ASP A CA 1
ATOM 5413 C C . ASP A 1 719 ? 40.805 -1.945 7.397 1.00 46.66 719 ASP A C 1
ATOM 5415 O O . ASP A 1 719 ? 41.894 -1.634 6.899 1.00 46.66 719 ASP A O 1
ATOM 5419 N N . ASN A 1 720 ? 40.645 -3.128 7.975 1.00 45.84 720 ASN A N 1
ATOM 5420 C CA . ASN A 1 720 ? 41.630 -4.199 7.969 1.00 45.84 720 ASN A CA 1
ATOM 5421 C C . ASN A 1 720 ? 41.660 -4.977 6.637 1.00 45.84 720 ASN A C 1
ATOM 5423 O O . ASN A 1 720 ? 42.465 -5.914 6.513 1.00 45.84 720 ASN A O 1
ATOM 5427 N N . ASN A 1 721 ? 40.880 -4.562 5.632 1.00 43.78 721 ASN A N 1
ATOM 5428 C CA . ASN A 1 721 ? 40.876 -5.097 4.281 1.00 43.78 721 ASN A CA 1
ATOM 5429 C C . ASN A 1 721 ? 41.478 -4.096 3.275 1.00 43.78 721 ASN A C 1
ATOM 5431 O O . ASN A 1 721 ? 40.797 -3.359 2.579 1.00 43.78 721 ASN A O 1
ATOM 5435 N N . ALA A 1 722 ? 42.807 -4.118 3.137 1.00 41.84 722 ALA A N 1
ATOM 5436 C CA . ALA A 1 722 ? 43.583 -3.253 2.236 1.00 41.84 722 ALA A CA 1
ATOM 5437 C C . ALA A 1 722 ? 43.311 -3.431 0.711 1.00 41.84 722 ALA A C 1
ATOM 5439 O O . ALA A 1 722 ? 44.201 -3.153 -0.098 1.00 41.84 722 ALA A O 1
ATOM 5440 N N . THR A 1 723 ? 42.147 -3.951 0.308 1.00 47.25 723 THR A N 1
ATOM 5441 C CA . THR A 1 723 ? 41.737 -4.208 -1.082 1.00 47.25 723 THR A CA 1
ATOM 5442 C C . THR A 1 723 ? 40.852 -3.121 -1.700 1.00 47.25 723 THR A C 1
ATOM 5444 O O . THR A 1 723 ? 40.728 -3.143 -2.918 1.00 47.25 723 THR A O 1
ATOM 5447 N N . HIS A 1 724 ? 40.310 -2.169 -0.924 1.00 52.28 724 HIS A N 1
ATOM 5448 C CA . HIS A 1 724 ? 39.342 -1.154 -1.403 1.00 52.28 724 HIS A CA 1
ATOM 5449 C C . HIS A 1 724 ? 39.880 0.287 -1.479 1.00 52.28 724 HIS A C 1
ATOM 5451 O O . HIS A 1 724 ? 39.154 1.226 -1.789 1.00 52.28 724 HIS A O 1
ATOM 5457 N N . ALA A 1 725 ? 41.171 0.494 -1.216 1.00 55.00 725 ALA A N 1
ATOM 5458 C CA . ALA A 1 725 ? 41.778 1.814 -1.348 1.00 55.00 725 ALA A CA 1
ATOM 5459 C C . ALA A 1 725 ? 41.749 2.270 -2.821 1.00 55.00 725 ALA A C 1
ATOM 5461 O O . ALA A 1 725 ? 42.471 1.688 -3.638 1.00 55.00 725 ALA A O 1
ATOM 5462 N N . GLY A 1 726 ? 40.945 3.294 -3.133 1.00 64.75 726 GLY A N 1
ATOM 5463 C CA . GLY A 1 726 ? 40.796 3.819 -4.498 1.00 64.75 726 GLY A CA 1
ATOM 5464 C C . GLY A 1 726 ? 39.542 3.390 -5.262 1.00 64.75 726 GLY A C 1
ATOM 5465 O O . GLY A 1 726 ? 39.413 3.710 -6.446 1.00 64.75 726 GLY A O 1
ATOM 5466 N N . THR A 1 727 ? 38.638 2.643 -4.620 1.00 76.50 727 THR A N 1
ATOM 5467 C CA . THR A 1 727 ? 37.353 2.227 -5.200 1.00 76.50 727 THR A CA 1
ATOM 5468 C C . THR A 1 727 ? 36.187 2.954 -4.536 1.00 76.50 727 THR A C 1
ATOM 5470 O O . THR A 1 727 ? 36.198 3.105 -3.319 1.00 76.50 727 THR A O 1
ATOM 5473 N N . CYS A 1 728 ? 35.201 3.380 -5.322 1.00 81.00 728 CYS A N 1
ATOM 5474 C CA . CYS A 1 728 ? 33.955 3.993 -4.866 1.00 81.00 728 CYS A CA 1
ATOM 5475 C C . CYS A 1 728 ? 32.778 3.035 -5.044 1.00 81.00 728 CYS A C 1
ATOM 5477 O O . CYS A 1 728 ? 32.681 2.387 -6.086 1.00 81.00 728 CYS A O 1
ATOM 5479 N N . ASP A 1 729 ? 31.881 3.006 -4.069 1.00 85.44 729 ASP A N 1
ATOM 5480 C CA . ASP A 1 729 ? 30.594 2.320 -4.110 1.00 85.44 729 ASP A CA 1
ATOM 5481 C C . ASP A 1 729 ? 29.503 3.356 -3.807 1.00 85.44 729 ASP A C 1
ATOM 5483 O O . ASP A 1 729 ? 29.419 3.876 -2.695 1.00 85.44 729 ASP A O 1
ATOM 5487 N N . LEU A 1 730 ? 28.759 3.749 -4.844 1.00 84.69 730 LEU A N 1
ATOM 5488 C CA . LEU A 1 730 ? 27.792 4.847 -4.770 1.00 84.69 730 LEU A CA 1
ATOM 5489 C C . LEU A 1 730 ? 26.347 4.381 -4.579 1.00 84.69 730 LEU A C 1
ATOM 5491 O O . LEU A 1 730 ? 25.498 5.212 -4.280 1.00 84.69 730 LEU A O 1
ATOM 5495 N N . VAL A 1 731 ? 26.098 3.080 -4.732 1.00 87.31 731 VAL A N 1
ATOM 5496 C CA . VAL A 1 731 ? 24.759 2.479 -4.668 1.00 87.31 731 VAL A CA 1
ATOM 5497 C C . VAL A 1 731 ? 24.632 1.622 -3.413 1.00 87.31 731 VAL A C 1
ATOM 5499 O O . VAL A 1 731 ? 23.699 1.808 -2.646 1.00 87.31 731 VAL A O 1
ATOM 5502 N N . GLY A 1 732 ? 25.610 0.755 -3.135 1.00 87.38 732 GLY A N 1
ATOM 5503 C CA . GLY A 1 732 ? 25.551 -0.179 -2.013 1.00 87.38 732 GLY A CA 1
ATOM 5504 C C . GLY A 1 732 ? 24.896 -1.524 -2.321 1.00 87.38 732 GLY A C 1
ATOM 5505 O O . GLY A 1 732 ? 24.418 -1.770 -3.428 1.00 87.38 732 GLY A O 1
ATOM 5506 N N . ASP A 1 733 ? 24.904 -2.414 -1.323 1.00 86.94 733 ASP A N 1
ATOM 5507 C CA . ASP A 1 733 ? 24.077 -3.631 -1.327 1.00 86.94 733 ASP A CA 1
ATOM 5508 C C . ASP A 1 733 ? 22.583 -3.270 -1.353 1.00 86.94 733 ASP A C 1
ATOM 5510 O O . ASP A 1 733 ? 22.197 -2.213 -0.853 1.00 86.94 733 ASP A O 1
ATOM 5514 N N . LEU A 1 734 ? 21.767 -4.154 -1.937 1.00 92.31 734 LEU A N 1
ATOM 5515 C CA . LEU A 1 734 ? 20.331 -4.198 -1.673 1.00 92.31 734 LEU A CA 1
ATOM 5516 C C . LEU A 1 734 ? 20.126 -4.972 -0.370 1.00 92.31 734 LEU A C 1
ATOM 5518 O O . LEU A 1 734 ? 20.417 -6.167 -0.305 1.00 92.31 734 LEU A O 1
ATOM 5522 N N . ASP A 1 735 ? 19.669 -4.275 0.662 1.00 94.06 735 ASP A N 1
ATOM 5523 C CA . ASP A 1 735 ? 19.269 -4.864 1.930 1.00 94.06 735 ASP A CA 1
ATOM 5524 C C . ASP A 1 735 ? 17.758 -5.089 1.886 1.00 94.06 735 ASP A C 1
ATOM 5526 O O . ASP A 1 735 ? 16.996 -4.127 1.839 1.00 94.06 735 ASP A O 1
ATOM 5530 N N . LEU A 1 736 ? 17.342 -6.356 1.889 1.00 94.38 736 LEU A N 1
ATOM 5531 C CA . LEU A 1 736 ? 15.955 -6.758 1.666 1.00 94.38 736 LEU A CA 1
ATOM 5532 C C . LEU A 1 736 ? 15.423 -7.616 2.822 1.00 94.38 736 LEU A C 1
ATOM 5534 O O . LEU A 1 736 ? 16.051 -8.592 3.247 1.00 94.38 736 LEU A O 1
ATOM 5538 N N . VAL A 1 737 ? 14.243 -7.251 3.311 1.00 96.38 737 VAL A N 1
ATOM 5539 C CA . VAL A 1 737 ? 13.322 -8.114 4.047 1.00 96.38 737 VAL A CA 1
ATOM 5540 C C . VAL A 1 737 ? 12.189 -8.433 3.066 1.00 96.38 737 VAL A C 1
ATOM 5542 O O . VAL A 1 737 ? 11.370 -7.552 2.821 1.00 96.38 737 VAL A O 1
ATOM 5545 N N . PRO A 1 738 ? 12.173 -9.625 2.450 1.00 95.12 738 PRO A N 1
ATOM 5546 C CA . PRO A 1 738 ? 11.146 -9.972 1.475 1.00 95.12 738 PRO A CA 1
ATOM 5547 C C . PRO A 1 738 ? 9.795 -10.195 2.161 1.00 95.12 738 PRO A C 1
ATOM 5549 O O . PRO A 1 738 ? 9.753 -10.524 3.359 1.00 95.12 738 PRO A O 1
ATOM 5552 N N . SER A 1 739 ? 8.733 -10.091 1.363 1.00 95.06 739 SER A N 1
ATOM 5553 C CA . SER A 1 739 ? 7.425 -10.664 1.677 1.00 95.06 739 SER A CA 1
ATOM 5554 C C . SER A 1 739 ? 7.502 -12.207 1.592 1.00 95.06 739 SER A C 1
ATOM 5556 O O . SER A 1 739 ? 8.567 -12.803 1.814 1.00 95.06 739 SER A O 1
ATOM 5558 N N . PHE A 1 740 ? 6.392 -12.897 1.353 1.00 92.38 740 PHE A N 1
ATOM 5559 C CA . PHE A 1 740 ? 6.351 -14.347 1.218 1.00 92.38 740 PHE A CA 1
ATOM 5560 C C . PHE A 1 740 ? 5.379 -14.797 0.129 1.00 92.38 740 PHE A C 1
ATOM 5562 O O . PHE A 1 740 ? 4.361 -14.171 -0.100 1.00 92.38 740 PHE A O 1
ATOM 5569 N N . ASP A 1 741 ? 5.679 -15.957 -0.448 1.00 91.25 741 ASP A N 1
ATOM 5570 C CA . ASP A 1 741 ? 4.825 -16.647 -1.414 1.00 91.25 741 ASP A CA 1
ATOM 5571 C C . ASP A 1 741 ? 3.906 -17.674 -0.714 1.00 91.25 741 ASP A C 1
ATOM 5573 O O . ASP A 1 741 ? 4.378 -18.548 0.042 1.00 91.25 741 ASP A O 1
ATOM 5577 N N . ALA A 1 742 ? 2.609 -17.677 -1.022 1.00 90.69 742 ALA A N 1
ATOM 5578 C CA . ALA A 1 742 ? 1.650 -18.720 -0.665 1.00 90.69 742 ALA A CA 1
ATOM 5579 C C . ALA A 1 742 ? 0.839 -19.251 -1.874 1.00 90.69 742 ALA A C 1
ATOM 5581 O O . ALA A 1 742 ? 0.946 -18.851 -3.019 1.00 90.69 742 ALA A O 1
ATOM 5582 N N . LEU A 1 743 ? 0.104 -20.354 -1.687 1.00 87.75 743 LEU A N 1
ATOM 5583 C CA . LEU A 1 743 ? -0.629 -20.991 -2.807 1.00 87.75 743 LEU A CA 1
ATOM 5584 C C . LEU A 1 743 ? -1.988 -20.335 -3.090 1.00 87.75 743 LEU A C 1
ATOM 5586 O O . LEU A 1 743 ? -2.758 -20.865 -3.900 1.00 87.75 743 LEU A O 1
ATOM 5590 N N . THR A 1 744 ? -2.312 -19.333 -2.293 1.00 89.19 744 THR A N 1
ATOM 5591 C CA . THR A 1 744 ? -3.584 -18.620 -2.199 1.00 89.19 744 THR A CA 1
ATOM 5592 C C . THR A 1 744 ? -3.511 -17.263 -2.886 1.00 89.19 744 THR A C 1
ATOM 5594 O O . THR A 1 744 ? -4.557 -16.776 -3.291 1.00 89.19 744 THR A O 1
ATOM 5597 N N . ASP A 1 745 ? -2.290 -16.781 -3.087 1.00 91.56 745 ASP A N 1
ATOM 5598 C CA . ASP A 1 745 ? -1.863 -15.643 -3.887 1.00 91.56 745 ASP A CA 1
ATOM 5599 C C . ASP A 1 745 ? -2.526 -15.609 -5.274 1.00 91.56 745 ASP A C 1
ATOM 5601 O O . ASP A 1 745 ? -2.823 -16.668 -5.873 1.00 91.56 745 ASP A O 1
ATOM 5605 N N . GLY A 1 746 ? -2.768 -14.410 -5.795 1.00 91.75 746 GLY A N 1
ATOM 5606 C CA . GLY A 1 746 ? -3.387 -14.218 -7.094 1.00 91.75 746 GLY A CA 1
ATOM 5607 C C . GLY A 1 746 ? -3.039 -12.901 -7.788 1.00 91.75 746 GLY A C 1
ATOM 5608 O O . GLY A 1 746 ? -1.980 -12.347 -7.639 1.00 91.75 746 GLY A O 1
ATOM 5609 N N . GLU A 1 747 ? -3.871 -12.512 -8.760 1.00 93.31 747 GLU A N 1
ATOM 5610 C CA . GLU A 1 747 ? -3.614 -11.390 -9.667 1.00 93.31 747 GLU A CA 1
ATOM 5611 C C . GLU A 1 747 ? -4.046 -10.028 -9.090 1.00 93.31 747 GLU A C 1
ATOM 5613 O O . GLU A 1 747 ? -5.240 -9.690 -9.151 1.00 93.31 747 GLU A O 1
ATOM 5618 N N . ASP A 1 748 ? -3.076 -9.192 -8.739 1.00 97.38 748 ASP A N 1
ATOM 5619 C CA . ASP A 1 748 ? -3.290 -7.896 -8.097 1.00 97.38 748 ASP A CA 1
ATOM 5620 C C . ASP A 1 748 ? -3.175 -6.696 -9.039 1.00 97.38 748 ASP A C 1
ATOM 5622 O O . ASP A 1 748 ? -2.746 -6.762 -10.202 1.00 97.38 748 ASP A O 1
ATOM 5626 N N . TYR A 1 749 ? -3.642 -5.553 -8.540 1.00 97.94 749 TYR A N 1
ATOM 5627 C CA . TYR A 1 749 ? -3.406 -4.248 -9.138 1.00 97.94 749 TYR A CA 1
ATOM 5628 C C . TYR A 1 749 ? -2.945 -3.263 -8.077 1.00 97.94 749 TYR A C 1
ATOM 5630 O O . TYR A 1 749 ? -3.705 -2.950 -7.156 1.00 97.94 749 TYR A O 1
ATOM 5638 N N . ILE A 1 750 ? -1.747 -2.726 -8.276 1.00 98.69 750 ILE A N 1
ATOM 5639 C CA . ILE A 1 750 ? -1.052 -1.912 -7.284 1.00 98.69 750 ILE A CA 1
ATOM 5640 C C . ILE A 1 750 ? -0.635 -0.585 -7.929 1.00 98.69 750 ILE A C 1
ATOM 5642 O O . ILE A 1 750 ? -0.046 -0.576 -9.012 1.00 98.69 750 ILE A O 1
ATOM 5646 N N . GLU A 1 751 ? -0.959 0.534 -7.277 1.00 98.00 751 GLU A N 1
ATOM 5647 C CA . GLU A 1 751 ? -0.385 1.856 -7.569 1.00 98.00 751 GLU A CA 1
ATOM 5648 C C . GLU A 1 751 ? 0.348 2.372 -6.323 1.00 98.00 751 GLU A C 1
ATOM 5650 O O . GLU A 1 751 ? -0.294 2.576 -5.288 1.00 98.00 751 GLU A O 1
ATOM 5655 N N . GLY A 1 752 ? 1.662 2.606 -6.435 1.00 96.94 752 GLY A N 1
ATOM 5656 C CA . GLY A 1 752 ? 2.440 3.352 -5.432 1.00 96.94 752 GLY A CA 1
ATOM 5657 C C . GLY A 1 752 ? 1.982 4.808 -5.343 1.00 96.94 752 GLY A C 1
ATOM 5658 O O . GLY A 1 752 ? 1.749 5.346 -4.267 1.00 96.94 752 GLY A O 1
ATOM 5659 N N . ASN A 1 753 ? 1.616 5.371 -6.496 1.00 95.81 753 ASN A N 1
ATOM 5660 C CA . ASN A 1 753 ? 1.174 6.742 -6.675 1.00 95.81 753 ASN A CA 1
ATOM 5661 C C . ASN A 1 753 ? 2.303 7.762 -6.503 1.00 95.81 753 ASN A C 1
ATOM 5663 O O . ASN A 1 753 ? 2.952 8.054 -7.500 1.00 95.81 753 ASN A O 1
ATOM 5667 N N . ALA A 1 754 ? 2.439 8.435 -5.362 1.00 94.75 754 ALA A N 1
ATOM 5668 C CA . ALA A 1 754 ? 3.392 9.528 -5.217 1.00 94.75 754 ALA A CA 1
ATOM 5669 C C . ALA A 1 754 ? 4.277 9.354 -4.000 1.00 94.75 754 ALA A C 1
ATOM 5671 O O . ALA A 1 754 ? 3.800 9.470 -2.882 1.00 94.75 754 ALA A O 1
ATOM 5672 N N . GLY A 1 755 ? 5.578 9.331 -4.245 1.00 93.94 755 GLY A N 1
ATOM 5673 C CA . GLY A 1 755 ? 6.604 9.271 -3.225 1.00 93.94 755 GLY A CA 1
ATOM 5674 C C . GLY A 1 755 ? 7.614 8.223 -3.633 1.00 93.94 755 GLY A C 1
ATOM 5675 O O . GLY A 1 755 ? 7.867 8.083 -4.818 1.00 93.94 755 GLY A O 1
ATOM 5676 N N . ASN A 1 756 ? 8.287 7.603 -2.673 1.00 95.12 756 ASN A N 1
ATOM 5677 C CA . ASN A 1 756 ? 9.308 6.606 -2.978 1.00 95.12 756 ASN A CA 1
ATOM 5678 C C . ASN A 1 756 ? 8.860 5.283 -2.375 1.00 95.12 756 ASN A C 1
ATOM 5680 O O . ASN A 1 756 ? 9.123 5.037 -1.190 1.00 95.12 756 ASN A O 1
ATOM 5684 N N . ASP A 1 757 ? 8.209 4.474 -3.187 1.00 98.00 757 ASP A N 1
ATOM 5685 C CA . ASP A 1 757 ? 7.445 3.329 -2.728 1.00 98.00 757 ASP A CA 1
ATOM 5686 C C . ASP A 1 757 ? 8.254 2.038 -2.824 1.00 98.00 757 ASP A C 1
ATOM 5688 O O . ASP A 1 757 ? 9.249 1.916 -3.548 1.00 98.00 757 ASP A O 1
ATOM 5692 N N . ILE A 1 758 ? 7.844 1.051 -2.038 1.00 98.19 758 ILE A N 1
ATOM 5693 C CA . ILE A 1 758 ? 8.369 -0.308 -2.085 1.00 98.19 758 ILE A CA 1
ATOM 5694 C C . ILE A 1 758 ? 7.193 -1.222 -2.384 1.00 98.19 758 ILE A C 1
ATOM 5696 O O . ILE A 1 758 ? 6.281 -1.322 -1.570 1.00 98.19 758 ILE A O 1
ATOM 5700 N N . VAL A 1 759 ? 7.227 -1.913 -3.520 1.00 98.62 759 VAL A N 1
ATOM 5701 C CA . VAL A 1 759 ? 6.122 -2.773 -3.958 1.00 98.62 759 VAL A CA 1
ATOM 5702 C C . VAL A 1 759 ? 6.591 -4.209 -4.128 1.00 98.62 759 VAL A C 1
ATOM 5704 O O . VAL A 1 759 ? 7.579 -4.455 -4.813 1.00 98.62 759 VAL A O 1
ATOM 5707 N N . PHE A 1 760 ? 5.856 -5.148 -3.544 1.00 98.44 760 PHE A N 1
ATOM 5708 C CA . PHE A 1 760 ? 5.972 -6.586 -3.768 1.00 98.44 760 PHE A CA 1
ATOM 5709 C C . PHE A 1 760 ? 4.665 -7.077 -4.395 1.00 98.44 760 PHE A C 1
ATOM 5711 O O . PHE A 1 760 ? 3.633 -6.956 -3.742 1.00 98.44 760 PHE A O 1
ATOM 5718 N N . GLY A 1 761 ? 4.683 -7.599 -5.625 1.00 96.69 761 GLY A N 1
ATOM 5719 C CA . GLY A 1 761 ? 3.478 -8.160 -6.256 1.00 96.69 761 GLY A CA 1
ATOM 5720 C C . GLY A 1 761 ? 3.032 -9.430 -5.541 1.00 96.69 761 GLY A C 1
ATOM 5721 O O . GLY A 1 761 ? 2.015 -9.416 -4.863 1.00 96.69 761 GLY A O 1
ATOM 5722 N N . GLY A 1 762 ? 3.875 -10.461 -5.516 1.00 94.81 762 GLY A N 1
ATOM 5723 C CA . GLY A 1 762 ? 3.563 -11.702 -4.799 1.00 94.81 762 GLY A CA 1
ATOM 5724 C C . GLY A 1 762 ? 3.649 -12.898 -5.727 1.00 94.81 762 GLY A C 1
ATOM 5725 O O . GLY A 1 762 ? 4.686 -13.082 -6.352 1.00 94.81 762 GLY A O 1
ATOM 5726 N N . GLN A 1 763 ? 2.620 -13.744 -5.770 1.00 92.75 763 GLN A N 1
ATOM 5727 C CA . GLN A 1 763 ? 2.489 -14.750 -6.824 1.00 92.75 763 GLN A CA 1
ATOM 5728 C C . GLN A 1 763 ? 1.221 -14.468 -7.606 1.00 92.75 763 GLN A C 1
ATOM 5730 O O . GLN A 1 763 ? 0.121 -14.815 -7.192 1.00 92.75 763 GLN A O 1
ATOM 5735 N N . GLY A 1 764 ? 1.363 -14.030 -8.833 1.00 93.00 764 GLY A N 1
ATOM 5736 C CA . GLY A 1 764 ? 0.224 -13.460 -9.502 1.00 93.00 764 GLY A CA 1
ATOM 5737 C C . GLY A 1 764 ? 0.586 -13.059 -10.895 1.00 93.00 764 GLY A C 1
ATOM 5738 O O . GLY A 1 764 ? 1.730 -12.943 -11.276 1.00 93.00 764 GLY A O 1
ATOM 5739 N N . GLN A 1 765 ? -0.410 -12.874 -11.743 1.00 95.50 765 GLN A N 1
ATOM 5740 C CA . GLN A 1 765 ? -0.133 -12.034 -12.895 1.00 95.50 765 GLN A CA 1
ATOM 5741 C C . GLN A 1 765 ? -0.565 -10.637 -12.490 1.00 95.50 765 GLN A C 1
ATOM 5743 O O . GLN A 1 765 ? -1.743 -10.299 -12.684 1.00 95.50 765 GLN A O 1
ATOM 5748 N N . ASP A 1 766 ? 0.379 -9.841 -12.021 1.00 97.75 766 ASP A N 1
ATOM 5749 C CA . ASP A 1 766 ? 0.113 -8.563 -11.381 1.00 97.75 766 ASP A CA 1
ATOM 5750 C C . ASP A 1 766 ? 0.246 -7.404 -12.362 1.00 97.75 766 ASP A C 1
ATOM 5752 O O . ASP A 1 766 ? 0.887 -7.469 -13.422 1.00 97.75 766 ASP A O 1
ATOM 5756 N N . ASP A 1 767 ? -0.490 -6.344 -12.055 1.00 98.38 767 ASP A N 1
ATOM 5757 C CA . ASP A 1 767 ? -0.449 -5.078 -12.769 1.00 98.38 767 ASP A CA 1
ATOM 5758 C C . ASP A 1 767 ? 0.116 -4.024 -11.788 1.00 98.38 767 ASP A C 1
ATOM 5760 O O . ASP A 1 767 ? -0.636 -3.474 -10.983 1.00 98.38 767 ASP A O 1
ATOM 5764 N N . ILE A 1 768 ? 1.424 -3.747 -11.859 1.00 98.69 768 ILE A N 1
ATOM 5765 C CA . ILE A 1 768 ? 2.157 -2.904 -10.896 1.00 98.69 768 ILE A CA 1
ATOM 5766 C C . ILE A 1 768 ? 2.543 -1.564 -11.532 1.00 98.69 768 ILE A C 1
ATOM 5768 O O . ILE A 1 768 ? 3.130 -1.521 -12.618 1.00 98.69 768 ILE A O 1
ATOM 5772 N N . LEU A 1 769 ? 2.218 -0.466 -10.853 1.00 98.25 769 LEU A N 1
ATOM 5773 C CA . LEU A 1 769 ? 2.677 0.882 -11.177 1.00 98.25 769 LEU A CA 1
ATOM 5774 C C . LEU A 1 769 ? 3.385 1.472 -9.951 1.00 98.25 769 LEU A C 1
ATOM 5776 O O . LEU A 1 769 ? 2.779 1.494 -8.880 1.00 98.25 769 LEU A O 1
ATOM 5780 N N . GLY A 1 770 ? 4.613 1.969 -10.109 1.00 97.06 770 GLY A N 1
ATOM 5781 C CA . GLY A 1 770 ? 5.251 2.808 -9.086 1.00 97.06 770 GLY A CA 1
ATOM 5782 C C . GLY A 1 770 ? 4.516 4.144 -8.968 1.00 97.06 770 GLY A C 1
ATOM 5783 O O . GLY A 1 770 ? 3.968 4.469 -7.923 1.00 97.06 770 GLY A O 1
ATOM 5784 N N . GLY A 1 771 ? 4.288 4.807 -10.103 1.00 96.12 771 GLY A N 1
ATOM 5785 C CA . GLY A 1 771 ? 3.472 6.018 -10.169 1.00 96.12 771 GLY A CA 1
ATOM 5786 C C . GLY A 1 771 ? 1.945 5.811 -10.173 1.00 96.12 771 GLY A C 1
ATOM 5787 O O . GLY A 1 771 ? 1.369 4.855 -9.655 1.00 96.12 771 GLY A O 1
ATOM 5788 N N . SER A 1 772 ? 1.233 6.749 -10.810 1.00 96.62 772 SER A N 1
ATOM 5789 C CA . SER A 1 772 ? -0.237 6.814 -10.855 1.00 96.62 772 SER A CA 1
ATOM 5790 C C . SER A 1 772 ? -0.841 6.537 -12.238 1.00 96.62 772 SER A C 1
ATOM 5792 O O . SER A 1 772 ? -0.294 6.919 -13.281 1.00 96.62 772 SER A O 1
ATOM 5794 N N . SER A 1 773 ? -2.069 6.002 -12.262 1.00 96.50 773 SER A N 1
ATOM 5795 C CA . SER A 1 773 ? -2.900 5.966 -13.478 1.00 96.50 773 SER A CA 1
ATOM 5796 C C . SER A 1 773 ? -3.883 7.141 -13.577 1.00 96.50 773 SER A C 1
ATOM 5798 O O . SER A 1 773 ? -4.108 7.897 -12.635 1.00 96.50 773 SER A O 1
ATOM 5800 N N . ASP A 1 774 ? -4.531 7.304 -14.737 1.00 94.94 774 ASP A N 1
ATOM 5801 C CA . ASP A 1 774 ? -5.647 8.251 -14.908 1.00 94.94 774 ASP A CA 1
ATOM 5802 C C . ASP A 1 774 ? -7.039 7.591 -14.789 1.00 94.94 774 ASP A C 1
ATOM 5804 O O . ASP A 1 774 ? -8.066 8.233 -15.059 1.00 94.94 774 ASP A O 1
ATOM 5808 N N . PHE A 1 775 ? -7.105 6.314 -14.384 1.00 93.94 775 PHE A N 1
ATOM 5809 C CA . PHE A 1 775 ? -8.370 5.584 -14.251 1.00 93.94 775 PHE A CA 1
ATOM 5810 C C . PHE A 1 775 ? -9.218 6.097 -13.081 1.00 93.94 775 PHE A C 1
ATOM 5812 O O . PHE A 1 775 ? -10.454 6.076 -13.162 1.00 93.94 775 PHE A O 1
ATOM 5819 N N . PHE A 1 776 ? -8.566 6.600 -12.032 1.00 93.12 776 PHE A N 1
ATOM 5820 C CA . PHE A 1 776 ? -9.163 6.907 -10.732 1.00 93.12 776 PHE A CA 1
ATOM 5821 C C . PHE A 1 776 ? -9.183 8.412 -10.448 1.00 93.12 776 PHE A C 1
ATOM 5823 O O . PHE A 1 776 ? -8.692 8.905 -9.441 1.00 93.12 776 PHE A O 1
ATOM 5830 N N . SER A 1 777 ? -9.791 9.175 -11.363 1.00 91.00 777 SER A N 1
ATOM 5831 C CA . SER A 1 777 ? -10.006 10.638 -11.303 1.00 91.00 777 SER A CA 1
ATOM 5832 C C . SER A 1 777 ? -8.779 11.545 -11.474 1.00 91.00 777 SER A C 1
ATOM 5834 O O . SER A 1 777 ? -8.964 12.716 -11.825 1.00 91.00 777 SER A O 1
ATOM 5836 N N . LEU A 1 778 ? -7.558 11.014 -11.369 1.00 92.62 778 LEU A N 1
ATOM 5837 C CA . LEU A 1 778 ? -6.300 11.736 -11.601 1.00 92.62 778 LEU A CA 1
ATOM 5838 C C . LEU A 1 778 ? -6.082 11.990 -13.096 1.00 92.62 778 LEU A C 1
ATOM 5840 O O . LEU A 1 778 ? -5.233 11.387 -13.733 1.00 92.62 778 LEU A O 1
ATOM 5844 N N . THR A 1 779 ? -6.897 12.846 -13.712 1.00 90.69 779 THR A N 1
ATOM 5845 C CA . THR A 1 779 ? -6.885 13.047 -15.178 1.00 90.69 779 THR A CA 1
ATOM 5846 C C . THR A 1 779 ? -5.892 14.109 -15.652 1.00 90.69 779 THR A C 1
ATOM 5848 O O . THR A 1 779 ? -5.511 14.121 -16.824 1.00 90.69 779 THR A O 1
ATOM 5851 N N . GLU A 1 780 ? -5.432 14.984 -14.758 1.00 90.50 780 GLU A N 1
ATOM 5852 C CA . GLU A 1 780 ? -4.422 16.002 -15.046 1.00 90.50 780 GLU A CA 1
ATOM 5853 C C . GLU A 1 780 ? -3.072 15.604 -14.452 1.00 90.50 780 GLU A C 1
ATOM 5855 O O . GLU A 1 780 ? -3.002 15.084 -13.349 1.00 90.50 780 GLU A O 1
ATOM 5860 N N . SER A 1 781 ? -1.992 15.917 -15.160 1.00 92.00 781 SER A N 1
ATOM 5861 C CA . SER A 1 781 ? -0.620 15.563 -14.774 1.00 92.00 781 SER A CA 1
ATOM 5862 C C . SER A 1 781 ? -0.153 16.172 -13.451 1.00 92.00 781 SER A C 1
ATOM 5864 O O . SER A 1 781 ? 0.716 15.645 -12.783 1.00 92.00 781 SER A O 1
ATOM 5866 N N . ILE A 1 782 ? -0.728 17.307 -13.046 1.00 89.50 782 ILE A N 1
ATOM 5867 C CA . ILE A 1 782 ? -0.417 17.928 -11.750 1.00 89.50 782 ILE A CA 1
ATOM 5868 C C . ILE A 1 782 ? -0.924 17.104 -10.556 1.00 89.50 782 ILE A C 1
ATOM 5870 O O . ILE A 1 782 ? -0.519 17.378 -9.428 1.00 89.50 782 ILE A O 1
ATOM 5874 N N . LEU A 1 783 ? -1.832 16.156 -10.817 1.00 92.00 783 LEU A N 1
ATOM 5875 C CA . LEU A 1 783 ? -2.440 15.255 -9.841 1.00 92.00 783 LEU A CA 1
ATOM 5876 C C . LEU A 1 783 ? -1.734 13.892 -9.790 1.00 92.00 783 LEU A C 1
ATOM 5878 O O . LEU A 1 783 ? -2.300 12.946 -9.264 1.00 92.00 783 LEU A O 1
ATOM 5882 N N . ARG A 1 784 ? -0.568 13.760 -10.427 1.00 94.62 784 ARG A N 1
ATOM 5883 C CA . ARG A 1 784 ? 0.187 12.507 -10.515 1.00 94.62 784 ARG A CA 1
ATOM 5884 C C . ARG A 1 784 ? 1.675 12.715 -10.189 1.00 94.62 784 ARG A C 1
ATOM 5886 O O . ARG A 1 784 ? 2.519 12.483 -11.051 1.00 94.62 784 ARG A O 1
ATOM 5893 N N . PRO A 1 785 ? 2.017 13.284 -9.013 1.00 94.75 785 PRO A N 1
ATOM 5894 C CA . PRO A 1 785 ? 3.383 13.197 -8.514 1.00 94.75 785 PRO A CA 1
ATOM 5895 C C . PRO A 1 785 ? 3.835 11.741 -8.447 1.00 94.75 785 PRO A C 1
ATOM 5897 O O . PRO A 1 785 ? 3.002 10.849 -8.443 1.00 94.75 785 PRO A O 1
ATOM 5900 N N . ASP A 1 786 ? 5.148 11.561 -8.460 1.00 94.62 786 ASP A N 1
ATOM 5901 C CA . ASP A 1 786 ? 5.831 10.284 -8.654 1.00 94.62 786 ASP A CA 1
ATOM 5902 C C . ASP A 1 786 ? 7.241 10.420 -8.078 1.00 94.62 786 ASP A C 1
ATOM 5904 O O . ASP A 1 786 ? 7.767 11.544 -8.089 1.00 94.62 786 ASP A O 1
ATOM 5908 N N . GLY A 1 787 ? 7.871 9.360 -7.595 1.00 94.25 787 GLY A N 1
ATOM 5909 C CA . GLY A 1 787 ? 9.226 9.432 -7.047 1.00 94.25 787 GLY A CA 1
ATOM 5910 C C . GLY A 1 787 ? 10.081 8.254 -7.469 1.00 94.25 787 GLY A C 1
ATOM 5911 O O . GLY A 1 787 ? 10.042 7.885 -8.623 1.00 94.25 787 GLY A O 1
ATOM 5912 N N . SER A 1 788 ? 11.008 7.819 -6.616 1.00 94.88 788 SER A N 1
ATOM 5913 C CA . SER A 1 788 ? 11.931 6.725 -6.953 1.00 94.88 788 SER A CA 1
ATOM 5914 C C . SER A 1 788 ? 11.533 5.470 -6.203 1.00 94.88 788 SER A C 1
ATOM 5916 O O . SER A 1 788 ? 11.687 5.452 -4.974 1.00 94.88 788 SER A O 1
ATOM 5918 N N . ASP A 1 789 ? 11.154 4.434 -6.942 1.00 97.88 789 ASP A N 1
ATOM 5919 C CA . ASP A 1 789 ? 10.512 3.253 -6.368 1.00 97.88 789 ASP A CA 1
ATOM 5920 C C . ASP A 1 789 ? 11.400 2.004 -6.404 1.00 97.88 789 ASP A C 1
ATOM 5922 O O . ASP A 1 789 ? 12.320 1.868 -7.217 1.00 97.88 789 ASP A O 1
ATOM 5926 N N . LEU A 1 790 ? 11.135 1.073 -5.487 1.00 97.75 790 LEU A N 1
ATOM 5927 C CA . LEU A 1 790 ? 11.695 -0.279 -5.475 1.00 97.75 790 LEU A CA 1
ATOM 5928 C C . LEU A 1 790 ? 10.566 -1.274 -5.751 1.00 97.75 790 LEU A C 1
ATOM 5930 O O . LEU A 1 790 ? 9.781 -1.586 -4.858 1.00 97.75 790 LEU A O 1
ATOM 5934 N N . LEU A 1 791 ? 10.498 -1.784 -6.978 1.00 98.62 791 LEU A N 1
ATOM 5935 C CA . LEU A 1 791 ? 9.402 -2.627 -7.450 1.00 98.62 791 LEU A CA 1
ATOM 5936 C C . LEU A 1 791 ? 9.876 -4.071 -7.644 1.00 98.62 791 LEU A C 1
ATOM 5938 O O . LEU A 1 791 ? 10.860 -4.334 -8.338 1.00 98.62 791 LEU A O 1
ATOM 5942 N N . PHE A 1 792 ? 9.149 -5.013 -7.062 1.00 98.50 792 PHE A N 1
ATOM 5943 C CA . PHE A 1 792 ? 9.358 -6.448 -7.208 1.00 98.50 792 PHE A CA 1
ATOM 5944 C C . PHE A 1 792 ? 8.074 -7.057 -7.776 1.00 98.50 792 PHE A C 1
ATOM 5946 O O . PHE A 1 792 ? 7.018 -6.892 -7.170 1.00 98.50 792 PHE A O 1
ATOM 5953 N N . GLY A 1 793 ? 8.163 -7.737 -8.924 1.00 96.88 793 GLY A N 1
ATOM 5954 C CA . GLY A 1 793 ? 7.052 -8.533 -9.461 1.00 96.88 793 GLY A CA 1
ATOM 5955 C C . GLY A 1 793 ? 6.655 -9.624 -8.470 1.00 96.88 793 GLY A C 1
ATOM 5956 O O . GLY A 1 793 ? 5.561 -9.625 -7.930 1.00 96.88 793 GLY A O 1
ATOM 5957 N N . GLY A 1 794 ? 7.633 -10.430 -8.051 1.00 95.12 794 GLY A N 1
ATOM 5958 C CA . GLY A 1 794 ? 7.430 -11.399 -6.973 1.00 95.12 794 GLY A CA 1
ATOM 5959 C C . GLY A 1 794 ? 7.496 -10.832 -5.539 1.00 95.12 794 GLY A C 1
ATOM 5960 O O . GLY A 1 794 ? 7.742 -9.651 -5.294 1.00 95.12 794 GLY A O 1
ATOM 5961 N N . SER A 1 795 ? 7.462 -11.725 -4.543 1.00 95.00 795 SER A N 1
ATOM 5962 C CA . SER A 1 795 ? 7.616 -11.401 -3.103 1.00 95.00 795 SER A CA 1
ATOM 5963 C C . SER A 1 795 ? 9.010 -10.914 -2.654 1.00 95.00 795 SER A C 1
ATOM 5965 O O . SER A 1 795 ? 9.258 -10.675 -1.466 1.00 95.00 795 SER A O 1
ATOM 5967 N N . GLY A 1 796 ? 9.973 -10.809 -3.574 1.00 94.38 796 GLY A N 1
ATOM 5968 C CA . GLY A 1 796 ? 11.373 -10.482 -3.279 1.00 94.38 796 GLY A CA 1
ATOM 5969 C C . GLY A 1 796 ? 12.243 -11.673 -2.837 1.00 94.38 796 GLY A C 1
ATOM 5970 O O . GLY A 1 796 ? 13.457 -11.514 -2.663 1.00 94.38 796 GLY A O 1
ATOM 5971 N N . GLU A 1 797 ? 11.688 -12.887 -2.698 1.00 92.62 797 GLU A N 1
ATOM 5972 C CA . GLU A 1 797 ? 12.461 -14.094 -2.336 1.00 92.62 797 GLU A CA 1
ATOM 5973 C C . GLU A 1 797 ? 13.432 -14.567 -3.442 1.00 92.62 797 GLU A C 1
ATOM 5975 O O . GLU A 1 797 ? 14.385 -15.300 -3.152 1.00 92.62 797 GLU A O 1
ATOM 5980 N N . HIS A 1 798 ? 13.222 -14.133 -4.691 1.00 91.81 798 HIS A N 1
ATOM 5981 C CA . HIS A 1 798 ? 13.931 -14.606 -5.889 1.00 91.81 798 HIS A CA 1
ATOM 5982 C C . HIS A 1 798 ? 14.844 -13.566 -6.563 1.00 91.81 798 HIS A C 1
ATOM 5984 O O . HIS A 1 798 ? 15.208 -13.720 -7.722 1.00 91.81 798 HIS A O 1
ATOM 5990 N N . THR A 1 799 ? 15.309 -12.569 -5.809 1.00 89.94 799 THR A N 1
ATOM 5991 C CA . THR A 1 799 ? 16.168 -11.460 -6.288 1.00 89.94 799 THR A CA 1
ATOM 5992 C C . THR A 1 799 ? 17.661 -11.812 -6.376 1.00 89.94 799 THR A C 1
ATOM 5994 O O . THR A 1 799 ? 18.520 -10.969 -6.637 1.00 89.94 799 THR A O 1
ATOM 5997 N N . ASP A 1 800 ? 18.022 -13.069 -6.108 1.00 89.75 800 ASP A N 1
ATOM 5998 C CA . ASP A 1 800 ? 19.407 -13.528 -6.102 1.00 89.75 800 ASP A CA 1
ATOM 5999 C C . ASP A 1 800 ? 19.927 -13.765 -7.532 1.00 89.75 800 ASP A C 1
ATOM 6001 O O . ASP A 1 800 ? 19.259 -14.299 -8.412 1.00 89.75 800 ASP A O 1
ATOM 6005 N N . ARG A 1 801 ? 21.209 -13.476 -7.770 1.00 88.62 801 ARG A N 1
ATOM 6006 C CA . ARG A 1 801 ? 21.818 -13.565 -9.107 1.00 88.62 801 ARG A CA 1
ATOM 6007 C C . ARG A 1 801 ? 21.714 -14.963 -9.735 1.00 88.62 801 ARG A C 1
ATOM 6009 O O . ARG A 1 801 ? 22.507 -15.855 -9.399 1.00 88.62 801 ARG A O 1
ATOM 6016 N N . ASN A 1 802 ? 20.951 -15.100 -10.819 1.00 84.69 802 ASN A N 1
ATOM 6017 C CA . ASN A 1 802 ? 20.621 -16.385 -11.464 1.00 84.69 802 ASN A CA 1
ATOM 6018 C C . ASN A 1 802 ? 19.884 -17.360 -10.537 1.00 84.69 802 ASN A C 1
ATOM 6020 O O . ASN A 1 802 ? 20.025 -18.585 -10.707 1.00 84.69 802 ASN A O 1
ATOM 6024 N N . ASP A 1 803 ? 19.170 -16.849 -9.536 1.00 87.81 803 ASP A N 1
ATOM 6025 C CA . ASP A 1 803 ? 18.061 -17.608 -8.996 1.00 87.81 803 ASP A CA 1
ATOM 6026 C C . ASP A 1 803 ? 17.045 -17.828 -10.117 1.00 87.81 803 ASP A C 1
ATOM 6028 O O . ASP A 1 803 ? 16.923 -17.058 -11.057 1.00 87.81 803 ASP A O 1
ATOM 6032 N N . ASN A 1 804 ? 16.453 -19.005 -10.106 1.00 86.88 804 ASN A N 1
ATOM 6033 C CA . ASN A 1 804 ? 15.575 -19.488 -11.155 1.00 86.88 804 ASN A CA 1
ATOM 6034 C C . ASN A 1 804 ? 14.550 -20.431 -10.511 1.00 86.88 804 ASN A C 1
ATOM 6036 O O . ASN A 1 804 ? 14.308 -21.548 -10.994 1.00 86.88 804 ASN A O 1
ATOM 6040 N N . GLY A 1 805 ? 14.064 -20.065 -9.320 1.00 85.62 805 GLY A N 1
ATOM 6041 C CA . GLY A 1 805 ? 13.110 -20.845 -8.528 1.00 85.62 805 GLY A CA 1
ATOM 6042 C C . GLY A 1 805 ? 13.624 -22.248 -8.183 1.00 85.62 805 GLY A C 1
ATOM 6043 O O . GLY A 1 805 ? 12.897 -23.245 -8.247 1.00 85.62 805 GLY A O 1
ATOM 6044 N N . GLY A 1 806 ? 14.931 -22.386 -7.925 1.00 82.56 806 GLY A N 1
ATOM 6045 C CA . GLY A 1 806 ? 15.569 -23.680 -7.642 1.00 82.56 806 GLY A CA 1
ATOM 6046 C C . GLY A 1 806 ? 15.750 -24.626 -8.846 1.00 82.56 806 GLY A C 1
ATOM 6047 O O . GLY A 1 806 ? 16.153 -25.786 -8.658 1.00 82.56 806 GLY A O 1
ATOM 6048 N N . VAL A 1 807 ? 15.503 -24.164 -10.076 1.00 80.81 807 VAL A N 1
ATOM 6049 C CA . VAL A 1 807 ? 15.836 -24.873 -11.324 1.00 80.81 807 VAL A CA 1
ATOM 6050 C C . VAL A 1 807 ? 17.234 -24.457 -11.793 1.00 80.81 807 VAL A C 1
ATOM 6052 O O . VAL A 1 807 ? 17.627 -23.303 -11.696 1.00 80.81 807 VAL A O 1
ATOM 6055 N N . LEU A 1 808 ? 18.049 -25.395 -12.289 1.00 76.44 808 LEU A N 1
ATOM 6056 C CA . LEU A 1 808 ? 19.365 -25.018 -12.818 1.00 76.44 808 LEU A CA 1
ATOM 6057 C C . LEU A 1 808 ? 19.194 -24.230 -14.129 1.00 76.44 808 LEU A C 1
ATOM 6059 O O . LEU A 1 808 ? 18.428 -24.685 -14.978 1.00 76.44 808 LEU A O 1
ATOM 6063 N N . PRO A 1 809 ? 19.952 -23.141 -14.356 1.00 69.81 809 PRO A N 1
ATOM 6064 C CA . PRO A 1 809 ? 19.895 -22.398 -15.613 1.00 69.81 809 PRO A CA 1
ATOM 6065 C C . PRO A 1 809 ? 20.012 -23.311 -16.845 1.00 69.81 809 PRO A C 1
ATOM 6067 O O . PRO A 1 809 ? 20.953 -24.112 -16.962 1.00 69.81 809 PRO A O 1
ATOM 6070 N N . GLY A 1 810 ? 19.037 -23.202 -17.751 1.00 65.44 810 GLY A N 1
ATOM 6071 C CA . GLY A 1 810 ? 18.930 -23.980 -18.989 1.00 65.44 810 GLY A CA 1
ATOM 6072 C C . GLY A 1 810 ? 18.257 -25.360 -18.876 1.00 65.44 810 GLY A C 1
ATOM 6073 O O . GLY A 1 810 ? 18.094 -26.025 -19.910 1.00 65.44 810 GLY A O 1
ATOM 6074 N N . ASP A 1 811 ? 17.881 -25.816 -17.674 1.00 70.25 811 ASP A N 1
ATOM 6075 C CA . ASP A 1 811 ? 17.000 -26.981 -17.503 1.00 70.25 811 ASP A CA 1
ATOM 6076 C C . ASP A 1 811 ? 15.531 -26.588 -17.779 1.00 70.25 811 ASP A C 1
ATOM 6078 O O . ASP A 1 811 ? 15.160 -25.454 -17.504 1.00 70.25 811 ASP A O 1
ATOM 6082 N N . PRO A 1 812 ? 14.684 -27.503 -18.297 1.00 73.94 812 PRO A N 1
ATOM 6083 C CA . PRO A 1 812 ? 13.283 -27.186 -18.568 1.00 73.94 812 PRO A CA 1
ATOM 6084 C C . PRO A 1 812 ? 12.498 -26.856 -17.295 1.00 73.94 812 PRO A C 1
ATOM 6086 O O . PRO A 1 812 ? 12.511 -27.660 -16.350 1.00 73.94 812 PRO A O 1
ATOM 6089 N N . VAL A 1 813 ? 11.752 -25.759 -17.319 1.00 82.88 813 VAL A N 1
ATOM 6090 C CA . VAL A 1 813 ? 10.841 -25.327 -16.261 1.00 82.88 813 VAL A CA 1
ATOM 6091 C C . VAL A 1 813 ? 9.429 -25.910 -16.460 1.00 82.88 813 VAL A C 1
ATOM 6093 O O . VAL A 1 813 ? 9.111 -26.495 -17.508 1.00 82.88 813 VAL A O 1
ATOM 6096 N N . PRO A 1 814 ? 8.559 -25.893 -15.430 1.00 88.06 814 PRO A N 1
ATOM 6097 C CA . PRO A 1 814 ? 7.157 -26.263 -15.590 1.00 88.06 814 PRO A CA 1
ATOM 6098 C C . PRO A 1 814 ? 6.467 -25.413 -16.660 1.00 88.06 814 PRO A C 1
ATOM 6100 O O . PRO A 1 814 ? 6.626 -24.208 -16.712 1.00 88.06 814 PRO A O 1
ATOM 6103 N N . ALA A 1 815 ? 5.644 -26.045 -17.496 1.00 85.06 815 ALA A N 1
ATOM 6104 C CA . ALA A 1 815 ? 5.047 -25.384 -18.655 1.00 85.06 815 ALA A CA 1
ATOM 6105 C C . ALA A 1 815 ? 4.104 -24.213 -18.322 1.00 85.06 815 ALA A C 1
ATOM 6107 O O . ALA A 1 815 ? 3.884 -23.369 -19.179 1.00 85.06 815 ALA A O 1
ATOM 6108 N N . ASP A 1 816 ? 3.505 -24.207 -17.131 1.00 90.69 816 ASP A N 1
ATOM 6109 C CA . ASP A 1 816 ? 2.645 -23.111 -16.675 1.00 90.69 816 ASP A CA 1
ATOM 6110 C C . ASP A 1 816 ? 3.446 -21.994 -15.981 1.00 90.69 816 ASP A C 1
ATOM 6112 O O . ASP A 1 816 ? 2.856 -20.960 -15.720 1.00 90.69 816 ASP A O 1
ATOM 6116 N N . ARG A 1 817 ? 4.756 -22.185 -15.723 1.00 91.31 817 ARG A N 1
ATOM 6117 C CA . ARG A 1 817 ? 5.598 -21.228 -14.990 1.00 91.31 817 ARG A CA 1
ATOM 6118 C C . ARG A 1 817 ? 5.674 -19.880 -15.699 1.00 91.31 817 ARG A C 1
ATOM 6120 O O . ARG A 1 817 ? 5.270 -18.908 -15.116 1.00 91.31 817 ARG A O 1
ATOM 6127 N N . HIS A 1 818 ? 5.989 -19.855 -16.993 1.00 91.56 818 HIS A N 1
ATOM 6128 C CA . HIS A 1 818 ? 5.983 -18.641 -17.831 1.00 91.56 818 HIS A CA 1
ATOM 6129 C C . HIS A 1 818 ? 4.715 -17.760 -17.752 1.00 91.56 818 HIS A C 1
ATOM 6131 O O . HIS A 1 818 ? 4.697 -16.672 -18.302 1.00 91.56 818 HIS A O 1
ATOM 6137 N N . ALA A 1 819 ? 3.609 -18.264 -17.198 1.00 93.31 819 ALA A N 1
ATOM 6138 C CA . ALA A 1 819 ? 2.347 -17.544 -17.084 1.00 93.31 819 ALA A CA 1
ATOM 6139 C C . ALA A 1 819 ? 1.777 -17.542 -15.658 1.00 93.31 819 ALA A C 1
ATOM 6141 O O . ALA A 1 819 ? 0.644 -17.097 -15.493 1.00 93.31 819 ALA A O 1
ATOM 6142 N N . SER A 1 820 ? 2.450 -18.160 -14.683 1.00 90.75 820 SER A N 1
ATOM 6143 C CA . SER A 1 820 ? 1.918 -18.252 -13.321 1.00 90.75 820 SER A CA 1
ATOM 6144 C C . SER A 1 820 ? 2.102 -16.958 -12.560 1.00 90.75 820 SER A C 1
ATOM 6146 O O . SER A 1 820 ? 1.196 -16.627 -11.812 1.00 90.75 820 SER A O 1
ATOM 6148 N N . ASP A 1 821 ? 3.228 -16.291 -12.800 1.00 93.19 821 ASP A N 1
ATOM 6149 C CA . ASP A 1 821 ? 3.681 -15.118 -12.060 1.00 93.19 821 ASP A CA 1
ATOM 6150 C C . ASP A 1 821 ? 4.152 -14.019 -13.037 1.00 93.19 821 ASP A C 1
ATOM 6152 O O . ASP A 1 821 ? 5.285 -13.588 -13.010 1.00 93.19 821 ASP A O 1
ATOM 6156 N N . ALA A 1 822 ? 3.392 -13.821 -14.122 1.00 95.81 822 ALA A N 1
ATOM 6157 C CA . ALA A 1 822 ? 3.838 -13.059 -15.295 1.00 95.81 822 ALA A CA 1
ATOM 6158 C C . ALA A 1 822 ? 3.325 -11.618 -15.226 1.00 95.81 822 ALA A C 1
ATOM 6160 O O . ALA A 1 822 ? 2.173 -11.337 -15.626 1.00 95.81 822 ALA A O 1
ATOM 6161 N N . ASP A 1 823 ? 4.194 -10.729 -14.768 1.00 98.25 823 ASP A N 1
ATOM 6162 C CA . ASP A 1 823 ? 3.833 -9.396 -14.316 1.00 98.25 823 ASP A CA 1
ATOM 6163 C C . ASP A 1 823 ? 3.987 -8.341 -15.394 1.00 98.25 823 ASP A C 1
ATOM 6165 O O . ASP A 1 823 ? 4.703 -8.477 -16.394 1.00 98.25 823 ASP A O 1
ATOM 6169 N N . VAL A 1 824 ? 3.258 -7.244 -15.214 1.00 98.69 824 VAL A N 1
ATOM 6170 C CA . VAL A 1 824 ? 3.517 -6.014 -15.954 1.00 98.69 824 VAL A CA 1
ATOM 6171 C C . VAL A 1 824 ? 3.801 -4.907 -14.970 1.00 98.69 824 VAL A C 1
ATOM 6173 O O . VAL A 1 824 ? 2.915 -4.507 -14.221 1.00 98.69 824 VAL A O 1
ATOM 6176 N N . ILE A 1 825 ? 5.019 -4.388 -15.054 1.00 98.81 825 ILE A N 1
ATOM 6177 C CA . ILE A 1 825 ? 5.555 -3.395 -14.136 1.00 98.81 825 ILE A CA 1
ATOM 6178 C C . ILE A 1 825 ? 5.851 -2.120 -14.921 1.00 98.81 825 ILE A C 1
ATOM 6180 O O . ILE A 1 825 ? 6.514 -2.153 -15.966 1.00 98.81 825 ILE A O 1
ATOM 6184 N N . VAL A 1 826 ? 5.331 -0.999 -14.434 1.00 98.62 826 VAL A N 1
ATOM 6185 C CA . VAL A 1 826 ? 5.646 0.344 -14.923 1.00 98.62 826 VAL A CA 1
ATOM 6186 C C . VAL A 1 826 ? 6.262 1.123 -13.764 1.00 98.62 826 VAL A C 1
ATOM 6188 O O . VAL A 1 826 ? 5.622 1.202 -12.723 1.00 98.62 826 VAL A O 1
ATOM 6191 N N . GLY A 1 827 ? 7.477 1.651 -13.935 1.00 97.31 827 GLY A N 1
ATOM 6192 C CA . GLY A 1 827 ? 8.149 2.470 -12.916 1.00 97.31 827 GLY A CA 1
ATOM 6193 C C . GLY A 1 827 ? 7.346 3.736 -12.640 1.00 97.31 827 GLY A C 1
ATOM 6194 O O . GLY A 1 827 ? 6.662 3.845 -11.633 1.00 97.31 827 GLY A O 1
ATOM 6195 N N . ASP A 1 828 ? 7.270 4.605 -13.642 1.00 96.44 828 ASP A N 1
ATOM 6196 C CA . ASP A 1 828 ? 6.516 5.853 -13.538 1.00 96.44 828 ASP A CA 1
ATOM 6197 C C . ASP A 1 828 ? 4.979 5.713 -13.719 1.00 96.44 828 ASP A C 1
ATOM 6199 O O . ASP A 1 828 ? 4.376 4.658 -13.946 1.00 96.44 828 ASP A O 1
ATOM 6203 N N . ASN A 1 829 ? 4.320 6.868 -13.778 1.00 97.56 829 ASN A N 1
ATOM 6204 C CA . ASN A 1 829 ? 2.948 7.061 -14.244 1.00 97.56 829 ASN A CA 1
ATOM 6205 C C . ASN A 1 829 ? 2.589 6.368 -15.581 1.00 97.56 829 ASN A C 1
ATOM 6207 O O . ASN A 1 829 ? 3.146 6.632 -16.659 1.00 97.56 829 ASN A O 1
ATOM 6211 N N . GLY A 1 830 ? 1.501 5.593 -15.573 1.00 97.06 830 GLY A N 1
ATOM 6212 C CA . GLY A 1 830 ? 1.084 4.827 -16.745 1.00 97.06 830 GLY A CA 1
ATOM 6213 C C . GLY A 1 830 ? -0.349 4.301 -16.727 1.00 97.06 830 GLY A C 1
ATOM 6214 O O . GLY A 1 830 ? -1.167 4.580 -15.860 1.00 97.06 830 GLY A O 1
ATOM 6215 N N . GLN A 1 831 ? -0.685 3.540 -17.762 1.00 97.81 831 GLN A N 1
ATOM 6216 C CA . GLN A 1 831 ? -1.931 2.788 -17.873 1.00 97.81 831 GLN A CA 1
ATOM 6217 C C . GLN A 1 831 ? -1.610 1.342 -18.226 1.00 97.81 831 GLN A C 1
ATOM 6219 O O . GLN A 1 831 ? -1.110 1.094 -19.327 1.00 97.81 831 GLN A O 1
ATOM 6224 N N . ILE A 1 832 ? -2.008 0.399 -17.373 1.00 98.25 832 ILE A N 1
ATOM 6225 C CA . ILE A 1 832 ? -2.012 -1.034 -17.688 1.00 98.25 832 ILE A CA 1
ATOM 6226 C C . ILE A 1 832 ? -3.444 -1.456 -18.030 1.00 98.25 832 ILE A C 1
ATOM 6228 O O . ILE A 1 832 ? -4.384 -1.291 -17.253 1.00 98.25 832 ILE A O 1
ATOM 6232 N N . ILE A 1 833 ? -3.643 -1.949 -19.254 1.00 97.88 833 ILE A N 1
ATOM 6233 C CA . ILE A 1 833 ? -4.969 -2.293 -19.779 1.00 97.88 833 ILE A CA 1
ATOM 6234 C C . ILE A 1 833 ? -5.013 -3.767 -20.174 1.00 97.88 833 ILE A C 1
ATOM 6236 O O . ILE A 1 833 ? -4.438 -4.167 -21.191 1.00 97.88 833 ILE A O 1
ATOM 6240 N N . ARG A 1 834 ? -5.801 -4.565 -19.450 1.00 96.50 834 ARG A N 1
ATOM 6241 C CA . ARG A 1 834 ? -6.121 -5.958 -19.789 1.00 96.50 834 ARG A CA 1
ATOM 6242 C C . ARG A 1 834 ? -7.063 -6.017 -20.997 1.00 96.50 834 ARG A C 1
ATOM 6244 O O . ARG A 1 834 ? -8.148 -5.420 -21.039 1.00 96.50 834 ARG A O 1
ATOM 6251 N N . VAL A 1 835 ? -6.662 -6.762 -22.027 1.00 96.56 835 VAL A N 1
ATOM 6252 C CA . VAL A 1 835 ? -7.358 -6.776 -23.323 1.00 96.56 835 VAL A CA 1
ATOM 6253 C C . VAL A 1 835 ? -8.444 -7.853 -23.368 1.00 96.56 835 VAL A C 1
ATOM 6255 O O . VAL A 1 835 ? -8.169 -9.051 -23.460 1.00 96.56 835 VAL A O 1
ATOM 6258 N N . VAL A 1 836 ? -9.711 -7.429 -23.418 1.00 95.06 836 VAL A N 1
ATOM 6259 C CA . VAL A 1 836 ? -10.883 -8.336 -23.378 1.00 95.06 836 VAL A CA 1
ATOM 6260 C C . VAL A 1 836 ? -11.516 -8.610 -24.749 1.00 95.06 836 VAL A C 1
ATOM 6262 O O . VAL A 1 836 ? -12.470 -9.381 -24.880 1.00 95.06 836 VAL A O 1
ATOM 6265 N N . GLY A 1 837 ? -11.005 -7.997 -25.818 1.00 94.75 837 GLY A N 1
ATOM 6266 C CA . GLY A 1 837 ? -11.514 -8.245 -27.165 1.00 94.75 837 GLY A CA 1
ATOM 6267 C C . GLY A 1 837 ? -10.812 -7.470 -28.274 1.00 94.75 837 GLY A C 1
ATOM 6268 O O . GLY A 1 837 ? -9.979 -6.597 -28.035 1.00 94.75 837 GLY A O 1
ATOM 6269 N N . LEU A 1 838 ? -11.181 -7.781 -29.516 1.00 93.56 838 LEU A N 1
ATOM 6270 C CA . LEU A 1 838 ? -10.574 -7.237 -30.732 1.00 93.56 838 LEU A CA 1
ATOM 6271 C C . LEU A 1 838 ? -11.585 -6.462 -31.585 1.00 93.56 838 LEU A C 1
ATOM 6273 O O . LEU A 1 838 ? -12.786 -6.734 -31.580 1.00 93.56 838 LEU A O 1
ATOM 6277 N N . LYS A 1 839 ? -11.085 -5.535 -32.408 1.00 91.50 839 LYS A N 1
ATOM 6278 C CA . LYS A 1 839 ? -11.862 -4.732 -33.375 1.00 91.50 839 LYS A CA 1
ATOM 6279 C C . LYS A 1 839 ? -13.103 -4.046 -32.778 1.00 91.50 839 LYS A C 1
ATOM 6281 O O . LYS A 1 839 ? -14.162 -4.011 -33.417 1.00 91.50 839 LYS A O 1
ATOM 6286 N N . GLY A 1 840 ? -12.993 -3.528 -31.557 1.00 91.56 840 GLY A N 1
ATOM 6287 C CA . GLY A 1 840 ? -14.073 -2.867 -30.816 1.00 91.56 840 GLY A CA 1
ATOM 6288 C C . GLY A 1 840 ? -15.144 -3.821 -30.268 1.00 91.56 840 GLY A C 1
ATOM 6289 O O . GLY A 1 840 ? -16.193 -3.368 -29.798 1.00 91.56 840 GLY A O 1
ATOM 6290 N N . THR A 1 841 ? -14.941 -5.138 -30.390 1.00 93.19 841 THR A N 1
ATOM 6291 C CA . THR A 1 841 ? -15.917 -6.170 -30.019 1.00 93.19 841 THR A CA 1
ATOM 6292 C C . THR A 1 841 ? -15.409 -6.981 -28.828 1.00 93.19 841 THR A C 1
ATOM 6294 O O . THR A 1 841 ? -14.479 -7.774 -28.954 1.00 93.19 841 THR A O 1
ATOM 6297 N N . ASP A 1 842 ? -16.069 -6.810 -27.683 1.00 92.75 842 ASP A N 1
ATOM 6298 C CA . ASP A 1 842 ? -15.809 -7.567 -26.452 1.00 92.75 842 ASP A CA 1
ATOM 6299 C C . ASP A 1 842 ? -15.998 -9.078 -26.685 1.00 92.75 842 ASP A C 1
ATOM 6301 O O . ASP A 1 842 ? -16.966 -9.510 -27.328 1.00 92.75 842 ASP A O 1
ATOM 6305 N N . GLY A 1 843 ? -15.028 -9.872 -26.233 1.00 91.56 843 GLY A N 1
ATOM 6306 C CA . GLY A 1 843 ? -14.951 -11.315 -26.446 1.00 91.56 843 GLY A CA 1
ATOM 6307 C C . GLY A 1 843 ? -14.514 -11.762 -27.850 1.00 91.56 843 GLY A C 1
ATOM 6308 O O . GLY A 1 843 ? -14.408 -12.967 -28.096 1.00 91.56 843 GLY A O 1
ATOM 6309 N N . GLU A 1 844 ? -14.267 -10.858 -28.811 1.00 92.56 844 GLU A N 1
ATOM 6310 C CA . GLU A 1 844 ? -13.676 -11.249 -30.101 1.00 92.56 844 GLU A CA 1
ATOM 6311 C C . GLU A 1 844 ? -12.195 -11.600 -29.914 1.00 92.56 844 GLU A C 1
ATOM 6313 O O . GLU A 1 844 ? -11.431 -10.783 -29.428 1.00 92.56 844 GLU A O 1
ATOM 6318 N N . GLY A 1 845 ? -11.772 -12.793 -30.347 1.00 86.94 845 GLY A N 1
ATOM 6319 C CA . GLY A 1 845 ? -10.377 -13.244 -30.213 1.00 86.94 845 GLY A CA 1
ATOM 6320 C C . GLY A 1 845 ? -10.066 -13.974 -28.905 1.00 86.94 845 GLY A C 1
ATOM 6321 O O . GLY A 1 845 ? -9.014 -14.591 -28.806 1.00 86.94 845 GLY A O 1
ATOM 6322 N N . VAL A 1 846 ? -11.008 -13.982 -27.963 1.00 87.62 846 VAL A N 1
ATOM 6323 C CA . VAL A 1 846 ? -10.913 -14.685 -26.681 1.00 87.62 846 VAL A CA 1
ATOM 6324 C C . VAL A 1 846 ? -11.177 -16.191 -26.857 1.00 87.62 846 VAL A C 1
ATOM 6326 O O . VAL A 1 846 ? -12.072 -16.597 -27.613 1.00 87.62 846 VAL A O 1
ATOM 6329 N N . ILE A 1 847 ? -10.408 -17.033 -26.159 1.00 78.50 847 ILE A N 1
ATOM 6330 C CA . ILE A 1 847 ? -10.571 -18.496 -26.138 1.00 78.50 847 ILE A CA 1
ATOM 6331 C C . ILE A 1 847 ? -11.321 -18.908 -24.863 1.00 78.50 847 ILE A C 1
ATOM 6333 O O . ILE A 1 847 ? -11.121 -18.339 -23.802 1.00 78.50 847 ILE A O 1
ATOM 6337 N N . ALA A 1 848 ? -12.218 -19.893 -24.969 1.00 60.22 848 ALA A N 1
ATOM 6338 C CA . ALA A 1 848 ? -13.041 -20.332 -23.843 1.00 60.22 848 ALA A CA 1
ATOM 6339 C C . ALA A 1 848 ? -12.233 -21.097 -22.766 1.00 60.22 848 ALA A C 1
ATOM 6341 O O . ALA A 1 848 ? -11.442 -21.966 -23.152 1.00 60.22 848 ALA A O 1
ATOM 6342 N N . PRO A 1 849 ? -12.542 -20.920 -21.460 1.00 60.50 849 PRO A N 1
ATOM 6343 C CA . PRO A 1 849 ? -13.588 -20.047 -20.901 1.00 60.50 849 PRO A CA 1
ATOM 6344 C C . PRO A 1 849 ? -13.222 -18.560 -21.050 1.00 60.50 849 PRO A C 1
ATOM 6346 O O . PRO A 1 849 ? -12.104 -18.162 -20.775 1.00 60.50 849 PRO A O 1
ATOM 6349 N N . ASN A 1 850 ? -14.149 -17.763 -21.590 1.00 57.28 850 ASN A N 1
ATOM 6350 C CA . ASN A 1 850 ? -13.830 -16.435 -22.111 1.00 57.28 850 ASN A CA 1
ATOM 6351 C C . ASN A 1 850 ? -13.459 -15.440 -20.998 1.00 57.28 850 ASN A C 1
ATOM 6353 O O . ASN A 1 850 ? -14.351 -15.104 -20.222 1.00 57.28 850 ASN A O 1
ATOM 6357 N N . ARG A 1 851 ? -12.242 -14.878 -21.005 1.00 80.06 851 ARG A N 1
ATOM 6358 C CA . ARG A 1 851 ? -11.920 -13.656 -20.240 1.00 80.06 851 ARG A CA 1
ATOM 6359 C C . ARG A 1 851 ? -11.090 -12.653 -21.027 1.00 80.06 851 ARG A C 1
ATOM 6361 O O . ARG A 1 851 ? -11.574 -11.558 -21.300 1.00 80.06 851 ARG A O 1
ATOM 6368 N N . TYR A 1 852 ? -9.917 -13.085 -21.477 1.00 90.94 852 TYR A N 1
ATOM 6369 C CA . TYR A 1 852 ? -8.921 -12.220 -22.100 1.00 90.94 852 TYR A CA 1
ATOM 6370 C C . TYR A 1 852 ? -8.488 -12.741 -23.467 1.00 90.94 852 TYR A C 1
ATOM 6372 O O . TYR A 1 852 ? -8.655 -13.919 -23.810 1.00 90.94 852 TYR A O 1
ATOM 6380 N N . VAL A 1 853 ? -7.976 -11.838 -24.296 1.00 93.38 853 VAL A N 1
ATOM 6381 C CA . VAL A 1 853 ? -7.282 -12.217 -25.527 1.00 93.38 853 VAL A CA 1
ATOM 6382 C C . VAL A 1 853 ? -5.992 -12.951 -25.141 1.00 93.38 853 VAL A C 1
ATOM 6384 O O . VAL A 1 853 ? -5.415 -12.671 -24.102 1.00 93.38 853 VAL A O 1
ATOM 6387 N N . THR A 1 854 ? -5.553 -13.909 -25.959 1.00 92.38 854 THR A N 1
ATOM 6388 C CA . THR A 1 854 ? -4.355 -14.722 -25.689 1.00 92.38 854 THR A CA 1
ATOM 6389 C C . THR A 1 854 ? -3.316 -14.541 -26.787 1.00 92.38 854 THR A C 1
ATOM 6391 O O . THR A 1 854 ? -3.683 -14.485 -27.969 1.00 92.38 854 THR A O 1
ATOM 6394 N N . PHE A 1 855 ? -2.035 -14.569 -26.430 1.00 93.88 855 PHE A N 1
ATOM 6395 C CA . PHE A 1 855 ? -0.950 -14.667 -27.401 1.00 93.88 855 PHE A CA 1
ATOM 6396 C C . PHE A 1 855 ? -0.948 -16.024 -28.121 1.00 93.88 855 PHE A C 1
ATOM 6398 O O . PHE A 1 855 ? -1.274 -17.066 -27.555 1.00 93.88 855 PHE A O 1
ATOM 6405 N N . ASN A 1 856 ? -0.565 -16.035 -29.401 1.00 93.81 856 ASN A N 1
ATOM 6406 C CA . ASN A 1 856 ? -0.356 -17.281 -30.144 1.00 93.81 856 ASN A CA 1
ATOM 6407 C C . ASN A 1 856 ? 1.010 -17.909 -29.846 1.00 93.81 856 ASN A C 1
ATOM 6409 O O . ASN A 1 856 ? 1.189 -19.108 -30.085 1.00 93.81 856 ASN A O 1
ATOM 6413 N N . TYR A 1 857 ? 1.993 -17.098 -29.442 1.00 92.75 857 TYR A N 1
ATOM 6414 C CA . TYR A 1 857 ? 3.325 -17.594 -29.098 1.00 92.75 857 TYR A CA 1
ATOM 6415 C C . TYR A 1 857 ? 3.343 -18.301 -27.739 1.00 92.75 857 TYR A C 1
ATOM 6417 O O . TYR A 1 857 ? 4.127 -19.240 -27.587 1.00 92.75 857 TYR A O 1
ATOM 6425 N N . ASP A 1 858 ? 2.449 -17.915 -26.823 1.00 92.75 858 ASP A N 1
ATOM 6426 C CA . ASP A 1 858 ? 2.226 -18.576 -25.539 1.00 92.75 858 ASP A CA 1
ATOM 6427 C C . ASP A 1 858 ? 1.543 -19.940 -25.747 1.00 92.75 858 ASP A C 1
ATOM 6429 O O . ASP A 1 858 ? 0.326 -20.151 -25.647 1.00 92.75 858 ASP A O 1
ATOM 6433 N N . ASN A 1 859 ? 2.381 -20.910 -26.079 1.00 89.69 859 ASN A N 1
ATOM 6434 C CA . ASN A 1 859 ? 2.021 -22.304 -26.247 1.00 89.69 859 ASN A CA 1
ATOM 6435 C C . ASN A 1 859 ? 2.747 -23.208 -25.240 1.00 89.69 859 ASN A C 1
ATOM 6437 O O . ASN A 1 859 ? 2.884 -24.405 -25.515 1.00 89.69 859 ASN A O 1
ATOM 6441 N N . TYR A 1 860 ? 3.180 -22.634 -24.111 1.00 88.00 860 TYR A N 1
ATOM 6442 C CA . TYR A 1 860 ? 3.875 -23.327 -23.030 1.00 88.00 860 TYR A CA 1
ATOM 6443 C C . TYR A 1 860 ? 2.919 -24.293 -22.316 1.00 88.00 860 TYR A C 1
ATOM 6445 O O . TYR A 1 860 ? 3.013 -25.515 -22.492 1.00 88.00 860 TYR A O 1
ATOM 6453 N N . GLY A 1 861 ? 1.944 -23.738 -21.592 1.00 90.31 861 GLY A N 1
ATOM 6454 C CA . GLY A 1 861 ? 1.070 -24.456 -20.670 1.00 90.31 861 GLY A CA 1
ATOM 6455 C C . GLY A 1 861 ? -0.433 -24.305 -20.928 1.00 90.31 861 GLY A C 1
ATOM 6456 O O . GLY A 1 861 ? -0.885 -23.901 -22.008 1.00 90.31 861 GLY A O 1
ATOM 6457 N N . ALA A 1 862 ? -1.212 -24.729 -19.934 1.00 88.81 862 ALA A N 1
ATOM 6458 C CA . ALA A 1 862 ? -2.656 -24.546 -19.849 1.00 88.81 862 ALA A CA 1
ATOM 6459 C C . ALA A 1 862 ? -3.031 -23.167 -19.289 1.00 88.81 862 ALA A C 1
ATOM 6461 O O . ALA A 1 862 ? -4.014 -22.600 -19.777 1.00 88.81 862 ALA A O 1
ATOM 6462 N N . VAL A 1 863 ? -2.262 -22.654 -18.323 1.00 88.69 863 VAL A N 1
ATOM 6463 C CA . VAL A 1 863 ? -2.303 -21.241 -17.928 1.00 88.69 863 VAL A CA 1
ATOM 6464 C C . VAL A 1 863 ? -1.777 -20.420 -19.106 1.00 88.69 863 VAL A C 1
ATOM 6466 O O . VAL A 1 863 ? -0.966 -20.903 -19.909 1.00 88.69 863 VAL A O 1
ATOM 6469 N N . LYS A 1 864 ? -2.373 -19.249 -19.316 1.00 91.31 864 LYS A N 1
ATOM 6470 C CA . LYS A 1 864 ? -2.037 -18.363 -20.425 1.00 91.31 864 LYS A CA 1
ATOM 6471 C C . LYS A 1 864 ? -1.571 -17.034 -19.855 1.00 91.31 864 LYS A C 1
ATOM 6473 O O . LYS A 1 864 ? -2.225 -16.536 -18.943 1.00 91.31 864 LYS A O 1
ATOM 6478 N N . ILE A 1 865 ? -0.540 -16.472 -20.474 1.00 93.88 865 ILE A N 1
ATOM 6479 C CA . ILE A 1 865 ? -0.109 -15.094 -20.237 1.00 93.88 865 ILE A CA 1
ATOM 6480 C C . ILE A 1 865 ? -1.278 -14.162 -20.570 1.00 93.88 865 ILE A C 1
ATOM 6482 O O . ILE A 1 865 ? -1.896 -14.269 -21.646 1.00 93.88 865 ILE A O 1
ATOM 6486 N N . LEU A 1 866 ? -1.576 -13.248 -19.656 1.00 93.81 866 LEU A N 1
ATOM 6487 C CA . LEU A 1 866 ? -2.583 -12.213 -19.818 1.00 93.81 866 LEU A CA 1
ATOM 6488 C C . LEU A 1 866 ? -2.074 -11.117 -20.751 1.00 93.81 866 LEU A C 1
ATOM 6490 O O . LEU A 1 866 ? -1.029 -10.506 -20.562 1.00 93.81 866 LEU A O 1
ATOM 6494 N N . VAL A 1 867 ? -2.849 -10.840 -21.798 1.00 95.88 867 VAL A N 1
ATOM 6495 C CA . VAL A 1 867 ? -2.500 -9.778 -22.744 1.00 95.88 867 VAL A CA 1
ATOM 6496 C C . VAL A 1 867 ? -2.832 -8.421 -22.130 1.00 95.88 867 VAL A C 1
ATOM 6498 O O . VAL A 1 867 ? -4.011 -8.047 -22.051 1.00 95.88 867 VAL A O 1
ATOM 6501 N N . ARG A 1 868 ? -1.787 -7.658 -21.803 1.00 97.00 868 ARG A N 1
ATOM 6502 C CA . ARG A 1 868 ? -1.869 -6.266 -21.345 1.00 97.00 868 ARG A CA 1
ATOM 6503 C C . ARG A 1 868 ? -1.293 -5.297 -22.365 1.00 97.00 868 ARG A C 1
ATOM 6505 O O . ARG A 1 868 ? -0.371 -5.617 -23.114 1.00 97.00 868 ARG A O 1
ATOM 6512 N N . GLY A 1 869 ? -1.889 -4.117 -22.434 1.00 97.00 869 GLY A N 1
ATOM 6513 C CA . GLY A 1 869 ? -1.378 -2.981 -23.185 1.00 97.00 869 GLY A CA 1
ATOM 6514 C C . GLY A 1 869 ? -0.962 -1.865 -22.241 1.00 97.00 869 GLY A C 1
ATOM 6515 O O . GLY A 1 869 ? -1.744 -1.525 -21.360 1.00 97.00 869 GLY A O 1
ATOM 6516 N N . VAL A 1 870 ? 0.215 -1.282 -22.474 1.00 97.81 870 VAL A N 1
ATOM 6517 C CA . VAL A 1 870 ? 0.794 -0.221 -21.640 1.00 97.81 870 VAL A CA 1
ATOM 6518 C C . VAL A 1 870 ? 0.859 1.099 -22.400 1.00 97.81 870 VAL A C 1
ATOM 6520 O O . VAL A 1 870 ? 1.287 1.135 -23.562 1.00 97.81 870 VAL A O 1
ATOM 6523 N N . SER A 1 871 ? 0.455 2.191 -21.754 1.00 95.19 871 SER A N 1
ATOM 6524 C CA . SER A 1 871 ? 0.689 3.564 -22.226 1.00 95.19 871 SER A CA 1
ATOM 6525 C C . SER A 1 871 ? 1.290 4.397 -21.102 1.00 95.19 871 SER A C 1
ATOM 6527 O O . SER A 1 871 ? 0.699 4.445 -20.032 1.00 95.19 871 SER A O 1
ATOM 6529 N N . TYR A 1 872 ? 2.409 5.075 -21.357 1.00 94.38 872 TYR A N 1
ATOM 6530 C CA . TYR A 1 872 ? 2.966 6.040 -20.410 1.00 94.38 872 TYR A CA 1
ATOM 6531 C C . TYR A 1 872 ? 2.086 7.290 -20.313 1.00 94.38 872 TYR A C 1
ATOM 6533 O O . TYR A 1 872 ? 1.496 7.731 -21.313 1.00 94.38 872 TYR A O 1
ATOM 6541 N N . LEU A 1 873 ? 2.028 7.874 -19.122 1.00 95.19 873 LEU A N 1
ATOM 6542 C CA . LEU A 1 873 ? 1.431 9.179 -18.859 1.00 95.19 873 LEU A CA 1
ATOM 6543 C C . LEU A 1 873 ? 2.543 10.177 -18.539 1.00 95.19 873 LEU A C 1
ATOM 6545 O O . LEU A 1 873 ? 3.616 9.793 -18.112 1.00 95.19 873 LEU A O 1
ATOM 6549 N N . ASP A 1 874 ? 2.304 11.461 -18.824 1.00 94.12 874 ASP A N 1
ATOM 6550 C CA . ASP A 1 874 ? 3.237 12.553 -18.478 1.00 94.12 874 ASP A CA 1
ATOM 6551 C C . ASP A 1 874 ? 4.683 12.334 -18.931 1.00 94.12 874 ASP A C 1
ATOM 6553 O O . ASP A 1 874 ? 5.630 12.831 -18.339 1.00 94.12 874 ASP A O 1
ATOM 6557 N N . TYR A 1 875 ? 4.810 11.631 -20.051 1.00 94.38 875 TYR A N 1
ATOM 6558 C CA . TYR A 1 875 ? 6.063 11.143 -20.582 1.00 94.38 875 TYR A CA 1
ATOM 6559 C C . TYR A 1 875 ? 6.253 11.601 -22.026 1.00 94.38 875 TYR A C 1
ATOM 6561 O O . TYR A 1 875 ? 5.305 11.687 -22.828 1.00 94.38 875 TYR A O 1
ATOM 6569 N N . THR A 1 876 ? 7.501 11.869 -22.393 1.00 93.31 876 THR A N 1
ATOM 6570 C CA . THR A 1 876 ? 7.893 12.166 -23.766 1.00 93.31 876 THR A CA 1
ATOM 6571 C C . THR A 1 876 ? 8.830 11.099 -24.300 1.00 93.31 876 THR A C 1
ATOM 6573 O O . THR A 1 876 ? 9.993 11.099 -23.912 1.00 93.31 876 THR A O 1
ATOM 6576 N N . PRO A 1 877 ? 8.390 10.310 -25.300 1.00 91.81 877 PRO A N 1
ATOM 6577 C CA . PRO A 1 877 ? 9.282 9.400 -26.003 1.00 91.81 877 PRO A CA 1
ATOM 6578 C C . PRO A 1 877 ? 10.478 10.140 -26.611 1.00 91.81 877 PRO A C 1
ATOM 6580 O O . PRO A 1 877 ? 10.321 11.151 -27.314 1.00 91.81 877 PRO A O 1
ATOM 6583 N N . GLY A 1 878 ? 11.663 9.626 -26.330 1.00 91.06 878 GLY A N 1
ATOM 6584 C CA . GLY A 1 878 ? 12.991 10.135 -26.639 1.00 91.06 878 GLY A CA 1
ATOM 6585 C C . GLY A 1 878 ? 13.486 11.241 -25.709 1.00 91.06 878 GLY A C 1
ATOM 6586 O O . GLY A 1 878 ? 14.521 11.852 -25.995 1.00 91.06 878 GLY A O 1
ATOM 6587 N N . GLY A 1 879 ? 12.709 11.577 -24.678 1.00 92.88 879 GLY A N 1
ATOM 6588 C CA . GLY A 1 879 ? 13.114 12.425 -23.567 1.00 92.88 879 GLY A CA 1
ATOM 6589 C C . GLY A 1 879 ? 13.745 13.778 -23.947 1.00 92.88 879 GLY A C 1
ATOM 6590 O O . GLY A 1 879 ? 13.347 14.423 -24.939 1.00 92.88 879 GLY A O 1
ATOM 6591 N N . PRO A 1 880 ? 14.713 14.263 -23.145 1.00 91.56 880 PRO A N 1
ATOM 6592 C CA . PRO A 1 880 ? 15.362 15.560 -23.339 1.00 91.56 880 PRO A CA 1
ATOM 6593 C C . PRO A 1 880 ? 16.208 15.641 -24.613 1.00 91.56 880 PRO A C 1
ATOM 6595 O O . PRO A 1 880 ? 16.358 16.737 -25.159 1.00 91.56 880 PRO A O 1
ATOM 6598 N N . ASP A 1 881 ? 16.709 14.525 -25.138 1.00 88.69 881 ASP A N 1
ATOM 6599 C CA . ASP A 1 881 ? 17.476 14.507 -26.386 1.00 88.69 881 ASP A CA 1
ATOM 6600 C C . ASP A 1 881 ? 16.577 14.753 -27.607 1.00 88.69 881 ASP A C 1
ATOM 6602 O O . ASP A 1 881 ? 16.885 15.575 -28.480 1.00 88.69 881 ASP A O 1
ATOM 6606 N N . PHE A 1 882 ? 15.389 14.147 -27.636 1.00 90.31 882 PHE A N 1
ATOM 6607 C CA . PHE A 1 882 ? 14.437 14.337 -28.730 1.00 90.31 882 PHE A CA 1
ATOM 6608 C C . PHE A 1 882 ? 13.622 15.639 -28.609 1.00 90.31 882 PHE A C 1
ATOM 6610 O O . PHE A 1 882 ? 13.340 16.313 -29.619 1.00 90.31 882 PHE A O 1
ATOM 6617 N N . ARG A 1 883 ? 13.236 16.030 -27.385 1.00 90.38 883 ARG A N 1
ATOM 6618 C CA . ARG A 1 883 ? 12.418 17.223 -27.079 1.00 90.38 883 ARG A CA 1
ATOM 6619 C C . ARG A 1 883 ? 13.007 18.075 -25.944 1.00 90.38 883 ARG A C 1
ATOM 6621 O O . ARG A 1 883 ? 12.318 18.334 -24.957 1.00 90.38 883 ARG A O 1
ATOM 6628 N N . PRO A 1 884 ? 14.205 18.663 -26.127 1.00 90.06 884 PRO A N 1
ATOM 6629 C CA . PRO A 1 884 ? 14.871 19.461 -25.087 1.00 90.06 884 PRO A CA 1
ATOM 6630 C C . PRO A 1 884 ? 14.032 20.653 -24.607 1.00 90.06 884 PRO A C 1
ATOM 6632 O O . PRO A 1 884 ? 14.105 21.065 -23.451 1.00 90.06 884 PRO A O 1
ATOM 6635 N N . ASP A 1 885 ? 13.162 21.180 -25.476 1.00 88.12 885 ASP A N 1
ATOM 6636 C CA . ASP A 1 885 ? 12.261 22.285 -25.157 1.00 88.12 885 ASP A CA 1
ATOM 6637 C C . ASP A 1 885 ? 11.253 21.971 -24.036 1.00 88.12 885 ASP A C 1
ATOM 6639 O O . ASP A 1 885 ? 10.754 22.904 -23.396 1.00 88.12 885 ASP A O 1
ATOM 6643 N N . ARG A 1 886 ? 10.954 20.688 -23.784 1.00 91.00 886 ARG A N 1
ATOM 6644 C CA . ARG A 1 886 ? 10.049 20.241 -22.711 1.00 91.00 886 ARG A CA 1
ATOM 6645 C C . ARG A 1 886 ? 10.716 20.206 -21.336 1.00 91.00 886 ARG A C 1
ATOM 6647 O O . ARG A 1 886 ? 10.069 20.531 -20.349 1.00 91.00 886 ARG A O 1
ATOM 6654 N N . PHE A 1 887 ? 12.028 20.004 -21.312 1.00 91.81 887 PHE A N 1
ATOM 6655 C CA . PHE A 1 887 ? 12.855 19.901 -20.105 1.00 91.81 887 PHE A CA 1
ATOM 6656 C C . PHE A 1 887 ? 13.562 21.224 -19.757 1.00 91.81 887 PHE A C 1
ATOM 6658 O O . PHE A 1 887 ? 14.458 21.286 -18.921 1.00 91.81 887 PHE A O 1
ATOM 6665 N N . GLY A 1 888 ? 13.179 22.327 -20.415 1.00 87.44 888 GLY A N 1
ATOM 6666 C CA . GLY A 1 888 ? 13.795 23.642 -20.206 1.00 87.44 888 GLY A CA 1
ATOM 6667 C C . GLY A 1 888 ? 15.208 23.775 -20.786 1.00 87.44 888 GLY A C 1
ATOM 6668 O O . GLY A 1 888 ? 15.916 24.730 -20.451 1.00 87.44 888 GLY A O 1
ATOM 6669 N N . LEU A 1 889 ? 15.602 22.855 -21.668 1.00 86.62 889 LEU A N 1
ATOM 6670 C CA . LEU A 1 889 ? 16.892 22.835 -22.343 1.00 86.62 889 LEU A CA 1
ATOM 6671 C C . LEU A 1 889 ? 16.799 23.554 -23.700 1.00 86.62 889 LEU A C 1
ATOM 6673 O O . LEU A 1 889 ? 15.771 23.548 -24.384 1.00 86.62 889 LEU A O 1
ATOM 6677 N N . ASP A 1 890 ? 17.886 24.212 -24.103 1.00 80.81 890 ASP A N 1
ATOM 6678 C CA . ASP A 1 890 ? 17.974 24.812 -25.434 1.00 80.81 890 ASP A CA 1
ATOM 6679 C C . ASP A 1 890 ? 18.318 23.715 -26.459 1.00 80.81 890 ASP A C 1
ATOM 6681 O O . ASP A 1 890 ? 19.258 22.955 -26.231 1.00 80.81 890 ASP A O 1
ATOM 6685 N N . PRO A 1 891 ? 17.645 23.646 -27.625 1.00 74.44 891 PRO A N 1
ATOM 6686 C CA . PRO A 1 891 ? 18.058 22.731 -28.682 1.00 74.44 891 PRO A CA 1
ATOM 6687 C C . PRO A 1 891 ? 19.443 23.142 -29.201 1.00 74.44 891 PRO A C 1
ATOM 6689 O O . PRO A 1 891 ? 19.604 24.208 -29.814 1.00 74.44 891 PRO A O 1
ATOM 6692 N N . GLU A 1 892 ? 20.448 22.304 -28.956 1.00 68.19 892 GLU A N 1
ATOM 6693 C CA . GLU A 1 892 ? 21.815 22.534 -29.420 1.00 68.19 892 GLU A CA 1
ATOM 6694 C C . GLU A 1 892 ? 21.939 22.315 -30.941 1.00 68.19 892 GLU A C 1
ATOM 6696 O O . GLU A 1 892 ? 21.070 21.753 -31.597 1.00 68.19 892 GLU A O 1
ATOM 6701 N N . GLY A 1 893 ? 22.961 22.887 -31.585 1.00 59.59 893 GLY A N 1
ATOM 6702 C CA . GLY A 1 893 ? 23.078 22.841 -33.050 1.00 59.59 893 GLY A CA 1
ATOM 6703 C C . GLY A 1 893 ? 23.574 21.481 -33.569 1.00 59.59 893 GLY A C 1
ATOM 6704 O O . GLY A 1 893 ? 24.328 20.817 -32.873 1.00 59.59 893 GLY A O 1
ATOM 6705 N N . PRO A 1 894 ? 23.281 21.094 -34.831 1.00 52.62 894 PRO A N 1
ATOM 6706 C CA . PRO A 1 894 ? 23.775 19.835 -35.390 1.00 52.62 894 PRO A CA 1
ATOM 6707 C C . PRO A 1 894 ? 25.306 19.842 -35.429 1.00 52.62 894 PRO A C 1
ATOM 6709 O O . PRO A 1 894 ? 25.890 20.755 -36.030 1.00 52.62 894 PRO A O 1
ATOM 6712 N N . CYS A 1 895 ? 25.935 18.833 -34.820 1.00 58.66 895 CYS A N 1
ATOM 6713 C CA . CYS A 1 895 ? 27.382 18.638 -34.719 1.00 58.66 895 CYS A CA 1
ATOM 6714 C C . CYS A 1 895 ? 28.063 18.876 -36.080 1.00 58.66 895 CYS A C 1
ATOM 6716 O O . CYS A 1 895 ? 28.114 18.019 -36.965 1.00 58.66 895 CYS A O 1
ATOM 6718 N N . SER A 1 896 ? 28.562 20.094 -36.315 1.00 41.22 896 SER A N 1
ATOM 6719 C CA . SER A 1 896 ? 29.105 20.476 -37.618 1.00 41.22 896 SER A CA 1
ATOM 6720 C C . SER A 1 896 ? 30.616 20.233 -37.661 1.00 41.22 896 SER A C 1
ATOM 6722 O O . SER A 1 896 ? 31.399 21.182 -37.736 1.00 41.22 896 SER A O 1
ATOM 6724 N N . GLY A 1 897 ? 31.021 18.960 -37.652 1.00 45.34 897 GLY A N 1
ATOM 6725 C CA . GLY A 1 897 ? 32.326 18.530 -38.173 1.00 45.34 897 GLY A CA 1
ATOM 6726 C C . GLY A 1 897 ? 33.466 18.248 -37.184 1.00 45.34 897 GLY A C 1
ATOM 6727 O O . GLY A 1 897 ? 34.599 18.155 -37.652 1.00 45.34 897 GLY A O 1
ATOM 6728 N N . SER A 1 898 ? 33.186 18.084 -35.889 1.00 45.00 898 SER A N 1
ATOM 6729 C CA . SER A 1 898 ? 34.016 17.304 -34.948 1.00 45.00 898 SER A CA 1
ATOM 6730 C C . SER A 1 898 ? 33.086 16.276 -34.296 1.00 45.00 898 SER A C 1
ATOM 6732 O O . SER A 1 898 ? 32.145 16.711 -33.640 1.00 45.00 898 SER A O 1
ATOM 6734 N N . PRO A 1 899 ? 33.245 14.970 -34.560 1.00 45.12 899 PRO A N 1
ATOM 6735 C CA . PRO A 1 899 ? 32.225 13.963 -34.256 1.00 45.12 899 PRO A CA 1
ATOM 6736 C C . PRO A 1 899 ? 32.358 13.286 -32.877 1.00 45.12 899 PRO A C 1
ATOM 6738 O O . PRO A 1 899 ? 32.066 12.103 -32.807 1.00 45.12 899 PRO A O 1
ATOM 6741 N N . ALA A 1 900 ? 32.836 13.965 -31.826 1.00 49.25 900 ALA A N 1
ATOM 6742 C CA . ALA A 1 900 ? 32.988 13.335 -30.504 1.00 49.25 900 ALA A CA 1
ATOM 6743 C C . ALA A 1 900 ? 33.307 14.352 -29.385 1.00 49.25 900 ALA A C 1
ATOM 6745 O O . ALA A 1 900 ? 34.449 14.447 -28.926 1.00 49.25 900 ALA A O 1
ATOM 6746 N N . THR A 1 901 ? 32.343 15.201 -29.029 1.00 54.06 901 THR A N 1
ATOM 6747 C CA . THR A 1 901 ? 32.435 16.047 -27.828 1.00 54.06 901 THR A CA 1
ATOM 6748 C C . THR A 1 901 ? 31.043 16.192 -27.232 1.00 54.06 901 THR A C 1
ATOM 6750 O O . THR A 1 901 ? 30.158 16.587 -27.993 1.00 54.06 901 THR A O 1
ATOM 6753 N N . ASP A 1 902 ? 30.924 16.065 -25.910 1.00 59.69 902 ASP A N 1
ATOM 6754 C CA . ASP A 1 902 ? 29.711 16.116 -25.061 1.00 59.69 902 ASP A CA 1
ATOM 6755 C C . ASP A 1 902 ? 28.858 17.406 -25.196 1.00 59.69 902 ASP A C 1
ATOM 6757 O O . ASP A 1 902 ? 27.925 17.641 -24.440 1.00 59.69 902 ASP A O 1
ATOM 6761 N N . ALA A 1 903 ? 29.189 18.290 -26.140 1.00 62.59 903 ALA A N 1
ATOM 6762 C CA . ALA A 1 903 ? 28.549 19.574 -26.429 1.00 62.59 903 ALA A CA 1
ATOM 6763 C C . ALA A 1 903 ? 27.555 19.503 -27.609 1.00 62.59 903 ALA A C 1
ATOM 6765 O O . ALA A 1 903 ? 27.403 20.489 -28.341 1.00 62.59 903 ALA A O 1
ATOM 6766 N N . CYS A 1 904 ? 27.016 18.313 -27.890 1.00 66.62 904 CYS A N 1
ATOM 6767 C CA . CYS A 1 904 ? 26.043 18.070 -28.957 1.00 66.62 904 CYS A CA 1
ATOM 6768 C C . CYS A 1 904 ? 24.603 17.942 -28.436 1.00 66.62 904 CYS A C 1
ATOM 6770 O O . CYS A 1 904 ? 23.679 18.278 -29.183 1.00 66.62 904 CYS A O 1
ATOM 6772 N N . SER A 1 905 ? 24.430 17.532 -27.178 1.00 79.38 905 SER A N 1
ATOM 6773 C CA . SER A 1 905 ? 23.167 17.559 -26.447 1.00 79.38 905 SER A CA 1
ATOM 6774 C C . SER A 1 905 ? 23.378 18.085 -25.029 1.00 79.38 905 SER A C 1
ATOM 6776 O O . SER A 1 905 ? 24.433 17.873 -24.432 1.00 79.38 905 SER A O 1
ATOM 6778 N N . ALA A 1 906 ? 22.385 18.776 -24.474 1.00 80.38 906 ALA A N 1
ATOM 6779 C CA . ALA A 1 906 ? 22.450 19.231 -23.092 1.00 80.38 906 ALA A CA 1
ATOM 6780 C C . ALA A 1 906 ? 22.131 18.069 -22.141 1.00 80.38 906 ALA A C 1
ATOM 6782 O O . ALA A 1 906 ? 21.159 17.348 -22.347 1.00 80.38 906 ALA A O 1
ATOM 6783 N N . ARG A 1 907 ? 22.939 17.931 -21.086 1.00 80.50 907 ARG A N 1
ATOM 6784 C CA . ARG A 1 907 ? 22.720 16.953 -20.016 1.00 80.50 907 ARG A CA 1
ATOM 6785 C C . ARG A 1 907 ? 21.649 17.438 -19.046 1.00 80.50 907 ARG A C 1
ATOM 6787 O O . ARG A 1 907 ? 21.666 18.606 -18.639 1.00 80.50 907 ARG A O 1
ATOM 6794 N N . LEU A 1 908 ? 20.758 16.533 -18.676 1.00 87.56 908 LEU A N 1
ATOM 6795 C CA . LEU A 1 908 ? 19.752 16.696 -17.646 1.00 87.56 908 LEU A CA 1
ATOM 6796 C C . LEU A 1 908 ? 20.313 16.157 -16.326 1.00 87.56 908 LEU A C 1
ATOM 6798 O O . LEU A 1 908 ? 20.841 15.054 -16.264 1.00 87.56 908 LEU A O 1
ATOM 6802 N N . GLU A 1 909 ? 20.259 16.971 -15.275 1.00 84.56 909 GLU A N 1
ATOM 6803 C CA . GLU A 1 909 ? 20.636 16.540 -13.927 1.00 84.56 909 GLU A CA 1
ATOM 6804 C C . GLU A 1 909 ? 19.396 15.936 -13.266 1.00 84.56 909 GLU A C 1
ATOM 6806 O O . GLU A 1 909 ? 18.425 16.658 -13.031 1.00 84.56 909 GLU A O 1
ATOM 6811 N N . LEU A 1 910 ? 19.440 14.629 -13.010 1.00 85.69 910 LEU A N 1
ATOM 6812 C CA . LEU A 1 910 ? 18.417 13.884 -12.281 1.00 85.69 910 LEU A CA 1
ATOM 6813 C C . LEU A 1 910 ? 18.848 13.711 -10.825 1.00 85.69 910 LEU A C 1
ATOM 6815 O O . LEU A 1 910 ? 20.037 13.551 -10.532 1.00 85.69 910 LEU A O 1
ATOM 6819 N N . VAL A 1 911 ? 17.884 13.771 -9.913 1.00 84.25 911 VAL A N 1
ATOM 6820 C CA . VAL A 1 911 ? 18.100 13.563 -8.476 1.00 84.25 911 VAL A CA 1
ATOM 6821 C C . VAL A 1 911 ? 17.239 12.402 -7.981 1.00 84.25 911 VAL A C 1
ATOM 6823 O O . VAL A 1 911 ? 16.183 12.178 -8.565 1.00 84.25 911 VAL A O 1
ATOM 6826 N N . PRO A 1 912 ? 17.643 11.689 -6.913 1.00 82.62 912 PRO A N 1
ATOM 6827 C CA . PRO A 1 912 ? 16.778 10.697 -6.276 1.00 82.62 912 PRO A CA 1
ATOM 6828 C C . PRO A 1 912 ? 15.437 11.302 -5.829 1.00 82.62 912 PRO A C 1
ATOM 6830 O O . PRO A 1 912 ? 15.415 12.439 -5.340 1.00 82.62 912 PRO A O 1
ATOM 6833 N N . GLY A 1 913 ? 14.358 10.528 -5.948 1.00 87.31 913 GLY A N 1
ATOM 6834 C CA . GLY A 1 913 ? 12.974 10.961 -5.746 1.00 87.31 913 GLY A CA 1
ATOM 6835 C C . GLY A 1 913 ? 12.390 11.670 -6.972 1.00 87.31 913 GLY A C 1
ATOM 6836 O O . GLY A 1 913 ? 12.898 11.534 -8.083 1.00 87.31 913 GLY A O 1
ATOM 6837 N N . ARG A 1 914 ? 11.344 12.479 -6.762 1.00 91.56 914 ARG A N 1
ATOM 6838 C CA . ARG A 1 914 ? 10.580 13.133 -7.839 1.00 91.56 914 ARG A CA 1
ATOM 6839 C C . ARG A 1 914 ? 11.405 14.070 -8.722 1.00 91.56 914 ARG A C 1
ATOM 6841 O O . ARG A 1 914 ? 11.848 15.138 -8.272 1.00 91.56 914 ARG A O 1
ATOM 6848 N N . ASN A 1 915 ? 11.438 13.791 -10.024 1.00 90.50 915 ASN A N 1
ATOM 6849 C CA . ASN A 1 915 ? 11.899 14.719 -11.053 1.00 90.50 915 ASN A CA 1
ATOM 6850 C C . ASN A 1 915 ? 10.711 15.226 -11.883 1.00 90.50 915 ASN A C 1
ATOM 6852 O O . ASN A 1 915 ? 9.902 14.456 -12.385 1.00 90.50 915 ASN A O 1
ATOM 6856 N N . SER A 1 916 ? 10.569 16.550 -12.027 1.00 92.12 916 SER A N 1
ATOM 6857 C CA . SER A 1 916 ? 9.465 17.115 -12.811 1.00 92.12 916 SER A CA 1
ATOM 6858 C C . SER A 1 916 ? 9.815 18.399 -13.555 1.00 92.12 916 SER A C 1
ATOM 6860 O O . SER A 1 916 ? 10.533 19.281 -13.065 1.00 92.12 916 SER A O 1
ATOM 6862 N N . TRP A 1 917 ? 9.251 18.537 -14.756 1.00 93.00 917 TRP A N 1
ATOM 6863 C CA . TRP A 1 917 ? 9.437 19.697 -15.626 1.00 93.00 917 TRP A CA 1
ATOM 6864 C C . TRP A 1 917 ? 8.117 20.142 -16.239 1.00 93.00 917 TRP A C 1
ATOM 6866 O O . TRP A 1 917 ? 7.228 19.346 -16.519 1.00 93.00 917 TRP A O 1
ATOM 6876 N N . VAL A 1 918 ? 7.992 21.448 -16.486 1.00 89.06 918 VAL A N 1
ATOM 6877 C CA . VAL A 1 918 ? 6.803 22.020 -17.124 1.00 89.06 918 VAL A CA 1
ATOM 6878 C C . VAL A 1 918 ? 7.179 22.999 -18.227 1.00 89.06 918 VAL A C 1
ATOM 6880 O O . VAL A 1 918 ? 7.868 24.000 -18.005 1.00 89.06 918 VAL A O 1
ATOM 6883 N N . SER A 1 919 ? 6.665 22.748 -19.430 1.00 86.81 919 SER A N 1
ATOM 6884 C CA . SER A 1 919 ? 6.880 23.600 -20.602 1.00 86.81 919 SER A CA 1
ATOM 6885 C C . SER A 1 919 ? 5.609 23.707 -21.438 1.00 86.81 919 SER A C 1
ATOM 6887 O O . SER A 1 919 ? 4.986 22.711 -21.789 1.00 86.81 919 SER A O 1
ATOM 6889 N N . ASP A 1 920 ? 5.178 24.939 -21.729 1.00 84.00 920 ASP A N 1
ATOM 6890 C CA . ASP A 1 920 ? 3.944 25.240 -22.477 1.00 84.00 920 ASP A CA 1
ATOM 6891 C C . ASP A 1 920 ? 2.672 24.503 -21.972 1.00 84.00 920 ASP A C 1
ATOM 6893 O O . ASP A 1 920 ? 1.706 24.332 -22.718 1.00 84.00 920 ASP A O 1
ATOM 6897 N N . GLY A 1 921 ? 2.632 24.145 -20.681 1.00 78.50 921 GLY A N 1
ATOM 6898 C CA . GLY A 1 921 ? 1.511 23.443 -20.041 1.00 78.50 921 GLY A CA 1
ATOM 6899 C C . GLY A 1 921 ? 1.515 21.922 -20.223 1.00 78.50 921 GLY A C 1
ATOM 6900 O O . GLY A 1 921 ? 0.508 21.293 -19.922 1.00 78.50 921 GLY A O 1
ATOM 6901 N N . HIS A 1 922 ? 2.611 21.356 -20.731 1.00 82.06 922 HIS A N 1
ATOM 6902 C CA . HIS A 1 922 ? 2.902 19.923 -20.724 1.00 82.06 922 HIS A CA 1
ATOM 6903 C C . HIS A 1 922 ? 3.833 19.627 -19.545 1.00 82.06 922 HIS A C 1
ATOM 6905 O O . HIS A 1 922 ? 4.798 20.374 -19.354 1.00 82.06 922 HIS A O 1
ATOM 6911 N N . TRP A 1 923 ? 3.513 18.596 -18.770 1.00 91.38 923 TRP A N 1
ATOM 6912 C CA . TRP A 1 923 ? 4.324 18.133 -17.649 1.00 91.38 923 TRP A CA 1
ATOM 6913 C C . TRP A 1 923 ? 5.086 16.877 -18.054 1.00 91.38 923 TRP A C 1
ATOM 6915 O O . TRP A 1 923 ? 4.551 16.052 -18.792 1.00 91.38 923 TRP A O 1
ATOM 6925 N N . GLU A 1 924 ? 6.330 16.808 -17.605 1.00 93.81 924 GLU A N 1
ATOM 6926 C CA . GLU A 1 924 ? 7.166 15.611 -17.616 1.00 93.81 924 GLU A CA 1
ATOM 6927 C C . GLU A 1 924 ? 7.394 15.229 -16.157 1.00 93.81 924 GLU A C 1
ATOM 6929 O O . GLU A 1 924 ? 7.751 16.117 -15.369 1.00 93.81 924 GLU A O 1
ATOM 6934 N N . ILE A 1 925 ? 7.152 13.972 -15.808 1.00 94.88 925 ILE A N 1
ATOM 6935 C CA . ILE A 1 925 ? 7.291 13.430 -14.451 1.00 94.88 925 ILE A CA 1
ATOM 6936 C C . ILE A 1 925 ? 8.071 12.118 -14.573 1.00 94.88 925 ILE A C 1
ATOM 6938 O O . ILE A 1 925 ? 7.874 11.414 -15.560 1.00 94.88 925 ILE A O 1
ATOM 6942 N N . ALA A 1 926 ? 9.020 11.902 -13.663 1.00 94.19 926 ALA A N 1
ATOM 6943 C CA . ALA A 1 926 ? 10.011 10.834 -13.741 1.00 94.19 926 ALA A CA 1
ATOM 6944 C C . ALA A 1 926 ? 10.599 10.493 -12.360 1.00 94.19 926 ALA A C 1
ATOM 6946 O O . ALA A 1 926 ? 10.922 11.412 -11.581 1.00 94.19 926 ALA A O 1
ATOM 6947 N N . GLY A 1 927 ? 10.805 9.204 -12.132 1.00 94.69 927 GLY A N 1
ATOM 6948 C CA . GLY A 1 927 ? 11.481 8.579 -11.008 1.00 94.69 927 GLY A CA 1
ATOM 6949 C C . GLY A 1 927 ? 12.945 8.234 -11.260 1.00 94.69 927 GLY A C 1
ATOM 6950 O O . GLY A 1 927 ? 13.600 8.791 -12.134 1.00 94.69 927 GLY A O 1
ATOM 6951 N N . ASN A 1 928 ? 13.517 7.399 -10.397 1.00 95.19 928 ASN A N 1
ATOM 6952 C CA . ASN A 1 928 ? 14.735 6.635 -10.708 1.00 95.19 928 ASN A CA 1
ATOM 6953 C C . ASN A 1 928 ? 14.489 5.287 -10.050 1.00 95.19 928 ASN A C 1
ATOM 6955 O O . ASN A 1 928 ? 14.753 5.134 -8.850 1.00 95.19 928 ASN A O 1
ATOM 6959 N N . ASP A 1 929 ? 13.921 4.373 -10.810 1.00 97.88 929 ASP A N 1
ATOM 6960 C CA . ASP A 1 929 ? 13.258 3.207 -10.250 1.00 97.88 929 ASP A CA 1
ATOM 6961 C C . ASP A 1 929 ? 14.180 2.002 -10.309 1.00 97.88 929 ASP A C 1
ATOM 6963 O O . ASP A 1 929 ? 15.047 1.886 -11.177 1.00 97.88 929 ASP A O 1
ATOM 6967 N N . GLU A 1 930 ? 14.018 1.086 -9.365 1.00 97.50 930 GLU A N 1
ATOM 6968 C CA . GLU A 1 930 ? 14.661 -0.216 -9.417 1.00 97.50 930 GLU A CA 1
ATOM 6969 C C . GLU A 1 930 ? 13.601 -1.307 -9.483 1.00 97.50 930 GLU A C 1
ATOM 6971 O O . GLU A 1 930 ? 12.831 -1.486 -8.546 1.00 97.50 930 GLU A O 1
ATOM 6976 N N . VAL A 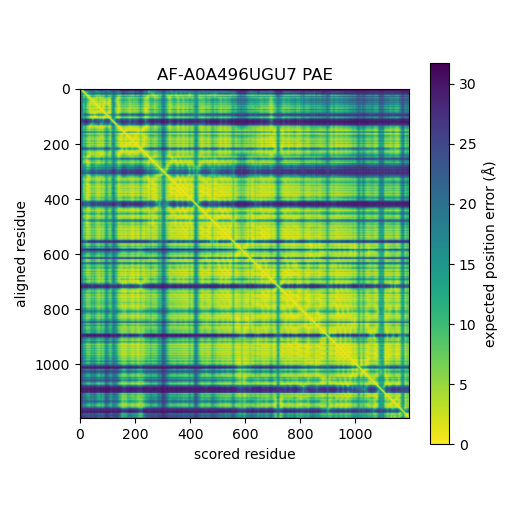1 931 ? 13.609 -2.065 -10.577 1.00 98.62 931 VAL A N 1
ATOM 6977 C CA . VAL A 1 931 ? 12.630 -3.113 -10.854 1.00 98.62 931 VAL A CA 1
ATOM 6978 C C . VAL A 1 931 ? 13.290 -4.487 -10.894 1.00 98.62 931 VAL A C 1
ATOM 6980 O O . VAL A 1 931 ? 14.326 -4.670 -11.540 1.00 98.62 931 VAL A O 1
ATOM 6983 N N . HIS A 1 932 ? 12.665 -5.462 -10.242 1.00 98.12 932 HIS A N 1
ATOM 6984 C CA . HIS A 1 932 ? 13.005 -6.886 -10.292 1.00 98.12 932 HIS A CA 1
ATOM 6985 C C . HIS A 1 932 ? 11.786 -7.668 -10.787 1.00 98.12 932 HIS A C 1
ATOM 6987 O O . HIS A 1 932 ? 10.739 -7.608 -10.148 1.00 98.12 932 HIS A O 1
ATOM 6993 N N . GLY A 1 933 ? 11.909 -8.378 -11.911 1.00 96.25 933 GLY A N 1
ATOM 6994 C CA . GLY A 1 933 ? 10.826 -9.196 -12.479 1.00 96.25 933 GLY A CA 1
ATOM 6995 C C . GLY A 1 933 ? 10.486 -10.400 -11.601 1.00 96.25 933 GLY A C 1
ATOM 6996 O O . GLY A 1 933 ? 9.334 -10.628 -11.262 1.00 96.25 933 GLY A O 1
ATOM 6997 N N . GLY A 1 934 ? 11.505 -11.084 -11.074 1.00 94.69 934 GLY A N 1
ATOM 6998 C CA . GLY A 1 934 ? 11.312 -12.276 -10.253 1.00 94.69 934 GLY A CA 1
ATOM 6999 C C . GLY A 1 934 ? 11.278 -13.560 -11.085 1.00 94.69 934 GLY A C 1
ATOM 7000 O O . GLY A 1 934 ? 12.278 -13.928 -11.705 1.00 94.69 934 GLY A O 1
ATOM 7001 N N . LEU A 1 935 ? 10.201 -14.340 -10.987 1.00 92.94 935 LEU A N 1
ATOM 7002 C CA . LEU A 1 935 ? 10.038 -15.576 -11.757 1.00 92.94 935 LEU A CA 1
ATOM 7003 C C . LEU A 1 935 ? 8.961 -15.374 -12.823 1.00 92.94 935 LEU A C 1
ATOM 7005 O O . LEU A 1 935 ? 7.910 -14.867 -12.491 1.00 92.94 935 LEU A O 1
ATOM 7009 N N . SER A 1 936 ? 9.099 -16.031 -13.981 1.00 93.94 936 SER A N 1
ATOM 7010 C CA . SER A 1 936 ? 8.126 -16.064 -15.099 1.00 93.94 936 SER A CA 1
ATOM 7011 C C . SER A 1 936 ? 8.393 -14.994 -16.165 1.00 93.94 936 SER A C 1
ATOM 7013 O O . SER A 1 936 ? 9.471 -14.437 -16.211 1.00 93.94 936 SER A O 1
ATOM 7015 N N . ASP A 1 937 ? 7.509 -14.871 -17.167 1.00 95.62 937 ASP A N 1
ATOM 7016 C CA . ASP A 1 937 ? 7.759 -13.975 -18.303 1.00 95.62 937 ASP A CA 1
ATOM 7017 C C . ASP A 1 937 ? 7.202 -12.577 -17.987 1.00 95.62 937 ASP A C 1
ATOM 7019 O O . ASP A 1 937 ? 5.987 -12.383 -18.112 1.00 95.62 937 ASP A O 1
ATOM 7023 N N . ASP A 1 938 ? 8.070 -11.609 -17.692 1.00 97.94 938 ASP A N 1
ATOM 7024 C CA . ASP A 1 938 ? 7.652 -10.272 -17.256 1.00 97.94 938 ASP A CA 1
ATOM 7025 C C . ASP A 1 938 ? 7.726 -9.209 -18.359 1.00 97.94 938 ASP A C 1
ATOM 7027 O O . ASP A 1 938 ? 8.499 -9.297 -19.326 1.00 97.94 938 ASP A O 1
ATOM 7031 N N . TRP A 1 939 ? 6.917 -8.153 -18.218 1.00 98.19 939 TRP A N 1
ATOM 7032 C CA . TRP A 1 939 ? 7.056 -6.924 -19.004 1.00 98.19 939 TRP A CA 1
ATOM 7033 C C . TRP A 1 939 ? 7.385 -5.740 -18.112 1.00 98.19 939 TRP A C 1
ATOM 7035 O O . TRP A 1 939 ? 6.524 -5.241 -17.389 1.00 98.19 939 TRP A O 1
ATOM 7045 N N . ILE A 1 940 ? 8.594 -5.219 -18.279 1.00 98.75 940 ILE A N 1
ATOM 7046 C CA . ILE A 1 940 ? 9.113 -4.108 -17.488 1.00 98.75 940 ILE A CA 1
ATOM 7047 C C . ILE A 1 940 ? 9.225 -2.860 -18.368 1.00 98.75 940 ILE A C 1
ATOM 7049 O O . ILE A 1 940 ? 9.815 -2.889 -19.455 1.00 98.75 940 ILE A O 1
ATOM 7053 N N . TYR A 1 941 ? 8.647 -1.764 -17.886 1.00 98.44 941 TYR A N 1
ATOM 7054 C CA . TYR A 1 941 ? 8.640 -0.444 -18.509 1.00 98.44 941 TYR A CA 1
ATOM 7055 C C . TYR A 1 941 ? 9.147 0.582 -17.493 1.00 98.44 941 TYR A C 1
ATOM 7057 O O . TYR A 1 941 ? 8.366 1.007 -16.650 1.00 98.44 941 TYR A O 1
ATOM 7065 N N . LEU A 1 942 ? 10.413 0.996 -17.567 1.00 97.31 942 LEU A N 1
ATOM 7066 C CA . LEU A 1 942 ? 10.979 1.870 -16.525 1.00 97.31 942 LEU A CA 1
ATOM 7067 C C . LEU A 1 942 ? 10.480 3.309 -16.678 1.00 97.31 942 LEU A C 1
ATOM 7069 O O . LEU A 1 942 ? 9.838 3.824 -15.776 1.00 97.31 942 LEU A O 1
ATOM 7073 N N . GLY A 1 943 ? 10.561 3.862 -17.890 1.00 95.44 943 GLY A N 1
ATOM 7074 C CA . GLY A 1 943 ? 10.009 5.180 -18.182 1.00 95.44 943 GLY A CA 1
ATOM 7075 C C . GLY A 1 943 ? 11.108 6.219 -18.337 1.00 95.44 943 GLY A C 1
ATOM 7076 O O . GLY A 1 943 ? 11.838 6.195 -19.331 1.00 95.44 943 GLY A O 1
ATOM 7077 N N . GLY A 1 944 ? 11.103 7.249 -17.502 1.00 94.38 944 GLY A N 1
ATOM 7078 C CA . GLY A 1 944 ? 12.106 8.301 -17.501 1.00 94.38 944 GLY A CA 1
ATOM 7079 C C . GLY A 1 944 ? 12.822 8.332 -16.165 1.00 94.38 944 GLY A C 1
ATOM 7080 O O . GLY A 1 944 ? 12.174 8.406 -15.137 1.00 94.38 944 GLY A O 1
ATOM 7081 N N . GLY A 1 945 ? 14.146 8.403 -16.175 1.00 95.06 945 GLY A N 1
ATOM 7082 C CA . GLY A 1 945 ? 14.903 8.260 -14.932 1.00 95.06 945 GLY A CA 1
ATOM 7083 C C . GLY A 1 945 ? 16.256 7.635 -15.205 1.00 95.06 945 GLY A C 1
ATOM 7084 O O . GLY A 1 945 ? 16.534 7.247 -16.325 1.00 95.06 945 GLY A O 1
ATOM 7085 N N . ASN A 1 946 ? 17.164 7.596 -14.231 1.00 94.88 946 ASN A N 1
ATOM 7086 C CA . ASN A 1 946 ? 18.293 6.666 -14.329 1.00 94.88 946 ASN A CA 1
ATOM 7087 C C . ASN A 1 946 ? 17.889 5.388 -13.603 1.00 94.88 946 ASN A C 1
ATOM 7089 O O . ASN A 1 946 ? 18.112 5.273 -12.392 1.00 94.88 946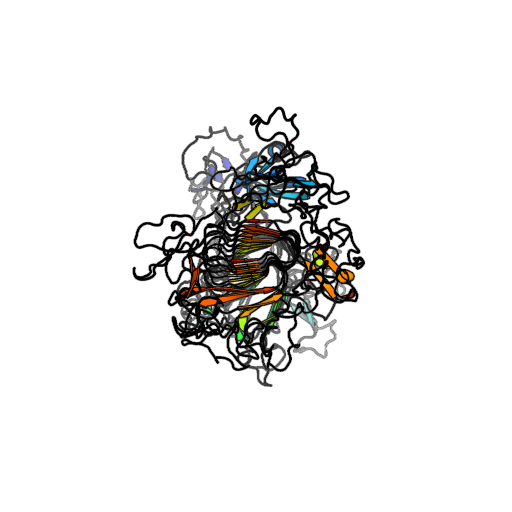 ASN A O 1
ATOM 7093 N N . ASP A 1 947 ? 17.301 4.464 -14.345 1.00 97.75 947 ASP A N 1
ATOM 7094 C CA . ASP A 1 947 ? 16.603 3.328 -13.769 1.00 97.75 947 ASP A CA 1
ATOM 7095 C C . ASP A 1 947 ? 17.502 2.091 -13.685 1.00 97.75 947 ASP A C 1
ATOM 7097 O O . ASP A 1 947 ? 18.577 1.983 -14.293 1.00 97.75 947 ASP A O 1
ATOM 7101 N N . VAL A 1 948 ? 17.065 1.125 -12.891 1.00 97.75 948 VAL A N 1
ATOM 7102 C CA . VAL A 1 948 ? 17.703 -0.171 -12.713 1.00 97.75 948 VAL A CA 1
ATOM 7103 C C . VAL A 1 948 ? 16.672 -1.257 -12.983 1.00 97.75 948 VAL A C 1
ATOM 7105 O O . VAL A 1 948 ? 15.604 -1.258 -12.389 1.00 97.75 948 VAL A O 1
ATOM 7108 N N . ALA A 1 949 ? 17.004 -2.233 -13.824 1.00 98.12 949 ALA A N 1
ATOM 7109 C CA . ALA A 1 949 ? 16.124 -3.368 -14.079 1.00 98.12 949 ALA A CA 1
ATOM 7110 C C . ALA A 1 949 ? 16.850 -4.710 -14.028 1.00 98.12 949 ALA A C 1
ATOM 7112 O O . ALA A 1 949 ? 17.913 -4.896 -14.635 1.00 98.12 949 ALA A O 1
ATOM 7113 N N . TYR A 1 950 ? 16.210 -5.669 -13.373 1.00 97.44 950 TYR A N 1
ATOM 7114 C CA . TYR A 1 950 ? 16.533 -7.085 -13.402 1.00 97.44 950 TYR A CA 1
ATOM 7115 C C . TYR A 1 950 ? 15.325 -7.837 -13.968 1.00 97.44 950 TYR A C 1
ATOM 7117 O O . TYR A 1 950 ? 14.246 -7.768 -13.399 1.00 97.44 950 TYR A O 1
ATOM 7125 N N . GLY A 1 951 ? 15.497 -8.540 -15.091 1.00 95.06 951 GLY A N 1
ATOM 7126 C CA . GLY A 1 951 ? 14.487 -9.502 -15.567 1.00 95.06 951 GLY A CA 1
ATOM 7127 C C . GLY A 1 951 ? 14.429 -10.755 -14.691 1.00 95.06 951 GLY A C 1
ATOM 7128 O O . GLY A 1 951 ? 13.394 -11.371 -14.525 1.00 95.06 951 GLY A O 1
ATOM 7129 N N . ASP A 1 952 ? 15.542 -11.068 -14.024 1.00 93.69 952 ASP A N 1
ATOM 7130 C CA . ASP A 1 952 ? 15.703 -12.238 -13.165 1.00 93.69 952 ASP A CA 1
ATOM 7131 C C . ASP A 1 952 ? 15.526 -13.581 -13.873 1.00 93.69 952 ASP A C 1
ATOM 7133 O O . ASP A 1 952 ? 16.544 -14.122 -14.316 1.00 93.69 952 ASP A O 1
ATOM 7137 N N . ALA A 1 953 ? 14.343 -14.191 -13.926 1.00 91.94 953 ALA A N 1
ATOM 7138 C CA . ALA A 1 953 ? 14.199 -15.557 -14.422 1.00 91.94 953 ALA A CA 1
ATOM 7139 C C . ALA A 1 953 ? 12.994 -15.783 -15.339 1.00 91.94 953 ALA A C 1
ATOM 7141 O O . ALA A 1 953 ? 11.865 -15.607 -14.925 1.00 91.94 953 ALA A O 1
ATOM 7142 N N . ASP A 1 954 ? 13.252 -16.494 -16.442 1.00 91.44 954 ASP A N 1
ATOM 7143 C CA . ASP A 1 954 ? 12.363 -16.815 -17.570 1.00 91.44 954 ASP A CA 1
ATOM 7144 C C . ASP A 1 954 ? 12.388 -15.751 -18.686 1.00 91.44 954 ASP A C 1
ATOM 7146 O O . ASP A 1 954 ? 13.455 -15.214 -18.922 1.00 91.44 954 ASP A O 1
ATOM 7150 N N . ASP A 1 955 ? 11.395 -15.651 -19.582 1.00 92.38 955 ASP A N 1
ATOM 7151 C CA . ASP A 1 955 ? 11.581 -14.985 -20.889 1.00 92.38 955 ASP A CA 1
ATOM 7152 C C . ASP A 1 955 ? 11.053 -13.526 -20.930 1.00 92.38 955 ASP A C 1
ATOM 7154 O O . ASP A 1 955 ? 10.033 -13.253 -21.580 1.00 92.38 955 ASP A O 1
ATOM 7158 N N . ASP A 1 956 ? 11.810 -12.563 -20.401 1.00 96.44 956 ASP A N 1
ATOM 7159 C CA . ASP A 1 956 ? 11.315 -11.195 -20.141 1.00 96.44 956 ASP A CA 1
ATOM 7160 C C . ASP A 1 956 ? 11.313 -10.254 -21.356 1.00 96.44 956 ASP A C 1
ATOM 7162 O O . ASP A 1 956 ? 11.968 -10.489 -22.383 1.00 96.44 956 ASP A O 1
ATOM 7166 N N . ASP A 1 957 ? 10.558 -9.159 -21.265 1.00 97.62 957 ASP A N 1
ATOM 7167 C CA . ASP A 1 957 ? 10.594 -8.002 -22.165 1.00 97.62 957 ASP A CA 1
ATOM 7168 C C . ASP A 1 957 ? 10.808 -6.710 -21.347 1.00 97.62 957 ASP A C 1
ATOM 7170 O O . ASP A 1 957 ? 9.878 -6.193 -20.735 1.00 97.62 957 ASP A O 1
ATOM 7174 N N . ILE A 1 958 ? 12.018 -6.147 -21.404 1.00 98.38 958 ILE A N 1
ATOM 7175 C CA . ILE A 1 958 ? 12.444 -4.964 -20.641 1.00 98.38 958 ILE A CA 1
ATOM 7176 C C . ILE A 1 958 ? 12.667 -3.777 -21.583 1.00 98.38 958 ILE A C 1
ATOM 7178 O O . ILE A 1 958 ? 13.375 -3.897 -22.592 1.00 98.38 958 ILE A O 1
ATOM 7182 N N . ILE A 1 959 ? 12.070 -2.633 -21.254 1.00 97.94 959 ILE A N 1
ATOM 7183 C CA . ILE A 1 959 ? 12.247 -1.347 -21.938 1.00 97.94 959 ILE A CA 1
ATOM 7184 C C . ILE A 1 959 ? 12.664 -0.314 -20.886 1.00 97.94 959 ILE A C 1
ATOM 7186 O O . ILE A 1 959 ? 11.879 -0.054 -19.975 1.00 97.94 959 ILE A O 1
ATOM 7190 N N . GLY A 1 960 ? 13.869 0.250 -21.019 1.00 96.06 960 GLY A N 1
ATOM 7191 C CA . GLY A 1 960 ? 14.374 1.290 -20.115 1.00 96.06 960 GLY A CA 1
ATOM 7192 C C . GLY A 1 960 ? 13.631 2.604 -20.330 1.00 96.06 960 GLY A C 1
ATOM 7193 O O . GLY A 1 960 ? 12.744 2.942 -19.561 1.00 96.06 960 GLY A O 1
ATOM 7194 N N . GLY A 1 961 ? 13.821 3.248 -21.477 1.00 95.31 961 GLY A N 1
ATOM 7195 C CA . GLY A 1 961 ? 13.066 4.447 -21.842 1.00 95.31 961 GLY A CA 1
ATOM 7196 C C . GLY A 1 961 ? 13.988 5.611 -22.153 1.00 95.31 961 GLY A C 1
ATOM 7197 O O . GLY A 1 961 ? 14.616 5.587 -23.201 1.00 95.31 961 GLY A O 1
ATOM 7198 N N . TRP A 1 962 ? 14.040 6.664 -21.343 1.00 94.44 962 TRP A N 1
ATOM 7199 C CA . TRP A 1 962 ? 15.113 7.657 -21.488 1.00 94.44 962 TRP A CA 1
ATOM 7200 C C . TRP A 1 962 ? 15.796 7.879 -20.149 1.00 94.44 962 TRP A C 1
ATOM 7202 O O . TRP A 1 962 ? 15.141 7.959 -19.116 1.00 94.44 962 TRP A O 1
ATOM 7212 N N . GLY A 1 963 ? 17.101 8.108 -20.206 1.00 93.88 963 GLY A N 1
ATOM 7213 C CA . GLY A 1 963 ? 17.967 8.282 -19.054 1.00 93.88 963 GLY A CA 1
ATOM 7214 C C . GLY A 1 963 ? 19.221 7.435 -19.183 1.00 93.88 963 GLY A C 1
ATOM 7215 O O . GLY A 1 963 ? 19.634 7.117 -20.289 1.00 93.88 963 GLY A O 1
ATOM 7216 N N . ASN A 1 964 ? 19.914 7.170 -18.080 1.00 93.50 964 ASN A N 1
ATOM 7217 C CA . ASN A 1 964 ? 21.105 6.319 -18.110 1.00 93.50 964 ASN A CA 1
ATOM 7218 C C . ASN A 1 964 ? 20.827 5.059 -17.302 1.00 93.50 964 ASN A C 1
ATOM 7220 O O . ASN A 1 964 ? 21.133 5.008 -16.105 1.00 93.50 964 ASN A O 1
ATOM 7224 N N . ASP A 1 965 ? 20.307 4.034 -17.968 1.00 96.81 965 ASP A N 1
ATOM 7225 C CA . ASP A 1 965 ? 19.748 2.878 -17.278 1.00 96.81 965 ASP A CA 1
ATOM 7226 C C . ASP A 1 965 ? 20.797 1.792 -17.046 1.00 96.81 965 ASP A C 1
ATOM 7228 O O . ASP A 1 965 ? 21.794 1.662 -17.769 1.00 96.81 965 ASP A O 1
ATOM 7232 N N . TRP A 1 966 ? 20.597 0.984 -16.010 1.00 96.81 966 TRP A N 1
ATOM 7233 C CA . TRP A 1 966 ? 21.360 -0.237 -15.777 1.00 96.81 966 TRP A CA 1
ATOM 7234 C C . TRP A 1 966 ? 20.420 -1.436 -15.846 1.00 96.81 966 TRP A C 1
ATOM 7236 O O . TRP A 1 966 ? 19.558 -1.607 -14.995 1.00 96.81 966 TRP A O 1
ATOM 7246 N N . ILE A 1 967 ? 20.595 -2.300 -16.845 1.00 97.88 967 ILE A N 1
ATOM 7247 C CA . ILE A 1 967 ? 19.649 -3.380 -17.136 1.00 97.88 967 ILE A CA 1
ATOM 7248 C C . ILE A 1 967 ? 20.363 -4.731 -17.200 1.00 97.88 967 ILE A C 1
ATOM 7250 O O . ILE A 1 967 ? 21.404 -4.882 -17.851 1.00 97.88 967 ILE A O 1
ATOM 7254 N N . SER A 1 968 ? 19.779 -5.748 -16.568 1.00 95.69 968 SER A N 1
ATOM 7255 C CA . SER A 1 968 ? 20.230 -7.139 -16.602 1.00 95.69 968 SER A CA 1
ATOM 7256 C C . SER A 1 968 ? 19.072 -8.087 -16.911 1.00 95.69 968 SER A C 1
ATOM 7258 O O . SER A 1 968 ? 18.136 -8.170 -16.132 1.00 95.69 968 SER A O 1
ATOM 7260 N N . GLY A 1 969 ? 19.166 -8.862 -17.995 1.00 93.31 969 GLY A N 1
ATOM 7261 C CA . GLY A 1 969 ? 18.118 -9.824 -18.379 1.00 93.31 969 GLY A CA 1
ATOM 7262 C C . GLY A 1 969 ? 18.012 -11.060 -17.485 1.00 93.31 969 GLY A C 1
ATOM 7263 O O . GLY A 1 969 ? 16.937 -11.601 -17.336 1.00 93.31 969 GLY A O 1
ATOM 7264 N N . GLY A 1 970 ? 19.096 -11.486 -16.825 1.00 90.56 970 GLY A N 1
ATOM 7265 C CA . GLY A 1 970 ? 19.032 -12.642 -15.923 1.00 90.56 970 GLY A CA 1
ATOM 7266 C C . GLY A 1 970 ? 19.058 -13.994 -16.654 1.00 90.56 970 GLY A C 1
ATOM 7267 O O . GLY A 1 970 ? 19.926 -14.236 -17.492 1.00 90.56 970 GLY A O 1
ATOM 7268 N N . VAL A 1 971 ? 18.236 -14.961 -16.261 1.00 88.38 971 VAL A N 1
ATOM 7269 C CA . VAL A 1 971 ? 18.203 -16.327 -16.803 1.00 88.38 971 VAL A CA 1
ATOM 7270 C C . VAL A 1 971 ? 16.989 -16.476 -17.705 1.00 88.38 971 VAL A C 1
ATOM 7272 O O . VAL A 1 971 ? 15.915 -16.765 -17.208 1.00 88.38 971 VAL A O 1
ATOM 7275 N N . GLY A 1 972 ? 17.160 -16.436 -19.022 1.00 86.44 972 GLY A N 1
ATOM 7276 C CA . GLY A 1 972 ? 15.973 -16.256 -19.851 1.00 86.44 972 GLY A CA 1
ATOM 7277 C C . GLY A 1 972 ? 16.223 -16.144 -21.336 1.00 86.44 972 GLY A C 1
ATOM 7278 O O . GLY A 1 972 ? 17.358 -16.234 -21.789 1.00 86.44 972 GLY A O 1
ATOM 7279 N N . GLN A 1 973 ? 15.184 -16.031 -22.160 1.00 89.31 973 GLN A N 1
ATOM 7280 C CA . GLN A 1 973 ? 15.319 -15.483 -23.517 1.00 89.31 973 GLN A CA 1
ATOM 7281 C C . GLN A 1 973 ? 14.760 -14.071 -23.562 1.00 89.31 973 GLN A C 1
ATOM 7283 O O . GLN A 1 973 ? 13.714 -13.817 -24.174 1.00 89.31 973 GLN A O 1
ATOM 7288 N N . ASP A 1 974 ? 15.548 -13.159 -23.021 1.00 93.75 974 ASP A N 1
ATOM 7289 C CA . ASP A 1 974 ? 15.070 -11.820 -22.705 1.00 93.75 974 ASP A CA 1
ATOM 7290 C C . ASP A 1 974 ? 15.102 -10.934 -23.944 1.00 93.75 974 ASP A C 1
ATOM 7292 O O . ASP A 1 974 ? 15.959 -11.058 -24.830 1.00 93.75 974 ASP A O 1
ATOM 7296 N N . GLY A 1 975 ? 14.121 -10.054 -24.057 1.00 95.75 975 GLY A N 1
ATOM 7297 C CA . GLY A 1 975 ? 14.146 -8.913 -24.949 1.00 95.75 975 GLY A CA 1
ATOM 7298 C C . GLY A 1 975 ? 14.513 -7.687 -24.138 1.00 95.75 975 GLY A C 1
ATOM 7299 O O . GLY A 1 975 ? 13.741 -7.299 -23.281 1.00 95.75 975 GLY A O 1
ATOM 7300 N N . ILE A 1 976 ? 15.642 -7.050 -24.437 1.00 97.56 976 ILE A N 1
ATOM 7301 C CA . ILE A 1 976 ? 16.048 -5.824 -23.748 1.00 97.56 976 ILE A CA 1
ATOM 7302 C C . ILE A 1 976 ? 16.205 -4.705 -24.763 1.00 97.56 976 ILE A C 1
ATOM 7304 O O . ILE A 1 976 ? 16.934 -4.853 -25.759 1.00 97.56 976 ILE A O 1
ATOM 7308 N N . LEU A 1 977 ? 15.503 -3.609 -24.499 1.00 96.25 977 LEU A N 1
ATOM 7309 C CA . LEU A 1 977 ? 15.662 -2.326 -25.152 1.00 96.25 977 LEU A CA 1
ATOM 7310 C C . LEU A 1 977 ? 16.104 -1.305 -24.097 1.00 96.25 977 LEU A C 1
ATOM 7312 O O . LEU A 1 977 ? 15.413 -1.154 -23.099 1.00 96.25 977 LEU A O 1
ATOM 7316 N N . GLY A 1 978 ? 17.259 -0.672 -24.300 1.00 94.94 978 GLY A N 1
ATOM 7317 C CA . GLY A 1 978 ? 17.750 0.372 -23.395 1.00 94.94 978 GLY A CA 1
ATOM 7318 C C . GLY A 1 978 ? 16.854 1.603 -23.441 1.00 94.94 978 GLY A C 1
ATOM 7319 O O . GLY A 1 978 ? 16.250 1.974 -22.451 1.00 94.94 978 GLY A O 1
ATOM 7320 N N . ASP A 1 979 ? 16.612 2.109 -24.646 1.00 92.31 979 ASP A N 1
ATOM 7321 C CA . ASP A 1 979 ? 15.771 3.284 -24.839 1.00 92.31 979 ASP A CA 1
ATOM 7322 C C . ASP A 1 979 ? 14.266 2.971 -25.050 1.00 92.31 979 ASP A C 1
ATOM 7324 O O . ASP A 1 979 ? 13.788 1.834 -25.042 1.00 92.31 979 ASP A O 1
ATOM 7328 N N . ASP A 1 980 ? 13.507 4.008 -25.391 1.00 93.31 980 ASP A N 1
ATOM 7329 C CA . ASP A 1 980 ? 12.169 3.950 -25.963 1.00 93.31 980 ASP A CA 1
ATOM 7330 C C . ASP A 1 980 ? 11.980 2.983 -27.149 1.00 93.31 980 ASP A C 1
ATOM 7332 O O . ASP A 1 980 ? 12.734 2.919 -28.133 1.00 93.31 980 ASP A O 1
ATOM 7336 N N . GLY A 1 981 ? 10.820 2.329 -27.149 1.00 93.19 981 GLY A N 1
ATOM 7337 C CA . GLY A 1 981 ? 10.327 1.577 -28.291 1.00 93.19 981 GLY A CA 1
ATOM 7338 C C . GLY A 1 981 ? 9.317 0.518 -27.889 1.00 93.19 981 GLY A C 1
ATOM 7339 O O . GLY A 1 981 ? 8.560 0.678 -26.935 1.00 93.19 981 GLY A O 1
ATOM 7340 N N . ARG A 1 982 ? 9.254 -0.571 -28.660 1.00 94.69 982 ARG A N 1
ATOM 7341 C CA . ARG A 1 982 ? 8.451 -1.756 -28.320 1.00 94.69 982 ARG A CA 1
ATOM 7342 C C . ARG A 1 982 ? 9.158 -3.044 -28.700 1.00 94.69 982 ARG A C 1
ATOM 7344 O O . ARG A 1 982 ? 9.786 -3.139 -29.760 1.00 94.69 982 ARG A O 1
ATOM 7351 N N . ILE A 1 983 ? 8.936 -4.074 -27.890 1.00 96.88 983 ILE A N 1
ATOM 7352 C CA . ILE A 1 983 ? 9.368 -5.441 -28.162 1.00 96.88 983 ILE A CA 1
ATOM 7353 C C . ILE A 1 983 ? 8.155 -6.277 -28.567 1.00 96.88 983 ILE A C 1
ATOM 7355 O O . ILE A 1 983 ? 7.093 -6.247 -27.953 1.00 96.88 983 ILE A O 1
ATOM 7359 N N . PHE A 1 984 ? 8.287 -6.994 -29.680 1.00 95.94 984 PHE A N 1
ATOM 7360 C CA . PHE A 1 984 ? 7.231 -7.840 -30.225 1.00 95.94 984 PHE A CA 1
ATOM 7361 C C . PHE A 1 984 ? 7.648 -9.308 -30.200 1.00 95.94 984 PHE A C 1
ATOM 7363 O O . PHE A 1 984 ? 8.286 -9.808 -31.142 1.00 95.94 984 PHE A O 1
ATOM 7370 N N . THR A 1 985 ? 7.248 -9.991 -29.133 1.00 95.81 985 THR A N 1
ATOM 7371 C CA . THR A 1 985 ? 7.532 -11.405 -28.877 1.00 95.81 985 THR A CA 1
ATOM 7372 C C . THR A 1 985 ? 6.687 -12.327 -29.756 1.00 95.81 985 THR A C 1
ATOM 7374 O O . THR A 1 985 ? 5.499 -12.130 -30.000 1.00 95.81 985 THR A O 1
ATOM 7377 N N . SER A 1 986 ? 7.318 -13.335 -30.355 1.00 94.94 986 SER A N 1
ATOM 7378 C CA . SER A 1 986 ? 6.659 -14.280 -31.262 1.00 94.94 986 SER A CA 1
ATOM 7379 C C . SER A 1 986 ? 7.433 -15.595 -31.348 1.00 94.94 986 SER A C 1
ATOM 7381 O O . SER A 1 986 ? 8.542 -15.704 -30.838 1.00 94.94 986 SER A O 1
ATOM 7383 N N . ARG A 1 987 ? 6.892 -16.596 -32.058 1.00 91.56 987 ARG A N 1
ATOM 7384 C CA . ARG A 1 987 ? 7.623 -17.831 -32.396 1.00 91.56 987 ARG A CA 1
ATOM 7385 C C . ARG A 1 987 ? 7.819 -18.005 -33.890 1.00 91.56 987 ARG A C 1
ATOM 7387 O O . ARG A 1 987 ? 6.944 -17.707 -34.707 1.00 91.56 987 ARG A O 1
ATOM 7394 N N . ASN A 1 988 ? 8.951 -18.594 -34.250 1.00 89.88 988 ASN A N 1
ATOM 7395 C CA . ASN A 1 988 ? 9.235 -19.007 -35.617 1.00 89.88 988 ASN A CA 1
ATOM 7396 C C . ASN A 1 988 ? 8.340 -20.188 -36.026 1.00 89.88 988 ASN A C 1
ATOM 7398 O O . ASN A 1 988 ? 8.544 -21.325 -35.603 1.00 89.88 988 ASN A O 1
ATOM 7402 N N . SER A 1 989 ? 7.368 -19.943 -36.903 1.00 91.06 989 SER A N 1
ATOM 7403 C CA . SER A 1 989 ? 6.431 -20.962 -37.389 1.00 91.06 989 SER A CA 1
ATOM 7404 C C . SER A 1 989 ? 6.032 -20.686 -38.838 1.00 91.06 989 SER A C 1
ATOM 7406 O O . SER A 1 989 ? 5.989 -19.534 -39.271 1.00 91.06 989 SER A O 1
ATOM 7408 N N . ASP A 1 990 ? 5.752 -21.741 -39.611 1.00 91.06 990 ASP A N 1
ATOM 7409 C CA . ASP A 1 990 ? 5.156 -21.625 -40.951 1.00 91.06 990 ASP A CA 1
ATOM 7410 C C . ASP A 1 990 ? 3.622 -21.763 -40.953 1.00 91.06 990 ASP A C 1
ATOM 7412 O O . ASP A 1 990 ? 2.976 -21.624 -41.998 1.00 91.06 990 ASP A O 1
ATOM 7416 N N . LEU A 1 991 ? 3.034 -22.021 -39.780 1.00 91.25 991 LEU A N 1
ATOM 7417 C CA . LEU A 1 991 ? 1.598 -22.214 -39.586 1.00 91.25 991 LEU A CA 1
ATOM 7418 C C . LEU A 1 991 ? 0.910 -20.979 -39.002 1.00 91.25 991 LEU A C 1
ATOM 7420 O O . LEU A 1 991 ? -0.242 -20.710 -39.351 1.00 91.25 991 LEU A O 1
ATOM 7424 N N . TYR A 1 992 ? 1.591 -20.254 -38.117 1.00 92.50 992 TYR A N 1
ATOM 7425 C CA . TYR A 1 992 ? 1.058 -19.106 -37.384 1.00 92.50 992 TYR A CA 1
ATOM 7426 C C . TYR A 1 992 ? 2.150 -18.053 -37.157 1.00 92.50 992 TYR A C 1
ATOM 7428 O O . TYR A 1 992 ? 3.335 -18.360 -37.229 1.00 92.50 992 TYR A O 1
ATOM 7436 N N . GLY A 1 993 ? 1.734 -16.808 -36.941 1.00 91.69 993 GLY A N 1
ATOM 7437 C CA . GLY A 1 993 ? 2.585 -15.729 -36.436 1.00 91.69 993 GLY A CA 1
ATOM 7438 C C . GLY A 1 993 ? 1.976 -15.169 -35.151 1.00 91.69 993 GLY A C 1
ATOM 7439 O O . GLY A 1 993 ? 1.152 -15.853 -34.538 1.00 91.69 993 GLY A O 1
ATOM 7440 N N . GLU A 1 994 ? 2.299 -13.924 -34.809 1.00 95.12 994 GLU A N 1
ATOM 7441 C CA . GLU A 1 994 ? 1.681 -13.200 -33.692 1.00 95.12 994 GLU A CA 1
ATOM 7442 C C . GLU A 1 994 ? 0.855 -12.008 -34.216 1.00 95.12 994 GLU A C 1
ATOM 7444 O O . GLU A 1 994 ? 1.408 -10.939 -34.485 1.00 95.12 994 GLU A O 1
ATOM 7449 N N . PRO A 1 995 ? -0.461 -12.186 -34.456 1.00 92.50 995 PRO A N 1
ATOM 7450 C CA . PRO A 1 995 ? -1.337 -11.144 -34.973 1.00 92.50 995 PRO A CA 1
ATOM 7451 C C . PRO A 1 995 ? -1.437 -9.913 -34.075 1.00 92.50 995 PRO A C 1
ATOM 7453 O O . PRO A 1 995 ? -1.571 -8.822 -34.634 1.00 92.50 995 PRO A O 1
ATOM 7456 N N . LEU A 1 996 ? -1.356 -10.069 -32.746 1.00 94.25 996 LEU A N 1
ATOM 7457 C CA . LEU A 1 996 ? -1.425 -8.942 -31.808 1.00 94.25 996 LEU A CA 1
ATOM 7458 C C . LEU A 1 996 ? -0.238 -8.000 -31.997 1.00 94.25 996 LEU A C 1
ATOM 7460 O O . LEU A 1 996 ? -0.398 -6.789 -31.926 1.00 94.25 996 LEU A O 1
ATOM 7464 N N . TYR A 1 997 ? 0.918 -8.520 -32.396 1.00 94.31 997 TYR A N 1
ATOM 7465 C CA . TYR A 1 997 ? 2.070 -7.696 -32.761 1.00 94.31 997 TYR A CA 1
ATOM 7466 C C . TYR A 1 997 ? 2.246 -7.497 -34.273 1.00 94.31 997 TYR A C 1
ATOM 7468 O O . TYR A 1 997 ? 3.260 -6.970 -34.736 1.00 94.31 997 TYR A O 1
ATOM 7476 N N . GLY A 1 998 ? 1.284 -7.934 -35.092 1.00 91.00 998 GLY A N 1
ATOM 7477 C CA . GLY A 1 998 ? 1.374 -7.846 -36.552 1.00 91.00 998 GLY A CA 1
ATOM 7478 C C . GLY A 1 998 ? 2.509 -8.681 -37.167 1.00 91.00 998 GLY A C 1
ATOM 7479 O O . GLY A 1 998 ? 2.912 -8.432 -38.305 1.00 91.00 998 GLY A O 1
ATOM 7480 N N . VAL A 1 999 ? 3.035 -9.679 -36.451 1.00 91.56 999 VAL A N 1
ATOM 7481 C CA . VAL A 1 999 ? 4.127 -10.543 -36.919 1.00 91.56 999 VAL A CA 1
ATOM 7482 C C . VAL A 1 999 ? 3.565 -11.680 -37.773 1.00 91.56 999 VAL A C 1
ATOM 7484 O O . VAL A 1 999 ? 2.774 -12.507 -37.320 1.00 91.56 999 VAL A O 1
ATOM 7487 N N . ALA A 1 1000 ? 3.987 -11.746 -39.036 1.00 90.75 1000 ALA A N 1
ATOM 7488 C CA . ALA A 1 1000 ? 3.551 -12.777 -39.977 1.00 90.75 1000 ALA A CA 1
ATOM 7489 C C . ALA A 1 1000 ? 4.299 -14.119 -39.792 1.00 90.75 1000 ALA A C 1
ATOM 7491 O O . ALA A 1 1000 ? 5.471 -14.115 -39.409 1.00 90.75 1000 ALA A O 1
ATOM 7492 N N . PRO A 1 1001 ? 3.672 -15.266 -40.137 1.00 92.25 1001 PRO A N 1
ATOM 7493 C CA . PRO A 1 1001 ? 4.361 -16.554 -40.209 1.00 92.25 1001 PRO A CA 1
ATOM 7494 C C . PRO A 1 1001 ? 5.476 -16.547 -41.261 1.00 92.25 1001 PRO A C 1
ATOM 7496 O O . PRO A 1 1001 ? 5.386 -15.877 -42.295 1.00 92.25 1001 PRO A O 1
ATOM 7499 N N . LEU A 1 1002 ? 6.491 -17.377 -41.037 1.00 90.69 1002 LEU A N 1
ATOM 7500 C CA . LEU A 1 1002 ? 7.586 -17.607 -41.973 1.00 90.69 1002 LEU A CA 1
ATOM 7501 C C . LEU A 1 1002 ? 7.181 -18.555 -43.111 1.00 90.69 1002 LEU A C 1
ATOM 7503 O O . LEU A 1 1002 ? 6.222 -19.319 -43.033 1.00 90.69 1002 LEU A O 1
ATOM 7507 N N . TYR A 1 1003 ? 7.950 -18.556 -44.198 1.00 89.50 1003 TYR A N 1
ATOM 7508 C CA . TYR A 1 1003 ? 7.757 -19.512 -45.285 1.00 89.50 1003 TYR A CA 1
ATOM 7509 C C . TYR A 1 1003 ? 8.354 -20.895 -44.954 1.00 89.50 1003 TYR A C 1
ATOM 7511 O O . TYR A 1 1003 ? 9.444 -20.978 -44.378 1.00 89.50 1003 TYR A O 1
ATOM 7519 N N . PRO A 1 1004 ? 7.735 -22.001 -45.420 1.00 85.88 1004 PRO A N 1
ATOM 7520 C CA . PRO A 1 1004 ? 8.231 -23.354 -45.170 1.00 85.88 1004 PRO A CA 1
ATOM 7521 C C . PRO A 1 1004 ? 9.647 -23.600 -45.707 1.00 85.88 1004 PRO A C 1
ATOM 7523 O O . PRO A 1 1004 ? 10.023 -23.126 -46.792 1.00 85.88 1004 PRO A O 1
ATOM 7526 N N . THR A 1 1005 ? 10.413 -24.445 -45.016 1.00 80.62 1005 THR A N 1
ATOM 7527 C CA . THR A 1 1005 ? 11.793 -24.793 -45.385 1.00 80.62 1005 THR A CA 1
ATOM 7528 C C . THR A 1 1005 ? 11.919 -25.272 -46.840 1.00 80.62 1005 THR A C 1
ATOM 7530 O O . THR A 1 1005 ? 11.144 -26.088 -47.342 1.00 80.62 1005 THR A O 1
ATOM 7533 N N . GLY A 1 1006 ? 12.950 -24.796 -47.548 1.00 70.94 1006 GLY A N 1
ATOM 7534 C CA . GLY A 1 1006 ? 13.294 -25.274 -48.895 1.00 70.94 1006 GLY A CA 1
ATOM 7535 C C . GLY A 1 1006 ? 12.434 -24.720 -50.039 1.00 70.94 1006 GLY A C 1
ATOM 7536 O O . GLY A 1 1006 ? 12.601 -25.155 -51.182 1.00 70.94 1006 GLY A O 1
ATOM 7537 N N . THR A 1 1007 ? 11.556 -23.750 -49.765 1.00 73.50 1007 THR A N 1
ATOM 7538 C CA . THR A 1 1007 ? 10.745 -23.063 -50.787 1.00 73.50 1007 THR A CA 1
ATOM 7539 C C . THR A 1 1007 ? 11.398 -21.788 -51.351 1.00 73.50 1007 THR A C 1
ATOM 7541 O O . THR A 1 1007 ? 10.892 -21.232 -52.325 1.00 73.50 1007 THR A O 1
ATOM 7544 N N . CYS A 1 1008 ? 12.564 -21.382 -50.824 1.00 70.81 1008 CYS A N 1
ATOM 7545 C CA . CYS A 1 1008 ? 13.347 -20.232 -51.301 1.00 70.81 1008 CYS A CA 1
ATOM 7546 C C . CYS A 1 1008 ? 13.687 -20.361 -52.807 1.00 70.81 1008 CYS A C 1
ATOM 7548 O O . CYS A 1 1008 ? 14.360 -21.319 -53.214 1.00 70.81 1008 CYS A O 1
ATOM 7550 N N . PRO A 1 1009 ? 13.253 -19.410 -53.661 1.00 65.94 1009 PRO A N 1
ATOM 7551 C CA . PRO A 1 1009 ? 13.450 -19.480 -55.112 1.00 65.94 1009 PRO A CA 1
ATOM 7552 C C . PRO A 1 1009 ? 14.909 -19.327 -55.575 1.00 65.94 1009 PRO A C 1
ATOM 7554 O O . PRO A 1 1009 ? 15.230 -19.691 -56.714 1.00 65.94 1009 PRO A O 1
ATOM 7557 N N . GLU A 1 1010 ? 15.795 -18.775 -54.740 1.00 64.75 1010 GLU A N 1
ATOM 7558 C CA . GLU A 1 1010 ? 17.126 -18.327 -55.155 1.00 64.75 1010 GLU A CA 1
ATOM 7559 C C . GLU A 1 1010 ? 18.270 -19.260 -54.731 1.00 64.75 1010 GLU A C 1
ATOM 7561 O O . GLU A 1 1010 ? 18.283 -19.877 -53.668 1.00 64.75 1010 GLU A O 1
ATOM 7566 N N . LYS A 1 1011 ? 19.278 -19.387 -55.607 1.00 52.00 1011 LYS A N 1
ATOM 7567 C CA . LYS A 1 1011 ? 20.471 -20.208 -55.365 1.00 52.00 1011 LYS A CA 1
ATOM 7568 C C . LYS A 1 1011 ? 21.629 -19.354 -54.841 1.00 52.00 1011 LYS A C 1
ATOM 7570 O O . LYS A 1 1011 ? 22.261 -18.637 -55.609 1.00 52.00 1011 LYS A O 1
ATOM 7575 N N . LYS A 1 1012 ? 21.986 -19.603 -53.580 1.00 51.78 1012 LYS A N 1
ATOM 7576 C CA . LYS A 1 1012 ? 23.315 -19.464 -52.946 1.00 51.78 1012 LYS A CA 1
ATOM 7577 C C . LYS A 1 1012 ? 23.921 -18.074 -52.687 1.00 51.78 1012 LYS A C 1
ATOM 7579 O O . LYS A 1 1012 ? 24.892 -18.055 -51.944 1.00 51.78 1012 LYS A O 1
ATOM 7584 N N . ASN A 1 1013 ? 23.401 -16.957 -53.209 1.00 50.94 1013 ASN A N 1
ATOM 7585 C CA . ASN A 1 1013 ? 24.078 -15.650 -53.048 1.00 50.94 1013 ASN A CA 1
ATOM 7586 C C . ASN A 1 1013 ? 23.196 -14.476 -52.562 1.00 50.94 1013 ASN A C 1
ATOM 7588 O O . ASN A 1 1013 ? 23.717 -13.372 -52.438 1.00 50.94 1013 ASN A O 1
ATOM 7592 N N . VAL A 1 1014 ? 21.905 -14.689 -52.294 1.00 53.56 1014 VAL A N 1
ATOM 7593 C CA . VAL A 1 1014 ? 21.003 -13.710 -51.658 1.00 53.56 1014 VAL A CA 1
ATOM 7594 C C . VAL A 1 1014 ? 20.220 -14.478 -50.594 1.00 53.56 1014 VAL A C 1
ATOM 7596 O O . VAL A 1 1014 ? 19.689 -15.551 -50.888 1.00 53.56 1014 VAL A O 1
ATOM 7599 N N . LEU A 1 1015 ? 20.250 -14.002 -49.349 1.00 58.25 1015 LEU A N 1
ATOM 7600 C CA . LEU A 1 1015 ? 19.572 -14.639 -48.222 1.00 58.25 1015 LEU A CA 1
ATOM 7601 C C . LEU A 1 1015 ? 18.062 -14.445 -48.390 1.00 58.25 1015 LEU A C 1
ATOM 7603 O O . LEU A 1 1015 ? 17.580 -13.318 -48.428 1.00 58.25 1015 LEU A O 1
ATOM 7607 N N . CYS A 1 1016 ? 17.319 -15.541 -48.520 1.00 65.75 1016 CYS A N 1
ATOM 7608 C CA . CYS A 1 1016 ? 15.865 -15.518 -48.413 1.00 65.75 1016 CYS A CA 1
ATOM 7609 C C . CYS A 1 1016 ? 15.517 -15.455 -46.913 1.00 65.75 1016 CYS A C 1
ATOM 7611 O O . CYS A 1 1016 ? 15.349 -16.513 -46.317 1.00 65.75 1016 CYS A O 1
ATOM 7613 N N . GLN A 1 1017 ? 15.505 -14.268 -46.303 1.00 66.56 1017 GLN A N 1
ATOM 7614 C CA . GLN A 1 1017 ? 15.490 -14.082 -44.837 1.00 66.56 1017 GLN A CA 1
ATOM 7615 C C . GLN A 1 1017 ? 14.205 -14.567 -44.128 1.00 66.56 1017 GLN A C 1
ATOM 7617 O O . GLN A 1 1017 ? 14.225 -14.800 -42.929 1.00 66.56 1017 GLN A O 1
ATOM 7622 N N . GLU A 1 1018 ? 13.111 -14.790 -44.857 1.00 77.56 1018 GLU A N 1
ATOM 7623 C CA . GLU A 1 1018 ? 11.776 -15.083 -44.299 1.00 77.56 1018 GLU A CA 1
ATOM 7624 C C . GLU A 1 1018 ? 11.420 -16.587 -44.279 1.00 77.56 1018 GLU A C 1
ATOM 7626 O O . GLU A 1 1018 ? 10.259 -16.953 -44.434 1.00 77.56 1018 GLU A O 1
ATOM 7631 N N . TYR A 1 1019 ? 12.397 -17.496 -44.192 1.00 84.62 1019 TYR A N 1
ATOM 7632 C CA . TYR A 1 1019 ? 12.153 -18.944 -44.316 1.00 84.62 1019 TYR A CA 1
ATOM 7633 C C . TYR A 1 1019 ? 12.587 -19.694 -43.063 1.00 84.62 1019 TYR A C 1
ATOM 7635 O O . TYR A 1 1019 ? 13.660 -19.431 -42.524 1.00 84.62 1019 TYR A O 1
ATOM 7643 N N . LEU A 1 1020 ? 11.782 -20.679 -42.674 1.00 86.06 1020 LEU A N 1
ATOM 7644 C CA . LEU A 1 1020 ? 11.998 -21.536 -41.513 1.00 86.06 1020 LEU A CA 1
ATOM 7645 C C . LEU A 1 1020 ? 13.197 -22.480 -41.707 1.00 86.06 1020 LEU A C 1
ATOM 7647 O O . LEU A 1 1020 ? 13.378 -23.053 -42.795 1.00 86.06 1020 LEU A O 1
ATOM 7651 N N . ASN A 1 1021 ? 13.973 -22.703 -40.645 1.00 79.19 1021 ASN A N 1
ATOM 7652 C CA . ASN A 1 1021 ? 15.134 -23.598 -40.583 1.00 79.19 1021 ASN A CA 1
ATOM 7653 C C . ASN A 1 1021 ? 16.148 -23.348 -41.719 1.00 79.19 1021 ASN A C 1
ATOM 7655 O O . ASN A 1 1021 ? 16.628 -24.282 -42.381 1.00 79.19 1021 ASN A O 1
ATOM 7659 N N . GLN A 1 1022 ? 16.453 -22.082 -42.011 1.00 78.56 1022 GLN A N 1
ATOM 7660 C CA . GLN A 1 1022 ? 17.316 -21.733 -43.134 1.00 78.56 1022 GLN A CA 1
ATOM 7661 C C . GLN A 1 1022 ? 18.793 -21.932 -42.788 1.00 78.56 1022 GLN A C 1
ATOM 7663 O O . GLN A 1 1022 ? 19.348 -21.262 -41.928 1.00 78.56 1022 GLN A O 1
ATOM 7668 N N . TRP A 1 1023 ? 19.477 -22.783 -43.553 1.00 78.00 1023 TRP A N 1
ATOM 7669 C CA . TRP A 1 1023 ? 20.932 -22.898 -43.482 1.00 78.00 1023 TRP A CA 1
ATOM 7670 C C . TRP A 1 1023 ? 21.621 -21.715 -44.179 1.00 78.00 1023 TRP A C 1
ATOM 7672 O O . TRP A 1 1023 ? 21.416 -21.485 -45.378 1.00 78.00 1023 TRP A O 1
ATOM 7682 N N . ILE A 1 1024 ? 22.483 -21.016 -43.444 1.00 74.19 1024 ILE A N 1
ATOM 7683 C CA . ILE A 1 1024 ? 23.329 -19.920 -43.919 1.00 74.19 1024 ILE A CA 1
ATOM 7684 C C . ILE A 1 1024 ? 24.807 -20.261 -43.721 1.00 74.19 1024 ILE A C 1
ATOM 7686 O O . ILE A 1 1024 ? 25.182 -21.025 -42.829 1.00 74.19 1024 ILE A O 1
ATOM 7690 N N . ALA A 1 1025 ? 25.671 -19.691 -44.559 1.00 73.38 1025 ALA A N 1
ATOM 7691 C CA . ALA A 1 1025 ? 27.108 -19.860 -44.421 1.00 73.38 1025 ALA A CA 1
ATOM 7692 C C . ALA A 1 1025 ? 27.896 -18.692 -45.004 1.00 73.38 1025 ALA A C 1
ATOM 7694 O O . ALA A 1 1025 ? 27.502 -18.090 -46.007 1.00 73.38 1025 ALA A O 1
ATOM 7695 N N . THR A 1 1026 ? 29.055 -18.417 -44.411 1.00 76.88 1026 THR A N 1
ATOM 7696 C CA . THR A 1 1026 ? 30.023 -17.481 -44.988 1.00 76.88 1026 THR A CA 1
ATOM 7697 C C . THR A 1 1026 ? 30.651 -18.067 -46.259 1.00 76.88 1026 THR A C 1
ATOM 7699 O O . THR A 1 1026 ? 30.667 -19.291 -46.442 1.00 76.88 1026 THR A O 1
ATOM 7702 N N . PRO A 1 1027 ? 31.184 -17.234 -47.179 1.00 76.44 1027 PRO A N 1
ATOM 7703 C CA . PRO A 1 1027 ? 31.788 -17.724 -48.414 1.00 76.44 1027 PRO A CA 1
ATOM 7704 C C . PRO A 1 1027 ? 32.834 -18.825 -48.173 1.00 76.44 1027 PRO A C 1
ATOM 7706 O O . PRO A 1 1027 ? 33.850 -18.607 -47.518 1.00 76.44 1027 PRO A O 1
ATOM 7709 N N . GLY A 1 1028 ? 32.602 -20.006 -48.754 1.00 75.44 1028 GLY A N 1
ATOM 7710 C CA . GLY A 1 1028 ? 33.471 -21.174 -48.572 1.00 75.44 1028 GLY A CA 1
ATOM 7711 C C . GLY A 1 1028 ? 33.125 -22.054 -47.366 1.00 75.44 1028 GLY A C 1
ATOM 7712 O O . GLY A 1 1028 ? 33.929 -22.923 -47.034 1.00 75.44 1028 GLY A O 1
ATOM 7713 N N . ASP A 1 1029 ? 31.956 -21.849 -46.755 1.00 76.50 1029 ASP A N 1
ATOM 7714 C CA . ASP A 1 1029 ? 31.401 -22.622 -45.637 1.00 76.50 1029 ASP A CA 1
ATOM 7715 C C . ASP A 1 1029 ? 32.317 -22.615 -44.397 1.00 76.50 1029 ASP A C 1
ATOM 7717 O O . ASP A 1 1029 ? 32.452 -23.611 -43.686 1.00 76.50 1029 ASP A O 1
ATOM 7721 N N . VAL A 1 1030 ? 33.002 -21.488 -44.161 1.00 77.38 1030 VAL A N 1
ATOM 7722 C CA . VAL A 1 1030 ? 33.958 -21.325 -43.049 1.00 77.38 1030 VAL A CA 1
ATOM 7723 C C . VAL A 1 1030 ? 33.226 -21.232 -41.708 1.00 77.38 1030 VAL A C 1
ATOM 7725 O O . VAL A 1 1030 ? 33.669 -21.810 -40.716 1.00 77.38 1030 VAL A O 1
ATOM 7728 N N . GLN A 1 1031 ? 32.091 -20.540 -41.707 1.00 73.12 1031 GLN A N 1
ATOM 7729 C CA . GLN A 1 1031 ? 31.110 -20.490 -40.629 1.00 73.12 1031 GLN A CA 1
ATOM 7730 C C . GLN A 1 1031 ? 29.753 -20.851 -41.225 1.00 73.12 1031 GLN A C 1
ATOM 7732 O O . GLN A 1 1031 ? 29.451 -20.458 -42.353 1.00 73.12 1031 GLN A O 1
ATOM 7737 N N . THR A 1 1032 ? 28.962 -21.614 -40.482 1.00 69.88 1032 THR A N 1
ATOM 7738 C CA . THR A 1 1032 ? 27.642 -22.087 -40.901 1.00 69.88 1032 THR A CA 1
ATOM 7739 C C . THR A 1 1032 ? 26.683 -21.942 -39.732 1.00 69.88 1032 THR A C 1
ATOM 7741 O O . THR A 1 1032 ? 27.057 -22.326 -38.621 1.00 69.88 1032 THR A O 1
ATOM 7744 N N . ALA A 1 1033 ? 25.470 -21.469 -39.987 1.00 73.56 1033 ALA A N 1
ATOM 7745 C CA . ALA A 1 1033 ? 24.402 -21.393 -38.998 1.00 73.56 1033 ALA A CA 1
ATOM 7746 C C . ALA A 1 1033 ? 23.070 -21.852 -39.604 1.00 73.56 1033 ALA A C 1
ATOM 7748 O O . ALA A 1 1033 ? 22.922 -21.892 -40.828 1.00 73.56 1033 ALA A O 1
ATOM 7749 N N . VAL A 1 1034 ? 22.115 -22.213 -38.753 1.00 75.62 1034 VAL A N 1
ATOM 7750 C CA . VAL A 1 1034 ? 20.705 -22.353 -39.128 1.00 75.62 1034 VAL A CA 1
ATOM 7751 C C . VAL A 1 1034 ? 19.969 -21.220 -38.428 1.00 75.62 1034 VAL A C 1
ATOM 7753 O O . VAL A 1 1034 ? 20.117 -21.088 -37.221 1.00 75.62 1034 VAL A O 1
ATOM 7756 N N . ILE A 1 1035 ? 19.254 -20.393 -39.184 1.00 78.62 1035 ILE A N 1
ATOM 7757 C CA . ILE A 1 1035 ? 18.455 -19.279 -38.657 1.00 78.62 1035 ILE A CA 1
ATOM 7758 C C . ILE A 1 1035 ? 16.963 -19.594 -38.769 1.00 78.62 1035 ILE A C 1
ATOM 7760 O O . ILE A 1 1035 ? 16.579 -20.469 -39.558 1.00 78.62 1035 ILE A O 1
ATOM 7764 N N . ASN A 1 1036 ? 16.145 -18.848 -38.022 1.00 81.38 1036 ASN A N 1
ATOM 7765 C CA . ASN A 1 1036 ? 14.692 -19.005 -37.950 1.00 81.38 1036 ASN A CA 1
ATOM 7766 C C . ASN A 1 1036 ? 14.286 -20.448 -37.612 1.00 81.38 1036 ASN A C 1
ATOM 7768 O O . ASN A 1 1036 ? 13.578 -21.102 -38.386 1.00 81.38 1036 ASN A O 1
ATOM 7772 N N . ILE A 1 1037 ? 14.845 -20.993 -36.534 1.00 82.69 1037 ILE A N 1
ATOM 7773 C CA . ILE A 1 1037 ? 14.593 -22.373 -36.116 1.00 82.69 1037 ILE A CA 1
ATOM 7774 C C . ILE A 1 1037 ? 13.123 -22.501 -35.709 1.00 82.69 1037 ILE A C 1
ATOM 7776 O O . ILE A 1 1037 ? 12.597 -21.640 -35.021 1.00 82.69 1037 ILE A O 1
ATOM 7780 N N . GLU A 1 1038 ? 12.452 -23.547 -36.187 1.00 84.25 1038 GLU A N 1
ATOM 7781 C CA . GLU A 1 1038 ? 11.031 -23.790 -35.911 1.00 84.25 1038 GLU A CA 1
ATOM 7782 C C . GLU A 1 1038 ? 10.749 -23.977 -34.421 1.00 84.25 1038 GLU A C 1
ATOM 7784 O O . GLU A 1 1038 ? 11.266 -24.920 -33.838 1.00 84.25 1038 GLU A O 1
ATOM 7789 N N . GLY A 1 1039 ? 9.869 -23.148 -33.856 1.00 82.88 1039 GLY A N 1
ATOM 7790 C CA . GLY A 1 1039 ? 9.450 -23.192 -32.452 1.00 82.88 1039 GLY A CA 1
ATOM 7791 C C . GLY A 1 1039 ? 10.190 -22.216 -31.535 1.00 82.88 1039 GLY A C 1
ATOM 7792 O O . GLY A 1 1039 ? 9.619 -21.823 -30.519 1.00 82.88 1039 GLY A O 1
ATOM 7793 N N . ASP A 1 1040 ? 11.393 -21.777 -31.913 1.00 83.56 1040 ASP A N 1
ATOM 7794 C CA . ASP A 1 1040 ? 12.187 -20.833 -31.116 1.00 83.56 1040 ASP A CA 1
ATOM 7795 C C . ASP A 1 1040 ? 11.471 -19.480 -30.994 1.00 83.56 1040 ASP A C 1
ATOM 7797 O O . ASP A 1 1040 ? 10.794 -19.039 -31.943 1.00 83.56 1040 ASP A O 1
ATOM 7801 N N . LEU A 1 1041 ? 11.652 -18.830 -29.838 1.00 87.81 1041 LEU A N 1
ATOM 7802 C CA . LEU A 1 1041 ? 11.227 -17.453 -29.637 1.00 87.81 1041 LEU A CA 1
ATOM 7803 C C . LEU A 1 1041 ? 11.958 -16.516 -30.597 1.00 87.81 1041 LEU A C 1
ATOM 7805 O O . LEU A 1 1041 ? 13.025 -16.795 -31.157 1.00 87.81 1041 LEU A O 1
ATOM 7809 N N . LYS A 1 1042 ? 11.302 -15.393 -30.839 1.00 89.00 1042 LYS A N 1
ATOM 7810 C CA . LYS A 1 1042 ? 11.773 -14.317 -31.684 1.00 89.00 1042 LYS A CA 1
ATOM 7811 C C . LYS A 1 1042 ? 11.199 -13.014 -31.147 1.00 89.00 1042 LYS A C 1
ATOM 7813 O O . LYS A 1 1042 ? 10.001 -12.770 -31.310 1.00 89.00 1042 LYS A O 1
ATOM 7818 N N . LYS A 1 1043 ? 12.078 -12.155 -30.649 1.00 92.50 1043 LYS A N 1
ATOM 7819 C CA . LYS A 1 1043 ? 11.777 -10.766 -30.307 1.00 92.50 1043 LYS A CA 1
ATOM 7820 C C . LYS A 1 1043 ? 12.006 -9.877 -31.544 1.00 92.50 1043 LYS A C 1
ATOM 7822 O O . LYS A 1 1043 ? 12.943 -10.092 -32.322 1.00 92.50 1043 LYS A O 1
ATOM 7827 N N . THR A 1 1044 ? 11.094 -8.948 -31.830 1.00 92.19 1044 THR A N 1
ATOM 7828 C CA . THR A 1 1044 ? 11.238 -7.956 -32.917 1.00 92.19 1044 THR A CA 1
ATOM 7829 C C . THR A 1 1044 ? 11.120 -6.560 -32.326 1.00 92.19 1044 THR A C 1
ATOM 7831 O O . THR A 1 1044 ? 10.069 -6.242 -31.792 1.00 92.19 1044 THR A O 1
ATOM 7834 N N . PHE A 1 1045 ? 12.160 -5.744 -32.473 1.00 93.00 1045 PHE A N 1
ATOM 7835 C CA . PHE A 1 1045 ? 12.199 -4.388 -31.927 1.00 93.00 1045 PHE A CA 1
ATOM 7836 C C . PHE A 1 1045 ? 11.593 -3.372 -32.895 1.00 93.00 1045 PHE A C 1
ATOM 7838 O O . PHE A 1 1045 ? 11.891 -3.393 -34.098 1.00 93.00 1045 PHE A O 1
ATOM 7845 N N . ASP A 1 1046 ? 10.762 -2.490 -32.356 1.00 91.88 1046 ASP A N 1
ATOM 7846 C CA . ASP A 1 1046 ? 10.351 -1.231 -32.963 1.00 91.88 1046 ASP A CA 1
ATOM 7847 C C . ASP A 1 1046 ? 11.048 -0.095 -32.219 1.00 91.88 1046 ASP A C 1
ATOM 7849 O O . ASP A 1 1046 ? 10.684 0.224 -31.094 1.00 91.88 1046 ASP A O 1
ATOM 7853 N N . LEU A 1 1047 ? 12.081 0.464 -32.846 1.00 89.69 1047 LEU A N 1
ATOM 7854 C CA . LEU A 1 1047 ? 12.886 1.545 -32.284 1.00 89.69 1047 LEU A CA 1
ATOM 7855 C C . LEU A 1 1047 ? 12.168 2.852 -32.602 1.00 89.69 1047 LEU A C 1
ATOM 7857 O O . LEU A 1 1047 ? 12.209 3.313 -33.751 1.00 89.69 1047 LEU A O 1
ATOM 7861 N N . THR A 1 1048 ? 11.433 3.380 -31.632 1.00 86.25 1048 THR A N 1
ATOM 7862 C CA . THR A 1 1048 ? 10.672 4.617 -31.781 1.00 86.25 1048 THR A CA 1
ATOM 7863 C C . THR A 1 1048 ? 10.791 5.432 -30.498 1.00 86.25 1048 THR A C 1
ATOM 7865 O O . THR A 1 1048 ? 10.311 4.944 -29.487 1.00 86.25 1048 THR A O 1
ATOM 7868 N N . PRO A 1 1049 ? 11.270 6.686 -30.573 1.00 86.25 1049 PRO A N 1
ATOM 7869 C CA . PRO A 1 1049 ? 11.764 7.345 -31.783 1.00 86.25 1049 PRO A CA 1
ATOM 7870 C C . PRO A 1 1049 ? 13.022 6.662 -32.341 1.00 86.25 1049 PRO A C 1
ATOM 7872 O O . PRO A 1 1049 ? 13.905 6.244 -31.611 1.00 86.25 1049 PRO A O 1
ATOM 7875 N N . PHE A 1 1050 ? 13.120 6.538 -33.669 1.00 76.56 1050 PHE A N 1
ATOM 7876 C CA . PHE A 1 1050 ? 14.232 5.805 -34.297 1.00 76.56 1050 PHE A CA 1
ATOM 7877 C C . PHE A 1 1050 ? 15.613 6.438 -34.035 1.00 76.56 1050 PHE A C 1
ATOM 7879 O O . PHE A 1 1050 ? 16.635 5.774 -34.213 1.00 76.56 1050 PHE A O 1
ATOM 7886 N N . ASN A 1 1051 ? 15.660 7.733 -33.702 1.00 79.25 1051 ASN A N 1
ATOM 7887 C CA . ASN A 1 1051 ? 16.882 8.456 -33.362 1.00 79.25 1051 ASN A CA 1
ATOM 7888 C C . ASN A 1 1051 ? 16.569 9.763 -32.610 1.00 79.25 1051 ASN A C 1
ATOM 7890 O O . ASN A 1 1051 ? 15.692 10.520 -33.027 1.00 79.25 1051 ASN A O 1
ATOM 7894 N N . LEU A 1 1052 ? 17.359 10.098 -31.593 1.00 83.12 1052 LEU A N 1
ATOM 7895 C CA . LEU A 1 1052 ? 17.082 11.186 -30.647 1.00 83.12 1052 LEU A CA 1
ATOM 7896 C C . LEU A 1 1052 ? 17.579 12.567 -31.089 1.00 83.12 1052 LEU A C 1
ATOM 7898 O O . LEU A 1 1052 ? 17.939 13.410 -30.282 1.00 83.12 1052 LEU A O 1
ATOM 7902 N N . THR A 1 1053 ? 17.599 12.852 -32.393 1.00 83.56 1053 THR A N 1
ATOM 7903 C C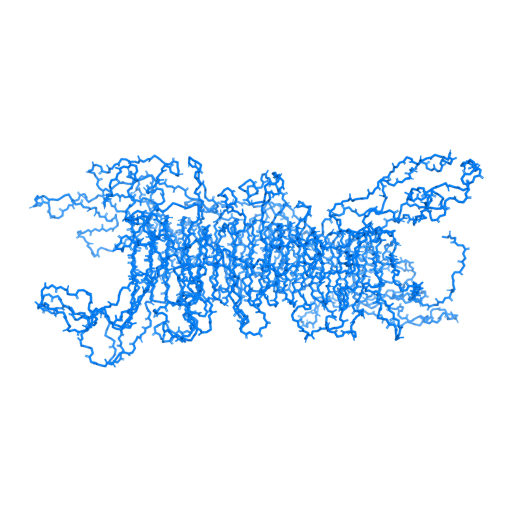A . THR A 1 1053 ? 17.927 14.217 -32.838 1.00 83.56 1053 THR A CA 1
ATOM 7904 C C . THR A 1 1053 ? 16.803 15.179 -32.442 1.00 83.56 1053 THR A C 1
ATOM 7906 O O . THR A 1 1053 ? 15.654 14.903 -32.796 1.00 83.56 1053 THR A O 1
ATOM 7909 N N . PRO A 1 1054 ? 17.098 16.356 -31.845 1.00 87.06 1054 PRO A N 1
ATOM 7910 C CA . PRO A 1 1054 ? 16.064 17.286 -31.429 1.00 87.06 1054 PRO A CA 1
ATOM 7911 C C . PRO A 1 1054 ? 15.113 17.616 -32.579 1.00 87.06 1054 PRO A C 1
ATOM 7913 O O . PRO A 1 1054 ? 15.527 18.168 -33.608 1.00 87.06 1054 PRO A O 1
ATOM 7916 N N . ASN A 1 1055 ? 13.821 17.337 -32.403 1.00 83.56 1055 ASN A N 1
ATOM 7917 C CA . ASN A 1 1055 ? 12.820 17.443 -33.475 1.00 83.56 1055 ASN A CA 1
ATOM 7918 C C . ASN A 1 1055 ? 12.777 18.860 -34.096 1.00 83.56 1055 ASN A C 1
ATOM 7920 O O . ASN A 1 1055 ? 12.606 19.057 -35.304 1.00 83.56 1055 ASN A O 1
ATOM 7924 N N . ALA A 1 1056 ? 13.041 19.890 -33.282 1.00 80.94 1056 ALA A N 1
ATOM 7925 C CA . ALA A 1 1056 ? 13.143 21.283 -33.722 1.00 80.94 1056 ALA A CA 1
ATOM 7926 C C . ALA A 1 1056 ? 14.226 21.532 -34.798 1.00 80.94 1056 ALA A C 1
ATOM 7928 O O . ALA A 1 1056 ? 14.131 22.503 -35.562 1.00 80.94 1056 ALA A O 1
ATOM 7929 N N . LEU A 1 1057 ? 15.246 20.673 -34.881 1.00 80.12 1057 LEU A N 1
ATOM 7930 C CA . LEU A 1 1057 ? 16.356 20.753 -35.837 1.00 80.12 1057 LEU A CA 1
ATOM 7931 C C . LEU A 1 1057 ? 16.070 20.021 -37.157 1.00 80.12 1057 LEU A C 1
ATOM 7933 O O . LEU A 1 1057 ? 16.798 20.219 -38.137 1.00 80.12 1057 LEU A O 1
ATOM 7937 N N . GLY A 1 1058 ? 14.976 19.260 -37.236 1.00 77.44 1058 GLY A N 1
ATOM 7938 C CA . GLY A 1 1058 ? 14.550 18.540 -38.431 1.00 77.44 1058 GLY A CA 1
ATOM 7939 C C . GLY A 1 1058 ? 15.051 17.096 -38.471 1.00 77.44 1058 GLY A C 1
ATOM 7940 O O . GLY A 1 1058 ? 14.978 16.396 -37.482 1.00 77.44 1058 GLY A O 1
ATOM 7941 N N . SER A 1 1059 ? 15.481 16.629 -39.649 1.00 75.25 1059 SER A N 1
ATOM 7942 C CA . SER A 1 1059 ? 15.726 15.202 -39.915 1.00 75.25 1059 SER A CA 1
ATOM 7943 C C . SER A 1 1059 ? 16.786 14.549 -39.023 1.00 75.25 1059 SER A C 1
ATOM 7945 O O . SER A 1 1059 ? 17.868 15.118 -38.858 1.00 75.25 1059 SER A O 1
ATOM 7947 N N . ASP A 1 1060 ? 16.518 13.299 -38.651 1.00 74.94 1060 ASP A N 1
ATOM 7948 C CA . ASP A 1 1060 ? 17.364 12.385 -37.879 1.00 74.94 1060 ASP A CA 1
ATOM 7949 C C . ASP A 1 1060 ? 18.828 12.401 -38.337 1.00 74.94 1060 ASP A C 1
ATOM 7951 O O . ASP A 1 1060 ? 19.141 12.317 -39.536 1.00 74.94 1060 ASP A O 1
ATOM 7955 N N . GLN A 1 1061 ? 19.737 12.498 -37.370 1.00 73.81 1061 GLN A N 1
ATOM 7956 C CA . GLN A 1 1061 ? 21.183 12.497 -37.561 1.00 73.81 1061 GLN A CA 1
ATOM 7957 C C . GLN A 1 1061 ? 21.807 11.304 -36.830 1.00 73.81 1061 GLN A C 1
ATOM 7959 O O . GLN A 1 1061 ? 21.923 11.350 -35.616 1.00 73.81 1061 GLN A O 1
ATOM 7964 N N . PRO A 1 1062 ? 22.286 10.261 -37.530 1.00 71.00 1062 PRO A N 1
ATOM 7965 C CA . PRO A 1 1062 ? 22.930 9.097 -36.896 1.00 71.00 1062 PRO A CA 1
ATOM 7966 C C . PRO A 1 1062 ? 24.260 9.391 -36.181 1.00 71.00 1062 PRO A C 1
ATOM 7968 O O . PRO A 1 1062 ? 24.973 8.468 -35.821 1.00 71.00 1062 PRO A O 1
ATOM 7971 N N . LEU A 1 1063 ? 24.665 10.662 -36.144 1.00 70.00 1063 LEU A N 1
ATOM 7972 C CA . LEU A 1 1063 ? 25.873 11.170 -35.489 1.00 70.00 1063 LEU A CA 1
ATOM 7973 C C . LEU A 1 1063 ? 25.510 12.152 -34.369 1.00 70.00 1063 LEU A C 1
ATOM 7975 O O . LEU A 1 1063 ? 26.356 12.947 -33.969 1.00 70.00 1063 LEU A O 1
ATOM 7979 N N . PHE A 1 1064 ? 24.228 12.217 -34.015 1.00 76.31 1064 PHE A N 1
ATOM 7980 C CA . PHE A 1 1064 ? 23.794 12.933 -32.835 1.00 76.31 1064 PHE A CA 1
ATOM 7981 C C . PHE A 1 1064 ? 24.194 12.094 -31.628 1.00 76.31 1064 PHE A C 1
ATOM 7983 O O . PHE A 1 1064 ? 24.018 10.881 -31.650 1.00 76.31 1064 PHE A O 1
ATOM 7990 N N . ASP A 1 1065 ? 24.794 12.766 -30.664 1.00 78.44 1065 ASP A N 1
ATOM 7991 C CA . ASP A 1 1065 ? 25.300 12.202 -29.425 1.00 78.44 1065 ASP A CA 1
ATOM 7992 C C . ASP A 1 1065 ? 24.268 12.554 -28.351 1.00 78.44 1065 ASP A C 1
ATOM 7994 O O . ASP A 1 1065 ? 24.065 13.744 -28.071 1.00 78.44 1065 ASP A O 1
ATOM 7998 N N . ALA A 1 1066 ? 23.513 11.544 -27.921 1.00 83.44 1066 ALA A N 1
ATOM 7999 C CA . ALA A 1 1066 ? 22.394 11.680 -27.001 1.00 83.44 1066 ALA A CA 1
ATOM 8000 C C . ALA A 1 1066 ? 22.918 11.433 -25.588 1.00 83.44 1066 ALA A C 1
ATOM 8002 O O . ALA A 1 1066 ? 23.233 10.308 -25.245 1.00 83.44 1066 ALA A O 1
ATOM 8003 N N . ASN A 1 1067 ? 23.053 12.499 -24.800 1.00 82.62 1067 ASN A N 1
ATOM 8004 C CA . ASN A 1 1067 ? 23.755 12.446 -23.514 1.00 82.62 1067 ASN A CA 1
ATOM 8005 C C . ASN A 1 1067 ? 22.858 11.981 -22.344 1.00 82.62 1067 ASN A C 1
ATOM 8007 O O . ASN A 1 1067 ? 23.316 12.003 -21.200 1.00 82.62 1067 ASN A O 1
ATOM 8011 N N . ASN A 1 1068 ? 21.576 11.695 -22.590 1.00 88.31 1068 ASN A N 1
ATOM 8012 C CA . ASN A 1 1068 ? 20.600 11.273 -21.580 1.00 88.31 1068 ASN A CA 1
ATOM 8013 C C . ASN A 1 1068 ? 19.906 9.966 -22.002 1.00 88.31 1068 ASN A C 1
ATOM 8015 O O . ASN A 1 1068 ? 18.712 9.821 -21.765 1.00 88.31 1068 ASN A O 1
ATOM 8019 N N . SER A 1 1069 ? 20.652 9.098 -22.686 1.00 90.31 1069 SER A N 1
ATOM 8020 C CA . SER A 1 1069 ? 20.227 7.797 -23.221 1.00 90.31 1069 SER A CA 1
ATOM 8021 C C . SER A 1 1069 ? 21.417 6.828 -23.236 1.00 90.31 1069 SER A C 1
ATOM 8023 O O . SER A 1 1069 ? 21.602 6.093 -24.195 1.00 90.31 1069 SER A O 1
ATOM 8025 N N . ASP A 1 1070 ? 22.337 6.935 -22.268 1.00 90.06 1070 ASP A N 1
ATOM 8026 C CA . ASP A 1 1070 ? 23.541 6.097 -22.252 1.00 90.06 1070 ASP A CA 1
ATOM 8027 C C . ASP A 1 1070 ? 23.341 4.906 -21.318 1.00 90.06 1070 ASP A C 1
ATOM 8029 O O . ASP A 1 1070 ? 23.531 5.031 -20.104 1.00 90.06 1070 ASP A O 1
ATOM 8033 N N . ASP A 1 1071 ? 23.073 3.728 -21.876 1.00 94.25 1071 ASP A N 1
ATOM 8034 C CA . ASP A 1 1071 ? 22.670 2.572 -21.074 1.00 94.25 1071 ASP A CA 1
ATOM 8035 C C . ASP A 1 1071 ? 23.793 1.568 -20.812 1.00 94.25 1071 ASP A C 1
ATOM 8037 O O . ASP A 1 1071 ? 24.750 1.391 -21.580 1.00 94.25 1071 ASP A O 1
ATOM 8041 N N . VAL A 1 1072 ? 23.644 0.811 -19.728 1.00 95.31 1072 VAL A N 1
ATOM 8042 C CA . VAL A 1 1072 ? 24.448 -0.374 -19.424 1.00 95.31 1072 VAL A CA 1
ATOM 8043 C C . VAL A 1 1072 ? 23.554 -1.602 -19.476 1.00 95.31 1072 VAL A C 1
ATOM 8045 O O . VAL A 1 1072 ? 22.710 -1.791 -18.613 1.00 95.31 1072 VAL A O 1
ATOM 8048 N N . ILE A 1 1073 ? 23.788 -2.486 -20.448 1.00 96.06 1073 ILE A N 1
ATOM 8049 C CA . ILE A 1 1073 ? 22.916 -3.643 -20.690 1.00 96.06 1073 ILE A CA 1
ATOM 8050 C C . ILE A 1 1073 ? 23.694 -4.951 -20.599 1.00 96.06 1073 ILE A C 1
ATOM 8052 O O . ILE A 1 1073 ? 24.654 -5.189 -21.347 1.00 96.06 1073 ILE A O 1
ATOM 8056 N N . PHE A 1 1074 ? 23.216 -5.850 -19.746 1.00 94.19 1074 PHE A N 1
ATOM 8057 C CA . PHE A 1 1074 ? 23.652 -7.234 -19.642 1.00 94.19 1074 PHE A CA 1
ATOM 8058 C C . PHE A 1 1074 ? 22.546 -8.167 -20.121 1.00 94.19 1074 PHE A C 1
ATOM 8060 O O . PHE A 1 1074 ? 21.422 -8.108 -19.646 1.00 94.19 1074 PHE A O 1
ATOM 8067 N N . GLY A 1 1075 ? 22.877 -9.054 -21.059 1.00 86.38 1075 GLY A N 1
ATOM 8068 C CA . GLY A 1 1075 ? 21.890 -9.982 -21.605 1.00 86.38 1075 GLY A CA 1
ATOM 8069 C C . GLY A 1 1075 ? 21.444 -11.051 -20.625 1.00 86.38 1075 GLY A C 1
ATOM 8070 O O . GLY A 1 1075 ? 20.255 -11.281 -20.526 1.00 86.38 1075 GLY A O 1
ATOM 8071 N N . GLY A 1 1076 ? 22.388 -11.668 -19.904 1.00 84.81 1076 GLY A N 1
ATOM 8072 C CA . GLY A 1 1076 ? 22.061 -12.770 -19.003 1.00 84.81 1076 GLY A CA 1
ATOM 8073 C C . GLY A 1 1076 ? 22.728 -14.118 -19.296 1.00 84.81 1076 GLY A C 1
ATOM 8074 O O . GLY A 1 1076 ? 23.706 -14.242 -20.058 1.00 84.81 1076 GLY A O 1
ATOM 8075 N N . LEU A 1 1077 ? 22.238 -15.156 -18.618 1.00 77.62 1077 LEU A N 1
ATOM 8076 C CA . LEU A 1 1077 ? 22.431 -16.566 -18.933 1.00 77.62 1077 LEU A CA 1
ATOM 8077 C C . LEU A 1 1077 ? 21.234 -17.056 -19.756 1.00 77.62 1077 LEU A C 1
ATOM 8079 O O . LEU A 1 1077 ? 20.312 -17.637 -19.203 1.00 77.62 1077 LEU A O 1
ATOM 8083 N N . GLY A 1 1078 ? 21.331 -16.891 -21.078 1.00 67.69 1078 GLY A N 1
ATOM 8084 C CA . GLY A 1 1078 ? 20.299 -17.289 -22.040 1.00 67.69 1078 GLY A CA 1
ATOM 8085 C C . GLY A 1 1078 ? 19.537 -18.605 -21.769 1.00 67.69 1078 GLY A C 1
ATOM 8086 O O . GLY A 1 1078 ? 20.060 -19.536 -21.152 1.00 67.69 1078 GLY A O 1
ATOM 8087 N N . GLY A 1 1079 ? 18.328 -18.724 -22.312 1.00 66.12 1079 GLY A N 1
ATOM 8088 C CA . GLY A 1 1079 ? 17.307 -19.658 -21.832 1.00 66.12 1079 GLY A CA 1
ATOM 8089 C C . GLY A 1 1079 ? 17.431 -21.148 -22.190 1.00 66.12 1079 GLY A C 1
ATOM 8090 O O . GLY A 1 1079 ? 18.486 -21.692 -22.548 1.00 66.12 1079 GLY A O 1
ATOM 8091 N N . GLU A 1 1080 ? 16.294 -21.840 -22.056 1.00 61.22 1080 GLU A N 1
ATOM 8092 C CA . GLU A 1 1080 ? 16.181 -23.304 -22.014 1.00 61.22 1080 GLU A CA 1
ATOM 8093 C C . GLU A 1 1080 ? 16.830 -24.079 -23.178 1.00 61.22 1080 GLU A C 1
ATOM 8095 O O . GLU A 1 1080 ? 16.755 -23.728 -24.363 1.00 61.22 1080 GLU A O 1
ATOM 8100 N N . ILE A 1 1081 ? 17.372 -25.265 -22.863 1.00 57.03 1081 ILE A N 1
ATOM 8101 C CA . ILE A 1 1081 ? 17.884 -26.195 -23.878 1.00 57.03 1081 ILE A CA 1
ATOM 8102 C C . ILE A 1 1081 ? 16.731 -26.940 -24.576 1.00 57.03 1081 ILE A C 1
ATOM 8104 O O . ILE A 1 1081 ? 16.265 -27.994 -24.128 1.00 57.03 1081 ILE A O 1
ATOM 8108 N N . LEU A 1 1082 ? 16.357 -26.491 -25.775 1.00 51.81 1082 LEU A N 1
ATOM 8109 C CA . LEU A 1 1082 ? 15.324 -27.145 -26.590 1.00 51.81 1082 LEU A CA 1
ATOM 8110 C C . LEU A 1 1082 ? 15.780 -28.500 -27.195 1.00 51.81 1082 LEU A C 1
ATOM 8112 O O . LEU A 1 1082 ? 16.814 -28.635 -27.867 1.00 51.81 1082 LEU A O 1
ATOM 8116 N N . TYR A 1 1083 ? 14.974 -29.558 -27.010 1.00 48.22 1083 TYR A N 1
ATOM 8117 C CA . TYR A 1 1083 ? 15.269 -30.910 -27.517 1.00 48.22 1083 TYR A CA 1
ATOM 8118 C C . TYR A 1 1083 ? 14.811 -31.121 -28.974 1.00 48.22 1083 TYR A C 1
ATOM 8120 O O . TYR A 1 1083 ? 13.683 -31.541 -29.238 1.00 48.22 1083 TYR A O 1
ATOM 8128 N N . TYR A 1 1084 ? 15.718 -30.944 -29.944 1.00 49.88 1084 TYR A N 1
ATOM 8129 C CA . TYR A 1 1084 ? 15.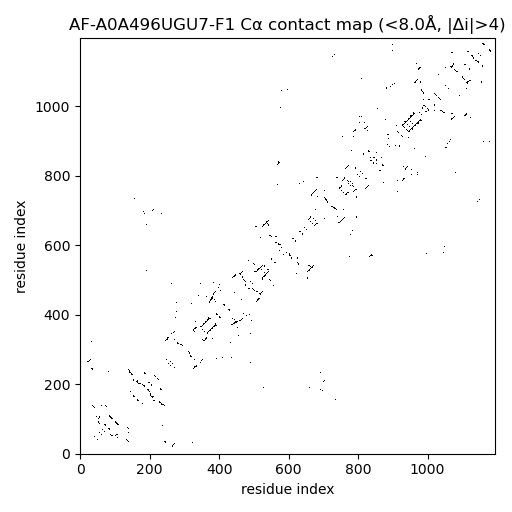425 -31.186 -31.368 1.00 49.88 1084 TYR A CA 1
ATOM 8130 C C . TYR A 1 1084 ? 15.926 -32.544 -31.913 1.00 49.88 1084 TYR A C 1
ATOM 8132 O O . TYR A 1 1084 ? 17.020 -33.012 -31.567 1.00 49.88 1084 TYR A O 1
ATOM 8140 N N . PRO A 1 1085 ? 15.193 -33.183 -32.856 1.00 42.16 1085 PRO A N 1
ATOM 8141 C CA . PRO A 1 1085 ? 15.621 -34.428 -33.489 1.00 42.16 1085 PRO A CA 1
ATOM 8142 C C . PRO A 1 1085 ? 16.942 -34.262 -34.266 1.00 42.16 1085 PRO A C 1
ATOM 8144 O O . PRO A 1 1085 ? 17.220 -33.248 -34.904 1.00 42.16 1085 PRO A O 1
ATOM 8147 N N . ALA A 1 1086 ? 17.771 -35.310 -34.242 1.00 45.75 1086 ALA A N 1
ATOM 8148 C CA . ALA A 1 1086 ? 19.174 -35.334 -34.679 1.00 45.75 1086 ALA A CA 1
ATOM 8149 C C . ALA A 1 1086 ? 19.472 -34.991 -36.167 1.00 45.75 1086 ALA A C 1
ATOM 8151 O O . ALA A 1 1086 ? 20.620 -35.117 -36.598 1.00 45.75 1086 ALA A O 1
ATOM 8152 N N . GLU A 1 1087 ? 18.488 -34.572 -36.968 1.00 47.53 1087 GLU A N 1
ATOM 8153 C CA . GLU A 1 1087 ? 18.603 -34.377 -38.424 1.00 47.53 1087 GLU A CA 1
ATOM 8154 C C . GLU A 1 1087 ? 19.046 -32.962 -38.854 1.00 47.53 1087 GLU A C 1
ATOM 8156 O O . GLU A 1 1087 ? 19.434 -32.777 -40.009 1.00 47.53 1087 GLU A O 1
ATOM 8161 N N . ILE A 1 1088 ? 19.091 -31.983 -37.942 1.00 47.75 1088 ILE A N 1
ATOM 8162 C CA . ILE A 1 1088 ? 19.583 -30.625 -38.240 1.00 47.75 1088 ILE A CA 1
ATOM 8163 C C . ILE A 1 1088 ? 21.125 -30.627 -38.262 1.00 47.75 1088 ILE A C 1
ATOM 8165 O O . ILE A 1 1088 ? 21.787 -30.921 -37.264 1.00 47.75 1088 ILE A O 1
ATOM 8169 N N . ALA A 1 1089 ? 21.738 -30.363 -39.417 1.00 39.19 1089 ALA A N 1
ATOM 8170 C CA . ALA A 1 1089 ? 23.188 -30.439 -39.608 1.00 39.19 1089 ALA A CA 1
ATOM 8171 C C . ALA A 1 1089 ? 23.835 -29.044 -39.701 1.00 39.19 1089 ALA A C 1
ATOM 8173 O O . ALA A 1 1089 ? 23.687 -28.365 -40.713 1.00 39.19 1089 ALA A O 1
ATOM 8174 N N . GLY A 1 1090 ? 24.637 -28.694 -38.687 1.00 46.69 1090 GLY A N 1
ATOM 8175 C CA . GLY A 1 1090 ? 25.599 -27.584 -38.707 1.00 46.69 1090 GLY A CA 1
ATOM 8176 C C . GLY A 1 1090 ? 25.320 -26.488 -37.681 1.00 46.69 1090 GLY A C 1
ATOM 8177 O O . GLY A 1 1090 ? 24.447 -25.672 -37.920 1.00 46.69 1090 GLY A O 1
ATOM 8178 N N . LEU A 1 1091 ? 26.111 -26.434 -36.603 1.00 47.91 1091 LEU A N 1
ATOM 8179 C CA . LEU A 1 1091 ? 26.341 -25.226 -35.801 1.00 47.91 1091 LEU A CA 1
ATOM 8180 C C . LEU A 1 1091 ? 27.788 -25.221 -35.277 1.00 47.91 1091 LEU A C 1
ATOM 8182 O O . LEU A 1 1091 ? 28.343 -26.269 -34.933 1.00 47.91 1091 LEU A O 1
ATOM 8186 N N . LYS A 1 1092 ? 28.389 -24.028 -35.279 1.00 36.72 1092 LYS A N 1
ATOM 8187 C CA . LYS A 1 1092 ? 29.596 -23.637 -34.541 1.00 36.72 1092 LYS A CA 1
ATOM 8188 C C . LYS A 1 1092 ? 29.358 -22.235 -33.964 1.00 36.72 1092 LYS A C 1
ATOM 8190 O O . LYS A 1 1092 ? 29.911 -21.267 -34.479 1.00 36.72 1092 LYS A O 1
ATOM 8195 N N . ASN A 1 1093 ? 28.530 -22.131 -32.931 1.00 38.00 1093 ASN A N 1
ATOM 8196 C CA . ASN A 1 1093 ? 28.766 -21.180 -31.844 1.00 38.00 1093 ASN A CA 1
ATOM 8197 C C . ASN A 1 1093 ? 29.645 -21.900 -30.795 1.00 38.00 1093 ASN A C 1
ATOM 8199 O O . ASN A 1 1093 ? 29.763 -23.124 -30.806 1.00 38.00 1093 ASN A O 1
ATOM 8203 N N . ASN A 1 1094 ? 30.418 -21.160 -30.010 1.00 36.88 1094 ASN A N 1
ATOM 8204 C CA . ASN A 1 1094 ? 31.683 -21.599 -29.402 1.00 36.88 1094 ASN A CA 1
ATOM 8205 C C . ASN A 1 1094 ? 31.582 -22.546 -28.173 1.00 36.88 1094 ASN A C 1
ATOM 8207 O O . ASN A 1 1094 ? 32.434 -22.481 -27.291 1.00 36.88 1094 ASN A O 1
ATOM 8211 N N . GLN A 1 1095 ? 30.624 -23.475 -28.119 1.00 38.34 1095 GLN A N 1
ATOM 8212 C CA . GLN A 1 1095 ? 30.636 -24.591 -27.161 1.00 38.34 1095 GLN A CA 1
ATOM 8213 C C . GLN A 1 1095 ? 30.305 -25.921 -27.859 1.00 38.34 1095 GLN A C 1
ATOM 8215 O O . GLN A 1 1095 ? 29.297 -26.065 -28.547 1.00 38.34 1095 GLN A O 1
ATOM 8220 N N . GLU A 1 1096 ? 31.183 -26.921 -27.706 1.00 37.22 1096 GLU A N 1
ATOM 8221 C CA . GLU A 1 1096 ? 30.874 -28.308 -28.077 1.00 37.22 1096 GLU A CA 1
ATOM 8222 C C . GLU A 1 1096 ? 29.794 -28.849 -27.126 1.00 37.22 1096 GLU A C 1
ATOM 8224 O O . GLU A 1 1096 ? 30.111 -29.369 -26.059 1.00 37.22 1096 GLU A O 1
ATOM 8229 N N . VAL A 1 1097 ? 28.520 -28.758 -27.512 1.00 41.91 1097 VAL A N 1
ATOM 8230 C CA . VAL A 1 1097 ? 27.437 -29.429 -26.779 1.00 41.91 1097 VAL A CA 1
ATOM 8231 C C . VAL A 1 1097 ? 27.451 -30.934 -27.122 1.00 41.91 1097 VAL A C 1
ATOM 8233 O O . VAL A 1 1097 ? 27.565 -31.295 -28.303 1.00 41.91 1097 VAL A O 1
ATOM 8236 N N . PRO A 1 1098 ? 27.374 -31.854 -26.137 1.00 39.09 1098 PRO A N 1
ATOM 8237 C CA . PRO A 1 1098 ? 27.277 -33.291 -26.386 1.00 39.09 1098 PRO A CA 1
ATOM 8238 C C . PRO A 1 1098 ? 26.116 -33.652 -27.324 1.00 39.09 1098 PRO A C 1
ATOM 8240 O O . PRO A 1 1098 ? 25.063 -33.023 -27.333 1.00 39.09 1098 PRO A O 1
ATOM 8243 N N . SER A 1 1099 ? 26.293 -34.708 -28.121 1.00 35.62 1099 SER A N 1
ATOM 8244 C CA . SER A 1 1099 ? 25.308 -35.145 -29.115 1.00 35.62 1099 SER A CA 1
ATOM 8245 C C . SER A 1 1099 ? 23.916 -35.378 -28.507 1.00 35.62 1099 SER A C 1
ATOM 8247 O O . SER A 1 1099 ? 23.744 -36.342 -27.759 1.00 35.62 1099 SER A O 1
ATOM 8249 N N . GLY A 1 1100 ? 22.934 -34.564 -28.902 1.00 40.88 1100 GLY A N 1
ATOM 8250 C CA . GLY A 1 1100 ? 21.526 -34.704 -28.507 1.00 40.88 1100 GLY A CA 1
ATOM 8251 C C . GLY A 1 1100 ? 20.902 -33.477 -27.836 1.00 40.88 1100 GLY A C 1
ATOM 8252 O O . GLY A 1 1100 ? 19.719 -33.540 -27.542 1.00 40.88 1100 GLY A O 1
ATOM 8253 N N . LEU A 1 1101 ? 21.666 -32.401 -27.624 1.00 39.59 1101 LEU A N 1
ATOM 8254 C CA . LEU A 1 1101 ? 21.229 -31.137 -27.017 1.00 39.59 1101 LEU A CA 1
ATOM 8255 C C . LEU A 1 1101 ? 21.723 -29.976 -27.902 1.00 39.59 1101 LEU A C 1
ATOM 8257 O O . LEU A 1 1101 ? 22.857 -30.049 -28.395 1.00 39.59 1101 LEU A O 1
ATOM 8261 N N . ARG A 1 1102 ? 20.892 -28.963 -28.186 1.00 49.62 1102 ARG A N 1
ATOM 8262 C CA . ARG A 1 1102 ? 21.277 -27.795 -29.003 1.00 49.62 1102 ARG A CA 1
ATOM 8263 C C . ARG A 1 1102 ? 20.541 -26.522 -28.585 1.00 49.62 1102 ARG A C 1
ATOM 8265 O O . ARG A 1 1102 ? 19.325 -26.548 -28.555 1.00 49.62 1102 ARG A O 1
ATOM 8272 N N . GLY A 1 1103 ? 21.322 -25.442 -28.476 1.00 44.00 1103 GLY A N 1
ATOM 8273 C CA . GLY A 1 1103 ? 20.878 -24.062 -28.268 1.00 44.00 1103 GLY A CA 1
ATOM 8274 C C . GLY A 1 1103 ? 20.809 -23.725 -26.786 1.00 44.00 1103 GLY A C 1
ATOM 8275 O O . GLY A 1 1103 ? 19.994 -24.306 -26.097 1.00 44.00 1103 GLY A O 1
ATOM 8276 N N . ILE A 1 1104 ? 21.706 -22.860 -26.314 1.00 48.94 1104 ILE A N 1
ATOM 8277 C CA . ILE A 1 1104 ? 21.324 -21.857 -25.319 1.00 48.94 1104 ILE A CA 1
ATOM 8278 C C . ILE A 1 1104 ? 20.844 -20.741 -26.248 1.00 48.94 1104 ILE A C 1
ATOM 8280 O O . ILE A 1 1104 ? 21.661 -20.246 -27.042 1.00 48.94 1104 ILE A O 1
ATOM 8284 N N . ALA A 1 1105 ? 19.534 -20.541 -26.374 1.00 56.62 1105 ALA A N 1
ATOM 8285 C CA . ALA A 1 1105 ? 19.050 -19.345 -27.054 1.00 56.62 1105 ALA A CA 1
ATOM 8286 C C . ALA A 1 1105 ? 19.564 -18.166 -26.221 1.00 56.62 1105 ALA A C 1
ATOM 8288 O O . ALA A 1 1105 ? 19.534 -18.241 -25.005 1.00 56.62 1105 ALA A O 1
ATOM 8289 N N . GLY A 1 1106 ? 20.216 -17.209 -26.872 1.00 72.19 1106 GLY A N 1
ATOM 8290 C CA . GLY A 1 1106 ? 20.745 -16.041 -26.178 1.00 72.19 1106 GLY A CA 1
ATOM 8291 C C . GLY A 1 1106 ? 19.767 -14.892 -26.312 1.00 72.19 1106 GLY A C 1
ATOM 8292 O O . GLY A 1 1106 ? 18.925 -14.910 -27.214 1.00 72.19 1106 GLY A O 1
ATOM 8293 N N . ASP A 1 1107 ? 19.968 -13.911 -25.464 1.00 87.50 1107 ASP A N 1
ATOM 8294 C CA . ASP A 1 1107 ? 19.076 -12.781 -25.260 1.00 87.50 1107 ASP A CA 1
ATOM 8295 C C . ASP A 1 1107 ? 19.094 -11.867 -26.489 1.00 87.50 1107 ASP A C 1
ATOM 8297 O O . ASP A 1 1107 ? 20.029 -11.849 -27.313 1.00 87.50 1107 ASP A O 1
ATOM 8301 N N . PHE A 1 1108 ? 18.013 -11.125 -26.653 1.00 92.50 1108 PHE A N 1
ATOM 8302 C CA . PHE A 1 1108 ? 17.791 -10.208 -27.749 1.00 92.50 1108 PHE A CA 1
ATOM 8303 C C . PHE A 1 1108 ? 18.013 -8.800 -27.222 1.00 92.50 1108 PHE A C 1
ATOM 8305 O O . PHE A 1 1108 ? 17.175 -8.264 -26.518 1.00 92.50 1108 PHE A O 1
ATOM 8312 N N . LEU A 1 1109 ? 19.147 -8.203 -27.580 1.00 94.06 1109 LEU A N 1
ATOM 8313 C CA . LEU A 1 1109 ? 19.554 -6.911 -27.033 1.00 94.06 1109 LEU A CA 1
ATOM 8314 C C . LEU A 1 1109 ? 19.585 -5.846 -28.117 1.00 94.06 1109 LEU A C 1
ATOM 8316 O O . LEU A 1 1109 ? 20.158 -6.057 -29.198 1.00 94.06 1109 LEU A O 1
ATOM 8320 N N . HIS A 1 1110 ? 19.032 -4.690 -27.794 1.00 94.19 1110 HIS A N 1
ATOM 8321 C CA . HIS A 1 1110 ? 19.243 -3.443 -28.501 1.00 94.19 1110 HIS A CA 1
ATOM 8322 C C . HIS A 1 1110 ? 19.358 -2.341 -27.451 1.00 94.19 1110 HIS A C 1
ATOM 8324 O O . HIS A 1 1110 ? 18.578 -2.337 -26.521 1.00 94.19 1110 HIS A O 1
ATOM 8330 N N . ALA A 1 1111 ? 20.327 -1.441 -27.564 1.00 89.44 1111 ALA A N 1
ATOM 8331 C CA . ALA A 1 1111 ? 20.451 -0.377 -26.574 1.00 89.44 1111 ALA A CA 1
ATOM 8332 C C . ALA A 1 1111 ? 19.602 0.816 -27.000 1.00 89.44 1111 ALA A C 1
ATOM 8334 O O . ALA A 1 1111 ? 18.431 0.842 -26.667 1.00 89.44 1111 ALA A O 1
ATOM 8335 N N . GLY A 1 1112 ? 20.032 1.568 -28.001 1.00 87.81 1112 GLY A N 1
ATOM 8336 C CA . GLY A 1 1112 ? 19.112 2.487 -28.657 1.00 87.81 1112 GLY A CA 1
ATOM 8337 C C . GLY A 1 1112 ? 19.872 3.539 -29.431 1.00 87.81 1112 GLY A C 1
ATOM 8338 O O . GLY A 1 1112 ? 20.649 3.197 -30.334 1.00 87.81 1112 GLY A O 1
ATOM 8339 N N . ALA A 1 1113 ? 19.577 4.797 -29.139 1.00 84.69 1113 ALA A N 1
ATOM 8340 C CA . ALA A 1 1113 ? 20.508 5.902 -29.283 1.00 84.69 1113 ALA A CA 1
ATOM 8341 C C . ALA A 1 1113 ? 21.491 5.917 -28.091 1.00 84.69 1113 ALA A C 1
ATOM 8343 O O . ALA A 1 1113 ? 21.458 5.018 -27.276 1.00 84.69 1113 ALA A O 1
ATOM 8344 N N . GLY A 1 1114 ? 22.402 6.894 -28.051 1.00 82.00 1114 GLY A N 1
ATOM 8345 C CA . GLY A 1 1114 ? 23.397 6.999 -26.977 1.00 82.00 1114 GLY A CA 1
ATOM 8346 C C . GLY A 1 1114 ? 24.664 6.158 -27.167 1.00 82.00 1114 GLY A C 1
ATOM 8347 O O . GLY A 1 1114 ? 24.851 5.447 -28.168 1.00 82.00 1114 GLY A O 1
ATOM 8348 N N . ASP A 1 1115 ? 25.589 6.326 -26.225 1.00 82.25 1115 ASP A N 1
ATOM 8349 C CA . ASP A 1 1115 ? 26.893 5.668 -26.145 1.00 82.25 1115 ASP A CA 1
ATOM 8350 C C . ASP A 1 1115 ? 26.853 4.470 -25.177 1.00 82.25 1115 ASP A C 1
ATOM 8352 O O . ASP A 1 1115 ? 27.547 4.396 -24.156 1.00 82.25 1115 ASP A O 1
ATOM 8356 N N . ASP A 1 1116 ? 26.079 3.461 -25.571 1.00 87.81 1116 ASP A N 1
ATOM 8357 C CA . ASP A 1 1116 ? 25.727 2.328 -24.714 1.00 87.81 1116 ASP A CA 1
ATOM 8358 C C . ASP A 1 1116 ? 26.838 1.296 -24.489 1.00 87.81 1116 ASP A C 1
ATOM 8360 O O . ASP A 1 1116 ? 27.591 0.886 -25.391 1.00 87.81 1116 ASP A O 1
ATOM 8364 N N . ALA A 1 1117 ? 26.847 0.727 -23.287 1.00 90.12 1117 ALA A N 1
ATOM 8365 C CA . ALA A 1 1117 ? 27.661 -0.413 -22.904 1.00 90.12 1117 ALA A CA 1
ATOM 8366 C C . ALA A 1 1117 ? 26.848 -1.717 -22.899 1.00 90.12 1117 ALA A C 1
ATOM 8368 O O . ALA A 1 1117 ? 26.299 -2.130 -21.883 1.00 90.12 1117 ALA A O 1
ATOM 8369 N N . VAL A 1 1118 ? 26.865 -2.443 -24.023 1.00 91.88 1118 VAL A N 1
ATOM 8370 C CA . VAL A 1 1118 ? 26.145 -3.726 -24.154 1.00 91.88 1118 VAL A CA 1
ATOM 8371 C C . VAL A 1 1118 ? 27.067 -4.938 -24.022 1.00 91.88 1118 VAL A C 1
ATOM 8373 O O . VAL A 1 1118 ? 28.020 -5.127 -24.793 1.00 91.88 1118 VAL A O 1
ATOM 8376 N N . ALA A 1 1119 ? 26.724 -5.841 -23.108 1.00 89.06 1119 ALA A N 1
ATOM 8377 C CA . ALA A 1 1119 ? 27.322 -7.157 -22.960 1.00 89.06 1119 ALA A CA 1
ATOM 8378 C C . ALA A 1 1119 ? 26.261 -8.252 -23.142 1.00 89.06 1119 ALA A C 1
ATOM 8380 O O . ALA A 1 1119 ? 25.365 -8.419 -22.333 1.00 89.06 1119 ALA A O 1
ATOM 8381 N N . GLY A 1 1120 ? 26.415 -9.091 -24.172 1.00 83.19 1120 GLY A N 1
ATOM 8382 C CA . GLY A 1 1120 ? 25.536 -10.252 -24.406 1.00 83.19 1120 GLY A CA 1
ATOM 8383 C C . GLY A 1 1120 ? 25.755 -11.424 -23.444 1.00 83.19 1120 GLY A C 1
ATOM 8384 O O . GLY A 1 1120 ? 25.725 -12.575 -23.868 1.00 83.19 1120 GLY A O 1
ATOM 8385 N N . GLY A 1 1121 ? 26.143 -11.147 -22.208 1.00 83.50 1121 GLY A N 1
ATOM 8386 C CA . GLY A 1 1121 ? 26.285 -12.142 -21.166 1.00 83.50 1121 GLY A CA 1
ATOM 8387 C C . GLY A 1 1121 ? 26.026 -11.504 -19.816 1.00 83.50 1121 GLY A C 1
ATOM 8388 O O . GLY A 1 1121 ? 26.127 -10.294 -19.665 1.00 83.50 1121 GLY A O 1
ATOM 8389 N N . GLU A 1 1122 ? 25.728 -12.362 -18.863 1.00 85.56 1122 GLU A N 1
ATOM 8390 C CA . GLU A 1 1122 ? 25.378 -12.034 -17.491 1.00 85.56 1122 GLU A CA 1
ATOM 8391 C C . GLU A 1 1122 ? 26.300 -11.018 -16.782 1.00 85.56 1122 GLU A C 1
ATOM 8393 O O . GLU A 1 1122 ? 27.539 -11.108 -16.859 1.00 85.56 1122 GLU A O 1
ATOM 8398 N N . ALA A 1 1123 ? 25.682 -10.124 -16.001 1.00 86.75 1123 ALA A N 1
ATOM 8399 C CA . ALA A 1 1123 ? 26.366 -9.173 -15.132 1.00 86.75 1123 ALA A CA 1
ATOM 8400 C C . ALA A 1 1123 ? 27.303 -9.897 -14.146 1.00 86.75 1123 ALA A C 1
ATOM 8402 O O . ALA A 1 1123 ? 27.003 -10.956 -13.578 1.00 86.75 1123 ALA A O 1
ATOM 8403 N N . ILE A 1 1124 ? 28.513 -9.368 -13.961 1.00 84.50 1124 ILE A N 1
ATOM 8404 C CA . ILE A 1 1124 ? 29.534 -10.020 -13.130 1.00 84.50 1124 ILE A CA 1
ATOM 8405 C C . ILE A 1 1124 ? 29.473 -9.530 -11.686 1.00 84.50 1124 ILE A C 1
ATOM 8407 O O . ILE A 1 1124 ? 29.157 -8.382 -11.435 1.00 84.50 1124 ILE A O 1
ATOM 8411 N N . TRP A 1 1125 ? 29.843 -10.398 -10.741 1.00 82.44 1125 TRP A N 1
ATOM 8412 C CA . TRP A 1 1125 ? 29.754 -10.124 -9.297 1.00 82.44 1125 TRP A CA 1
ATOM 8413 C C . TRP A 1 1125 ? 30.639 -8.971 -8.796 1.00 82.44 1125 TRP A C 1
ATOM 8415 O O . TRP A 1 1125 ? 30.339 -8.340 -7.798 1.00 82.44 1125 TRP A O 1
ATOM 8425 N N . ASN A 1 1126 ? 31.796 -8.760 -9.428 1.00 84.44 1126 ASN A N 1
ATOM 8426 C CA . ASN A 1 1126 ? 32.736 -7.705 -9.055 1.00 84.44 1126 ASN A CA 1
ATOM 8427 C C . ASN A 1 1126 ? 33.231 -7.044 -10.337 1.00 84.44 1126 ASN A C 1
ATOM 8429 O O . ASN A 1 1126 ? 34.131 -7.575 -11.006 1.00 84.44 1126 ASN A O 1
ATOM 8433 N N . ALA A 1 1127 ? 32.641 -5.906 -10.668 1.00 85.12 1127 ALA A N 1
ATOM 8434 C CA . ALA A 1 1127 ? 33.011 -5.072 -11.800 1.00 85.12 1127 ALA A CA 1
ATOM 8435 C C . ALA A 1 1127 ? 33.276 -3.642 -11.349 1.00 85.12 1127 ALA A C 1
ATOM 8437 O O . ALA A 1 1127 ? 32.745 -3.143 -10.360 1.00 85.12 1127 ALA A O 1
ATOM 8438 N N . TYR A 1 1128 ? 34.165 -3.004 -12.099 1.00 85.94 1128 TYR A N 1
ATOM 8439 C CA . TYR A 1 1128 ? 34.554 -1.634 -11.861 1.00 85.94 1128 TYR A CA 1
ATOM 8440 C C . TYR A 1 1128 ? 34.663 -0.916 -13.192 1.00 85.94 1128 TYR A C 1
ATOM 8442 O O . TYR A 1 1128 ? 35.187 -1.468 -14.167 1.00 85.94 1128 TYR A O 1
ATOM 8450 N N . THR A 1 1129 ? 34.247 0.336 -13.185 1.00 85.06 1129 THR A N 1
ATOM 8451 C CA . THR A 1 1129 ? 34.344 1.252 -14.306 1.00 85.06 1129 THR A CA 1
ATOM 8452 C C . THR A 1 1129 ? 35.235 2.443 -13.966 1.00 85.06 1129 THR A C 1
ATOM 8454 O O . THR A 1 1129 ? 35.619 2.681 -12.814 1.00 85.06 1129 THR A O 1
ATOM 8457 N N . GLN A 1 1130 ? 35.610 3.178 -15.006 1.00 85.50 1130 GLN A N 1
ATOM 8458 C CA . GLN A 1 1130 ? 36.225 4.482 -14.885 1.00 85.50 1130 GLN A CA 1
ATOM 8459 C C . GLN A 1 1130 ? 35.204 5.545 -15.260 1.00 85.50 1130 GLN A C 1
ATOM 8461 O O . GLN A 1 1130 ? 34.660 5.489 -16.350 1.00 85.50 1130 GLN A O 1
ATOM 8466 N N . ILE A 1 1131 ? 35.048 6.549 -14.403 1.00 83.44 1131 ILE A N 1
ATOM 8467 C CA . ILE A 1 1131 ? 34.151 7.676 -14.668 1.00 83.44 1131 ILE A CA 1
ATOM 8468 C C . ILE A 1 1131 ? 34.945 8.886 -15.144 1.00 83.44 1131 ILE A C 1
ATOM 8470 O O . ILE A 1 1131 ? 36.129 9.061 -14.794 1.00 83.44 1131 ILE A O 1
ATOM 8474 N N . TYR A 1 1132 ? 34.278 9.699 -15.949 1.00 79.19 1132 TYR A N 1
ATOM 8475 C CA . TYR A 1 1132 ? 34.757 10.940 -16.527 1.00 79.19 1132 TYR A CA 1
ATOM 8476 C C . TYR A 1 1132 ? 33.968 12.105 -15.927 1.00 79.19 1132 TYR A C 1
ATOM 8478 O O . TYR A 1 1132 ? 32.791 11.984 -15.612 1.00 79.19 1132 TYR A O 1
ATOM 8486 N N . ASP A 1 1133 ? 34.643 13.224 -15.687 1.00 74.31 1133 ASP A N 1
ATOM 8487 C CA . ASP A 1 1133 ? 33.999 14.467 -15.293 1.00 74.31 1133 ASP A CA 1
ATOM 8488 C C . ASP A 1 1133 ? 33.181 14.962 -16.483 1.00 74.31 1133 ASP A C 1
ATOM 8490 O O . ASP A 1 1133 ? 33.741 15.372 -17.501 1.00 74.31 1133 ASP A O 1
ATOM 8494 N N . LEU A 1 1134 ? 31.861 14.925 -16.336 1.00 68.94 1134 LEU A N 1
ATOM 8495 C CA . LEU A 1 1134 ? 30.914 15.261 -17.395 1.00 68.94 1134 LEU A CA 1
ATOM 8496 C C . LEU A 1 1134 ? 31.003 16.736 -17.841 1.00 68.94 1134 LEU A C 1
ATOM 8498 O O . LEU A 1 1134 ? 30.420 17.120 -18.849 1.00 68.94 1134 LEU A O 1
ATOM 8502 N N . SER A 1 1135 ? 31.716 17.600 -17.101 1.00 66.75 1135 SER A N 1
ATOM 8503 C CA . SER A 1 1135 ? 31.867 19.021 -17.441 1.00 66.75 1135 SER A CA 1
ATOM 8504 C C . SER A 1 1135 ? 33.052 19.319 -18.362 1.00 66.75 1135 SER A C 1
ATOM 8506 O O . SER A 1 1135 ? 33.050 20.339 -19.065 1.00 66.75 1135 SER A O 1
ATOM 8508 N N . ASP A 1 1136 ? 34.093 18.481 -18.344 1.00 70.69 1136 ASP A N 1
ATOM 8509 C CA . ASP A 1 1136 ? 35.316 18.709 -19.119 1.00 70.69 1136 ASP A CA 1
ATOM 8510 C C . ASP A 1 1136 ? 35.958 17.446 -19.724 1.00 70.69 1136 ASP A C 1
ATOM 8512 O O . ASP A 1 1136 ? 37.044 17.543 -20.315 1.00 70.69 1136 ASP A O 1
ATOM 8516 N N . GLY A 1 1137 ? 35.297 16.290 -19.608 1.00 70.69 1137 GLY A N 1
ATOM 8517 C CA . GLY A 1 1137 ? 35.740 14.985 -20.106 1.00 70.69 1137 GLY A CA 1
ATOM 8518 C C . GLY A 1 1137 ? 36.971 14.443 -19.377 1.00 70.69 1137 GLY A C 1
ATOM 8519 O O . GLY A 1 1137 ? 37.652 13.528 -19.857 1.00 70.69 1137 GLY A O 1
ATOM 8520 N N . THR A 1 1138 ? 37.364 15.031 -18.239 1.00 78.06 1138 THR A N 1
ATOM 8521 C CA . THR A 1 1138 ? 38.563 14.577 -17.531 1.00 78.06 1138 THR A CA 1
ATOM 8522 C C . THR A 1 1138 ? 38.281 13.345 -16.690 1.00 78.06 1138 THR A C 1
ATOM 8524 O O . THR A 1 1138 ? 37.382 13.289 -15.868 1.00 78.06 1138 THR A O 1
ATOM 8527 N N . ARG A 1 1139 ? 39.119 12.324 -16.848 1.00 78.62 1139 ARG A N 1
ATOM 8528 C CA . ARG A 1 1139 ? 39.030 11.099 -16.053 1.00 78.62 1139 ARG A CA 1
ATOM 8529 C C . ARG A 1 1139 ? 39.156 11.374 -14.545 1.00 78.62 1139 ARG A C 1
ATOM 8531 O O . ARG A 1 1139 ? 40.179 11.914 -14.105 1.00 78.62 1139 ARG A O 1
ATOM 8538 N N . LEU A 1 1140 ? 38.190 10.890 -13.765 1.00 79.00 1140 LEU A N 1
ATOM 8539 C CA . LEU A 1 1140 ? 38.197 10.966 -12.303 1.00 79.00 1140 LEU A CA 1
ATOM 8540 C C . LEU A 1 1140 ? 39.257 10.030 -11.676 1.00 79.00 1140 LEU A C 1
ATOM 8542 O O . LEU A 1 1140 ? 39.718 9.076 -12.310 1.00 79.00 1140 LEU A O 1
ATOM 8546 N N . PRO A 1 1141 ? 39.740 10.315 -10.452 1.00 76.31 1141 PRO A N 1
ATOM 8547 C CA . PRO A 1 1141 ? 40.900 9.624 -9.888 1.00 76.31 1141 PRO A CA 1
ATOM 8548 C C . PRO A 1 1141 ? 40.628 8.208 -9.354 1.00 76.31 1141 PRO A C 1
ATOM 8550 O O . PRO A 1 1141 ? 41.608 7.502 -9.143 1.00 76.31 1141 PRO A O 1
ATOM 8553 N N . ASN A 1 1142 ? 39.363 7.804 -9.180 1.00 79.56 1142 ASN A N 1
ATOM 8554 C CA . ASN A 1 1142 ? 38.967 6.528 -8.572 1.00 79.56 1142 ASN A CA 1
ATOM 8555 C C . ASN A 1 1142 ? 38.396 5.543 -9.606 1.00 79.56 1142 ASN A C 1
ATOM 8557 O O . ASN A 1 1142 ? 37.982 5.940 -10.702 1.00 79.56 1142 ASN A O 1
ATOM 8561 N N . ALA A 1 1143 ? 38.334 4.266 -9.227 1.00 83.31 1143 ALA A N 1
ATOM 8562 C CA . ALA A 1 1143 ? 37.517 3.256 -9.892 1.00 83.31 1143 ALA A CA 1
ATOM 8563 C C . ALA A 1 1143 ? 36.151 3.169 -9.199 1.00 83.31 1143 ALA A C 1
ATOM 8565 O O . ALA A 1 1143 ? 36.088 3.201 -7.975 1.00 83.31 1143 ALA A O 1
ATOM 8566 N N . TYR A 1 1144 ? 35.069 3.035 -9.952 1.00 86.12 1144 TYR A N 1
ATOM 8567 C CA . TYR A 1 1144 ? 33.712 3.013 -9.402 1.00 86.12 1144 TYR A CA 1
ATOM 8568 C C . TYR A 1 1144 ? 33.117 1.632 -9.597 1.00 86.12 1144 TYR A C 1
ATOM 8570 O O . TYR A 1 1144 ? 33.311 1.031 -10.653 1.00 86.12 1144 TYR A O 1
ATOM 8578 N N . ARG A 1 1145 ? 32.467 1.099 -8.570 1.00 87.56 1145 ARG A N 1
ATOM 8579 C CA . ARG A 1 1145 ? 31.820 -0.206 -8.626 1.00 87.56 1145 ARG A CA 1
ATOM 8580 C C . ARG A 1 1145 ? 30.533 -0.074 -9.441 1.00 87.56 1145 ARG A C 1
ATOM 8582 O O . ARG A 1 1145 ? 29.760 0.844 -9.208 1.00 87.56 1145 ARG A O 1
ATOM 8589 N N . SER A 1 1146 ? 30.391 -0.933 -10.441 1.00 89.31 1146 SER A N 1
ATOM 8590 C CA . SER A 1 1146 ? 29.226 -1.017 -11.326 1.00 89.31 1146 SER A CA 1
ATOM 8591 C C . SER A 1 1146 ? 29.124 -2.479 -11.733 1.00 89.31 1146 SER A C 1
ATOM 8593 O O . SER A 1 1146 ? 29.843 -2.945 -12.621 1.00 89.31 1146 SER A O 1
ATOM 8595 N N . ASP A 1 1147 ? 28.398 -3.245 -10.931 1.00 89.62 1147 ASP A N 1
ATOM 8596 C CA . ASP A 1 1147 ? 28.332 -4.701 -10.987 1.00 89.62 1147 ASP A CA 1
ATOM 8597 C C . ASP A 1 1147 ? 26.945 -5.187 -10.576 1.00 89.62 1147 ASP A C 1
ATOM 8599 O O . ASP A 1 1147 ? 26.133 -4.374 -10.162 1.00 89.62 1147 ASP A O 1
ATOM 8603 N N . TRP A 1 1148 ? 26.661 -6.488 -10.689 1.00 91.00 1148 TRP A N 1
ATOM 8604 C CA . TRP A 1 1148 ? 25.305 -6.999 -10.425 1.00 91.00 1148 TRP A CA 1
ATOM 8605 C C . TRP A 1 1148 ? 24.775 -6.621 -9.033 1.00 91.00 1148 TRP A C 1
ATOM 8607 O O . TRP A 1 1148 ? 23.591 -6.414 -8.863 1.00 91.00 1148 TRP A O 1
ATOM 8617 N N . THR A 1 1149 ? 25.649 -6.496 -8.031 1.00 89.88 1149 THR A N 1
ATOM 8618 C CA . THR A 1 1149 ? 25.222 -6.118 -6.677 1.00 89.88 1149 THR A CA 1
ATOM 8619 C C . THR A 1 1149 ? 25.187 -4.598 -6.452 1.00 89.88 1149 THR A C 1
ATOM 8621 O O . THR A 1 1149 ? 24.750 -4.163 -5.390 1.00 89.88 1149 THR A O 1
ATOM 8624 N N . ARG A 1 1150 ? 25.755 -3.798 -7.372 1.00 90.94 1150 ARG A N 1
ATOM 8625 C CA . ARG A 1 1150 ? 25.845 -2.320 -7.353 1.00 90.94 1150 ARG A CA 1
ATOM 8626 C C . ARG A 1 1150 ? 25.576 -1.801 -8.767 1.00 90.94 1150 ARG A C 1
ATOM 8628 O O . ARG A 1 1150 ? 26.542 -1.492 -9.482 1.00 90.94 1150 ARG A O 1
ATOM 8635 N N . PRO A 1 1151 ? 24.311 -1.742 -9.190 1.00 93.00 1151 PRO A N 1
ATOM 8636 C CA . PRO A 1 1151 ? 23.927 -1.347 -10.539 1.00 93.00 1151 PRO A CA 1
ATOM 8637 C C . PRO A 1 1151 ? 24.091 0.166 -10.719 1.00 93.00 1151 PRO A C 1
ATOM 8639 O O . PRO A 1 1151 ? 23.153 0.939 -10.606 1.00 93.00 1151 PRO A O 1
ATOM 8642 N N . TYR A 1 1152 ? 25.327 0.622 -10.919 1.00 91.12 1152 TYR A N 1
ATOM 8643 C CA . TYR A 1 1152 ? 25.612 2.046 -11.065 1.00 91.12 1152 TYR A CA 1
ATOM 8644 C C . TYR A 1 1152 ? 25.883 2.414 -12.520 1.00 91.12 1152 TYR A C 1
ATOM 8646 O O . TYR A 1 1152 ? 26.866 1.931 -13.100 1.00 91.12 1152 TYR A O 1
ATOM 8654 N N . ASN A 1 1153 ? 25.079 3.327 -13.066 1.00 91.56 1153 ASN A N 1
ATOM 8655 C CA . ASN A 1 1153 ? 25.321 3.969 -14.350 1.00 91.56 1153 ASN A CA 1
ATOM 8656 C C . ASN A 1 1153 ? 25.439 5.505 -14.189 1.00 91.56 1153 ASN A C 1
ATOM 8658 O O . ASN A 1 1153 ? 24.476 6.168 -13.825 1.00 91.56 1153 ASN A O 1
ATOM 8662 N N . PRO A 1 1154 ? 26.627 6.099 -14.407 1.00 84.25 1154 PRO A N 1
ATOM 8663 C CA . PRO A 1 1154 ? 26.832 7.548 -14.336 1.00 84.25 1154 PRO A CA 1
ATOM 8664 C C . PRO A 1 1154 ? 26.511 8.309 -15.638 1.00 84.25 1154 PRO A C 1
ATOM 8666 O O . PRO A 1 1154 ? 26.717 9.526 -15.666 1.00 84.25 1154 PRO A O 1
ATOM 8669 N N . GLY A 1 1155 ? 26.126 7.612 -16.714 1.00 83.88 1155 GLY A N 1
ATOM 8670 C CA . GLY A 1 1155 ? 26.135 8.138 -18.083 1.00 83.88 1155 GLY A CA 1
ATOM 8671 C C . GLY A 1 1155 ? 27.553 8.243 -18.666 1.00 83.88 1155 GLY A C 1
ATOM 8672 O O . GLY A 1 1155 ? 28.547 8.342 -17.933 1.00 83.88 1155 GLY A O 1
ATOM 8673 N N . ASP A 1 1156 ? 27.672 8.197 -19.995 1.00 79.88 1156 ASP A N 1
ATOM 8674 C CA . ASP A 1 1156 ? 28.933 8.270 -20.750 1.00 79.88 1156 ASP A CA 1
ATOM 8675 C C . ASP A 1 1156 ? 30.034 7.305 -20.240 1.00 79.88 1156 ASP A C 1
ATOM 8677 O O . ASP A 1 1156 ? 31.225 7.626 -20.113 1.00 79.88 1156 ASP A O 1
ATOM 8681 N N . LEU A 1 1157 ? 29.639 6.076 -19.891 1.00 82.00 1157 LEU A N 1
ATOM 8682 C CA . LEU A 1 1157 ? 30.521 5.083 -19.263 1.00 82.00 1157 LEU A CA 1
ATOM 8683 C C . LEU A 1 1157 ? 31.742 4.737 -20.138 1.00 82.00 1157 LEU A C 1
ATOM 8685 O O . LEU A 1 1157 ? 32.836 4.445 -19.634 1.00 82.00 1157 LEU A O 1
ATOM 8689 N N . LEU A 1 1158 ? 31.554 4.712 -21.460 1.00 77.75 1158 LEU A N 1
ATOM 8690 C CA . LEU A 1 1158 ? 32.583 4.322 -22.423 1.00 77.75 1158 LEU A CA 1
ATOM 8691 C C . LEU A 1 1158 ? 33.442 5.497 -22.908 1.00 77.75 1158 LEU A C 1
ATOM 8693 O O . LEU A 1 1158 ? 34.557 5.247 -23.397 1.00 77.75 1158 LEU A O 1
ATOM 8697 N N . HIS A 1 1159 ? 32.959 6.734 -22.753 1.00 75.75 1159 HIS A N 1
ATOM 8698 C CA . HIS A 1 1159 ? 33.602 7.967 -23.199 1.00 75.75 1159 HIS A CA 1
ATOM 8699 C C . HIS A 1 1159 ? 34.132 7.865 -24.633 1.00 75.75 1159 HIS A C 1
ATOM 8701 O O . HIS A 1 1159 ? 35.340 7.681 -24.870 1.00 75.75 1159 HIS A O 1
ATOM 8707 N N . PHE A 1 1160 ? 33.214 7.896 -25.605 1.00 71.19 1160 PHE A N 1
ATOM 8708 C CA . PHE A 1 1160 ? 33.512 7.735 -27.029 1.00 71.19 1160 PHE A CA 1
ATOM 8709 C C . PHE A 1 1160 ? 33.972 9.069 -27.659 1.00 71.19 1160 PHE A C 1
ATOM 8711 O O . PHE A 1 1160 ? 33.220 10.017 -27.848 1.00 71.19 1160 PHE A O 1
ATOM 8718 N N . GLY A 1 1161 ? 35.269 9.157 -27.987 1.00 66.19 1161 GLY A N 1
ATOM 8719 C CA . GLY A 1 1161 ? 35.997 10.408 -28.262 1.00 66.19 1161 GLY A CA 1
ATOM 8720 C C . GLY A 1 1161 ? 36.696 10.491 -29.634 1.00 66.19 1161 GLY A C 1
ATOM 8721 O O . GLY A 1 1161 ? 36.782 9.515 -30.373 1.00 66.19 1161 GLY A O 1
ATOM 8722 N N . GLU A 1 1162 ? 37.271 11.648 -30.003 1.00 56.97 1162 GLU A N 1
ATOM 8723 C CA . GLU A 1 1162 ? 38.035 11.813 -31.262 1.00 56.97 1162 GLU A CA 1
ATOM 8724 C C . GLU A 1 1162 ? 39.312 10.930 -31.323 1.00 56.97 1162 GLU A C 1
ATOM 8726 O O . GLU A 1 1162 ? 40.163 10.993 -30.438 1.00 56.97 1162 GLU A O 1
ATOM 8731 N N . ASP A 1 1163 ? 39.525 10.203 -32.433 1.00 56.59 1163 ASP A N 1
ATOM 8732 C CA . ASP A 1 1163 ? 40.780 9.480 -32.745 1.00 56.59 1163 ASP A CA 1
ATOM 8733 C C . ASP A 1 1163 ? 41.875 10.457 -33.246 1.00 56.59 1163 ASP A C 1
ATOM 8735 O O . ASP A 1 1163 ? 41.802 11.007 -34.354 1.00 56.59 1163 ASP A O 1
ATOM 8739 N N . TYR A 1 1164 ? 42.911 10.697 -32.429 1.00 52.91 1164 TYR A N 1
ATOM 8740 C CA . TYR A 1 1164 ? 43.967 11.690 -32.699 1.00 52.91 1164 TYR A CA 1
ATOM 8741 C C . TYR A 1 1164 ? 45.206 11.167 -33.470 1.00 52.91 1164 TYR A C 1
ATOM 8743 O O . TYR A 1 1164 ? 46.078 11.976 -33.823 1.00 52.91 1164 TYR A O 1
ATOM 8751 N N . ASP A 1 1165 ? 45.331 9.865 -33.760 1.00 54.84 1165 ASP A N 1
ATOM 8752 C CA . ASP A 1 1165 ? 46.451 9.285 -34.530 1.00 54.84 1165 ASP A CA 1
ATOM 8753 C C . ASP A 1 1165 ? 45.981 7.986 -35.200 1.00 54.84 1165 ASP A C 1
ATOM 8755 O O . ASP A 1 1165 ? 45.961 6.972 -34.533 1.00 54.84 1165 ASP A O 1
ATOM 8759 N N . ALA A 1 1166 ? 45.655 7.965 -36.503 1.00 53.19 1166 ALA A N 1
ATOM 8760 C CA . ALA A 1 1166 ? 45.053 6.795 -37.176 1.00 53.19 1166 ALA A CA 1
ATOM 8761 C C . ALA A 1 1166 ? 46.012 6.027 -38.126 1.00 53.19 1166 ALA A C 1
ATOM 8763 O O . ALA A 1 1166 ? 46.670 6.609 -39.003 1.00 53.19 1166 ALA A O 1
ATOM 8764 N N . TRP A 1 1167 ? 46.022 4.681 -38.081 1.00 45.66 1167 TRP A N 1
ATOM 8765 C CA . TRP A 1 1167 ? 46.964 3.831 -38.855 1.00 45.66 1167 TRP A CA 1
ATOM 8766 C C . TRP A 1 1167 ? 46.749 3.915 -40.389 1.00 45.66 1167 TRP A C 1
ATOM 8768 O O . TRP A 1 1167 ? 47.641 3.591 -41.188 1.00 45.66 1167 TRP A O 1
ATOM 8778 N N . HIS A 1 1168 ? 45.577 4.359 -40.857 1.00 47.97 1168 HIS A N 1
ATOM 8779 C CA . HIS A 1 1168 ? 45.144 4.232 -42.259 1.00 47.97 1168 HIS A CA 1
ATOM 8780 C C . HIS A 1 1168 ? 44.908 5.543 -43.028 1.00 47.97 1168 HIS A C 1
ATOM 8782 O O . HIS A 1 1168 ? 44.189 5.551 -44.028 1.00 47.97 1168 HIS A O 1
ATOM 8788 N N . ASP A 1 1169 ? 45.635 6.603 -42.685 1.00 48.62 1169 ASP A N 1
ATOM 8789 C CA . ASP A 1 1169 ? 45.510 7.961 -43.249 1.00 48.62 1169 ASP A CA 1
ATOM 8790 C C . ASP A 1 1169 ? 45.961 8.133 -44.732 1.00 48.62 1169 ASP A C 1
ATOM 8792 O O . ASP A 1 1169 ? 46.263 9.218 -45.228 1.00 48.62 1169 ASP A O 1
ATOM 8796 N N . ASN A 1 1170 ? 46.046 7.038 -45.497 1.00 46.34 1170 ASN A N 1
ATOM 8797 C CA . ASN A 1 1170 ? 46.518 7.025 -46.889 1.00 46.34 1170 ASN A CA 1
ATOM 8798 C C . ASN A 1 1170 ? 45.442 6.630 -47.924 1.00 46.34 1170 ASN A C 1
ATOM 8800 O O . ASN A 1 1170 ? 45.771 6.055 -48.968 1.00 46.34 1170 ASN A O 1
ATOM 8804 N N . GLY A 1 1171 ? 44.169 6.967 -47.696 1.00 51.50 1171 GLY A N 1
ATOM 8805 C CA . GLY A 1 1171 ? 43.098 6.821 -48.692 1.00 51.50 1171 GLY A CA 1
ATOM 8806 C C . GLY A 1 1171 ? 41.973 7.846 -48.488 1.00 51.50 1171 GLY A C 1
ATOM 8807 O O . GLY A 1 1171 ? 41.332 7.803 -47.451 1.00 51.50 1171 GLY A O 1
ATOM 8808 N N . PRO A 1 1172 ? 41.709 8.766 -49.436 1.00 49.62 1172 PRO A N 1
ATOM 8809 C CA . PRO A 1 1172 ? 40.746 9.845 -49.233 1.00 49.62 1172 PRO A CA 1
ATOM 8810 C C . PRO A 1 1172 ? 39.300 9.358 -49.443 1.00 49.62 1172 PRO A C 1
ATOM 8812 O O . PRO A 1 1172 ? 39.066 8.533 -50.330 1.00 49.62 1172 PRO A O 1
ATOM 8815 N N . ILE A 1 1173 ? 38.356 10.013 -48.748 1.00 46.62 1173 ILE A N 1
ATOM 8816 C CA . ILE A 1 1173 ? 36.878 10.027 -48.913 1.00 46.62 1173 ILE A CA 1
ATOM 8817 C C . ILE A 1 1173 ? 36.066 9.228 -47.860 1.00 46.62 1173 ILE A C 1
ATOM 8819 O O . ILE A 1 1173 ? 35.156 8.504 -48.244 1.00 46.62 1173 ILE A O 1
ATOM 8823 N N . VAL A 1 1174 ? 36.331 9.386 -46.558 1.00 47.91 1174 VAL A N 1
ATOM 8824 C CA . VAL A 1 1174 ? 35.283 9.371 -45.504 1.00 47.91 1174 VAL A CA 1
ATOM 8825 C C . VAL A 1 1174 ? 35.835 10.017 -44.228 1.00 47.91 1174 VAL A C 1
ATOM 8827 O O . VAL A 1 1174 ? 36.985 9.743 -43.887 1.00 47.91 1174 VAL A O 1
ATOM 8830 N N . ASP A 1 1175 ? 35.039 10.854 -43.561 1.00 45.16 1175 ASP A N 1
ATOM 8831 C CA . ASP A 1 1175 ? 35.271 11.263 -42.169 1.00 45.16 1175 ASP A CA 1
ATOM 8832 C C . ASP A 1 1175 ? 35.059 10.012 -41.280 1.00 45.16 1175 ASP A C 1
ATOM 8834 O O . ASP A 1 1175 ? 34.140 9.235 -41.555 1.00 45.16 1175 ASP A O 1
ATOM 8838 N N . ARG A 1 1176 ? 35.954 9.728 -40.318 1.00 56.91 1176 ARG A N 1
ATOM 8839 C CA . ARG A 1 1176 ? 35.827 8.570 -39.403 1.00 56.91 1176 ARG A CA 1
ATOM 8840 C C . ARG A 1 1176 ? 35.190 8.991 -38.073 1.00 56.91 1176 ARG A C 1
ATOM 8842 O O . ARG A 1 1176 ? 35.369 10.128 -37.655 1.00 56.91 1176 ARG A O 1
ATOM 8849 N N . LEU A 1 1177 ? 34.458 8.045 -37.485 1.00 55.78 1177 LEU A N 1
ATOM 8850 C CA . LEU A 1 1177 ? 33.792 8.078 -36.176 1.00 55.78 1177 LEU A CA 1
ATOM 8851 C C . LEU A 1 1177 ? 34.821 7.666 -35.103 1.00 55.78 1177 LEU A C 1
ATOM 8853 O O . LEU A 1 1177 ? 35.733 6.922 -35.461 1.00 55.78 1177 LEU A O 1
ATOM 8857 N N . GLY A 1 1178 ? 34.716 8.184 -33.879 1.00 62.97 1178 GLY A N 1
ATOM 8858 C CA . GLY A 1 1178 ? 35.722 8.159 -32.801 1.00 62.97 1178 GLY A CA 1
ATOM 8859 C C . GLY A 1 1178 ? 36.255 6.803 -32.285 1.00 62.97 1178 GLY A C 1
ATOM 8860 O O . GLY A 1 1178 ? 36.093 5.756 -32.914 1.00 62.97 1178 GLY A O 1
ATOM 8861 N N . GLU A 1 1179 ? 36.934 6.832 -31.132 1.00 68.50 1179 GLU A N 1
ATOM 8862 C CA . GLU A 1 1179 ? 37.399 5.671 -30.355 1.00 68.50 1179 GLU A CA 1
ATOM 8863 C C . GLU A 1 1179 ? 37.044 5.806 -28.860 1.00 68.50 1179 GLU A C 1
ATOM 8865 O O . GLU A 1 1179 ? 37.012 6.910 -28.326 1.00 68.50 1179 GLU A O 1
ATOM 8870 N N . PHE A 1 1180 ? 36.822 4.685 -28.161 1.00 74.94 1180 PHE A N 1
ATOM 8871 C CA . PHE A 1 1180 ? 36.616 4.692 -26.705 1.00 74.94 1180 PHE A CA 1
ATOM 8872 C C . PHE A 1 1180 ? 37.888 5.111 -25.965 1.00 74.94 1180 PHE A C 1
ATOM 8874 O O . PHE A 1 1180 ? 38.969 4.581 -26.240 1.00 74.94 1180 PHE A O 1
ATOM 8881 N N . ALA A 1 1181 ? 37.770 5.968 -24.953 1.00 75.44 1181 ALA A N 1
ATOM 8882 C CA . ALA A 1 1181 ? 38.917 6.592 -24.288 1.00 75.44 1181 ALA A CA 1
ATOM 8883 C C . ALA A 1 1181 ? 39.911 5.620 -23.614 1.00 75.44 1181 ALA A C 1
ATOM 8885 O O . ALA A 1 1181 ? 41.093 5.944 -23.442 1.00 75.44 1181 ALA A O 1
ATOM 8886 N N . ILE A 1 1182 ? 39.459 4.429 -23.208 1.00 75.19 1182 ILE A N 1
ATOM 8887 C CA . ILE A 1 1182 ? 40.306 3.368 -22.623 1.00 75.19 1182 ILE A CA 1
ATOM 8888 C C . ILE A 1 1182 ? 40.784 2.323 -23.639 1.00 75.19 1182 ILE A C 1
ATOM 8890 O O . ILE A 1 1182 ? 41.647 1.498 -23.306 1.00 75.19 1182 ILE A O 1
ATOM 8894 N N . TYR A 1 1183 ? 40.254 2.351 -24.861 1.00 76.88 1183 TYR A N 1
ATOM 8895 C CA . TYR A 1 1183 ? 40.660 1.478 -25.954 1.00 76.88 1183 TYR A CA 1
ATOM 8896 C C . TYR A 1 1183 ? 41.827 2.098 -26.731 1.00 76.88 1183 TYR A C 1
ATOM 8898 O O . TYR A 1 1183 ? 41.981 3.306 -26.821 1.00 76.88 1183 TYR A O 1
ATOM 8906 N N . ASP A 1 1184 ? 42.705 1.246 -27.255 1.00 73.25 1184 ASP A N 1
ATOM 8907 C CA . ASP A 1 1184 ? 43.851 1.669 -28.057 1.00 73.25 1184 ASP A CA 1
ATOM 8908 C C . ASP A 1 1184 ? 43.936 0.739 -29.268 1.00 73.25 1184 ASP A C 1
ATOM 8910 O O . ASP A 1 1184 ? 44.340 -0.427 -29.146 1.00 73.25 1184 ASP A O 1
ATOM 8914 N N . GLU A 1 1185 ? 43.546 1.228 -30.448 1.00 70.94 1185 GLU A N 1
ATOM 8915 C CA . GLU A 1 1185 ? 43.537 0.410 -31.666 1.00 70.94 1185 GLU A CA 1
ATOM 8916 C C . GLU A 1 1185 ? 44.938 -0.084 -32.078 1.00 70.94 1185 GLU A C 1
ATOM 8918 O O . GLU A 1 1185 ? 45.068 -1.086 -32.798 1.00 70.94 1185 GLU A O 1
ATOM 8923 N N . TYR A 1 1186 ? 46.006 0.563 -31.592 1.00 69.69 1186 TYR A N 1
ATOM 8924 C CA . TYR A 1 1186 ? 47.395 0.161 -31.831 1.00 69.69 1186 TYR A CA 1
ATOM 8925 C C . TYR A 1 1186 ? 47.848 -0.994 -30.950 1.00 69.69 1186 TYR A C 1
ATOM 8927 O O . TYR A 1 1186 ? 48.813 -1.694 -31.294 1.00 69.69 1186 TYR A O 1
ATOM 8935 N N . ASP A 1 1187 ? 47.162 -1.213 -29.834 1.00 77.81 1187 ASP A N 1
ATOM 8936 C CA . ASP A 1 1187 ? 47.385 -2.334 -28.940 1.00 77.81 1187 ASP A CA 1
ATOM 8937 C C . ASP A 1 1187 ? 46.044 -2.898 -28.450 1.00 77.81 1187 ASP A C 1
ATOM 8939 O O . ASP A 1 1187 ? 45.735 -2.830 -27.263 1.00 77.81 1187 ASP A O 1
ATOM 8943 N N . PRO A 1 1188 ? 45.263 -3.568 -29.322 1.00 73.88 1188 PRO A N 1
ATOM 8944 C CA . PRO A 1 1188 ? 43.948 -4.113 -28.965 1.00 73.88 1188 PRO A CA 1
ATOM 8945 C C . PRO A 1 1188 ? 44.035 -5.281 -27.966 1.00 73.88 1188 PRO A C 1
ATOM 8947 O O . PRO A 1 1188 ? 43.045 -5.932 -27.651 1.00 73.88 1188 PRO A O 1
ATOM 8950 N N . ARG A 1 1189 ? 45.248 -5.631 -27.519 1.00 78.06 1189 ARG A N 1
ATOM 8951 C CA . ARG A 1 1189 ? 45.514 -6.617 -26.462 1.00 78.06 1189 ARG A CA 1
ATOM 8952 C C . ARG A 1 1189 ? 46.047 -5.967 -25.191 1.00 78.06 1189 ARG A C 1
ATOM 8954 O O . ARG A 1 1189 ? 46.418 -6.694 -24.263 1.00 78.06 1189 ARG A O 1
ATOM 8961 N N . ARG A 1 1190 ? 46.144 -4.639 -25.165 1.00 78.38 1190 ARG A N 1
ATOM 8962 C CA . ARG A 1 1190 ? 46.535 -3.870 -23.998 1.00 78.38 1190 ARG A CA 1
ATOM 8963 C C . ARG A 1 1190 ? 45.561 -4.181 -22.879 1.00 78.38 1190 ARG A C 1
ATOM 8965 O O . ARG A 1 1190 ? 44.350 -4.166 -23.053 1.00 78.38 1190 ARG A O 1
ATOM 8972 N N . THR A 1 1191 ? 46.115 -4.487 -21.717 1.00 73.62 1191 THR A N 1
ATOM 8973 C CA . THR A 1 1191 ? 45.317 -4.594 -20.503 1.00 73.62 1191 THR A CA 1
ATOM 8974 C C . THR A 1 1191 ? 44.839 -3.197 -20.127 1.00 73.62 1191 THR A C 1
ATOM 8976 O O . THR A 1 1191 ? 45.668 -2.306 -19.917 1.00 73.62 1191 THR A O 1
ATOM 8979 N N . ILE A 1 1192 ? 43.522 -3.019 -20.058 1.00 74.50 1192 ILE A N 1
ATOM 8980 C CA . ILE A 1 1192 ? 42.894 -1.820 -19.509 1.00 74.50 1192 ILE A CA 1
ATOM 8981 C C . ILE A 1 1192 ? 43.151 -1.818 -17.996 1.00 74.50 1192 ILE A C 1
ATOM 8983 O O . ILE A 1 1192 ? 42.983 -2.840 -17.333 1.00 74.50 1192 ILE A O 1
ATOM 8987 N N . LEU A 1 1193 ? 43.644 -0.696 -17.468 1.00 73.44 1193 LEU A N 1
ATOM 8988 C CA . LEU A 1 1193 ? 43.907 -0.506 -16.041 1.00 73.44 1193 LEU A CA 1
ATOM 8989 C C . LEU A 1 1193 ? 43.103 0.703 -15.553 1.00 73.44 1193 LEU A C 1
ATOM 8991 O O . LEU A 1 1193 ? 43.258 1.813 -16.078 1.00 73.44 1193 LEU A O 1
ATOM 8995 N N . LEU A 1 1194 ? 42.265 0.475 -14.545 1.00 75.25 1194 LEU A N 1
ATOM 8996 C CA . LEU A 1 1194 ? 41.565 1.533 -13.820 1.00 75.25 1194 LEU A CA 1
ATOM 8997 C C . LEU A 1 1194 ? 42.553 2.268 -12.899 1.00 75.25 1194 LEU A C 1
ATOM 8999 O O . LEU A 1 1194 ? 43.596 1.707 -12.549 1.00 75.25 1194 LEU A O 1
ATOM 9003 N N . ASN A 1 1195 ? 42.273 3.533 -12.585 1.00 67.25 1195 ASN A N 1
ATOM 9004 C CA . ASN A 1 1195 ? 43.108 4.343 -11.706 1.00 67.25 1195 ASN A CA 1
ATOM 9005 C C . ASN A 1 1195 ? 42.543 4.142 -10.297 1.00 67.25 1195 ASN A C 1
ATOM 9007 O O . ASN A 1 1195 ? 41.404 4.541 -10.080 1.00 67.25 1195 ASN A O 1
ATOM 9011 N N . PRO A 1 1196 ? 43.276 3.470 -9.396 1.00 53.81 1196 PRO A N 1
ATOM 9012 C CA . PRO A 1 1196 ? 42.940 3.450 -7.983 1.00 53.81 1196 PRO A CA 1
ATOM 9013 C C . PRO A 1 1196 ? 43.429 4.725 -7.288 1.00 53.81 1196 PRO A C 1
ATOM 9015 O O . PRO A 1 1196 ? 44.403 5.353 -7.783 1.00 53.81 1196 PRO A O 1
#

Foldseek 3Di:
DDDDDDDPDPDLDDDDDDDDDFQAEAEAAFAFWDFLKDKDFWDDDLWKIAGLQQDAPVSSPDDQADPVRHWWWKDKAPFQWIFTFPAFDFDDANDPDDDVRRRPNRMTGTDQPDPPDPDDDDDDDRDPGPDGDSIIMMFTFDFAKFKDWDFWWKFWDLVDPPAIKIKTFAPPFFCVVRDDAALAWKDKPQAAFTWGFHGGGGGMTMTPFFDDAGQWAEDPFDIDGDTDTMMIMATASTGGNDTAIAWAEAEDAEDDPPDDDDAQRYAYEYERHAAQQNQQAFAAQPDPQHDWPAADPDDPCVPDPCVGDPDRTDHHGHHYHYDDRHAYEYHALNYCLVPDPVRAGQEGYEYEYFAEAYEEEAYQAEYEYEDAHAAYEYAHAWYAYEAADHWGWDADSVLRAIDIHQARPHDFDFDDPPDDDPPPDTGDTDTGPRHGGSAAYAYEEELHDDSHDDDDDQNTSEYEYEQHAKDFDFQADPSVDPDDGGHPSNHNDPQRTFKIWGPPLQRYEEYEYESARHAYEYAHWQYQYEAEDADDEYEYYQHTWIKGQAFDDDPDDGTDDADLFFQQAFAFLALAQWFDQPDDRPGPPDDNDDLFDTGHGRTPSDTDHDQFPCPVPGDRDDSSSSIAIAQADPPDPLSQQQFPCNLVCNHSNRSGGEYEYEHAFGEYEEERRRYAYEYEDRFGCPQSDDDNHRGSRRHHGFHKYWRFPRQDDPPPPPPPPNPRHFEGFRTHFIRGDFTDEDPRHEEYEYECFAKEYEYAHAWYQYEEEQWDEPRRVQVAPSSIHGFAYEAELHRPPQLDFQRAVPDHFQADDQLCQQAGSAYEYEYYYKRKHFHQYYSRDGQHCADPVGGGHFWPLSPRDPHTHTDIHMDHDLARFLPCLAAVQQQVHDQQACPDPFQADLRLGDDDDDDGIWDWTGHPRRIHIAYAYEYEHGTHEYEAHYGAHQYEYECAYEEYEYEQAWFAYFYADARYQYEDELHDWDKDKWAAAQPATTSNNPGGHAHEPPPDPDPDDDDPPRYEQDWDADVPRPAIDTPSHGSDMDIDISAHNQASHHPVNPDHDLSRASQTQAYEYEFYQAHHWDFDDQPRDDHDDPDDDPRGTDDSDWYHDDRGHHDYHDDSYGWDPWDWFWDADSVPRHTDQGIYTPTSRRPDGPTCRQSFRADPDDPPPPDDDDDDGGHGPQADPVCNPDDRDYHD

Radius of gyration: 35.59 Å; Cα contacts (8 Å, |Δi|>4): 3434; chains: 1; bounding box: 103×70×118 Å

Mean predicted aligned error: 11.44 Å

Solvent-accessible surface area (backbone atoms only — not comparable to full-atom values): 63279 Å² total; per-residue (Å²): 144,89,90,72,86,69,85,92,62,100,56,100,67,82,89,81,86,81,92,64,65,94,66,37,82,46,78,48,61,43,66,52,40,52,64,42,59,50,75,53,56,46,51,77,57,100,45,35,40,33,46,63,84,14,51,38,45,63,82,71,77,50,53,41,45,48,96,89,63,49,74,32,35,28,38,57,54,90,56,86,52,38,44,52,39,65,42,67,39,67,46,81,49,79,62,95,73,77,58,90,62,49,5,43,36,12,20,45,30,39,63,85,57,70,88,93,53,97,64,93,88,75,85,78,74,85,70,84,71,80,87,75,63,58,68,33,50,35,28,34,43,33,48,26,77,39,74,50,76,48,61,28,34,37,43,60,41,62,86,41,85,93,38,16,25,24,32,43,38,26,94,90,50,49,42,46,88,64,68,58,49,58,60,37,30,29,37,43,62,84,44,47,49,47,43,23,26,58,41,61,35,54,41,35,42,29,32,44,32,26,24,52,72,44,27,63,47,66,63,94,68,44,74,41,76,56,58,44,82,37,38,42,36,33,44,39,52,55,32,77,49,43,74,29,53,30,44,46,79,48,76,43,69,52,59,59,93,97,55,86,68,42,21,51,60,27,29,33,38,41,25,32,38,44,49,33,38,15,71,58,37,58,42,47,67,84,47,90,76,38,61,71,77,44,69,40,97,74,67,94,55,89,85,53,59,66,96,77,41,79,72,66,54,37,58,48,62,13,38,61,64,49,92,38,53,28,34,23,36,39,37,22,50,51,23,53,63,89,54,54,78,98,71,53,54,51,14,28,44,32,42,24,33,24,45,36,50,19,38,42,37,33,20,45,17,8,30,44,41,20,30,12,18,35,46,19,36,40,25,33,29,25,28,28,26,40,40,22,32,21,14,28,41,42,72,42,86,87,59,58,47,59,45,76,36,56,57,65,66,48,60,73,32,61,46,63,97,81,61,93,76,94,76,91,66,86,57,63,60,38,71,49,86,52,54,41,70,48,46,50,26,48,23,43,40,26,38,39,39,100,72,44,82,82,87,72,64,54,81,38,35,28,30,37,41,25,37,18,23,48,46,80,42,60,76,47,36,56,69,90,53,100,66,88,64,53,39,62,63,25,43,47,47,74,83,38,52,44,36,42,32,53,39,54,52,63,52,32,36,47,21,38,38,35,34,38,57,23,41,30,39,42,29,34,24,13,22,22,20,32,36,24,32,32,38,41,48,26,40,42,33,36,24,62,49,37,33,42,51,40,57,66,82,52,106,67,93,50,75,50,90,46,52,34,52,32,69,45,26,30,19,18,48,31,69,30,50,47,42,41,52,90,52,86,68,89,38,92,90,64,80,81,40,38,60,74,56,28,51,45,62,32,61,61,87,52,58,28,65,60,83,47,94,64,43,96,75,83,52,73,59,61,84,68,48,24,41,41,60,29,51,50,49,98,84,47,88,89,46,54,58,48,30,55,50,31,76,70,52,76,35,72,62,50,31,38,34,14,23,36,39,15,30,10,31,31,41,30,41,43,35,36,43,54,28,51,21,35,41,25,35,31,27,66,46,77,46,26,54,50,55,58,61,84,42,74,63,73,22,40,38,64,30,61,24,56,50,54,70,32,43,52,64,84,72,59,90,78,64,89,63,88,82,48,62,28,38,27,31,78,50,24,51,78,26,60,29,50,54,55,80,62,97,55,31,30,47,28,36,40,28,34,18,19,37,43,25,36,37,25,37,20,41,17,47,25,45,39,27,40,6,31,50,56,76,44,58,34,73,50,68,64,39,46,41,34,17,26,25,42,38,25,39,20,22,52,84,46,77,51,94,69,39,43,92,89,49,61,89,38,54,86,73,65,48,37,43,54,27,52,29,27,25,38,40,29,35,33,34,30,44,71,27,43,31,29,13,31,58,66,32,78,56,37,76,34,56,83,83,74,62,42,27,62,60,68,54,70,68,66,40,88,54,62,51,79,42,65,46,67,46,78,43,44,65,58,81,39,33,54,43,20,43,19,64,48,67,77,39,73,80,59,65,80,70,85,83,67,82,39,61,85,84,39,33,76,72,79,89,83,61,91,31,62,39,76,35,74,32,99,87,46,55,38,56,21,22,35,27,37,39,36,35,22,52,20,30,26,37,42,38,43,41,40,28,56,28,34,40,32,34,26,10,37,51,21,40,39,32,37,24,27,23,20,26,25,37,32,28,26,28,8,51,16,32,40,32,39,26,36,52,40,79,37,74,28,37,34,31,65,87,46,35,20,56,46,69,66,41,73,48,34,40,59,65,90,67,67,90,67,84,92,81,68,85,69,82,61,31,29,58,34,78,47,61,46,93,89,65,78,47,44,43,62,42,52,47,74,68,41,78,42,72,44,79,44,59,21,38,65,52,45,34,37,55,93,78,49,81,73,47,100,75,59,55,29,62,51,30,18,25,38,39,20,32,15,52,28,17,52,54,50,82,62,76,90,80,76,84,64,77,75,67,102,64,92,63,64,94,74,56,55,54,68,45,64,43,46,79,47,52,70,56,40,61,52,51,77,37,90,37,50,67,48,83,83,38,69,43,59,53,54,38,89,90,76,69,45,72,50,69,42,22,34,44,37,18,64,59,25,74,56,53,90,39,58,66,54,44,67,25,70,73,90,80,71,98,70,86,85,68,92,88,75,91,80,78,52,40,41,72,79,62,44,91,93,44,81,80,60,80,78,77,75,46,85